Protein AF-A0A7X5DVB7-F1 (afdb_monomer_lite)

Radius of gyration: 33.0 Å; chains: 1; bounding box: 68×82×73 Å

pLDDT: mean 86.55, std 10.51, range [33.25, 97.62]

Foldseek 3Di:
DDADPVVLVVLLVVQLLDDQPDPVSLLSLLVSLLNCCVVPLVVSLVSLVSSCVNFCPVPLLCLQPSQLSSLVNNCVPDALLSSLVSCVVPPVSLLSCLQNHDDDPSNLVNLLSNLLNCLVVLHLVSNVVSLQSNQVNQPHCPNPDPVSVVSLVSSLVSLLVVCVVPVVSLVSSLVNLVVQLPDPDLLSVLVSVLSCVLSVVDDDPCLVVNLVSCLVNLVQASNLSSLLVCPVPDDLVVSLVSLLVSLVPDPDLVSRREHDPDDPPADLAPCPGSLVSVLVSPLPPPSVLLSVLLDQDHLVSLLVSVLVCLVVVVLVVLLVSLLSSQQSDDCPPVCCVVGNCSSPVLLLVQALDDPVDFDADSNRHTSVSPYPVCVLSNLLSQLSSLLSNPPGPCSVVSVVVSLLSCCSPPVDPVSNVVSVDPDDRPPDQLVRQLLVVLVVVVVVPDQADPPVDPPVSNVSSVVRNVVVQVPDPHRDLVLCVQLPDPSSLLCCQGHVQQPLQSLLSNLLSCLLVVNLVSNVVSLVSLVVNLPPPPCVVVVHSQVSSLSSLLNNLVVLQCVVCVVCNVRHDPSSLVSSVVSLVVCVVVHDPVSNVSSVLSNLLNVVPDPCNVVLLVVLVVLLVVQLPDPDDDDDPPVVSNVVNVVSNLSVLLSCLSNVVLVSVLVSLVSCLVSQVRRPDDHSLNVLLSNLVRHDLLSLVVNCVVDVSSLLSNFAQPHDLVSLLSSLLSCVVNHDPVSSVVSVVSNCVHHNDRPCSVVSSVVPPDD

Structure (mmCIF, N/CA/C/O backbone):
data_AF-A0A7X5DVB7-F1
#
_entry.id   AF-A0A7X5DVB7-F1
#
loop_
_atom_site.group_PDB
_atom_site.id
_atom_site.type_symbol
_atom_site.label_atom_id
_atom_site.label_alt_id
_atom_site.label_comp_id
_atom_site.label_asym_id
_atom_site.label_entity_id
_atom_site.label_seq_id
_atom_site.pdbx_PDB_ins_code
_atom_site.Cartn_x
_atom_site.Cartn_y
_atom_site.Cartn_z
_atom_site.occupancy
_atom_site.B_iso_or_equiv
_atom_site.auth_seq_id
_atom_site.auth_comp_id
_atom_site.auth_asym_id
_atom_site.auth_atom_id
_atom_site.pdbx_PDB_model_num
ATOM 1 N N . MET A 1 1 ? 19.157 -1.230 -26.985 1.00 79.88 1 MET A N 1
ATOM 2 C CA . MET A 1 1 ? 19.377 -2.265 -28.008 1.00 79.88 1 MET A CA 1
ATOM 3 C C . MET A 1 1 ? 20.413 -1.731 -28.970 1.00 79.88 1 MET A C 1
ATOM 5 O O . MET A 1 1 ? 20.290 -0.585 -29.392 1.00 79.88 1 MET A O 1
ATOM 9 N N . ILE A 1 2 ? 21.461 -2.508 -29.215 1.00 87.75 2 ILE A N 1
ATOM 10 C CA . ILE A 1 2 ? 22.522 -2.193 -30.176 1.00 87.75 2 ILE A CA 1
ATOM 11 C C . ILE A 1 2 ? 21.955 -2.442 -31.574 1.00 87.75 2 ILE A C 1
ATOM 13 O O . ILE A 1 2 ? 21.247 -3.423 -31.777 1.00 87.75 2 ILE A O 1
ATOM 17 N N . THR A 1 3 ? 22.216 -1.549 -32.525 1.00 88.12 3 THR A N 1
ATOM 18 C CA . THR A 1 3 ? 21.521 -1.554 -33.825 1.00 88.12 3 THR A CA 1
ATOM 19 C C . THR A 1 3 ? 22.331 -2.164 -34.966 1.00 88.12 3 THR A C 1
ATOM 21 O O . THR A 1 3 ? 21.798 -2.322 -36.060 1.00 88.12 3 THR A O 1
ATOM 24 N N . THR A 1 4 ? 23.605 -2.515 -34.749 1.00 91.69 4 THR A N 1
ATOM 25 C CA . THR A 1 4 ? 24.468 -3.081 -35.799 1.00 91.69 4 THR A CA 1
ATOM 26 C C . THR A 1 4 ? 25.260 -4.288 -35.306 1.00 91.69 4 THR A C 1
ATOM 28 O O . THR A 1 4 ? 25.781 -4.279 -34.191 1.00 91.69 4 THR A O 1
ATOM 31 N N . MET A 1 5 ? 25.406 -5.308 -36.159 1.00 94.19 5 MET A N 1
ATOM 32 C CA . MET A 1 5 ? 26.142 -6.531 -35.811 1.00 94.19 5 MET A CA 1
ATOM 33 C C . MET A 1 5 ? 27.633 -6.264 -35.551 1.00 94.19 5 MET A C 1
ATOM 35 O O . MET A 1 5 ? 28.200 -6.821 -34.619 1.00 94.19 5 MET A O 1
ATOM 39 N N . ASN A 1 6 ? 28.251 -5.343 -36.298 1.00 93.69 6 ASN A N 1
ATOM 40 C CA . ASN A 1 6 ? 29.662 -4.987 -36.108 1.00 93.69 6 ASN A CA 1
ATOM 41 C C . ASN A 1 6 ? 29.943 -4.431 -34.702 1.00 93.69 6 ASN A C 1
ATOM 43 O O . ASN A 1 6 ? 30.955 -4.775 -34.096 1.00 93.69 6 ASN A O 1
ATOM 47 N N . GLU A 1 7 ? 29.064 -3.574 -34.171 1.00 94.00 7 GLU A N 1
ATOM 48 C CA . GLU A 1 7 ? 29.222 -3.050 -32.809 1.00 94.00 7 GLU A CA 1
ATOM 49 C C . GLU A 1 7 ? 29.024 -4.157 -31.761 1.00 94.00 7 GLU A C 1
ATOM 51 O O . GLU A 1 7 ? 29.767 -4.222 -30.781 1.00 94.00 7 GLU A O 1
ATOM 56 N N . ILE A 1 8 ? 28.053 -5.050 -31.981 1.00 94.81 8 ILE A N 1
ATOM 57 C CA . ILE A 1 8 ? 27.790 -6.204 -31.109 1.00 94.81 8 ILE A CA 1
ATOM 58 C C . ILE A 1 8 ? 29.026 -7.103 -31.025 1.00 94.81 8 ILE A C 1
ATOM 60 O O . ILE A 1 8 ? 29.457 -7.431 -29.921 1.00 94.81 8 ILE A O 1
ATOM 64 N N . GLU A 1 9 ? 29.630 -7.455 -32.162 1.00 94.06 9 GLU A N 1
ATOM 65 C CA . GLU A 1 9 ? 30.827 -8.303 -32.209 1.00 94.06 9 GLU A CA 1
ATOM 66 C C . GLU A 1 9 ? 32.018 -7.656 -31.504 1.00 94.06 9 GLU A C 1
ATOM 68 O O . GLU A 1 9 ? 32.650 -8.292 -30.663 1.0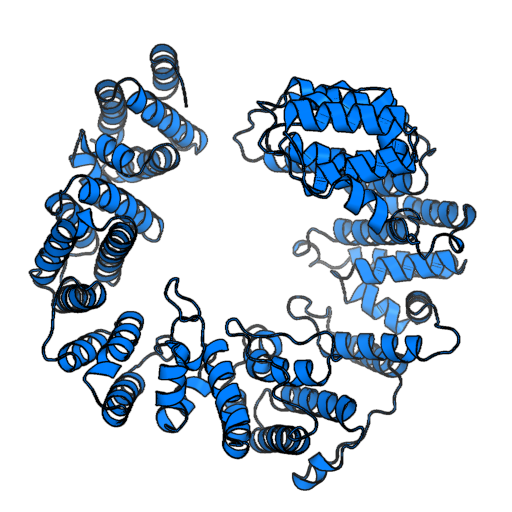0 94.06 9 GLU A O 1
ATOM 73 N N . GLN A 1 10 ? 32.272 -6.369 -31.757 1.00 94.06 10 GLN A N 1
ATOM 74 C CA . GLN A 1 10 ? 33.353 -5.639 -31.088 1.00 94.06 10 GLN A CA 1
ATOM 75 C C . GLN A 1 10 ? 33.179 -5.619 -29.565 1.00 94.06 10 GLN A C 1
ATOM 77 O O . GLN A 1 10 ? 34.141 -5.820 -28.818 1.00 94.06 10 GLN A O 1
ATOM 82 N N . ARG A 1 11 ? 31.951 -5.382 -29.088 1.00 94.25 11 ARG A N 1
ATOM 83 C CA . ARG A 1 11 ? 31.649 -5.359 -27.651 1.00 94.25 11 ARG A CA 1
ATOM 84 C C . ARG A 1 11 ? 31.726 -6.751 -27.035 1.00 94.25 11 ARG A C 1
ATOM 86 O O . ARG A 1 11 ? 32.221 -6.875 -25.916 1.00 94.25 11 ARG A O 1
ATOM 93 N N . PHE A 1 12 ? 31.297 -7.786 -27.755 1.00 93.88 12 PHE A N 1
ATOM 94 C CA . PHE A 1 12 ? 31.404 -9.173 -27.313 1.00 93.88 12 PHE A CA 1
ATOM 95 C C . PHE A 1 12 ? 32.864 -9.619 -27.195 1.00 93.88 12 PHE A C 1
ATOM 97 O O . PHE A 1 12 ? 33.272 -10.093 -26.133 1.00 93.88 12 PHE A O 1
ATOM 104 N N . ASP A 1 13 ? 33.674 -9.387 -28.229 1.00 91.12 13 ASP A N 1
ATOM 105 C CA . ASP A 1 13 ? 35.098 -9.733 -28.249 1.00 91.12 13 ASP A CA 1
ATOM 106 C C . ASP A 1 13 ? 35.882 -9.056 -27.122 1.00 91.12 13 ASP A C 1
ATOM 108 O O . ASP A 1 13 ? 36.768 -9.669 -26.528 1.00 91.12 13 ASP A O 1
ATOM 112 N N . ALA A 1 14 ? 35.511 -7.826 -26.755 1.00 88.88 14 ALA A N 1
ATOM 113 C CA . ALA A 1 14 ? 36.141 -7.112 -25.649 1.00 88.88 14 ALA A CA 1
ATOM 114 C C . ALA A 1 14 ? 35.933 -7.795 -24.285 1.00 88.88 14 ALA A C 1
ATOM 116 O O . ALA A 1 14 ? 36.736 -7.600 -23.368 1.00 88.88 14 ALA A O 1
ATOM 117 N N . ILE A 1 15 ? 34.861 -8.578 -24.116 1.00 87.25 15 ILE A N 1
ATOM 118 C CA . ILE A 1 15 ? 34.481 -9.114 -22.805 1.00 87.25 15 ILE A CA 1
ATOM 119 C C . ILE A 1 15 ? 34.456 -10.636 -22.722 1.00 87.25 15 ILE A C 1
ATOM 121 O O . ILE A 1 15 ? 34.561 -11.133 -21.600 1.00 87.25 15 ILE A O 1
ATOM 125 N N . LYS A 1 16 ? 34.334 -11.378 -23.830 1.00 82.56 16 LYS A N 1
ATOM 126 C CA . LYS A 1 16 ? 34.030 -12.822 -23.842 1.00 82.56 16 LYS A CA 1
ATOM 127 C C . LYS A 1 16 ? 34.962 -13.672 -22.962 1.00 82.56 16 LYS A C 1
ATOM 129 O O . LYS A 1 16 ? 34.457 -14.465 -22.171 1.00 82.56 16 LYS A O 1
ATOM 134 N N . ASP A 1 17 ? 36.265 -13.375 -22.931 1.00 76.81 17 ASP A N 1
ATOM 135 C CA . ASP A 1 17 ? 37.286 -14.203 -22.254 1.00 76.81 17 ASP A CA 1
ATOM 136 C C . ASP A 1 17 ? 37.539 -13.872 -20.760 1.00 76.81 17 ASP A C 1
ATOM 138 O O . ASP A 1 17 ? 38.361 -14.499 -20.092 1.00 76.81 17 ASP A O 1
ATOM 142 N N . HIS A 1 18 ? 36.836 -12.890 -20.184 1.00 68.38 18 HIS A N 1
ATOM 143 C CA . HIS A 1 18 ? 37.047 -12.465 -18.788 1.00 68.38 18 HIS A CA 1
ATOM 144 C C . HIS A 1 18 ? 36.108 -13.191 -17.795 1.00 68.38 18 HIS A C 1
ATOM 146 O O . HIS A 1 18 ? 34.897 -13.180 -17.983 1.00 68.38 18 HIS A O 1
ATOM 152 N N . LYS A 1 19 ? 36.582 -13.756 -16.671 1.00 60.69 19 LYS A N 1
ATOM 153 C CA . LYS A 1 19 ? 35.674 -14.383 -15.670 1.00 60.69 19 LYS A CA 1
ATOM 154 C C . LYS A 1 19 ? 34.659 -13.368 -15.088 1.00 60.69 19 LYS A C 1
ATOM 156 O O . LYS A 1 19 ? 35.020 -12.222 -14.820 1.00 60.69 19 LYS A O 1
ATOM 161 N N . PRO A 1 20 ? 33.390 -13.738 -14.833 1.00 57.03 20 PRO A N 1
ATOM 162 C CA . PRO A 1 20 ? 32.240 -12.845 -14.970 1.00 57.03 20 PRO A CA 1
ATOM 163 C C . PRO A 1 20 ? 31.820 -12.170 -13.657 1.00 57.03 20 PRO A C 1
ATOM 165 O O . PRO A 1 20 ? 30.684 -11.727 -13.524 1.00 57.03 20 PRO A O 1
ATOM 168 N N . LYS A 1 21 ? 32.708 -12.059 -12.662 1.00 53.62 21 LYS A N 1
ATOM 169 C CA . LYS A 1 21 ? 32.313 -11.675 -11.291 1.00 53.62 21 LYS A CA 1
ATOM 170 C C . LYS A 1 21 ? 31.827 -10.219 -11.127 1.00 53.62 21 LYS A C 1
ATOM 172 O O . LYS A 1 21 ? 31.512 -9.813 -10.013 1.00 53.62 21 LYS A O 1
ATOM 177 N N . ALA A 1 22 ? 31.711 -9.437 -12.202 1.00 66.88 22 ALA A N 1
ATOM 178 C CA . ALA A 1 22 ? 31.143 -8.092 -12.176 1.00 66.88 22 ALA A CA 1
ATOM 179 C C . ALA A 1 22 ? 29.736 -8.069 -12.803 1.00 66.88 22 ALA A C 1
ATOM 181 O O . ALA A 1 22 ? 29.586 -8.307 -13.997 1.00 66.88 22 ALA A O 1
ATOM 182 N N . SER A 1 23 ? 28.717 -7.668 -12.030 1.00 73.81 23 SER A N 1
ATOM 183 C CA . SER A 1 23 ? 27.327 -7.431 -12.491 1.00 73.81 23 SER A CA 1
ATOM 184 C C . SER A 1 23 ? 27.241 -6.593 -13.784 1.00 73.81 23 SER A C 1
ATOM 186 O O . SER A 1 23 ? 26.385 -6.824 -14.637 1.00 73.81 23 SER A O 1
ATOM 188 N N . LYS A 1 24 ? 28.200 -5.675 -13.983 1.00 80.31 24 LYS A N 1
ATOM 189 C CA . LYS A 1 24 ? 28.363 -4.889 -15.215 1.00 80.31 24 LYS A CA 1
ATOM 190 C C . LYS A 1 24 ? 28.547 -5.766 -16.462 1.00 80.31 24 LYS A C 1
ATOM 192 O O . LYS A 1 24 ? 27.927 -5.476 -17.476 1.00 80.31 24 LYS A O 1
ATOM 197 N N . LYS A 1 25 ? 29.341 -6.841 -16.380 1.00 82.81 25 LYS A N 1
ATOM 198 C CA . LYS A 1 25 ? 29.581 -7.757 -17.504 1.00 82.81 25 LYS A CA 1
ATOM 199 C C . LYS A 1 25 ? 28.330 -8.565 -17.852 1.00 82.81 25 LYS A C 1
ATOM 201 O O . LYS A 1 25 ? 28.036 -8.729 -19.023 1.00 82.81 25 LYS A O 1
ATOM 206 N N . LEU A 1 26 ? 27.571 -9.035 -16.864 1.00 85.75 26 LEU A N 1
ATOM 207 C CA . LEU A 1 26 ? 26.339 -9.791 -17.128 1.00 85.75 26 LEU A CA 1
ATOM 208 C C . LEU A 1 26 ? 25.274 -8.927 -17.811 1.00 85.75 26 LEU A C 1
ATOM 210 O O . LEU A 1 26 ? 24.639 -9.375 -18.757 1.00 85.75 26 LEU A O 1
ATOM 214 N N . ASN A 1 27 ? 25.115 -7.673 -17.373 1.00 88.00 27 ASN A N 1
ATOM 215 C CA . ASN A 1 27 ? 24.209 -6.728 -18.036 1.00 88.00 27 ASN A CA 1
ATOM 216 C C . ASN A 1 27 ? 24.640 -6.435 -19.481 1.00 88.00 27 ASN A C 1
ATOM 218 O O . ASN A 1 27 ? 23.789 -6.274 -20.350 1.00 88.00 27 ASN A O 1
ATOM 222 N N . GLU A 1 28 ? 25.950 -6.348 -19.715 1.00 91.44 28 GLU A N 1
ATOM 223 C CA . GLU A 1 28 ? 26.528 -6.152 -21.043 1.00 91.44 28 GLU A CA 1
ATOM 224 C C . GLU A 1 28 ? 26.280 -7.369 -21.942 1.00 91.44 28 GLU A C 1
ATOM 226 O O . GLU A 1 28 ? 25.793 -7.208 -23.054 1.00 91.44 28 GLU A O 1
ATOM 231 N N . LEU A 1 29 ? 26.519 -8.585 -21.437 1.00 92.69 29 LEU A N 1
ATOM 232 C CA . LEU A 1 29 ? 26.223 -9.830 -22.149 1.00 92.69 29 LEU A CA 1
ATOM 233 C C . LEU A 1 29 ? 24.738 -9.958 -22.499 1.00 92.69 29 LEU A C 1
ATOM 235 O O . LEU A 1 29 ? 24.420 -10.298 -23.632 1.00 92.69 29 LEU A O 1
ATOM 239 N N . GLY A 1 30 ? 23.836 -9.636 -21.567 1.00 93.75 30 GLY A N 1
ATOM 240 C CA . GLY A 1 30 ? 22.400 -9.633 -21.846 1.00 93.75 30 GLY A CA 1
ATOM 241 C C . GLY A 1 30 ? 22.018 -8.654 -22.959 1.00 93.75 30 GLY A C 1
ATOM 242 O O . GLY A 1 30 ? 21.260 -9.018 -23.849 1.00 93.75 30 GLY A O 1
ATOM 243 N N . GLU A 1 31 ? 22.573 -7.433 -22.951 1.00 95.38 31 GLU A N 1
ATOM 244 C CA . GLU A 1 31 ? 22.318 -6.439 -24.007 1.00 95.38 31 GLU A CA 1
ATOM 245 C C . GLU A 1 31 ? 22.895 -6.864 -25.362 1.00 95.38 31 GLU A C 1
ATOM 247 O O . GLU A 1 31 ? 22.225 -6.677 -26.377 1.00 95.38 31 GLU A O 1
ATOM 252 N N . ILE A 1 32 ? 24.093 -7.455 -25.381 1.00 96.69 32 ILE A N 1
ATOM 253 C CA . ILE A 1 32 ? 24.731 -7.993 -26.590 1.00 96.69 32 ILE A CA 1
ATOM 254 C C . ILE A 1 32 ? 23.878 -9.111 -27.183 1.00 96.69 32 ILE A C 1
ATOM 256 O O . ILE A 1 32 ? 23.490 -9.000 -28.339 1.00 96.69 32 ILE A O 1
ATOM 260 N N . LEU A 1 33 ? 23.549 -10.144 -26.404 1.00 97.50 33 LEU A N 1
ATOM 261 C CA . LEU A 1 33 ? 22.839 -11.325 -26.905 1.00 97.50 33 LEU A CA 1
ATOM 262 C C . LEU A 1 33 ? 21.404 -10.998 -27.330 1.00 97.50 33 LEU A C 1
ATOM 264 O O . LEU A 1 33 ? 20.991 -11.397 -28.413 1.00 97.50 33 LEU A O 1
ATOM 268 N N . ALA A 1 34 ? 20.675 -10.197 -26.546 1.00 96.75 34 ALA A N 1
ATOM 269 C CA . ALA A 1 34 ? 19.330 -9.754 -26.916 1.00 96.75 34 ALA A CA 1
ATOM 270 C C . ALA A 1 34 ? 19.331 -8.905 -28.201 1.00 96.75 34 ALA A C 1
ATOM 272 O O . ALA A 1 34 ? 18.467 -9.064 -29.062 1.00 96.75 34 ALA A O 1
ATOM 273 N N . SER A 1 35 ? 20.318 -8.012 -28.359 1.00 96.94 35 SER A N 1
ATOM 274 C CA . SER A 1 35 ? 20.449 -7.210 -29.584 1.00 96.94 35 SER A CA 1
ATOM 275 C C . SER A 1 35 ? 20.894 -8.064 -30.774 1.00 96.94 35 SER A C 1
ATOM 277 O O . SER A 1 35 ? 20.415 -7.845 -31.883 1.00 96.94 35 SER A O 1
ATOM 279 N N . ALA A 1 36 ? 21.785 -9.035 -30.549 1.00 96.94 36 ALA A N 1
ATOM 280 C CA . ALA A 1 36 ? 22.262 -9.954 -31.575 1.00 96.94 36 ALA A CA 1
ATOM 281 C C . ALA A 1 36 ? 21.103 -10.788 -32.106 1.00 96.94 36 ALA A C 1
ATOM 283 O O . ALA A 1 36 ? 20.919 -10.837 -33.313 1.00 96.94 36 ALA A O 1
ATOM 284 N N . TYR A 1 37 ? 20.266 -11.331 -31.220 1.00 97.31 37 TYR A N 1
ATOM 285 C CA . TYR A 1 37 ? 19.114 -12.144 -31.599 1.00 97.31 37 TYR A CA 1
ATOM 286 C C . TYR A 1 37 ? 18.162 -11.401 -32.542 1.00 97.31 37 TYR A C 1
ATOM 288 O O . TYR A 1 37 ? 17.761 -11.931 -33.571 1.00 97.31 37 TYR A O 1
ATOM 296 N N . LYS A 1 38 ? 17.888 -10.121 -32.266 1.00 95.44 38 LYS A N 1
ATOM 297 C CA . LYS A 1 38 ? 17.035 -9.283 -33.125 1.00 95.44 38 LYS A CA 1
ATOM 298 C C . LYS A 1 38 ? 17.602 -9.006 -34.522 1.00 95.44 38 LYS A C 1
ATOM 300 O O . LYS A 1 38 ? 16.842 -8.606 -35.399 1.00 95.44 38 LYS A O 1
ATOM 305 N N . ILE A 1 39 ? 18.913 -9.147 -34.722 1.00 95.50 39 ILE A N 1
ATOM 306 C CA . ILE A 1 39 ? 19.587 -8.862 -36.000 1.00 95.50 39 ILE A CA 1
ATOM 307 C C . ILE A 1 39 ? 19.934 -10.161 -36.735 1.00 95.50 39 ILE A C 1
ATOM 309 O O . ILE A 1 39 ? 19.710 -10.271 -37.938 1.00 95.50 39 ILE A O 1
ATOM 313 N N . ASN A 1 40 ? 20.516 -11.120 -36.021 1.00 95.62 40 ASN A N 1
ATOM 314 C CA . ASN A 1 40 ? 20.957 -12.418 -36.508 1.00 95.62 40 ASN A CA 1
ATOM 315 C C . ASN A 1 40 ? 20.903 -13.451 -35.352 1.00 95.62 40 ASN A C 1
ATOM 317 O O . ASN A 1 40 ? 21.853 -13.524 -34.562 1.00 95.62 40 ASN A O 1
ATOM 321 N N . PRO A 1 41 ? 19.811 -14.235 -35.253 1.00 95.56 41 PRO A N 1
ATOM 322 C CA . PRO A 1 41 ? 19.627 -15.265 -34.228 1.00 95.56 41 PRO A CA 1
ATOM 323 C C . PRO A 1 41 ? 20.760 -16.290 -34.157 1.00 95.56 41 PRO A C 1
ATOM 325 O O . PRO A 1 41 ? 21.306 -16.502 -33.077 1.00 95.56 41 PRO A O 1
ATOM 328 N N . ASP A 1 42 ? 21.181 -16.845 -35.299 1.00 95.81 42 ASP A N 1
ATOM 329 C CA . ASP A 1 42 ? 22.246 -17.859 -35.361 1.00 95.81 42 ASP A CA 1
ATOM 330 C C . ASP A 1 42 ? 23.542 -17.327 -34.749 1.00 95.81 42 ASP A C 1
ATOM 332 O O . ASP A 1 42 ? 24.223 -17.996 -33.974 1.00 95.81 42 ASP A O 1
ATOM 336 N N . ARG A 1 43 ? 23.858 -16.059 -35.029 1.00 96.12 43 ARG A N 1
ATOM 337 C CA . ARG A 1 43 ? 25.052 -15.429 -34.472 1.00 96.12 43 ARG A CA 1
ATOM 338 C C . ARG A 1 43 ? 24.946 -15.202 -32.964 1.00 96.12 43 ARG A C 1
ATOM 340 O O . ARG A 1 43 ? 25.951 -15.307 -32.262 1.00 96.12 43 ARG A O 1
ATOM 347 N N . ALA A 1 44 ? 23.759 -14.870 -32.460 1.00 96.75 44 ALA A N 1
ATOM 348 C CA . ALA A 1 44 ? 23.521 -14.742 -31.025 1.00 96.75 44 ALA A CA 1
ATOM 349 C C . ALA A 1 44 ? 23.696 -16.087 -30.309 1.00 96.75 44 ALA A C 1
ATOM 351 O O . ALA A 1 44 ? 24.322 -16.137 -29.246 1.00 96.75 44 ALA A O 1
ATOM 352 N N . ASP A 1 45 ? 23.200 -17.164 -30.918 1.00 96.44 45 ASP A N 1
ATOM 353 C CA . ASP A 1 45 ? 23.364 -18.521 -30.415 1.00 96.44 45 ASP A CA 1
ATOM 354 C C . ASP A 1 45 ? 24.838 -18.941 -30.376 1.00 96.44 45 ASP A C 1
ATOM 356 O O . ASP A 1 45 ? 25.326 -19.336 -29.319 1.00 96.44 45 ASP A O 1
ATOM 360 N N . GLU A 1 46 ? 25.589 -18.740 -31.465 1.00 95.88 46 GLU A N 1
ATOM 361 C CA . GLU A 1 46 ? 27.034 -19.007 -31.514 1.00 95.88 46 GLU A CA 1
ATOM 362 C C . GLU A 1 46 ? 27.803 -18.267 -30.405 1.00 95.88 46 GLU A C 1
ATOM 364 O O . GLU A 1 46 ? 28.687 -18.830 -29.751 1.00 95.88 46 GLU A O 1
ATOM 369 N N . MET A 1 47 ? 27.473 -16.990 -30.177 1.00 95.44 47 MET A N 1
ATOM 370 C CA . MET A 1 47 ? 28.093 -16.184 -29.124 1.00 95.44 47 MET A CA 1
ATOM 371 C C . MET A 1 47 ? 27.792 -16.737 -27.733 1.00 95.44 47 MET A C 1
ATOM 373 O O . MET A 1 47 ? 28.689 -16.798 -26.887 1.00 95.44 47 MET A O 1
ATOM 377 N N . TRP A 1 48 ? 26.546 -17.130 -27.470 1.00 95.56 48 TRP A N 1
ATOM 378 C CA . TRP A 1 48 ? 26.187 -17.704 -26.180 1.00 95.56 48 TRP A CA 1
ATOM 379 C C . TRP A 1 48 ? 26.843 -19.074 -25.998 1.00 95.56 48 TRP A C 1
ATOM 381 O O . TRP A 1 48 ? 27.453 -19.319 -24.954 1.00 95.56 48 TRP A O 1
ATOM 391 N N . GLN A 1 49 ? 26.837 -19.918 -27.032 1.00 93.88 49 GLN A N 1
ATOM 392 C CA . GLN A 1 49 ? 27.468 -21.231 -26.993 1.00 93.88 49 GLN A CA 1
ATOM 393 C C . GLN A 1 49 ? 28.956 -21.135 -26.678 1.00 93.88 49 GLN A C 1
ATOM 395 O O . GLN A 1 49 ? 29.445 -21.860 -25.814 1.00 93.88 49 GLN A O 1
ATOM 400 N N . TYR A 1 50 ? 29.660 -20.173 -27.279 1.00 93.19 50 TYR A N 1
ATOM 401 C CA . TYR A 1 50 ? 31.064 -19.917 -26.968 1.00 93.19 50 TYR A CA 1
ATOM 402 C C . TYR A 1 50 ? 31.290 -19.655 -25.470 1.00 93.19 50 TYR A C 1
ATOM 404 O O . TYR A 1 50 ? 32.231 -20.180 -24.874 1.00 93.19 50 TYR A O 1
ATOM 412 N N . LEU A 1 51 ? 30.421 -18.865 -24.823 1.00 90.44 51 LEU A N 1
ATOM 413 C CA . LEU A 1 51 ? 30.529 -18.606 -23.382 1.00 90.44 51 LEU A CA 1
ATOM 414 C C . LEU A 1 51 ? 30.309 -19.873 -22.553 1.00 90.44 51 LEU A C 1
ATOM 416 O O . LEU A 1 51 ? 30.992 -20.056 -21.541 1.00 90.44 51 LEU A O 1
ATOM 420 N N . VAL A 1 52 ? 29.359 -20.716 -22.963 1.00 90.06 52 VAL A N 1
ATOM 421 C CA . VAL A 1 52 ? 29.037 -21.981 -22.294 1.00 90.06 52 VAL A CA 1
ATOM 422 C C . VAL A 1 52 ? 30.200 -22.959 -22.423 1.00 90.06 52 VAL A C 1
ATOM 424 O O . VAL A 1 52 ? 30.692 -23.456 -21.413 1.00 90.06 52 VAL A O 1
ATOM 427 N N . GLU A 1 53 ? 30.719 -23.172 -23.629 1.00 89.44 53 GLU A N 1
ATOM 428 C CA . GLU A 1 53 ? 31.838 -24.085 -23.879 1.00 89.44 53 GLU A CA 1
ATOM 429 C C . GLU A 1 53 ? 33.114 -23.664 -23.155 1.00 89.44 53 GLU A C 1
ATOM 431 O O . GLU A 1 53 ? 33.816 -24.507 -22.599 1.00 89.44 53 GLU A O 1
ATOM 436 N N . LEU A 1 54 ? 33.391 -22.359 -23.113 1.00 87.00 54 LEU A N 1
ATOM 437 C CA . LEU A 1 54 ? 34.580 -21.822 -22.462 1.00 87.00 54 LEU A CA 1
ATOM 438 C C . LEU A 1 54 ? 34.543 -21.970 -20.933 1.00 87.00 54 LEU A C 1
ATOM 440 O O . LEU A 1 54 ? 35.598 -22.008 -20.300 1.00 87.00 54 LEU A O 1
ATOM 444 N N . ASN A 1 55 ? 33.355 -21.982 -20.318 1.00 84.44 55 ASN A N 1
ATOM 445 C CA . ASN A 1 55 ? 33.242 -21.797 -18.869 1.00 84.44 55 ASN A CA 1
ATOM 446 C C . ASN A 1 55 ? 32.442 -22.862 -18.117 1.00 84.44 55 ASN A C 1
ATOM 448 O O . ASN A 1 55 ? 32.663 -23.023 -16.918 1.00 84.44 55 ASN A O 1
ATOM 452 N N . VAL A 1 56 ? 31.489 -23.529 -18.761 1.00 84.19 56 VAL A N 1
ATOM 453 C CA . VAL A 1 56 ? 30.547 -24.458 -18.116 1.00 84.19 56 VAL A CA 1
ATOM 454 C C . VAL A 1 56 ? 30.953 -25.907 -18.347 1.00 84.19 56 VAL A C 1
ATOM 456 O O . VAL A 1 56 ? 30.811 -26.714 -17.438 1.00 84.19 56 VAL A O 1
ATOM 459 N N . ARG A 1 57 ? 31.537 -26.226 -19.510 1.00 78.44 57 ARG A N 1
ATOM 460 C CA . ARG A 1 57 ? 31.899 -27.601 -19.899 1.00 78.44 57 ARG A CA 1
ATOM 461 C C . ARG A 1 57 ? 32.732 -28.356 -18.854 1.00 78.44 57 ARG A C 1
ATOM 463 O O . ARG A 1 57 ? 32.542 -29.554 -18.686 1.00 78.44 57 ARG A O 1
ATOM 470 N N . ASP A 1 58 ? 33.641 -27.663 -18.171 1.00 80.12 58 ASP A N 1
ATOM 471 C CA . ASP A 1 58 ? 34.533 -28.266 -17.171 1.00 80.12 58 ASP A CA 1
ATOM 472 C C . ASP A 1 58 ? 33.973 -28.214 -15.733 1.00 80.12 58 ASP A C 1
ATOM 474 O O . ASP A 1 58 ? 34.493 -28.888 -14.844 1.00 80.12 58 ASP A O 1
ATOM 478 N N . ASP A 1 59 ? 32.948 -27.392 -15.479 1.00 83.50 59 ASP A N 1
ATOM 479 C CA . ASP A 1 59 ? 32.301 -27.231 -14.172 1.00 83.50 59 ASP A CA 1
ATOM 480 C C . ASP A 1 59 ? 30.867 -26.710 -14.357 1.00 83.50 59 ASP A C 1
ATOM 482 O O . ASP A 1 59 ? 30.632 -25.504 -14.507 1.00 83.50 59 ASP A O 1
ATOM 486 N N . GLU A 1 60 ? 29.902 -27.629 -14.303 1.00 82.44 60 GLU A N 1
ATOM 487 C CA . GLU A 1 60 ? 28.467 -27.367 -14.483 1.00 82.44 60 GLU A CA 1
ATOM 488 C C . GLU A 1 60 ? 27.929 -26.306 -13.513 1.00 82.44 60 GLU A C 1
ATOM 490 O O . GLU A 1 60 ? 26.983 -25.586 -13.833 1.00 82.44 60 GLU A O 1
ATOM 495 N N . LYS A 1 61 ? 28.580 -26.083 -12.360 1.00 81.38 61 LYS A N 1
ATOM 496 C CA . LYS A 1 61 ? 28.190 -25.017 -11.419 1.00 81.38 61 LYS A CA 1
ATOM 497 C C . LYS A 1 61 ? 28.320 -23.618 -12.023 1.00 81.38 61 LYS A C 1
ATOM 499 O O . LYS A 1 61 ? 27.681 -22.674 -11.547 1.00 81.38 61 LYS A O 1
ATOM 504 N N . ASN A 1 62 ? 29.118 -23.456 -13.079 1.00 85.25 62 ASN A N 1
ATOM 505 C CA . ASN A 1 62 ? 29.224 -22.195 -13.807 1.00 85.25 62 ASN A CA 1
ATOM 506 C C . ASN A 1 62 ? 27.989 -21.899 -14.677 1.00 85.25 62 ASN A C 1
ATOM 508 O O . ASN A 1 62 ? 27.810 -20.737 -15.065 1.00 85.25 62 ASN A O 1
ATOM 512 N N . ALA A 1 63 ? 27.096 -22.873 -14.914 1.00 85.12 63 ALA A N 1
ATOM 513 C CA . ALA A 1 63 ? 25.816 -22.671 -15.602 1.00 85.12 63 ALA A CA 1
ATOM 514 C C . ALA A 1 63 ? 24.990 -21.554 -14.947 1.00 85.12 63 ALA A C 1
ATOM 516 O O . ALA A 1 63 ? 24.393 -20.723 -15.635 1.00 85.12 63 ALA A O 1
ATOM 517 N N . LYS A 1 64 ? 25.057 -21.433 -13.615 1.00 86.56 64 LYS A N 1
ATOM 518 C CA . LYS A 1 64 ? 24.426 -20.339 -12.864 1.00 86.56 64 LYS A CA 1
ATOM 519 C C . LYS A 1 64 ? 24.810 -18.949 -13.376 1.00 86.56 64 LYS A C 1
ATOM 521 O O . LYS A 1 64 ? 23.970 -18.053 -13.396 1.00 86.56 64 LYS A O 1
ATOM 526 N N . PHE A 1 65 ? 26.064 -18.737 -13.772 1.00 84.88 65 PHE A N 1
ATOM 527 C CA . PHE A 1 65 ? 26.546 -17.425 -14.210 1.00 84.88 65 PHE A CA 1
ATOM 528 C C . PHE A 1 65 ? 26.401 -17.210 -15.712 1.00 84.88 65 PHE A C 1
ATOM 530 O O . PHE A 1 65 ? 26.042 -16.112 -16.127 1.00 84.88 65 PHE A O 1
ATOM 537 N N . TYR A 1 66 ? 26.699 -18.230 -16.513 1.00 87.38 66 TYR A N 1
ATOM 538 C CA . TYR A 1 66 ? 26.808 -18.086 -17.967 1.00 87.38 66 TYR A CA 1
ATOM 539 C C . TYR A 1 66 ? 25.552 -18.481 -18.732 1.00 87.38 66 TYR A C 1
ATOM 541 O O . TYR A 1 66 ? 25.411 -18.095 -19.887 1.00 87.38 66 TYR A O 1
ATOM 549 N N . ILE A 1 67 ? 24.630 -19.189 -18.086 1.00 90.62 67 ILE A N 1
ATOM 550 C CA . ILE A 1 67 ? 23.342 -19.552 -18.665 1.00 90.62 67 ILE A CA 1
ATOM 551 C C . ILE A 1 67 ? 22.242 -18.855 -17.872 1.00 90.62 67 IL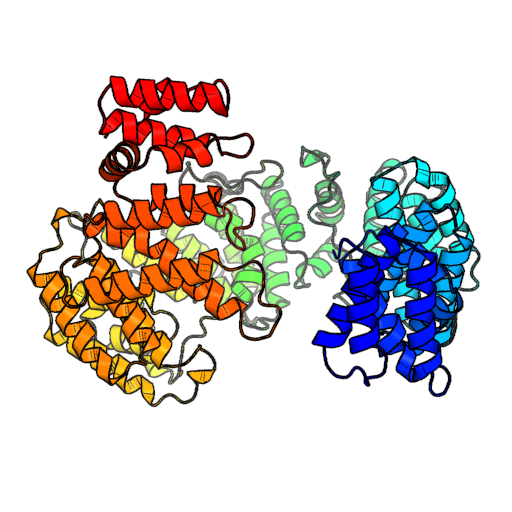E A C 1
ATOM 553 O O . ILE A 1 67 ? 21.638 -17.915 -18.375 1.00 90.62 67 ILE A O 1
ATOM 557 N N . ALA A 1 68 ? 22.069 -19.197 -16.593 1.00 90.44 68 ALA A N 1
ATOM 558 C CA . ALA A 1 68 ? 20.947 -18.705 -15.795 1.00 90.44 68 ALA A CA 1
ATOM 559 C C . ALA A 1 68 ? 20.968 -17.173 -15.622 1.00 90.44 68 ALA A C 1
ATOM 561 O O . ALA A 1 68 ? 20.003 -16.480 -15.951 1.00 90.44 68 ALA A O 1
ATOM 562 N N . GLN A 1 69 ? 22.094 -16.605 -15.170 1.00 90.00 69 GLN A N 1
ATOM 563 C CA . GLN A 1 69 ? 22.219 -15.151 -15.011 1.00 90.00 69 GLN A CA 1
ATOM 564 C C . GLN A 1 69 ? 22.206 -14.382 -16.321 1.00 90.00 69 GLN A C 1
ATOM 566 O O . GLN A 1 69 ? 21.685 -13.269 -16.331 1.00 90.00 69 GLN A O 1
ATOM 571 N N . VAL A 1 70 ? 22.733 -14.948 -17.404 1.00 92.19 70 VAL A N 1
ATOM 572 C CA . VAL A 1 70 ? 22.663 -14.320 -18.727 1.00 92.19 70 VAL A CA 1
ATOM 573 C C . VAL A 1 70 ? 21.221 -14.316 -19.231 1.00 92.19 70 VAL A C 1
ATOM 575 O O . VAL A 1 70 ? 20.724 -13.249 -19.584 1.00 92.19 70 VAL A O 1
ATOM 578 N N . PHE A 1 71 ? 20.511 -15.444 -19.148 1.00 94.75 71 PHE A N 1
ATOM 579 C CA . PHE A 1 71 ? 19.096 -15.547 -19.508 1.00 94.75 71 PHE A CA 1
ATOM 580 C C . PHE A 1 71 ? 18.240 -14.558 -18.720 1.00 94.75 71 PHE A C 1
ATOM 582 O O . PHE A 1 71 ? 17.456 -13.814 -19.302 1.00 94.75 71 PHE A O 1
ATOM 589 N N . ASN A 1 72 ? 18.477 -14.432 -17.410 1.00 92.00 72 ASN A N 1
ATOM 590 C CA . ASN A 1 72 ? 17.777 -13.454 -16.582 1.00 92.00 72 ASN A CA 1
ATOM 591 C C . ASN A 1 72 ? 18.025 -11.992 -17.015 1.00 92.00 72 ASN A C 1
ATOM 593 O O . ASN A 1 72 ? 17.208 -11.120 -16.727 1.00 92.00 72 ASN A O 1
ATOM 597 N N . LYS A 1 73 ? 19.144 -11.693 -17.693 1.00 93.25 73 LYS A N 1
ATOM 598 C CA . LYS A 1 73 ? 19.373 -10.377 -18.317 1.00 93.25 73 LYS A CA 1
ATOM 599 C C . LYS A 1 73 ? 18.707 -10.252 -19.677 1.00 93.25 73 LYS A C 1
ATOM 601 O O . LYS A 1 73 ? 18.151 -9.196 -19.952 1.00 93.25 73 LYS A O 1
ATOM 606 N N . VAL A 1 74 ? 18.756 -11.300 -20.494 1.00 94.94 74 VAL A N 1
ATOM 607 C CA . VAL A 1 74 ? 18.136 -11.335 -21.825 1.00 94.94 74 VAL A CA 1
ATOM 608 C C . VAL A 1 74 ? 16.621 -11.171 -21.724 1.00 94.94 74 VAL A C 1
ATOM 610 O O . VAL A 1 74 ? 16.073 -10.273 -22.355 1.00 94.94 74 VAL A O 1
ATOM 613 N N . LYS A 1 75 ? 15.947 -11.942 -20.864 1.00 92.88 75 LYS A N 1
ATOM 614 C CA . LYS A 1 75 ? 14.483 -11.889 -20.720 1.00 92.88 75 LYS A CA 1
ATOM 615 C C . LYS A 1 75 ? 13.936 -10.554 -20.199 1.00 92.88 75 LYS A C 1
ATOM 617 O O . LYS A 1 75 ? 12.746 -10.297 -20.274 1.00 92.88 75 LYS A O 1
ATOM 622 N N . GLY A 1 76 ? 14.797 -9.702 -19.635 1.00 91.31 76 GLY A N 1
ATOM 623 C CA . GLY A 1 76 ? 14.442 -8.331 -19.255 1.00 91.31 76 GLY A CA 1
ATOM 624 C C . GLY A 1 76 ? 14.559 -7.321 -20.404 1.00 91.31 76 GLY A C 1
ATOM 625 O O . GLY A 1 76 ? 14.342 -6.131 -20.187 1.00 91.31 76 GLY A O 1
ATOM 626 N N . LEU A 1 77 ? 14.978 -7.763 -21.593 1.00 94.25 77 LEU A N 1
ATOM 627 C CA . LEU A 1 77 ? 15.263 -6.923 -22.760 1.00 94.25 77 LEU A CA 1
ATOM 628 C C . LEU A 1 77 ? 14.468 -7.322 -24.009 1.00 94.25 77 LEU A C 1
ATOM 630 O O . LEU A 1 77 ? 14.302 -6.478 -24.889 1.00 94.25 77 LEU A O 1
ATOM 634 N N . ILE A 1 78 ? 13.998 -8.569 -24.091 1.00 94.56 78 ILE A N 1
ATOM 635 C CA . ILE A 1 78 ? 13.158 -9.090 -25.178 1.00 94.56 78 ILE A CA 1
ATOM 636 C C . ILE A 1 78 ? 11.942 -9.847 -24.611 1.00 94.56 78 ILE A C 1
ATOM 638 O O . ILE A 1 78 ? 12.005 -10.280 -23.457 1.00 94.56 78 ILE A O 1
ATOM 642 N N . PRO A 1 79 ? 10.847 -9.974 -25.388 1.00 93.75 79 PRO A N 1
ATOM 643 C CA . PRO A 1 79 ? 9.666 -10.766 -25.031 1.00 93.75 79 PRO A CA 1
ATOM 644 C C . PRO A 1 79 ? 9.970 -12.215 -24.606 1.00 93.75 79 PRO A C 1
ATOM 646 O O . PRO A 1 79 ? 11.025 -12.762 -24.922 1.00 93.75 79 PRO A O 1
ATOM 649 N N . ALA A 1 80 ? 9.048 -12.826 -23.854 1.00 91.81 80 ALA A N 1
ATOM 650 C CA . ALA A 1 80 ? 9.246 -14.139 -23.233 1.00 91.81 80 ALA A CA 1
ATOM 651 C C . ALA A 1 80 ? 9.359 -15.295 -24.242 1.00 91.81 80 ALA A C 1
ATOM 653 O O . ALA A 1 80 ? 10.196 -16.176 -24.058 1.00 91.81 80 ALA A O 1
ATOM 654 N N . ASP A 1 81 ? 8.559 -15.262 -25.306 1.00 92.06 81 ASP A N 1
ATOM 655 C CA . ASP A 1 81 ? 8.649 -16.153 -26.468 1.00 92.06 81 ASP A CA 1
ATOM 656 C C . ASP A 1 81 ? 10.026 -16.061 -27.123 1.00 92.06 81 ASP A C 1
ATOM 658 O O . ASP A 1 81 ? 10.748 -17.047 -27.186 1.00 92.06 81 ASP A O 1
ATOM 662 N N . GLU A 1 82 ? 10.471 -14.854 -27.453 1.00 95.44 82 GLU A N 1
ATOM 663 C CA . GLU A 1 82 ? 11.779 -14.643 -28.074 1.00 95.44 82 GLU A CA 1
ATOM 664 C C . GLU A 1 82 ? 12.968 -15.035 -27.185 1.00 95.44 82 GLU A C 1
ATOM 666 O O . GLU A 1 82 ? 13.974 -15.562 -27.663 1.00 95.44 82 GLU A O 1
ATOM 671 N N . ALA A 1 83 ? 12.885 -14.763 -25.880 1.00 96.25 83 ALA A N 1
ATOM 672 C CA . ALA A 1 83 ? 13.902 -15.202 -24.931 1.00 96.25 83 ALA A CA 1
ATOM 673 C C . ALA A 1 83 ? 13.968 -16.732 -24.865 1.00 96.25 83 ALA A C 1
ATOM 675 O O . ALA A 1 83 ? 15.067 -17.290 -24.801 1.00 96.25 83 ALA A O 1
ATOM 676 N N . THR A 1 84 ? 12.803 -17.386 -24.879 1.00 96.12 84 THR A N 1
ATOM 677 C CA . THR A 1 84 ? 12.671 -18.846 -24.872 1.00 96.12 84 THR A CA 1
ATOM 678 C C . THR A 1 84 ? 13.229 -19.446 -26.158 1.00 96.12 84 THR A C 1
ATOM 680 O O . THR A 1 84 ? 14.042 -20.363 -26.080 1.00 96.12 84 THR A O 1
ATOM 683 N N . ASP A 1 85 ? 12.906 -18.874 -27.317 1.00 94.81 85 ASP A N 1
ATOM 684 C CA . ASP A 1 85 ? 13.456 -19.291 -28.607 1.00 94.81 85 ASP A CA 1
ATOM 685 C C . ASP A 1 85 ? 14.989 -19.234 -28.599 1.00 94.81 85 ASP A C 1
ATOM 687 O O . ASP A 1 85 ? 15.646 -20.225 -28.915 1.00 94.81 85 ASP A O 1
ATOM 691 N N . LEU A 1 86 ? 15.578 -18.114 -28.157 1.00 96.44 86 LEU A N 1
ATOM 692 C CA . LEU A 1 86 ? 17.034 -17.945 -28.130 1.00 96.44 86 LEU A CA 1
ATOM 693 C C . LEU A 1 86 ? 17.736 -18.963 -27.219 1.00 96.44 86 LEU A C 1
ATOM 695 O O . LEU A 1 86 ? 18.773 -19.509 -27.597 1.00 96.44 86 LEU A O 1
ATOM 699 N N . ILE A 1 87 ? 17.229 -19.204 -26.004 1.00 95.00 87 ILE A N 1
ATOM 700 C CA . ILE A 1 87 ? 17.867 -20.192 -25.119 1.00 95.00 87 ILE A CA 1
ATOM 701 C C . ILE A 1 87 ? 17.706 -21.616 -25.668 1.00 95.00 87 ILE A C 1
ATOM 703 O O . ILE A 1 87 ? 18.615 -22.425 -25.495 1.00 95.00 87 ILE A O 1
ATOM 707 N N . MET A 1 88 ? 16.609 -21.888 -26.380 1.00 93.56 88 MET A N 1
ATOM 708 C CA . MET A 1 88 ? 16.287 -23.188 -26.973 1.00 93.56 88 MET A CA 1
ATOM 709 C C . MET A 1 88 ? 16.969 -23.482 -28.301 1.00 93.56 88 MET A C 1
ATOM 711 O O . MET A 1 88 ? 16.950 -24.634 -28.733 1.00 93.56 88 MET A O 1
ATOM 715 N N . MET A 1 89 ? 17.645 -22.506 -28.913 1.00 93.00 89 MET A N 1
ATOM 716 C CA . MET A 1 89 ? 18.545 -22.780 -30.040 1.00 93.00 89 MET A CA 1
ATOM 717 C C . MET A 1 89 ? 19.622 -23.818 -29.665 1.00 93.00 89 MET A C 1
ATOM 719 O O . MET A 1 89 ? 20.108 -24.538 -30.532 1.00 93.00 89 MET A O 1
ATOM 723 N N . THR A 1 90 ? 19.932 -23.961 -28.366 1.00 92.06 90 THR A N 1
ATOM 724 C CA . THR A 1 90 ? 20.684 -25.091 -27.796 1.00 92.06 90 THR A CA 1
ATOM 725 C C . THR A 1 90 ? 19.949 -25.631 -26.549 1.00 92.06 90 THR A C 1
ATOM 727 O O . THR A 1 90 ? 20.151 -25.090 -25.455 1.00 92.06 90 THR A O 1
ATOM 730 N N . PRO A 1 91 ? 19.098 -26.671 -26.672 1.00 88.06 91 PRO A N 1
ATOM 731 C CA . PRO A 1 91 ? 18.209 -27.142 -25.599 1.00 88.06 91 PRO A CA 1
ATOM 732 C C . PRO A 1 91 ? 18.903 -27.510 -24.281 1.00 88.06 91 PRO A C 1
ATOM 734 O O . PRO A 1 91 ? 18.362 -27.253 -23.206 1.00 88.06 91 PRO A O 1
ATOM 737 N N . GLU A 1 92 ? 20.136 -28.019 -24.336 1.00 89.88 92 GLU A N 1
ATOM 738 C CA . GLU A 1 92 ? 20.936 -28.393 -23.161 1.00 89.88 92 GLU A CA 1
ATOM 739 C C . GLU A 1 92 ? 21.159 -27.205 -22.205 1.00 89.88 92 GLU A C 1
ATOM 741 O O . GLU A 1 92 ? 21.429 -27.376 -21.013 1.00 89.88 92 GLU A O 1
ATOM 746 N N . ARG A 1 93 ? 21.033 -25.963 -22.696 1.00 92.56 93 ARG A N 1
ATOM 747 C CA . ARG A 1 93 ? 21.096 -24.767 -21.848 1.00 92.56 93 ARG A CA 1
ATOM 748 C C . ARG A 1 93 ? 19.919 -24.684 -20.884 1.00 92.56 93 ARG A C 1
ATOM 750 O O . ARG A 1 93 ? 20.120 -24.241 -19.754 1.00 92.56 93 ARG A O 1
ATOM 757 N N . VAL A 1 94 ? 18.719 -25.093 -21.292 1.00 92.62 94 VAL A N 1
ATOM 758 C CA . VAL A 1 94 ? 17.539 -25.079 -20.414 1.00 92.62 94 VAL A CA 1
ATOM 759 C C . VAL A 1 94 ? 17.693 -26.112 -19.304 1.00 92.62 94 VAL A C 1
ATOM 761 O O . VAL A 1 94 ? 17.555 -25.753 -18.134 1.00 92.62 94 VAL A O 1
ATOM 764 N N . GLU A 1 95 ? 18.095 -27.334 -19.652 1.00 91.81 95 GLU A N 1
ATOM 765 C CA . GLU A 1 95 ? 18.425 -28.398 -18.696 1.00 91.81 95 GLU A CA 1
ATOM 766 C C . GLU A 1 95 ? 19.443 -27.914 -17.652 1.00 91.81 95 GLU A C 1
ATOM 768 O O . GLU A 1 95 ? 19.153 -27.862 -16.453 1.00 91.81 95 GLU A O 1
ATOM 773 N N . MET A 1 96 ? 20.614 -27.444 -18.101 1.00 90.25 96 MET A N 1
ATOM 774 C CA . MET A 1 96 ? 21.668 -26.970 -17.198 1.00 90.25 96 MET A CA 1
ATOM 775 C C . MET A 1 96 ? 21.221 -25.783 -16.334 1.00 90.25 96 MET A C 1
ATOM 777 O O . MET A 1 96 ? 21.628 -25.654 -15.175 1.00 90.25 96 MET A O 1
ATOM 781 N N . MET A 1 97 ? 20.407 -24.880 -16.891 1.00 92.56 97 MET A N 1
ATOM 782 C CA . MET A 1 97 ? 19.885 -23.723 -16.169 1.00 92.56 97 MET A CA 1
ATOM 783 C C . MET A 1 97 ? 18.950 -24.137 -15.035 1.00 92.56 97 MET A C 1
ATOM 785 O O . MET A 1 97 ? 19.044 -23.568 -13.942 1.00 92.56 97 MET A O 1
ATOM 789 N N . LEU A 1 98 ? 18.053 -25.087 -15.288 1.00 92.25 98 LEU A N 1
ATOM 790 C CA . LEU A 1 98 ? 17.068 -25.521 -14.307 1.00 92.25 98 LEU A CA 1
ATOM 791 C C . LEU A 1 98 ? 17.719 -26.410 -13.243 1.00 92.25 98 LEU A C 1
ATOM 793 O O . LEU A 1 98 ? 17.565 -26.100 -12.061 1.00 92.25 98 LEU A O 1
ATOM 797 N N . LEU A 1 99 ? 18.551 -27.386 -13.631 1.00 89.81 99 LEU A N 1
ATOM 798 C CA . LEU A 1 99 ? 19.254 -28.290 -12.707 1.00 89.81 99 LEU A CA 1
ATOM 799 C C . LEU A 1 99 ? 20.290 -27.564 -11.830 1.00 89.81 99 LEU A C 1
ATOM 801 O O . LEU A 1 99 ? 20.277 -27.683 -10.602 1.00 89.81 99 LEU A O 1
ATOM 805 N N . TYR A 1 100 ? 21.168 -26.753 -12.429 1.00 86.81 100 TYR A N 1
ATOM 806 C CA . TYR A 1 100 ? 22.358 -26.220 -11.742 1.00 86.81 100 TYR A CA 1
ATOM 807 C C . TYR A 1 100 ? 22.342 -24.700 -11.524 1.00 86.81 100 TYR A C 1
ATOM 809 O O . TYR A 1 100 ? 23.250 -24.146 -10.896 1.00 86.81 100 TYR A O 1
ATOM 817 N N . GLY A 1 101 ? 21.332 -23.996 -12.041 1.00 83.00 101 GLY A N 1
ATOM 818 C CA . GLY A 1 101 ? 21.270 -22.536 -12.020 1.00 83.00 101 GLY A CA 1
ATOM 819 C C . GLY A 1 101 ? 20.666 -21.930 -10.749 1.00 83.00 101 GLY A C 1
ATOM 820 O O . GLY A 1 101 ? 21.374 -21.648 -9.776 1.00 83.00 101 GLY A O 1
ATOM 821 N N . TYR A 1 102 ? 19.377 -21.584 -10.811 1.00 81.31 102 TYR A N 1
ATOM 822 C CA . TYR A 1 102 ? 18.677 -20.790 -9.792 1.00 81.31 102 TYR A CA 1
ATOM 823 C C . TYR A 1 102 ? 17.839 -21.624 -8.825 1.00 81.31 102 TYR A C 1
ATOM 825 O O . TYR A 1 102 ? 17.313 -22.662 -9.202 1.00 81.31 102 TYR A O 1
ATOM 833 N N . ASP A 1 103 ? 17.652 -21.089 -7.616 1.00 81.50 103 ASP A N 1
ATOM 834 C CA . ASP A 1 103 ? 16.723 -21.589 -6.597 1.00 81.50 103 ASP A CA 1
ATOM 835 C C . ASP A 1 103 ? 15.774 -20.457 -6.166 1.00 81.50 103 ASP A C 1
ATOM 837 O O . ASP A 1 103 ? 16.048 -19.269 -6.407 1.00 81.50 103 ASP A O 1
ATOM 841 N N . GLY A 1 104 ? 14.678 -20.809 -5.492 1.00 84.38 104 GLY A N 1
ATOM 842 C CA . GLY A 1 104 ? 13.725 -19.848 -4.936 1.00 84.38 104 GLY A CA 1
ATOM 843 C C . GLY A 1 104 ? 13.077 -18.956 -6.002 1.00 84.38 104 GLY A C 1
ATOM 844 O O . GLY A 1 104 ? 12.886 -19.363 -7.142 1.00 84.38 104 GLY A O 1
ATOM 845 N N . GLY A 1 105 ? 12.748 -17.707 -5.652 1.00 85.56 105 GLY A N 1
ATOM 846 C CA . GLY A 1 105 ? 11.981 -16.786 -6.514 1.00 85.56 105 GLY A CA 1
ATOM 847 C C . GLY A 1 105 ? 12.501 -16.629 -7.952 1.00 85.56 105 GLY A C 1
ATOM 848 O O . GLY A 1 105 ? 11.715 -16.501 -8.888 1.00 85.56 105 GLY A O 1
ATOM 849 N N . THR A 1 106 ? 13.823 -16.680 -8.154 1.00 86.94 106 THR A N 1
ATOM 850 C CA . THR A 1 106 ? 14.409 -16.531 -9.498 1.00 86.94 106 THR A CA 1
ATOM 851 C C . THR A 1 106 ? 14.136 -17.744 -10.389 1.00 86.94 106 THR A C 1
ATOM 853 O O . THR A 1 106 ? 13.937 -17.565 -11.589 1.00 86.94 106 THR A O 1
ATOM 856 N N . LEU A 1 107 ? 14.097 -18.954 -9.816 1.00 90.62 107 LEU A N 1
ATOM 857 C CA . LEU A 1 107 ? 13.751 -20.174 -10.547 1.00 90.62 107 LEU A CA 1
ATOM 858 C C . LEU A 1 107 ? 12.338 -20.061 -11.127 1.00 90.62 107 LEU A C 1
ATOM 860 O O . LEU A 1 107 ? 12.164 -20.200 -12.331 1.00 90.62 107 LEU A O 1
ATOM 864 N N . TYR A 1 108 ? 11.361 -19.698 -10.294 1.00 92.69 108 TYR A N 1
ATOM 865 C CA . TYR A 1 108 ? 9.960 -19.541 -10.706 1.00 92.69 108 TYR A CA 1
ATOM 866 C C . TYR A 1 108 ? 9.773 -18.455 -11.761 1.00 92.69 108 TYR A C 1
ATOM 868 O O . TYR A 1 108 ? 9.029 -18.632 -12.718 1.00 92.69 108 TYR A O 1
ATOM 876 N N . SER A 1 109 ? 10.512 -17.350 -11.643 1.00 91.81 109 SER A N 1
ATOM 877 C CA . SER A 1 109 ? 10.488 -16.294 -12.653 1.00 91.81 109 SER A CA 1
ATOM 878 C C . SER A 1 109 ? 10.999 -16.783 -14.014 1.00 91.81 109 SER A C 1
ATOM 880 O O . SER A 1 109 ? 10.495 -16.360 -15.049 1.00 91.81 109 SER A O 1
ATOM 882 N N . VAL A 1 110 ? 12.038 -17.621 -14.041 1.00 92.06 110 VAL A N 1
ATOM 883 C CA . VAL A 1 110 ? 12.556 -18.227 -15.279 1.00 92.06 110 VAL A CA 1
ATOM 884 C C . VAL A 1 110 ? 11.584 -19.267 -15.826 1.00 92.06 110 VAL A C 1
ATOM 886 O O . VAL A 1 110 ? 11.322 -19.253 -17.025 1.00 92.06 110 VAL A O 1
ATOM 889 N N . LEU A 1 111 ? 11.018 -20.102 -14.954 1.00 94.94 111 LEU A N 1
ATOM 890 C CA . LEU A 1 111 ? 10.043 -21.121 -15.327 1.00 94.94 111 LEU A CA 1
ATOM 891 C C . LEU A 1 111 ? 8.800 -20.503 -15.975 1.00 94.94 111 LEU A C 1
ATOM 893 O O . LEU A 1 111 ? 8.384 -20.970 -17.028 1.00 94.94 111 LEU A O 1
ATOM 897 N N . ASN A 1 112 ? 8.276 -19.407 -15.418 1.00 94.81 112 ASN A N 1
ATOM 898 C CA . ASN A 1 112 ? 7.185 -18.636 -16.020 1.00 94.81 112 ASN A CA 1
ATOM 899 C C . ASN A 1 112 ? 7.562 -18.167 -17.444 1.00 94.81 112 ASN A C 1
ATOM 901 O O . ASN A 1 112 ? 6.842 -18.447 -18.395 1.00 94.81 112 ASN A O 1
ATOM 905 N N . THR A 1 113 ? 8.741 -17.555 -17.634 1.00 95.38 113 THR A N 1
ATOM 906 C CA . THR A 1 113 ? 9.188 -17.101 -18.969 1.00 95.38 113 THR A CA 1
ATOM 907 C C . THR A 1 113 ? 9.256 -18.239 -19.992 1.00 95.38 113 THR A C 1
ATOM 909 O O . THR A 1 113 ? 8.751 -18.072 -21.099 1.00 95.38 113 THR A O 1
ATOM 912 N N . LEU A 1 114 ? 9.847 -19.381 -19.617 1.00 96.44 114 LEU A N 1
ATOM 913 C CA . LEU A 1 114 ? 9.916 -20.568 -20.477 1.00 96.44 114 LEU A CA 1
ATOM 914 C C . LEU A 1 114 ? 8.519 -21.100 -20.808 1.00 96.44 114 LEU A C 1
ATOM 916 O O . LEU A 1 114 ? 8.227 -21.390 -21.963 1.00 96.44 114 LEU A O 1
ATOM 920 N N . THR A 1 115 ? 7.645 -21.174 -19.804 1.00 96.44 115 THR A N 1
ATOM 921 C CA . THR A 1 115 ? 6.263 -21.645 -19.956 1.00 96.44 115 THR A CA 1
ATOM 922 C C . THR A 1 115 ? 5.497 -20.778 -20.945 1.00 96.44 115 THR A C 1
ATOM 924 O O . THR A 1 115 ? 4.885 -21.316 -21.861 1.00 96.44 115 THR A O 1
ATOM 927 N N . ILE A 1 116 ? 5.599 -19.446 -20.835 1.00 94.94 116 ILE A N 1
ATOM 928 C CA . ILE A 1 116 ? 4.975 -18.530 -21.799 1.00 94.94 116 ILE A CA 1
ATOM 929 C C . ILE A 1 116 ? 5.461 -18.820 -23.217 1.00 94.94 116 ILE A C 1
ATOM 931 O O . ILE A 1 116 ? 4.647 -18.955 -24.127 1.00 94.94 116 ILE A O 1
ATOM 935 N N . GLY A 1 117 ? 6.779 -18.906 -23.417 1.00 94.56 117 GLY A N 1
ATOM 936 C CA . GLY A 1 117 ? 7.335 -19.123 -24.749 1.00 94.56 117 GLY A CA 1
ATOM 937 C C . GLY A 1 117 ? 6.938 -20.468 -25.352 1.00 94.56 117 GLY A C 1
ATOM 938 O O . GLY A 1 117 ? 6.559 -20.529 -26.517 1.00 94.56 117 GLY A O 1
ATOM 939 N N . PHE A 1 118 ? 6.959 -21.540 -24.560 1.00 96.25 118 PHE A N 1
ATOM 940 C CA . PHE A 1 118 ? 6.581 -22.866 -25.040 1.00 96.25 118 PHE A CA 1
ATOM 941 C C . PHE A 1 118 ? 5.090 -23.006 -25.325 1.00 96.25 118 PHE A C 1
ATOM 943 O O . PHE A 1 118 ? 4.741 -23.567 -26.361 1.00 96.25 118 PHE A O 1
ATOM 950 N N . LEU A 1 119 ? 4.215 -22.474 -24.468 1.00 95.06 119 LEU A N 1
ATOM 951 C CA . LEU A 1 119 ? 2.769 -22.536 -24.696 1.00 95.06 119 LEU A CA 1
ATOM 952 C C . LEU A 1 119 ? 2.346 -21.704 -25.912 1.00 95.06 119 LEU A C 1
ATOM 954 O O . LEU A 1 119 ? 1.523 -22.163 -26.698 1.00 95.06 119 LEU A O 1
ATOM 958 N N . LYS A 1 120 ? 2.966 -20.536 -26.137 1.00 92.94 120 LYS A N 1
ATOM 959 C CA . LYS A 1 120 ? 2.743 -19.737 -27.357 1.00 92.94 120 LYS A CA 1
ATOM 960 C C . LYS A 1 120 ? 3.158 -20.449 -28.644 1.00 92.94 120 LYS A C 1
ATOM 962 O O . LYS A 1 120 ? 2.603 -20.161 -29.698 1.00 92.94 120 LYS A O 1
ATOM 967 N N . ASN A 1 121 ? 4.119 -21.361 -28.541 1.00 89.69 121 ASN A N 1
ATOM 968 C CA . ASN A 1 121 ? 4.594 -22.207 -29.631 1.00 89.69 121 ASN A CA 1
ATOM 969 C C . ASN A 1 121 ? 3.901 -23.588 -29.651 1.00 89.69 121 ASN A C 1
ATOM 971 O O . ASN A 1 121 ? 4.424 -24.505 -30.284 1.00 89.69 121 ASN A O 1
ATOM 975 N N . GLU A 1 122 ? 2.777 -23.756 -28.936 1.00 90.44 122 GLU A N 1
ATOM 976 C CA . GLU A 1 122 ? 1.992 -25.002 -28.853 1.00 90.44 122 GLU A CA 1
ATOM 977 C C . GLU A 1 122 ? 2.835 -26.231 -28.446 1.00 90.44 122 GLU A C 1
ATOM 979 O O . GLU A 1 122 ? 2.645 -27.342 -28.934 1.00 90.44 122 GLU A O 1
ATOM 984 N N . ASN A 1 123 ? 3.823 -26.039 -27.564 1.00 91.06 123 ASN A N 1
ATOM 985 C CA . ASN A 1 123 ? 4.791 -27.075 -27.203 1.00 91.06 123 ASN A CA 1
ATOM 986 C C . ASN A 1 123 ? 4.718 -27.459 -25.720 1.00 91.06 123 ASN A C 1
ATOM 988 O O . ASN A 1 123 ? 5.601 -27.129 -24.923 1.00 91.06 123 ASN A O 1
ATOM 992 N N . VAL A 1 124 ? 3.671 -28.204 -25.361 1.00 94.44 124 VAL A N 1
ATOM 993 C CA . VAL A 1 124 ? 3.459 -28.726 -24.000 1.00 94.44 124 VAL A CA 1
ATOM 994 C C . VAL A 1 124 ? 4.604 -29.638 -23.553 1.00 94.44 124 VAL A C 1
ATOM 996 O O . VAL A 1 124 ? 5.060 -29.540 -22.415 1.00 94.44 124 VAL A O 1
ATOM 999 N N . ASN A 1 125 ? 5.152 -30.453 -24.457 1.00 93.06 125 ASN A N 1
ATOM 1000 C CA . ASN A 1 125 ? 6.257 -31.365 -24.146 1.00 93.06 125 ASN A CA 1
ATOM 1001 C C . ASN A 1 125 ? 7.484 -30.640 -23.573 1.00 93.06 125 ASN A C 1
ATOM 1003 O O . ASN A 1 125 ? 8.097 -31.120 -22.623 1.00 93.06 125 ASN A O 1
ATOM 1007 N N . ASN A 1 126 ? 7.832 -29.461 -24.096 1.00 93.12 126 ASN A N 1
ATOM 1008 C CA . ASN A 1 126 ? 8.954 -28.681 -23.569 1.00 93.12 126 ASN A CA 1
ATOM 1009 C C . ASN A 1 126 ? 8.644 -28.009 -22.219 1.00 93.12 126 ASN A C 1
ATOM 1011 O O . ASN A 1 126 ? 9.559 -27.799 -21.414 1.00 93.12 126 ASN A O 1
ATOM 1015 N N . VAL A 1 127 ? 7.372 -27.700 -21.939 1.00 96.06 127 VAL A N 1
ATOM 1016 C CA . VAL A 1 127 ? 6.931 -27.278 -20.598 1.00 96.06 127 VAL A CA 1
ATOM 1017 C C . VAL A 1 127 ? 7.116 -28.429 -19.610 1.00 96.06 127 VAL A C 1
ATOM 1019 O O . VAL A 1 127 ? 7.730 -28.235 -18.559 1.00 96.06 127 VAL A O 1
ATOM 1022 N N . MET A 1 128 ? 6.666 -29.632 -19.978 1.00 96.12 128 MET A N 1
ATOM 1023 C CA . MET A 1 128 ? 6.803 -30.838 -19.158 1.00 96.12 128 MET A CA 1
ATOM 1024 C C . MET A 1 128 ? 8.270 -31.201 -18.923 1.00 96.12 128 MET A C 1
ATOM 1026 O O . MET A 1 128 ? 8.664 -31.373 -17.775 1.00 96.12 128 MET A O 1
ATOM 1030 N N . ALA A 1 129 ? 9.116 -31.177 -19.956 1.00 94.25 129 ALA A N 1
ATOM 1031 C CA . ALA A 1 129 ? 10.557 -31.400 -19.811 1.00 94.25 129 ALA A CA 1
ATOM 1032 C C . ALA A 1 129 ? 11.211 -30.374 -18.865 1.00 94.25 129 ALA A C 1
ATOM 1034 O O . ALA A 1 129 ? 12.022 -30.721 -18.007 1.00 94.25 129 ALA A O 1
ATOM 1035 N N . SER A 1 130 ? 10.819 -29.097 -18.960 1.00 95.00 130 SER A N 1
ATOM 1036 C CA . SER A 1 130 ? 11.299 -28.060 -18.036 1.00 95.00 130 SER A CA 1
ATOM 1037 C C . SER A 1 130 ? 10.910 -28.365 -16.589 1.00 95.00 130 SER A C 1
ATOM 1039 O O . SER A 1 130 ? 11.710 -28.183 -15.668 1.00 95.00 130 SER A O 1
ATOM 1041 N N . LEU A 1 131 ? 9.685 -28.841 -16.378 1.00 94.75 131 LEU A N 1
ATOM 1042 C CA . LEU A 1 131 ? 9.196 -29.232 -15.065 1.00 94.75 131 LEU A CA 1
ATOM 1043 C C . LEU A 1 131 ? 9.917 -30.483 -14.534 1.00 94.75 131 LEU A C 1
ATOM 1045 O O . LEU A 1 131 ? 10.294 -30.507 -13.363 1.00 94.75 131 LEU A O 1
ATOM 1049 N N . GLU A 1 132 ? 10.197 -31.468 -15.388 1.00 94.19 132 GLU A N 1
ATOM 1050 C CA . GLU A 1 132 ? 10.973 -32.666 -15.050 1.00 94.19 132 GLU A CA 1
ATOM 1051 C C . GLU A 1 132 ? 12.380 -32.321 -14.551 1.00 94.19 132 GLU A C 1
ATOM 1053 O O . GLU A 1 132 ? 12.801 -32.850 -13.522 1.00 94.19 132 GLU A O 1
ATOM 1058 N N . TYR A 1 133 ? 13.078 -31.368 -15.181 1.00 94.06 133 TYR A N 1
ATOM 1059 C CA . TYR A 1 133 ? 14.376 -30.897 -14.680 1.00 94.06 133 TYR A CA 1
ATOM 1060 C C . TYR A 1 133 ? 14.265 -30.271 -13.284 1.00 94.06 133 TYR A C 1
ATOM 1062 O O . TYR A 1 133 ? 15.139 -30.450 -12.432 1.00 94.06 133 TYR A O 1
ATOM 1070 N N . VAL A 1 134 ? 13.180 -29.541 -13.010 1.00 94.00 134 VAL A N 1
ATOM 1071 C CA . VAL A 1 134 ? 12.922 -29.001 -11.668 1.00 94.00 134 VAL A CA 1
ATOM 1072 C C . VAL A 1 134 ? 12.632 -30.131 -10.677 1.00 94.00 134 VAL A C 1
ATOM 1074 O O . VAL A 1 134 ? 13.138 -30.099 -9.555 1.00 94.00 134 VAL A O 1
ATOM 1077 N N . PHE A 1 135 ? 11.874 -31.152 -11.078 1.00 93.94 135 PHE A N 1
ATOM 1078 C CA . PHE A 1 135 ? 11.619 -32.323 -10.243 1.00 93.94 135 PHE A CA 1
ATOM 1079 C C . PHE A 1 135 ? 12.910 -33.063 -9.915 1.00 93.94 135 PHE A C 1
ATOM 1081 O O . PHE A 1 135 ? 13.185 -33.286 -8.737 1.00 93.94 135 PHE A O 1
ATOM 1088 N N . GLU A 1 136 ? 13.732 -33.383 -10.914 1.00 93.31 136 GLU A N 1
ATOM 1089 C CA . GLU A 1 136 ? 15.020 -34.056 -10.735 1.00 93.31 136 GLU A CA 1
ATOM 1090 C C . GLU A 1 136 ? 15.909 -33.294 -9.748 1.00 93.31 136 GLU A C 1
ATOM 1092 O O . GLU A 1 136 ? 16.396 -33.866 -8.767 1.00 93.31 136 GLU A O 1
ATOM 1097 N N . LYS A 1 137 ? 16.028 -31.976 -9.932 1.00 92.19 137 LYS A N 1
ATOM 1098 C CA . LYS A 1 137 ? 16.774 -31.102 -9.024 1.00 92.19 137 LYS A CA 1
ATOM 1099 C C . LYS A 1 137 ? 16.331 -31.225 -7.566 1.00 92.19 137 LYS A C 1
ATOM 1101 O O . LYS A 1 137 ? 17.165 -31.160 -6.660 1.00 92.19 137 LYS A O 1
ATOM 1106 N N . PHE A 1 138 ? 15.031 -31.374 -7.330 1.00 93.06 138 PHE A N 1
ATOM 1107 C CA . PHE A 1 138 ? 14.439 -31.451 -5.996 1.00 93.06 138 PHE A CA 1
ATOM 1108 C C . PHE A 1 138 ? 14.128 -32.885 -5.538 1.00 93.06 138 PHE A C 1
ATOM 1110 O O . PHE A 1 138 ? 13.365 -33.076 -4.587 1.00 93.06 138 PHE A O 1
ATOM 1117 N N . GLY A 1 139 ? 14.785 -33.885 -6.137 1.00 90.44 139 GLY A N 1
ATOM 1118 C CA . GLY A 1 139 ? 14.771 -35.279 -5.681 1.00 90.44 139 GLY A CA 1
ATOM 1119 C C . GLY A 1 139 ? 13.751 -36.189 -6.369 1.00 90.44 139 GLY A C 1
ATOM 1120 O O . GLY A 1 139 ? 13.509 -37.285 -5.871 1.00 90.44 139 GLY A O 1
ATOM 1121 N N . GLY A 1 140 ? 13.172 -35.756 -7.489 1.00 91.56 140 GLY A N 1
ATOM 1122 C CA . GLY A 1 140 ? 12.164 -36.476 -8.271 1.00 91.56 140 GLY A CA 1
ATOM 1123 C C . GLY A 1 140 ? 10.727 -36.121 -7.883 1.00 91.56 140 GLY A C 1
ATOM 1124 O O . GLY A 1 140 ? 10.485 -35.606 -6.797 1.00 91.56 140 GLY A O 1
ATOM 1125 N N . VAL A 1 141 ? 9.766 -36.413 -8.766 1.00 90.94 141 VAL A N 1
ATOM 1126 C CA . VAL A 1 141 ? 8.351 -36.003 -8.634 1.00 90.94 141 VAL A CA 1
ATOM 1127 C C . VAL A 1 141 ? 7.673 -36.511 -7.349 1.00 90.94 141 VAL A C 1
ATOM 1129 O O . VAL A 1 141 ? 6.812 -35.832 -6.797 1.00 90.94 141 VAL A O 1
ATOM 1132 N N . GLU A 1 142 ? 8.104 -37.655 -6.816 1.00 89.75 142 GLU A N 1
ATOM 1133 C CA . GLU A 1 142 ? 7.564 -38.273 -5.593 1.00 89.75 142 GLU A CA 1
ATOM 1134 C C . GLU A 1 142 ? 8.271 -37.829 -4.299 1.00 89.75 142 GLU A C 1
ATOM 1136 O O . GLU A 1 142 ? 7.930 -38.296 -3.213 1.00 89.75 142 GLU A O 1
ATOM 1141 N N . SER A 1 143 ? 9.270 -36.938 -4.360 1.00 88.69 143 SER A N 1
ATOM 1142 C CA . SER A 1 143 ? 10.150 -36.665 -3.207 1.00 88.69 143 SER A CA 1
ATOM 1143 C C . SER A 1 143 ? 9.464 -35.979 -2.018 1.00 88.69 143 SER A C 1
ATOM 1145 O O . SER A 1 143 ? 10.066 -35.832 -0.952 1.00 88.69 143 SER A O 1
ATOM 1147 N N . GLY A 1 144 ? 8.225 -35.511 -2.199 1.00 84.31 144 GLY A N 1
ATOM 1148 C CA . GLY A 1 144 ? 7.488 -34.717 -1.216 1.00 84.31 144 GLY A CA 1
ATOM 1149 C C . GLY A 1 144 ? 8.058 -33.309 -1.009 1.00 84.31 144 GLY A C 1
ATOM 1150 O O . GLY A 1 144 ? 7.602 -32.592 -0.118 1.00 84.31 144 GLY A O 1
ATOM 1151 N N . ASN A 1 145 ? 9.046 -32.887 -1.808 1.00 89.56 145 ASN A N 1
ATOM 1152 C CA . ASN A 1 145 ? 9.637 -31.559 -1.703 1.00 89.56 145 ASN A CA 1
ATOM 1153 C C . ASN A 1 145 ? 8.611 -30.470 -2.095 1.00 89.56 145 ASN A C 1
ATOM 1155 O O . ASN A 1 145 ? 8.073 -30.520 -3.204 1.00 89.56 145 ASN A O 1
ATOM 1159 N N . PRO A 1 146 ? 8.356 -29.452 -1.246 1.00 89.38 146 PRO A N 1
ATOM 1160 C CA . PRO A 1 146 ? 7.388 -28.390 -1.539 1.00 89.38 146 PRO A CA 1
ATOM 1161 C C . PRO A 1 146 ? 7.640 -27.625 -2.848 1.00 89.38 146 PRO A C 1
ATOM 1163 O O . PRO A 1 146 ? 6.693 -27.111 -3.448 1.00 89.38 146 PRO A O 1
ATOM 1166 N N . GLU A 1 147 ? 8.893 -27.560 -3.312 1.00 91.75 147 GLU A N 1
ATOM 1167 C CA . GLU A 1 147 ? 9.263 -26.867 -4.553 1.00 91.75 147 GLU A CA 1
ATOM 1168 C C . GLU A 1 147 ? 8.661 -27.545 -5.803 1.00 91.75 147 GLU A C 1
ATOM 1170 O O . GLU A 1 147 ? 8.391 -26.863 -6.788 1.00 91.75 147 GLU A O 1
ATOM 1175 N N . ILE A 1 148 ? 8.362 -28.852 -5.750 1.00 93.12 148 ILE A N 1
ATOM 1176 C CA . ILE A 1 148 ? 7.731 -29.621 -6.844 1.00 93.12 148 ILE A CA 1
ATOM 1177 C C . ILE A 1 148 ? 6.323 -29.100 -7.123 1.00 93.12 148 ILE A C 1
ATOM 1179 O O . ILE A 1 148 ? 5.991 -28.708 -8.247 1.00 93.12 148 ILE A O 1
ATOM 1183 N N . LEU A 1 149 ? 5.493 -29.042 -6.079 1.00 92.69 149 LEU A N 1
ATOM 1184 C CA . LEU A 1 149 ? 4.140 -28.512 -6.204 1.00 92.69 149 LEU A CA 1
ATOM 1185 C C . LEU A 1 149 ? 4.185 -27.033 -6.580 1.00 92.69 149 LEU A C 1
ATOM 1187 O O . LEU A 1 149 ? 3.408 -26.590 -7.413 1.00 92.69 149 LEU A O 1
ATOM 1191 N N . LYS A 1 150 ? 5.108 -26.259 -6.007 1.00 93.62 150 LYS A N 1
ATOM 1192 C CA . LYS A 1 150 ? 5.219 -24.828 -6.300 1.00 93.62 150 LYS A CA 1
ATOM 1193 C C . LYS A 1 150 ? 5.615 -24.542 -7.753 1.00 93.62 150 LYS A C 1
ATOM 1195 O O . LYS A 1 150 ? 5.076 -23.610 -8.351 1.00 93.62 150 LYS A O 1
ATOM 1200 N N . ALA A 1 151 ? 6.501 -25.346 -8.338 1.00 94.62 151 ALA A N 1
ATOM 1201 C CA . ALA A 1 151 ? 6.835 -25.272 -9.760 1.00 94.62 151 ALA A CA 1
ATOM 1202 C C . ALA A 1 151 ? 5.622 -25.612 -10.637 1.00 94.62 151 ALA A C 1
ATOM 1204 O O . ALA A 1 151 ? 5.303 -24.860 -11.554 1.00 94.62 151 ALA A O 1
ATOM 1205 N N . THR A 1 152 ? 4.889 -26.669 -10.275 1.00 95.62 152 THR A N 1
ATOM 1206 C CA . THR A 1 152 ? 3.634 -27.061 -10.939 1.00 95.62 152 THR A CA 1
ATOM 1207 C C . THR A 1 152 ? 2.602 -25.931 -10.894 1.00 95.62 152 THR A C 1
ATOM 1209 O O . THR A 1 152 ? 2.090 -25.523 -11.934 1.00 95.62 152 THR A O 1
ATOM 1212 N N . LYS A 1 153 ? 2.353 -25.354 -9.707 1.00 95.12 153 LYS A N 1
ATOM 1213 C CA . LYS A 1 153 ? 1.452 -24.204 -9.529 1.00 95.12 153 LYS A CA 1
ATOM 1214 C C . LYS A 1 153 ? 1.859 -23.023 -10.406 1.00 95.12 153 LYS A C 1
ATOM 1216 O O . LYS A 1 153 ? 1.002 -22.431 -11.044 1.00 95.12 153 LYS A O 1
ATOM 1221 N N . THR A 1 154 ? 3.158 -22.721 -10.480 1.00 95.25 154 THR A N 1
ATOM 1222 C CA . THR A 1 154 ? 3.683 -21.627 -11.316 1.00 95.25 154 THR A CA 1
ATOM 1223 C C . THR A 1 154 ? 3.314 -21.827 -12.788 1.00 95.25 154 THR A C 1
ATOM 1225 O O . THR A 1 154 ? 2.827 -20.896 -13.418 1.00 95.25 154 THR A O 1
ATOM 1228 N N . ILE A 1 155 ? 3.518 -23.031 -13.329 1.00 96.31 155 ILE A N 1
ATOM 1229 C CA . ILE A 1 155 ? 3.222 -23.344 -14.735 1.00 96.31 155 ILE A CA 1
ATOM 1230 C C . ILE A 1 155 ? 1.719 -23.261 -15.015 1.00 96.31 155 ILE A C 1
ATOM 1232 O O . ILE A 1 155 ? 1.319 -22.630 -15.989 1.00 96.31 155 ILE A O 1
ATOM 1236 N N . VAL A 1 156 ? 0.888 -23.849 -14.148 1.00 96.62 156 VAL A N 1
ATOM 1237 C CA . VAL A 1 156 ? -0.577 -23.817 -14.296 1.00 96.62 156 VAL A CA 1
ATOM 1238 C C . VAL A 1 156 ? -1.106 -22.385 -14.229 1.00 96.62 156 VAL A C 1
ATOM 1240 O O . VAL A 1 156 ? -1.907 -22.000 -15.073 1.00 96.62 156 VAL A O 1
ATOM 1243 N N . GLN A 1 157 ? -0.615 -21.571 -13.289 1.00 94.62 157 GLN A N 1
ATOM 1244 C CA . GLN A 1 157 ? -0.980 -20.154 -13.180 1.00 94.62 157 GLN A CA 1
ATOM 1245 C C . GLN A 1 157 ? -0.556 -19.360 -14.420 1.00 94.62 157 GLN A C 1
ATOM 1247 O O . GLN A 1 157 ? -1.349 -18.597 -14.955 1.00 94.62 157 GLN A O 1
ATOM 1252 N N . THR A 1 158 ? 0.657 -19.584 -14.933 1.00 94.81 158 THR A N 1
ATOM 1253 C CA . THR A 1 158 ? 1.112 -18.960 -16.186 1.00 94.81 158 THR A CA 1
ATOM 1254 C C . THR A 1 158 ? 0.257 -19.384 -17.387 1.00 94.81 158 THR A C 1
ATOM 1256 O O . THR A 1 158 ? -0.038 -18.561 -18.250 1.00 94.81 158 THR A O 1
ATOM 1259 N N . GLY A 1 159 ? -0.175 -20.647 -17.442 1.00 95.44 159 GLY A N 1
ATOM 1260 C CA . GLY A 1 159 ? -1.140 -21.113 -18.439 1.00 95.44 159 GLY A CA 1
ATOM 1261 C C . GLY A 1 159 ? -2.487 -20.400 -18.305 1.00 95.44 159 GLY A C 1
ATOM 1262 O O . GLY A 1 159 ? -2.990 -19.857 -19.282 1.00 95.44 159 GLY A O 1
ATOM 1263 N N . ALA A 1 160 ? -3.038 -20.325 -17.093 1.00 93.38 160 ALA A N 1
ATOM 1264 C CA . ALA A 1 160 ? -4.291 -19.623 -16.817 1.00 93.38 160 ALA A CA 1
ATOM 1265 C C . ALA A 1 160 ? -4.248 -18.145 -17.247 1.00 93.38 160 ALA A C 1
ATOM 1267 O O . ALA A 1 160 ? -5.169 -17.675 -17.910 1.00 93.38 160 ALA A O 1
ATOM 1268 N N . GLU A 1 161 ? -3.158 -17.436 -16.936 1.00 92.56 161 GLU A N 1
ATOM 1269 C CA . GLU A 1 161 ? -2.927 -16.053 -17.375 1.00 92.56 161 GLU A CA 1
ATOM 1270 C C . GLU A 1 161 ? -2.929 -15.938 -18.909 1.00 92.56 161 GLU A C 1
ATOM 1272 O O . GLU A 1 161 ? -3.528 -15.017 -19.462 1.00 92.56 161 GLU A O 1
ATOM 1277 N N . LEU A 1 162 ? -2.312 -16.887 -19.625 1.00 91.88 162 LEU A N 1
ATOM 1278 C CA . LEU A 1 162 ? -2.352 -16.904 -21.091 1.00 91.88 162 LEU A CA 1
ATOM 1279 C C . LEU A 1 162 ? -3.766 -17.125 -21.634 1.00 91.88 162 LEU A C 1
ATOM 1281 O O . LEU A 1 162 ? -4.171 -16.395 -22.540 1.00 91.88 162 LEU A O 1
ATOM 1285 N N . LEU A 1 163 ? -4.526 -18.064 -21.063 1.00 92.94 163 LEU A N 1
ATOM 1286 C CA . LEU A 1 163 ? -5.911 -18.333 -21.467 1.00 92.94 163 LEU A CA 1
ATOM 1287 C C . LEU A 1 163 ? -6.813 -17.106 -21.301 1.00 92.94 163 LEU A C 1
ATOM 1289 O O . LEU A 1 163 ? -7.704 -16.870 -22.115 1.00 92.94 163 LEU A O 1
ATOM 1293 N N . GLN A 1 164 ? -6.582 -16.318 -20.248 1.00 88.50 164 GLN A N 1
ATOM 1294 C CA . GLN A 1 164 ? -7.303 -15.064 -20.021 1.00 88.50 164 GLN A CA 1
ATOM 1295 C C . GLN A 1 164 ? -6.988 -14.020 -21.100 1.00 88.50 164 GLN A C 1
ATOM 1297 O O . GLN A 1 164 ? -7.868 -13.247 -21.477 1.00 88.50 164 GLN A O 1
ATOM 1302 N N . THR A 1 165 ? -5.753 -13.997 -21.619 1.00 88.44 165 THR A N 1
ATOM 1303 C CA . THR A 1 165 ? -5.361 -13.055 -22.681 1.00 88.44 165 THR A CA 1
ATOM 1304 C C . THR A 1 165 ? -5.868 -13.448 -24.063 1.00 88.44 165 THR A C 1
ATOM 1306 O O . THR A 1 165 ? -6.204 -12.564 -24.852 1.00 88.44 165 THR A O 1
ATOM 1309 N N . ASP A 1 166 ? -5.923 -14.746 -24.361 1.00 88.69 166 ASP A N 1
ATOM 1310 C CA . ASP A 1 166 ? -6.354 -15.262 -25.655 1.00 88.69 166 ASP A CA 1
ATOM 1311 C C . ASP A 1 166 ? -6.945 -16.670 -25.506 1.00 88.69 166 ASP A C 1
ATOM 1313 O O . ASP A 1 166 ? -6.308 -17.583 -24.972 1.00 88.69 166 ASP A O 1
ATOM 1317 N N . LYS A 1 167 ? -8.172 -16.851 -26.006 1.00 91.00 167 LYS A N 1
ATOM 1318 C CA . LYS A 1 167 ? -8.880 -18.135 -25.940 1.00 91.00 167 LYS A CA 1
ATOM 1319 C C . LYS A 1 167 ? -8.314 -19.173 -26.901 1.00 91.00 167 LYS A C 1
ATOM 1321 O O . LYS A 1 167 ? -8.588 -20.354 -26.715 1.00 91.00 167 LYS A O 1
ATOM 1326 N N . ASP A 1 168 ? -7.504 -18.771 -27.877 1.00 92.31 168 ASP A N 1
ATOM 1327 C CA . ASP A 1 168 ? -6.885 -19.707 -28.820 1.00 92.31 168 ASP A CA 1
ATOM 1328 C C . ASP A 1 168 ? -5.919 -20.696 -28.123 1.00 92.31 168 ASP A C 1
ATOM 1330 O O . ASP A 1 168 ? -5.592 -21.738 -28.683 1.00 92.31 168 ASP A O 1
ATOM 1334 N N . TYR A 1 169 ? -5.515 -20.434 -26.871 1.00 93.50 169 TYR A N 1
ATOM 1335 C CA . TYR A 1 169 ? -4.685 -21.343 -26.069 1.00 93.50 169 TYR A CA 1
ATOM 1336 C C . TYR A 1 169 ? -5.464 -22.445 -25.318 1.00 93.50 169 TYR A C 1
ATOM 1338 O O . TYR A 1 169 ? -4.844 -23.229 -24.597 1.00 93.50 169 TYR A O 1
ATOM 1346 N N . GLU A 1 170 ? -6.793 -22.528 -25.464 1.00 94.69 170 GLU A N 1
ATOM 1347 C CA . GLU A 1 170 ? -7.660 -23.487 -24.752 1.00 94.69 170 GLU A CA 1
ATOM 1348 C C . GLU A 1 170 ? -7.199 -24.947 -24.919 1.00 94.69 170 GLU A C 1
ATOM 1350 O O . GLU A 1 170 ? -7.026 -25.662 -23.925 1.00 94.69 170 GLU A O 1
ATOM 1355 N N . ASP A 1 171 ? -6.934 -25.373 -26.158 1.00 95.62 171 ASP A N 1
ATOM 1356 C CA . ASP A 1 171 ? -6.509 -26.744 -26.472 1.00 95.62 171 ASP A CA 1
ATOM 1357 C C . ASP A 1 171 ? -5.128 -27.058 -25.871 1.00 95.62 171 ASP A C 1
ATOM 1359 O O . ASP A 1 171 ? -4.950 -28.083 -25.210 1.00 95.62 171 ASP A O 1
ATOM 1363 N N . THR A 1 172 ? -4.163 -26.145 -26.024 1.00 95.62 172 THR A N 1
ATOM 1364 C CA . THR A 1 172 ? -2.787 -26.304 -25.522 1.00 95.62 172 THR A CA 1
ATOM 1365 C C . THR A 1 172 ? -2.741 -26.387 -23.996 1.00 95.62 172 THR A C 1
ATOM 1367 O O . THR A 1 172 ? -1.989 -27.175 -23.422 1.00 95.62 172 THR A O 1
ATOM 1370 N N . ILE A 1 173 ? -3.547 -25.581 -23.303 1.00 96.56 173 ILE A N 1
ATOM 1371 C CA . ILE A 1 173 ? -3.596 -25.588 -21.835 1.00 96.56 173 ILE A CA 1
ATOM 1372 C C . ILE A 1 173 ? -4.344 -26.823 -21.330 1.00 96.56 173 ILE A C 1
ATOM 1374 O O . ILE A 1 173 ? -3.944 -27.408 -20.322 1.00 96.56 173 ILE A O 1
ATOM 1378 N N . SER A 1 174 ? -5.373 -27.271 -22.052 1.00 96.94 174 SER A N 1
ATOM 1379 C CA . SER A 1 174 ? -6.042 -28.544 -21.767 1.00 96.94 174 SER A CA 1
ATOM 1380 C C . SER A 1 174 ? -5.075 -29.724 -21.892 1.00 96.94 174 SER A C 1
ATOM 1382 O O . SER A 1 174 ? -5.050 -30.588 -21.018 1.00 96.94 174 SER A O 1
ATOM 1384 N N . GLU A 1 175 ? -4.241 -29.752 -22.935 1.00 97.19 175 GLU A N 1
ATOM 1385 C CA . GLU A 1 175 ? -3.182 -30.755 -23.096 1.00 97.19 175 GLU A CA 1
ATOM 1386 C C . GLU A 1 175 ? -2.187 -30.714 -21.926 1.00 97.19 175 GLU A C 1
ATOM 1388 O O . GLU A 1 175 ? -1.936 -31.748 -21.311 1.00 97.19 175 GLU A O 1
ATOM 1393 N N . LEU A 1 176 ? -1.704 -29.529 -21.535 1.00 97.44 176 LEU A N 1
ATOM 1394 C CA . LEU A 1 176 ? -0.818 -29.366 -20.376 1.00 97.44 176 LEU A CA 1
ATOM 1395 C C . LEU A 1 176 ? -1.418 -29.935 -19.082 1.00 97.44 176 LEU A C 1
ATOM 1397 O O . LEU A 1 176 ? -0.729 -30.630 -18.335 1.00 97.44 176 LEU A O 1
ATOM 1401 N N . LEU A 1 177 ? -2.685 -29.640 -18.790 1.00 97.62 177 LEU A N 1
ATOM 1402 C CA . LEU A 1 177 ? -3.331 -30.141 -17.577 1.00 97.62 177 LEU A CA 1
ATOM 1403 C C . LEU A 1 177 ? -3.548 -31.655 -17.623 1.00 97.62 177 LEU A C 1
ATOM 1405 O O . LEU A 1 177 ? -3.364 -32.306 -16.598 1.00 97.62 177 LEU A O 1
ATOM 1409 N N . ASN A 1 178 ? -3.862 -32.223 -18.789 1.00 96.94 178 ASN A N 1
ATOM 1410 C CA . ASN A 1 178 ? -3.967 -33.674 -18.960 1.00 96.94 178 ASN A CA 1
ATOM 1411 C C . ASN A 1 178 ? -2.617 -34.373 -18.734 1.00 96.94 178 ASN A C 1
ATOM 1413 O O . ASN A 1 178 ? -2.563 -35.407 -18.068 1.00 96.94 178 ASN A O 1
ATOM 1417 N N . GLU A 1 179 ? -1.522 -33.798 -19.240 1.00 97.25 179 GLU A N 1
ATOM 1418 C CA . GLU A 1 179 ? -0.170 -34.316 -19.004 1.00 97.25 179 GLU A CA 1
ATOM 1419 C C . GLU A 1 179 ? 0.187 -34.266 -17.511 1.00 97.25 179 GLU A C 1
ATOM 1421 O O . GLU A 1 179 ? 0.654 -35.260 -16.953 1.00 97.25 179 GLU A O 1
ATOM 1426 N N . LEU A 1 180 ? -0.122 -33.161 -16.822 1.00 96.62 180 LEU A N 1
ATOM 1427 C CA . LEU A 1 180 ? 0.053 -33.050 -15.369 1.00 96.62 180 LEU A CA 1
ATOM 1428 C C . LEU A 1 180 ? -0.831 -34.034 -14.585 1.00 96.62 180 LEU A C 1
ATOM 1430 O O . LEU A 1 180 ? -0.375 -34.590 -13.587 1.00 96.62 180 LEU A O 1
ATOM 1434 N N . GLU A 1 181 ? -2.071 -34.271 -15.024 1.00 95.12 181 GLU A N 1
ATOM 1435 C CA . GLU A 1 181 ? -2.979 -35.256 -14.421 1.00 95.12 181 GLU A CA 1
ATOM 1436 C C . GLU A 1 181 ? -2.458 -36.692 -14.566 1.00 95.12 181 GLU A C 1
ATOM 1438 O O . GLU A 1 181 ? -2.712 -37.532 -13.704 1.00 95.12 181 GLU A O 1
ATOM 1443 N N . SER A 1 182 ? -1.689 -36.969 -15.621 1.00 93.75 182 SER A N 1
ATOM 1444 C CA . SER A 1 182 ? -1.120 -38.292 -15.892 1.00 93.75 182 SER A CA 1
ATOM 1445 C C . SER A 1 182 ? 0.144 -38.627 -15.085 1.00 93.75 182 SER A C 1
ATOM 1447 O O . SER A 1 182 ? 0.593 -39.776 -15.106 1.00 93.75 182 SER A O 1
ATOM 1449 N N . LEU A 1 183 ? 0.721 -37.651 -14.373 1.00 92.25 183 LEU A N 1
ATOM 1450 C CA . LEU A 1 183 ? 1.910 -37.861 -13.547 1.00 92.25 183 LEU A CA 1
ATOM 1451 C C . LEU A 1 183 ? 1.610 -38.787 -12.360 1.00 92.25 183 LEU A C 1
ATOM 1453 O O . LEU A 1 183 ? 0.557 -38.692 -11.730 1.00 92.25 183 LEU A O 1
ATOM 1457 N N . ASP A 1 184 ? 2.586 -39.623 -11.992 1.00 88.06 184 ASP A N 1
ATOM 1458 C CA . ASP A 1 184 ? 2.522 -40.514 -10.820 1.00 88.06 184 ASP A CA 1
ATOM 1459 C C . ASP A 1 184 ? 2.737 -39.730 -9.507 1.00 88.06 184 ASP A C 1
ATOM 1461 O O . ASP A 1 184 ? 3.693 -39.914 -8.757 1.00 88.06 184 ASP A O 1
ATOM 1465 N N . ASN A 1 185 ? 1.886 -38.729 -9.281 1.00 93.06 185 ASN A N 1
ATOM 1466 C CA . ASN A 1 185 ? 1.838 -37.922 -8.072 1.00 93.06 185 ASN A CA 1
ATOM 1467 C C . ASN A 1 185 ? 0.402 -37.441 -7.849 1.00 93.06 185 ASN A C 1
ATOM 1469 O O . ASN A 1 185 ? -0.061 -36.497 -8.492 1.00 93.06 185 ASN A O 1
ATOM 1473 N N . GLU A 1 186 ? -0.283 -38.058 -6.884 1.00 93.12 186 GLU A N 1
ATOM 1474 C CA . GLU A 1 186 ? -1.698 -37.795 -6.588 1.00 93.12 186 GLU A CA 1
ATOM 1475 C C . GLU A 1 186 ? -1.986 -36.314 -6.303 1.00 93.12 186 GLU A C 1
ATOM 1477 O O . GLU A 1 186 ? -3.032 -35.801 -6.697 1.00 93.12 186 GLU A O 1
ATOM 1482 N N . LYS A 1 187 ? -1.045 -35.595 -5.677 1.00 94.38 187 LYS A N 1
ATOM 1483 C CA . LYS A 1 187 ? -1.208 -34.174 -5.355 1.00 94.38 187 LYS A CA 1
ATOM 1484 C C . LYS A 1 187 ? -1.149 -33.299 -6.606 1.00 94.38 187 LYS A C 1
ATOM 1486 O O . LYS A 1 187 ? -1.943 -32.371 -6.736 1.00 94.38 187 LYS A O 1
ATOM 1491 N N . ILE A 1 188 ? -0.219 -33.569 -7.521 1.00 95.62 188 ILE A N 1
ATOM 1492 C CA . ILE A 1 188 ? -0.130 -32.846 -8.799 1.00 95.62 188 ILE A CA 1
ATOM 1493 C C . ILE A 1 188 ? -1.340 -33.173 -9.670 1.00 95.62 188 ILE A C 1
ATOM 1495 O O . ILE A 1 188 ? -1.962 -32.255 -10.203 1.00 95.62 188 ILE A O 1
ATOM 1499 N N . ALA A 1 189 ? -1.724 -34.447 -9.736 1.00 94.75 189 ALA A N 1
ATOM 1500 C CA . ALA A 1 189 ? -2.876 -34.872 -10.511 1.00 94.75 189 ALA A CA 1
ATOM 1501 C C . ALA A 1 189 ? -4.178 -34.239 -9.999 1.00 94.75 189 ALA A C 1
ATOM 1503 O O . ALA A 1 189 ? -4.952 -33.675 -10.773 1.00 94.75 189 ALA A O 1
ATOM 1504 N N . ALA A 1 190 ? -4.386 -34.227 -8.678 1.00 95.19 190 ALA A N 1
ATOM 1505 C CA . ALA A 1 190 ? -5.508 -33.529 -8.059 1.00 95.19 190 ALA A CA 1
ATOM 1506 C C . ALA A 1 190 ? -5.485 -32.024 -8.364 1.00 95.19 190 ALA A C 1
ATOM 1508 O O . ALA A 1 190 ? -6.528 -31.443 -8.663 1.00 95.19 190 ALA A O 1
ATOM 1509 N N . TYR A 1 191 ? -4.307 -31.392 -8.326 1.00 96.06 191 TYR A N 1
ATOM 1510 C CA . TYR A 1 191 ? -4.163 -29.974 -8.647 1.00 96.06 191 TYR A CA 1
ATOM 1511 C C . TYR A 1 191 ? -4.552 -29.666 -10.099 1.00 96.06 191 TYR A C 1
ATOM 1513 O O . TYR A 1 191 ? -5.311 -28.725 -10.344 1.00 96.06 191 TYR A O 1
ATOM 1521 N N . ALA A 1 192 ? -4.076 -30.472 -11.051 1.00 95.81 192 ALA A N 1
ATOM 1522 C CA . ALA A 1 192 ? -4.397 -30.336 -12.468 1.00 95.81 192 ALA A CA 1
ATOM 1523 C C . ALA A 1 192 ? -5.895 -30.537 -12.733 1.00 95.81 192 ALA A C 1
ATOM 1525 O O . ALA A 1 192 ? -6.518 -29.733 -13.428 1.00 95.81 192 ALA A O 1
ATOM 1526 N N . LYS A 1 193 ? -6.504 -31.542 -12.097 1.00 95.00 193 LYS A N 1
ATOM 1527 C CA . LYS A 1 193 ? -7.938 -31.829 -12.204 1.00 95.00 193 LYS A CA 1
ATOM 1528 C C . LYS A 1 193 ? -8.812 -30.698 -11.659 1.00 95.00 193 LYS A C 1
ATOM 1530 O O . LYS A 1 193 ? -9.792 -30.310 -12.292 1.00 95.00 193 LYS A O 1
ATOM 1535 N N . VAL A 1 194 ? -8.454 -30.146 -10.496 1.00 95.62 194 VAL A N 1
ATOM 1536 C CA . VAL A 1 194 ? -9.153 -28.992 -9.909 1.00 95.62 194 VAL A CA 1
ATOM 1537 C C . VAL A 1 194 ? -9.066 -27.784 -10.844 1.00 95.62 194 VAL A C 1
ATOM 1539 O O . VAL A 1 194 ? -10.095 -27.199 -11.179 1.00 95.62 194 VAL A O 1
ATOM 1542 N N . ASN A 1 195 ? -7.869 -27.451 -11.333 1.00 95.94 195 ASN A N 1
ATOM 1543 C CA . ASN A 1 195 ? -7.680 -26.303 -12.222 1.00 95.94 195 ASN A CA 1
ATOM 1544 C C . ASN A 1 195 ? -8.332 -26.499 -13.597 1.00 95.94 195 ASN A C 1
ATOM 1546 O O . ASN A 1 195 ? -8.841 -25.538 -14.162 1.00 95.94 195 ASN A O 1
ATOM 1550 N N . SER A 1 196 ? -8.418 -27.733 -14.100 1.00 94.88 196 SER A N 1
ATOM 1551 C CA . SER A 1 196 ? -9.153 -28.037 -15.334 1.00 94.88 196 SER A CA 1
ATOM 1552 C C . SER A 1 196 ? -10.629 -27.660 -15.232 1.00 94.88 196 SER A C 1
ATOM 1554 O O . SER A 1 196 ? -11.223 -27.237 -16.221 1.00 94.88 196 SER A O 1
ATOM 1556 N N . LEU A 1 197 ? -11.256 -27.809 -14.059 1.00 94.00 197 LEU A N 1
ATOM 1557 C CA . LEU A 1 197 ? -12.626 -27.334 -13.854 1.00 94.00 197 LEU A CA 1
ATOM 1558 C C . LEU A 1 197 ? -12.669 -25.812 -13.683 1.00 94.00 197 LEU A C 1
ATOM 1560 O O . LEU A 1 197 ? -13.496 -25.165 -14.319 1.00 94.00 197 LEU A O 1
ATOM 1564 N N . LEU A 1 198 ? -11.794 -25.249 -12.841 1.00 92.31 198 LEU A N 1
ATOM 1565 C CA . LEU A 1 198 ? -11.786 -23.811 -12.539 1.00 92.31 198 LEU A CA 1
ATOM 1566 C C . LEU A 1 198 ? -11.568 -22.946 -13.788 1.00 92.31 198 LEU A C 1
ATOM 1568 O O . LEU A 1 198 ? -12.173 -21.886 -13.907 1.00 92.31 198 LEU A O 1
ATOM 1572 N N . LEU A 1 199 ? -10.755 -23.420 -14.734 1.00 92.12 199 LEU A N 1
ATOM 1573 C CA . LEU A 1 199 ? -10.492 -22.747 -16.009 1.00 92.12 199 LEU A CA 1
ATOM 1574 C C . LEU A 1 199 ? -11.568 -23.009 -17.077 1.00 92.12 199 LEU A C 1
ATOM 1576 O O . LEU A 1 199 ? -11.450 -22.520 -18.196 1.00 92.12 199 LEU A O 1
ATOM 1580 N N . GLY A 1 200 ? -12.611 -23.787 -16.765 1.00 91.19 200 GLY A N 1
ATOM 1581 C CA . GLY A 1 200 ? -13.692 -24.113 -17.701 1.00 91.19 200 GLY A CA 1
ATOM 1582 C C . GLY A 1 200 ? -13.318 -25.114 -18.802 1.00 91.19 200 GLY A C 1
ATOM 1583 O O . GLY A 1 200 ? -14.104 -25.311 -19.727 1.00 91.19 200 GLY A O 1
ATOM 1584 N N . LEU A 1 201 ? -12.157 -25.766 -18.694 1.00 92.50 201 LEU A N 1
ATOM 1585 C CA . LEU A 1 201 ? -11.615 -26.717 -19.678 1.00 92.50 201 LEU A CA 1
ATOM 1586 C C . LEU A 1 201 ? -12.202 -28.129 -19.531 1.00 92.50 201 LEU A C 1
ATOM 1588 O O . LEU A 1 201 ? -12.116 -28.967 -20.426 1.00 92.50 201 LEU A O 1
ATOM 1592 N N . SER A 1 202 ? -12.834 -28.407 -18.393 1.00 91.19 202 SER A N 1
ATOM 1593 C CA . SER A 1 202 ? -13.509 -29.670 -18.112 1.00 91.19 202 SER A CA 1
ATOM 1594 C C . SER A 1 202 ? -14.878 -29.439 -17.478 1.00 91.19 202 SER A C 1
ATOM 1596 O O . SER A 1 202 ? -15.204 -28.350 -17.010 1.00 91.19 202 SER A O 1
ATOM 1598 N N . LYS A 1 203 ? -15.704 -30.488 -17.459 1.00 86.06 203 LYS A N 1
ATOM 1599 C CA . LYS A 1 203 ? -16.978 -30.510 -16.731 1.00 86.06 203 LYS A CA 1
ATOM 1600 C C . LYS A 1 203 ? -16.941 -31.625 -15.700 1.00 86.06 203 LYS A C 1
ATOM 1602 O O . LYS A 1 203 ? -16.483 -32.725 -16.003 1.00 86.06 203 LYS A O 1
ATOM 1607 N N . THR A 1 204 ? -17.491 -31.371 -14.518 1.00 83.44 204 THR A N 1
ATOM 1608 C CA . THR A 1 204 ? -17.730 -32.405 -13.508 1.00 83.44 204 THR A CA 1
ATOM 1609 C C . THR A 1 204 ? -19.223 -32.560 -13.258 1.00 83.44 204 THR A C 1
ATOM 1611 O O . THR A 1 204 ? -19.961 -31.581 -13.256 1.00 83.44 204 THR A O 1
ATOM 1614 N N . ASN A 1 205 ? -19.664 -33.795 -13.020 1.00 75.38 205 ASN A N 1
ATOM 1615 C CA . ASN A 1 205 ? -21.002 -34.068 -12.483 1.00 75.38 205 ASN A CA 1
ATOM 1616 C C . ASN A 1 205 ? -20.987 -34.173 -10.948 1.00 75.38 205 ASN A C 1
ATOM 1618 O O . ASN A 1 205 ? -22.032 -34.397 -10.344 1.00 75.38 205 ASN A O 1
ATOM 1622 N N . ASN A 1 206 ? -19.806 -34.085 -10.326 1.00 86.19 206 ASN A N 1
ATOM 1623 C CA . ASN A 1 206 ? -19.632 -34.175 -8.884 1.00 86.19 206 ASN A CA 1
ATOM 1624 C C . ASN A 1 206 ? -18.546 -33.195 -8.419 1.00 86.19 206 ASN A C 1
ATOM 1626 O O . ASN A 1 206 ? -17.367 -33.538 -8.320 1.00 86.19 206 ASN A O 1
ATOM 1630 N N . ILE A 1 207 ? -18.940 -31.943 -8.183 1.00 90.88 207 ILE A N 1
ATOM 1631 C CA . ILE A 1 207 ? -18.032 -30.901 -7.684 1.00 90.88 207 ILE A CA 1
ATOM 1632 C C . ILE A 1 207 ? -17.577 -31.163 -6.241 1.00 90.88 207 ILE A C 1
ATOM 1634 O O . ILE A 1 207 ? -16.509 -30.710 -5.838 1.00 90.88 207 ILE A O 1
ATOM 1638 N N . GLU A 1 208 ? -18.333 -31.959 -5.482 1.00 90.56 208 GLU A N 1
ATOM 1639 C CA . GLU A 1 208 ? -17.994 -32.323 -4.105 1.00 90.56 208 GLU A CA 1
ATOM 1640 C C . GLU A 1 208 ? -16.717 -33.166 -4.029 1.00 90.56 208 GLU A C 1
ATOM 1642 O O . GLU A 1 208 ? -15.911 -32.962 -3.124 1.00 90.56 208 GLU A O 1
ATOM 1647 N N . ASP A 1 209 ? -16.479 -34.048 -5.007 1.00 90.94 209 ASP A N 1
ATOM 1648 C CA . ASP A 1 209 ? -15.235 -34.828 -5.076 1.00 90.94 209 ASP A CA 1
ATOM 1649 C C . ASP A 1 209 ? -14.016 -33.911 -5.259 1.00 90.94 209 ASP A C 1
ATOM 1651 O O . ASP A 1 209 ? -12.956 -34.153 -4.687 1.00 90.94 209 ASP A O 1
ATOM 1655 N N . LEU A 1 210 ? -14.159 -32.830 -6.034 1.00 93.06 210 LEU A N 1
ATOM 1656 C CA . LEU A 1 210 ? -13.078 -31.861 -6.232 1.00 93.06 210 LEU A CA 1
ATOM 1657 C C . LEU A 1 210 ? -12.867 -30.979 -5.002 1.00 93.06 210 LEU A C 1
ATOM 1659 O O . LEU A 1 210 ? -11.723 -30.692 -4.662 1.00 93.06 210 LEU A O 1
ATOM 1663 N N . LEU A 1 211 ? -13.943 -30.595 -4.308 1.00 92.62 211 LEU A N 1
ATOM 1664 C CA . LEU A 1 211 ? -13.853 -29.914 -3.013 1.00 92.62 211 LEU A CA 1
ATOM 1665 C C . LEU A 1 211 ? -13.124 -30.786 -1.984 1.00 92.62 211 LEU A C 1
ATOM 1667 O O . LEU A 1 211 ? -12.271 -30.285 -1.252 1.00 92.62 211 LEU A O 1
ATOM 1671 N N . GLN A 1 212 ? -13.403 -32.092 -1.966 1.00 90.75 212 GLN A N 1
ATOM 1672 C CA . GLN A 1 212 ? -12.715 -33.042 -1.097 1.00 90.75 212 GLN A CA 1
ATOM 1673 C C . GLN A 1 212 ? -11.226 -33.157 -1.447 1.00 90.75 212 GLN A C 1
ATOM 1675 O O . GLN A 1 212 ? -10.399 -33.095 -0.542 1.00 90.75 212 GLN A O 1
ATOM 1680 N N . LEU A 1 213 ? -10.871 -33.255 -2.734 1.00 92.12 213 LEU A N 1
ATOM 1681 C CA . LEU A 1 213 ? -9.471 -33.275 -3.178 1.00 92.12 213 LEU A CA 1
ATOM 1682 C C . LEU A 1 213 ? -8.731 -31.983 -2.809 1.00 92.12 213 LEU A C 1
ATOM 1684 O O . LEU A 1 213 ? -7.617 -32.025 -2.288 1.00 92.12 213 LEU A O 1
ATOM 1688 N N . ALA A 1 214 ? -9.354 -30.826 -3.050 1.00 91.69 214 ALA A N 1
ATOM 1689 C CA . ALA A 1 214 ? -8.785 -29.535 -2.684 1.00 91.69 214 ALA A CA 1
ATOM 1690 C C . ALA A 1 214 ? -8.574 -29.427 -1.168 1.00 91.69 214 ALA A C 1
ATOM 1692 O O . ALA A 1 214 ? -7.534 -28.935 -0.725 1.00 91.69 214 ALA A O 1
ATOM 1693 N N . SER A 1 215 ? -9.515 -29.949 -0.377 1.00 88.31 215 SER A N 1
ATOM 1694 C CA . SER A 1 215 ? -9.391 -30.013 1.076 1.00 88.31 215 SER A CA 1
ATOM 1695 C C . SER A 1 215 ? -8.269 -30.947 1.529 1.00 88.31 215 SER A C 1
ATOM 1697 O O . SER A 1 215 ? -7.478 -30.568 2.386 1.00 88.31 215 SER A O 1
ATOM 1699 N N . GLU A 1 216 ? -8.189 -32.153 0.969 1.00 88.56 216 GLU A N 1
ATOM 1700 C CA . GLU A 1 216 ? -7.201 -33.176 1.329 1.00 88.56 216 GLU A CA 1
ATOM 1701 C C . GLU A 1 216 ? -5.764 -32.703 1.080 1.00 88.56 216 GLU A C 1
ATOM 1703 O O . GLU A 1 216 ? -4.877 -32.911 1.907 1.00 88.56 216 GLU A O 1
ATOM 1708 N N . PHE A 1 217 ? -5.536 -32.006 -0.034 1.00 88.62 217 PHE A N 1
ATOM 1709 C CA . PHE A 1 217 ? -4.203 -31.556 -0.431 1.00 88.62 217 PHE A CA 1
ATOM 1710 C C . PHE A 1 217 ? -3.857 -30.115 -0.023 1.00 88.62 217 PHE A C 1
ATOM 1712 O O . PHE A 1 217 ? -2.720 -29.673 -0.258 1.00 88.62 217 PHE A O 1
ATOM 1719 N N . GLY A 1 218 ? -4.791 -29.399 0.613 1.00 86.88 218 GLY A N 1
ATOM 1720 C CA . GLY A 1 218 ? -4.601 -28.033 1.111 1.00 86.88 218 GLY A CA 1
ATOM 1721 C C . GLY A 1 218 ? -4.546 -26.971 0.006 1.00 86.88 218 GLY A C 1
ATOM 1722 O O . GLY A 1 218 ? -3.728 -26.052 0.065 1.00 86.88 218 GLY A O 1
ATOM 1723 N N . PHE A 1 219 ? -5.375 -27.098 -1.031 1.00 90.19 219 PHE A N 1
ATOM 1724 C CA . PHE A 1 219 ? -5.511 -26.117 -2.115 1.00 90.19 219 PHE A CA 1
ATOM 1725 C C . PHE A 1 219 ? -6.512 -25.029 -1.721 1.00 90.19 219 PHE A C 1
ATOM 1727 O O . PHE A 1 219 ? -7.635 -24.989 -2.206 1.00 90.19 219 PHE A O 1
ATOM 1734 N N . THR A 1 220 ? -6.129 -24.184 -0.766 1.00 88.94 220 THR A N 1
ATOM 1735 C CA . THR A 1 220 ? -7.053 -23.280 -0.062 1.00 88.94 220 THR A CA 1
ATOM 1736 C C . THR A 1 220 ? -7.702 -22.233 -0.964 1.00 88.94 220 THR A C 1
ATOM 1738 O O . THR A 1 220 ? -8.890 -21.974 -0.803 1.00 88.94 220 THR A O 1
ATOM 1741 N N . GLN A 1 221 ? -6.964 -21.667 -1.924 1.00 88.56 221 GLN A N 1
ATOM 1742 C CA . GLN A 1 221 ? -7.516 -20.709 -2.885 1.00 88.56 221 GLN A CA 1
ATOM 1743 C C . GLN A 1 221 ? -8.454 -21.407 -3.872 1.00 88.56 221 GLN A C 1
ATOM 1745 O O . GLN A 1 221 ? -9.611 -21.024 -4.020 1.00 88.56 221 GLN A O 1
ATOM 1750 N N . GLU A 1 222 ? -7.986 -22.504 -4.466 1.00 91.88 222 GLU A N 1
ATOM 1751 C CA . GLU A 1 222 ? -8.776 -23.282 -5.415 1.00 91.88 222 GLU A CA 1
ATOM 1752 C C . GLU A 1 222 ? -10.047 -23.863 -4.765 1.00 91.88 222 GLU A C 1
ATOM 1754 O O . GLU A 1 222 ? -11.092 -23.949 -5.403 1.00 91.88 222 GLU A O 1
ATOM 1759 N N . PHE A 1 223 ? -9.998 -24.204 -3.474 1.00 92.94 223 PHE A N 1
ATOM 1760 C CA . PHE A 1 223 ? -11.164 -24.610 -2.691 1.00 92.94 223 PHE A CA 1
ATOM 1761 C C . PHE A 1 223 ? -12.217 -23.498 -2.599 1.00 92.94 223 PHE A C 1
ATOM 1763 O O . PHE A 1 223 ? -13.407 -23.783 -2.733 1.00 92.94 223 PHE A O 1
ATOM 1770 N N . MET A 1 224 ? -11.808 -22.239 -2.403 1.00 92.12 224 MET A N 1
ATOM 1771 C CA . MET A 1 224 ? -12.744 -21.110 -2.375 1.00 92.12 224 MET A CA 1
ATOM 1772 C C . MET A 1 224 ? -13.404 -20.905 -3.737 1.00 92.12 224 MET A C 1
ATOM 1774 O O . MET A 1 224 ? -14.623 -20.746 -3.810 1.00 92.12 224 MET A O 1
ATOM 1778 N N . ASP A 1 225 ? -12.639 -20.985 -4.824 1.00 90.69 225 ASP A N 1
ATOM 1779 C CA . ASP A 1 225 ? -13.201 -20.872 -6.171 1.00 90.69 225 ASP A CA 1
ATOM 1780 C C . ASP A 1 225 ? -14.138 -22.042 -6.511 1.00 90.69 225 ASP A C 1
ATOM 1782 O O . ASP A 1 225 ? -15.204 -21.831 -7.095 1.00 90.69 225 ASP A O 1
ATOM 1786 N N . LEU A 1 226 ? -13.822 -23.260 -6.058 1.00 92.88 226 LEU A N 1
ATOM 1787 C CA . LEU A 1 226 ? -14.721 -24.411 -6.172 1.00 92.88 226 LEU A CA 1
ATOM 1788 C C . LEU A 1 226 ? -16.005 -24.233 -5.353 1.00 92.88 226 LEU A C 1
ATOM 1790 O O . LEU A 1 226 ? -17.077 -24.575 -5.846 1.00 92.88 226 LEU A O 1
ATOM 1794 N N . LEU A 1 227 ? -15.930 -23.692 -4.130 1.00 93.06 227 LEU A N 1
ATOM 1795 C CA . LEU A 1 227 ? -17.119 -23.395 -3.322 1.00 93.06 227 LEU A CA 1
ATOM 1796 C C . LEU A 1 227 ? -18.031 -22.395 -4.034 1.00 93.06 227 LEU A C 1
ATOM 1798 O O . LEU A 1 227 ? -19.250 -22.570 -4.039 1.00 93.06 227 LEU A O 1
ATOM 1802 N N . TRP A 1 228 ? -17.443 -21.364 -4.648 1.00 90.94 228 TRP A N 1
ATOM 1803 C CA . TRP A 1 228 ? -18.188 -20.404 -5.452 1.00 90.94 228 TRP A CA 1
ATOM 1804 C C . TRP A 1 228 ? -18.868 -21.086 -6.638 1.00 90.94 228 TRP A C 1
ATOM 1806 O O . TRP A 1 228 ? -20.064 -20.884 -6.827 1.00 90.94 228 TRP A O 1
ATOM 1816 N N . LEU A 1 229 ? -18.163 -21.912 -7.415 1.00 90.50 229 LEU A N 1
ATOM 1817 C CA . LEU A 1 229 ? -18.763 -22.647 -8.537 1.00 90.50 229 LEU A CA 1
ATOM 1818 C C . LEU A 1 229 ? -19.877 -23.601 -8.082 1.00 90.50 229 LEU A C 1
ATOM 1820 O O . LEU A 1 229 ? -20.924 -23.677 -8.718 1.00 90.50 229 LEU A O 1
ATOM 1824 N N . ALA A 1 230 ? -19.695 -24.274 -6.946 1.00 91.94 230 ALA A N 1
ATOM 1825 C CA . ALA A 1 230 ? -20.646 -25.247 -6.419 1.00 91.94 230 ALA A CA 1
ATOM 1826 C C . ALA A 1 230 ? -21.977 -24.635 -5.958 1.00 91.94 230 ALA A C 1
ATOM 1828 O O . ALA A 1 230 ? -22.932 -25.382 -5.743 1.00 91.94 230 ALA A O 1
ATOM 1829 N N . ARG A 1 231 ? -22.079 -23.302 -5.837 1.00 90.50 231 ARG A N 1
ATOM 1830 C CA . ARG A 1 231 ? -23.306 -22.603 -5.414 1.00 90.50 231 ARG A CA 1
ATOM 1831 C C . ARG A 1 231 ? -24.526 -22.902 -6.292 1.00 90.50 231 ARG A C 1
ATOM 1833 O O . ARG A 1 231 ? -25.651 -22.739 -5.831 1.00 90.50 231 ARG A O 1
ATOM 1840 N N . GLU A 1 232 ? -24.305 -23.283 -7.551 1.00 85.00 232 GLU A N 1
ATOM 1841 C CA . GLU A 1 232 ? -25.377 -23.572 -8.511 1.00 85.00 232 GLU A CA 1
ATOM 1842 C C . GLU A 1 232 ? -25.944 -24.991 -8.342 1.00 85.00 232 GLU A C 1
ATOM 1844 O O . GLU A 1 232 ? -27.137 -25.206 -8.559 1.00 85.00 232 GLU A O 1
ATOM 1849 N N . ASP A 1 233 ? -25.115 -25.935 -7.886 1.00 87.06 233 ASP A N 1
ATOM 1850 C CA . ASP A 1 233 ? -25.424 -27.370 -7.880 1.00 87.06 233 ASP A CA 1
ATOM 1851 C C . ASP A 1 233 ? -25.554 -27.976 -6.471 1.00 87.06 233 ASP A C 1
ATOM 1853 O O . ASP A 1 233 ? -26.137 -29.050 -6.299 1.00 87.06 233 ASP A O 1
ATOM 1857 N N . VAL A 1 234 ? -25.023 -27.307 -5.444 1.00 90.25 234 VAL A N 1
ATOM 1858 C CA . VAL A 1 234 ? -24.939 -27.810 -4.066 1.00 90.25 234 VAL A CA 1
ATOM 1859 C C . VAL A 1 234 ? -25.659 -26.857 -3.113 1.00 90.25 234 VAL A C 1
ATOM 1861 O O . VAL A 1 234 ? -25.537 -25.637 -3.206 1.00 90.25 234 VAL A O 1
ATOM 1864 N N . SER A 1 235 ? -26.420 -27.405 -2.160 1.00 90.69 235 SER A N 1
ATOM 1865 C CA . SER A 1 235 ? -27.139 -26.585 -1.182 1.00 90.69 235 SER A CA 1
ATOM 1866 C C . SER A 1 235 ? -26.188 -25.834 -0.246 1.00 90.69 235 SER A C 1
ATOM 1868 O O . SER A 1 235 ? -25.154 -26.356 0.170 1.00 90.69 235 SER A O 1
ATOM 1870 N N . THR A 1 236 ? -26.595 -24.632 0.165 1.00 89.88 236 THR A N 1
ATOM 1871 C CA . THR A 1 236 ? -25.855 -23.775 1.105 1.00 89.88 236 THR A CA 1
ATOM 1872 C C . THR A 1 236 ? -25.472 -24.509 2.394 1.00 89.88 236 THR A C 1
ATOM 1874 O O . THR A 1 236 ? -24.306 -24.493 2.766 1.00 89.88 236 THR A O 1
ATOM 1877 N N . GLU A 1 237 ? -26.407 -25.236 3.020 1.00 90.12 237 GLU A N 1
ATOM 1878 C CA . GLU A 1 237 ? -26.151 -26.021 4.246 1.00 90.12 237 GLU A CA 1
ATOM 1879 C C . GLU A 1 237 ? -25.037 -27.063 4.045 1.00 90.12 237 GLU A C 1
ATOM 1881 O O . GLU A 1 237 ? -24.214 -27.301 4.926 1.00 90.12 237 GLU A O 1
ATOM 1886 N N . LYS A 1 238 ? -24.972 -27.679 2.861 1.00 91.31 238 LYS A N 1
ATOM 1887 C CA . LYS A 1 238 ? -23.952 -28.683 2.562 1.00 91.31 238 LYS A CA 1
ATOM 1888 C C . LYS A 1 238 ? -22.592 -28.042 2.288 1.00 91.31 238 LYS A C 1
ATOM 1890 O O . LYS A 1 238 ? -21.585 -28.555 2.767 1.00 91.31 238 LYS A O 1
ATOM 1895 N N . LEU A 1 239 ? -22.560 -26.920 1.568 1.00 91.75 239 LEU A N 1
ATOM 1896 C CA . LEU A 1 239 ? -21.335 -26.146 1.333 1.00 91.75 239 LEU A CA 1
ATOM 1897 C C . LEU A 1 239 ? -20.735 -25.621 2.641 1.00 91.75 239 LEU A C 1
ATOM 1899 O O . LEU A 1 239 ? -19.524 -25.689 2.832 1.00 91.75 239 LEU A O 1
ATOM 1903 N N . GLU A 1 240 ? -21.585 -25.173 3.562 1.00 91.06 240 GLU A N 1
ATOM 1904 C CA . GLU A 1 240 ? -21.194 -24.734 4.899 1.00 91.06 240 GLU A CA 1
ATOM 1905 C C . GLU A 1 240 ? -20.504 -25.864 5.679 1.00 91.06 240 GLU A C 1
ATOM 1907 O O . GLU A 1 240 ? -19.410 -25.673 6.210 1.00 91.06 240 GLU A O 1
ATOM 1912 N N . ILE A 1 241 ? -21.085 -27.071 5.677 1.00 90.31 241 ILE A N 1
ATOM 1913 C CA . ILE A 1 241 ? -20.491 -28.257 6.315 1.00 90.31 241 ILE A CA 1
ATOM 1914 C C . ILE A 1 241 ? -19.145 -28.621 5.675 1.00 90.31 241 ILE A C 1
ATOM 1916 O O . ILE A 1 241 ? -18.199 -28.956 6.387 1.00 90.31 241 ILE A O 1
ATOM 1920 N N . ILE A 1 242 ? -19.036 -28.560 4.344 1.00 90.69 242 ILE A N 1
ATOM 1921 C CA . ILE A 1 242 ? -17.786 -28.861 3.628 1.00 90.69 242 ILE A CA 1
ATOM 1922 C C . ILE A 1 242 ? -16.688 -27.865 4.025 1.00 90.69 242 ILE A C 1
ATOM 1924 O O . ILE A 1 242 ? -15.575 -28.279 4.352 1.00 90.69 242 ILE A O 1
ATOM 1928 N N . TRP A 1 243 ? -17.002 -26.568 4.064 1.00 91.31 243 TRP A N 1
ATOM 1929 C CA . TRP A 1 243 ? -16.059 -25.538 4.506 1.00 91.31 243 TRP A CA 1
ATOM 1930 C C . TRP A 1 243 ? -15.652 -25.729 5.969 1.00 91.31 243 TRP A C 1
ATOM 1932 O O . TRP A 1 243 ? -14.463 -25.702 6.295 1.00 91.31 243 TRP A O 1
ATOM 1942 N N . GLN A 1 244 ? -16.617 -25.996 6.848 1.00 89.75 244 GLN A N 1
ATOM 1943 C CA . GLN A 1 244 ? -16.346 -26.261 8.256 1.00 89.75 244 GLN A CA 1
ATOM 1944 C C . GLN A 1 244 ? -15.412 -27.460 8.443 1.00 89.75 244 GLN A C 1
ATOM 1946 O O . GLN A 1 244 ? -14.439 -27.354 9.186 1.00 89.75 244 GLN A O 1
ATOM 1951 N N . ASN A 1 245 ? -15.649 -28.563 7.730 1.00 87.94 245 ASN A N 1
ATOM 1952 C CA . ASN A 1 245 ? -14.793 -29.746 7.795 1.00 87.94 245 ASN A CA 1
ATOM 1953 C C . ASN A 1 245 ? -13.360 -29.451 7.336 1.00 87.94 245 ASN A C 1
ATOM 1955 O O . ASN A 1 245 ? -12.418 -29.959 7.938 1.00 87.94 245 ASN A O 1
ATOM 1959 N N . LEU A 1 246 ? -13.170 -28.636 6.295 1.00 87.94 246 LEU A N 1
ATOM 1960 C CA . LEU A 1 246 ? -11.831 -28.213 5.878 1.00 87.94 246 LEU A CA 1
ATOM 1961 C C . LEU A 1 246 ? -11.128 -27.445 7.010 1.00 87.94 246 LEU A C 1
ATOM 1963 O O . LEU A 1 246 ? -10.001 -27.773 7.375 1.00 87.94 246 LEU A O 1
ATOM 1967 N N . VAL A 1 247 ? -11.796 -26.433 7.571 1.00 87.81 247 VAL A N 1
ATOM 1968 C CA . VAL A 1 247 ? -11.226 -25.573 8.620 1.00 87.81 247 VAL A CA 1
ATOM 1969 C C . VAL A 1 247 ? -10.899 -26.365 9.886 1.00 87.81 247 VAL A C 1
ATOM 1971 O O . VAL A 1 247 ? -9.827 -26.180 10.451 1.00 87.81 247 VAL A O 1
ATOM 1974 N N . GLU A 1 248 ? -11.771 -27.285 10.304 1.00 83.50 248 GLU A N 1
ATOM 1975 C CA . GLU A 1 248 ? -11.552 -28.126 11.490 1.00 83.50 248 GLU A CA 1
ATOM 1976 C C . GLU A 1 248 ? -10.376 -29.112 11.329 1.00 83.50 248 GLU A C 1
ATOM 1978 O O . GLU A 1 248 ? -9.804 -29.539 12.331 1.00 83.50 248 GLU A O 1
ATOM 1983 N N . ASN A 1 249 ? -9.995 -29.460 10.094 1.00 80.69 249 ASN A N 1
ATOM 1984 C CA . ASN A 1 249 ? -8.899 -30.391 9.805 1.00 80.69 249 ASN A CA 1
ATOM 1985 C C . ASN A 1 249 ? -7.566 -29.699 9.466 1.00 80.69 249 ASN A C 1
ATOM 1987 O O . ASN A 1 249 ? -6.573 -30.383 9.213 1.00 80.69 249 ASN A O 1
ATOM 1991 N N . MET A 1 250 ? -7.512 -28.365 9.446 1.00 81.19 250 MET A N 1
ATOM 1992 C CA . MET A 1 250 ? -6.267 -27.638 9.200 1.00 81.19 250 MET A CA 1
ATOM 1993 C C . MET A 1 250 ? -5.396 -27.558 10.457 1.00 81.19 250 MET A C 1
ATOM 1995 O O . MET A 1 250 ? -5.839 -27.119 11.513 1.00 81.19 250 MET A O 1
ATOM 1999 N N . GLU A 1 251 ? -4.122 -27.940 10.328 1.00 71.00 251 GLU A N 1
ATOM 2000 C CA . GLU A 1 251 ? -3.149 -27.868 11.430 1.00 71.00 251 GLU A CA 1
ATOM 2001 C C . GLU A 1 251 ? -2.545 -26.462 11.616 1.00 71.00 251 GLU A C 1
ATOM 2003 O O . GLU A 1 251 ? -2.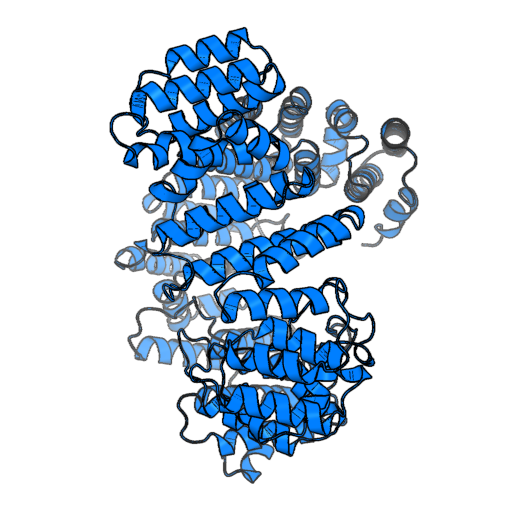142 -26.108 12.724 1.00 71.00 251 GLU A O 1
ATOM 2008 N N . ASP A 1 252 ? -2.470 -25.655 10.549 1.00 72.88 252 ASP A N 1
ATOM 2009 C CA . ASP A 1 252 ? -1.901 -24.301 10.574 1.00 72.88 252 ASP A CA 1
ATOM 2010 C C . ASP A 1 252 ? -2.969 -23.245 10.271 1.00 72.88 252 ASP A C 1
ATOM 2012 O O . ASP A 1 252 ? -3.397 -23.065 9.129 1.00 72.88 252 ASP A O 1
ATOM 2016 N N . ASN A 1 253 ? -3.334 -22.473 11.296 1.00 66.94 253 ASN A N 1
ATOM 2017 C CA . ASN A 1 253 ? -4.277 -21.360 11.183 1.00 66.94 253 ASN A CA 1
ATOM 2018 C C . ASN A 1 253 ? -3.822 -20.288 10.170 1.00 66.94 253 ASN A C 1
ATOM 2020 O O . ASN A 1 253 ? -4.644 -19.526 9.663 1.00 66.94 253 ASN A O 1
ATOM 2024 N N . ASN A 1 254 ? -2.536 -20.201 9.814 1.00 66.31 254 ASN A N 1
ATOM 2025 C CA . ASN A 1 254 ? -2.082 -19.291 8.756 1.00 66.31 254 ASN A CA 1
ATOM 2026 C C . ASN A 1 254 ? -2.565 -19.685 7.355 1.00 66.31 254 ASN A C 1
ATOM 2028 O O . ASN A 1 254 ? -2.449 -18.872 6.435 1.00 66.31 254 ASN A O 1
ATOM 2032 N N . LEU A 1 255 ? -3.074 -20.904 7.188 1.00 72.44 255 LEU A N 1
ATOM 2033 C CA . LEU A 1 255 ? -3.571 -21.434 5.924 1.00 72.44 255 LEU A CA 1
ATOM 2034 C C . LEU A 1 255 ? -5.100 -21.394 5.824 1.00 72.44 255 LEU A C 1
ATOM 2036 O O . LEU A 1 255 ? -5.634 -21.922 4.855 1.00 72.44 255 LEU A O 1
ATOM 2040 N N . LEU A 1 256 ? -5.808 -20.750 6.766 1.00 82.62 256 LEU A N 1
ATOM 2041 C CA . LEU A 1 256 ? -7.259 -20.587 6.650 1.00 82.62 256 LEU A CA 1
ATOM 2042 C C . LEU A 1 256 ? -7.624 -19.991 5.276 1.00 82.62 256 LEU A C 1
ATOM 2044 O O . LEU A 1 256 ? -7.033 -18.982 4.879 1.00 82.62 256 LEU A O 1
ATOM 2048 N N . PRO A 1 257 ? -8.585 -20.585 4.549 1.00 84.12 257 PRO A N 1
ATOM 2049 C CA . PRO A 1 257 ? -8.984 -20.112 3.237 1.00 84.12 257 PRO A CA 1
ATOM 2050 C C . PRO A 1 257 ? -9.719 -18.785 3.412 1.00 84.12 257 PRO A C 1
ATOM 2052 O O . PRO A 1 257 ? -10.680 -18.693 4.172 1.00 84.12 257 PRO A O 1
ATOM 2055 N N . ILE A 1 258 ? -9.248 -17.732 2.757 1.00 83.56 258 ILE A N 1
ATOM 2056 C CA . ILE A 1 258 ? -9.846 -16.396 2.832 1.00 83.56 258 ILE A CA 1
ATOM 2057 C C . ILE A 1 258 ? -10.323 -16.059 1.420 1.00 83.56 258 ILE A C 1
ATOM 2059 O O . ILE A 1 258 ? -9.538 -16.239 0.490 1.00 83.56 258 ILE A O 1
ATOM 2063 N N . PRO A 1 259 ? -11.571 -15.591 1.234 1.00 81.38 259 PRO A N 1
ATOM 2064 C CA . PRO A 1 259 ? -12.013 -15.129 -0.074 1.00 81.38 259 PRO A CA 1
ATOM 2065 C C . PRO A 1 259 ? -11.087 -14.026 -0.591 1.00 81.38 259 PRO A C 1
ATOM 2067 O O . PRO A 1 259 ? -10.745 -13.113 0.166 1.00 81.38 259 PRO A O 1
ATOM 2070 N N . GLU A 1 260 ? -10.706 -14.085 -1.865 1.00 72.12 260 GLU A N 1
ATOM 2071 C CA . GLU A 1 260 ? -9.952 -12.994 -2.482 1.00 72.12 260 GLU A CA 1
ATOM 2072 C C . GLU A 1 260 ? -10.751 -11.690 -2.413 1.00 72.12 260 GLU A C 1
ATOM 2074 O O . GLU A 1 260 ? -11.956 -11.656 -2.656 1.00 72.12 260 GLU A O 1
ATOM 2079 N N . GLU A 1 261 ? -10.071 -10.607 -2.036 1.00 63.16 261 GLU A N 1
ATOM 2080 C CA . GLU A 1 261 ? -10.726 -9.323 -1.785 1.00 63.16 261 GLU A CA 1
ATOM 2081 C C . GLU A 1 261 ? -11.165 -8.638 -3.098 1.00 63.16 261 GLU A C 1
ATOM 2083 O O . GLU A 1 261 ? -12.168 -7.917 -3.116 1.00 63.16 261 GLU A O 1
ATOM 2088 N N . TYR A 1 262 ? -10.423 -8.859 -4.197 1.00 59.00 262 TYR A N 1
ATOM 2089 C CA . TYR A 1 262 ? -10.658 -8.226 -5.499 1.00 59.00 262 TYR A CA 1
ATOM 2090 C C . TYR A 1 262 ? -10.167 -9.104 -6.667 1.00 59.00 262 TYR A C 1
ATOM 2092 O O . TYR A 1 262 ? -8.961 -9.230 -6.864 1.00 59.00 262 TYR A O 1
ATOM 2100 N N . GLY A 1 263 ? -11.089 -9.637 -7.478 1.00 57.44 263 GLY A N 1
ATOM 2101 C CA . GLY A 1 263 ? -10.798 -10.183 -8.814 1.00 57.44 263 GLY A CA 1
ATOM 2102 C C . GLY A 1 263 ? -11.256 -9.249 -9.946 1.00 57.44 263 GLY A C 1
ATOM 2103 O O . GLY A 1 263 ? -12.112 -8.386 -9.725 1.00 57.44 263 GLY A O 1
ATOM 2104 N N . GLU A 1 264 ? -10.708 -9.424 -11.159 1.00 50.84 264 GLU A N 1
ATOM 2105 C CA . GLU A 1 264 ? -11.127 -8.684 -12.372 1.00 50.84 264 GLU A CA 1
ATOM 2106 C C . GLU A 1 264 ? -12.601 -8.942 -12.748 1.00 50.84 264 GLU A C 1
ATOM 2108 O O . GLU A 1 264 ? -13.239 -8.083 -13.351 1.00 50.84 264 GLU A O 1
ATOM 2113 N N . GLU A 1 265 ? -13.163 -10.079 -12.323 1.00 56.72 265 GLU A N 1
ATOM 2114 C CA . GLU A 1 265 ? -14.548 -10.503 -12.589 1.00 56.72 265 GLU A CA 1
ATOM 2115 C C . GLU A 1 265 ? -15.532 -10.226 -11.434 1.00 56.72 265 GLU A C 1
ATOM 2117 O O . GLU A 1 265 ? -16.628 -10.787 -11.397 1.00 56.72 265 GLU A O 1
ATOM 2122 N N . GLU A 1 266 ? -15.166 -9.410 -10.443 1.00 68.44 266 GLU A N 1
ATOM 2123 C CA . GLU A 1 266 ? -16.081 -9.142 -9.328 1.00 68.44 266 GLU A CA 1
ATOM 2124 C C . GLU A 1 266 ? -17.329 -8.368 -9.793 1.00 68.44 266 GLU A C 1
ATOM 2126 O O . GLU A 1 266 ? -17.227 -7.395 -10.543 1.00 68.44 266 GLU A O 1
ATOM 2131 N N . ALA A 1 267 ? -18.499 -8.759 -9.284 1.00 72.00 267 ALA A N 1
ATOM 2132 C CA . ALA A 1 267 ? -19.770 -8.123 -9.615 1.00 72.00 267 ALA A CA 1
ATOM 2133 C C . ALA A 1 267 ? -19.811 -6.625 -9.248 1.00 72.00 267 ALA A C 1
ATOM 2135 O O . ALA A 1 267 ? -19.262 -6.200 -8.224 1.00 72.00 267 ALA A O 1
ATOM 2136 N N . GLU A 1 268 ? -20.524 -5.838 -10.066 1.00 78.69 268 GLU A N 1
ATOM 2137 C CA . GLU A 1 268 ? -20.783 -4.409 -9.821 1.00 78.69 268 GLU A CA 1
ATOM 2138 C C . GLU A 1 268 ? -21.631 -4.191 -8.559 1.00 78.69 268 GLU A C 1
ATOM 2140 O O . GLU A 1 268 ? -21.415 -3.231 -7.817 1.00 78.69 268 GLU A O 1
ATOM 2145 N N . GLU A 1 269 ? -22.559 -5.109 -8.275 1.00 83.81 269 GLU A N 1
ATOM 2146 C CA . GLU A 1 269 ? -23.397 -5.082 -7.079 1.00 83.81 269 GLU A CA 1
ATOM 2147 C C . GLU A 1 269 ? -22.891 -6.053 -6.009 1.00 83.81 269 GLU A C 1
ATOM 2149 O O . GLU A 1 269 ? -22.538 -7.198 -6.291 1.00 83.81 269 GLU A O 1
ATOM 2154 N N . TYR A 1 270 ? -22.930 -5.626 -4.740 1.00 85.69 270 TYR A N 1
ATOM 2155 C CA . TYR A 1 270 ? -22.540 -6.493 -3.622 1.00 85.69 270 TYR A CA 1
ATOM 2156 C C . TYR A 1 270 ? -23.394 -7.761 -3.561 1.00 85.69 270 TYR A C 1
ATOM 2158 O O . TYR A 1 270 ? -22.879 -8.819 -3.224 1.00 85.69 270 TYR A O 1
ATOM 2166 N N . SER A 1 271 ? -24.687 -7.675 -3.880 1.00 85.88 271 SER A N 1
ATOM 2167 C CA . SER A 1 271 ? -25.610 -8.807 -3.748 1.00 85.88 271 SER A CA 1
ATOM 2168 C C . SER A 1 271 ? -25.198 -10.026 -4.590 1.00 85.88 271 SER A C 1
ATOM 2170 O O . SER A 1 271 ? -25.365 -11.152 -4.122 1.00 85.88 271 SER A O 1
ATOM 2172 N N . ASP A 1 272 ? -24.554 -9.789 -5.736 1.00 85.31 272 ASP A N 1
ATOM 2173 C CA . ASP A 1 272 ? -24.083 -10.806 -6.683 1.00 85.31 272 ASP A CA 1
ATOM 2174 C C . ASP A 1 272 ? -22.581 -11.131 -6.534 1.00 85.31 272 ASP A C 1
ATOM 2176 O O . ASP A 1 272 ? -22.030 -11.945 -7.276 1.00 85.31 272 ASP A O 1
ATOM 2180 N N . SER A 1 273 ? -21.898 -10.492 -5.582 1.00 86.94 273 SER A N 1
ATOM 2181 C CA . SER A 1 273 ? -20.451 -10.626 -5.375 1.00 86.94 273 SER A CA 1
ATOM 2182 C C . SER A 1 273 ? -20.052 -11.974 -4.756 1.00 86.94 273 SER A C 1
ATOM 2184 O O . SER A 1 273 ? -20.794 -12.551 -3.946 1.00 86.94 273 SER A O 1
ATOM 2186 N N . LYS A 1 274 ? -18.828 -12.447 -5.053 1.00 89.00 274 LYS A N 1
ATOM 2187 C CA . LYS A 1 274 ? -18.264 -13.661 -4.430 1.00 89.00 274 LYS A CA 1
ATOM 2188 C C . LYS A 1 274 ? -18.210 -13.495 -2.916 1.00 89.00 274 LYS A C 1
ATOM 2190 O O . LYS A 1 274 ? -18.583 -14.391 -2.157 1.00 89.00 274 LYS A O 1
ATOM 2195 N N . ILE A 1 275 ? -17.791 -12.313 -2.465 1.00 89.56 275 ILE A N 1
ATOM 2196 C CA . ILE A 1 275 ? -17.661 -12.017 -1.041 1.00 89.56 275 ILE A CA 1
ATOM 2197 C C . ILE A 1 275 ? -19.014 -12.084 -0.314 1.00 89.56 275 ILE A C 1
ATOM 2199 O O . ILE A 1 275 ? -19.070 -12.579 0.808 1.00 89.56 275 ILE A O 1
ATOM 2203 N N . CYS A 1 276 ? -20.114 -11.636 -0.934 1.00 90.19 276 CYS A N 1
ATOM 2204 C CA . CYS A 1 276 ? -21.451 -11.672 -0.336 1.00 90.19 276 CYS A CA 1
ATOM 2205 C C . CYS A 1 276 ? -21.921 -13.108 -0.140 1.00 90.19 276 CYS A C 1
ATOM 2207 O O . CYS A 1 276 ? -22.430 -13.447 0.929 1.00 90.19 276 CYS A O 1
ATOM 2209 N N . PHE A 1 277 ? -21.676 -13.973 -1.125 1.00 91.81 277 PHE A N 1
ATOM 2210 C CA . PHE A 1 277 ? -21.931 -15.402 -0.993 1.00 91.81 277 PHE A CA 1
ATOM 2211 C C . PHE A 1 277 ? -21.188 -16.006 0.204 1.00 91.81 277 PHE A C 1
ATOM 2213 O O . PHE A 1 277 ? -21.828 -16.613 1.062 1.00 91.81 277 PHE A O 1
ATOM 2220 N N . PHE A 1 278 ? -19.876 -15.781 0.328 1.00 92.94 278 PHE A N 1
ATOM 2221 C CA . PHE A 1 278 ? -19.103 -16.323 1.451 1.00 92.94 278 PHE A CA 1
ATOM 2222 C C . PHE A 1 278 ? -19.527 -15.742 2.803 1.00 92.94 278 PHE A C 1
ATOM 2224 O O . PHE A 1 278 ? -19.605 -16.475 3.787 1.00 92.94 278 PHE A O 1
ATOM 2231 N N . VAL A 1 279 ? -19.843 -14.444 2.862 1.00 92.88 279 VAL A N 1
ATOM 2232 C CA . VAL A 1 279 ? -20.369 -13.801 4.075 1.00 92.88 279 VAL A CA 1
ATOM 2233 C C . VAL A 1 279 ? -21.700 -14.434 4.481 1.00 92.88 279 VAL A C 1
ATOM 2235 O O . VAL A 1 279 ? -21.884 -14.769 5.648 1.00 92.88 279 VAL A O 1
ATOM 2238 N N . ASN A 1 280 ? -22.619 -14.643 3.538 1.00 91.50 280 ASN A N 1
ATOM 2239 C CA . ASN A 1 280 ? -23.910 -15.269 3.821 1.00 91.50 280 ASN A CA 1
ATOM 2240 C C . ASN A 1 280 ? -23.776 -16.739 4.229 1.00 91.50 280 ASN A C 1
ATOM 2242 O O . ASN A 1 280 ? -24.551 -17.197 5.063 1.00 91.50 280 ASN A O 1
ATOM 2246 N N . LEU A 1 281 ? -22.789 -17.453 3.682 1.00 91.31 281 LEU A N 1
ATOM 2247 C CA . LEU A 1 281 ? -22.510 -18.846 4.021 1.00 91.31 281 LEU A CA 1
ATOM 2248 C C . LEU A 1 281 ? -22.000 -19.006 5.464 1.00 91.31 281 LEU A C 1
ATOM 2250 O O . LEU A 1 281 ? -22.286 -20.012 6.100 1.00 91.31 281 LEU A O 1
ATOM 2254 N N . ILE A 1 282 ? -21.264 -18.018 5.991 1.00 91.56 282 ILE A N 1
ATOM 2255 C CA . ILE A 1 282 ? -20.603 -18.114 7.304 1.00 91.56 282 ILE A CA 1
ATOM 2256 C C . ILE A 1 282 ? -21.294 -17.326 8.425 1.00 91.56 282 ILE A C 1
ATOM 2258 O O . ILE A 1 282 ? -21.080 -17.635 9.592 1.00 91.56 282 ILE A O 1
ATOM 2262 N N . ALA A 1 283 ? -22.103 -16.304 8.120 1.00 88.75 283 ALA A N 1
ATOM 2263 C CA . ALA A 1 283 ? -22.597 -15.330 9.111 1.00 88.75 283 ALA A CA 1
ATOM 2264 C C . ALA A 1 283 ? -23.398 -15.937 10.281 1.00 88.75 283 ALA A C 1
ATOM 2266 O O . ALA A 1 283 ? -23.542 -15.300 11.332 1.00 88.75 283 ALA A O 1
ATOM 2267 N N . GLU A 1 284 ? -23.895 -17.162 10.113 1.00 88.81 284 GLU A N 1
ATOM 2268 C CA . GLU A 1 284 ? -24.630 -17.927 11.120 1.00 88.81 284 GLU A CA 1
ATOM 2269 C C . GLU A 1 284 ? -23.862 -19.149 11.665 1.00 88.81 284 GLU A C 1
ATOM 2271 O O . GLU A 1 284 ? -24.315 -19.765 12.627 1.00 88.81 284 GLU A O 1
ATOM 2276 N N . ASN A 1 285 ? -22.682 -19.479 11.122 1.00 91.25 285 ASN A N 1
ATOM 2277 C CA . ASN A 1 285 ? -21.890 -20.633 11.550 1.00 91.25 285 ASN A CA 1
ATOM 2278 C C . ASN A 1 285 ? -20.880 -20.253 12.642 1.00 91.25 285 ASN A C 1
ATOM 2280 O O . ASN A 1 285 ? -19.745 -19.864 12.359 1.00 91.25 285 ASN A O 1
ATOM 2284 N N . ASP A 1 286 ? -21.258 -20.422 13.910 1.00 90.31 286 ASP A N 1
ATOM 2285 C CA . ASP A 1 286 ? -20.404 -20.021 15.036 1.00 90.31 286 ASP A CA 1
ATOM 2286 C C . ASP A 1 286 ? -19.050 -20.744 15.104 1.00 90.31 286 ASP A C 1
ATOM 2288 O O . ASP A 1 286 ? -18.073 -20.194 15.625 1.00 90.31 286 ASP A O 1
ATOM 2292 N N . ARG A 1 287 ? -18.961 -21.972 14.581 1.00 89.00 287 ARG A N 1
ATOM 2293 C CA . ARG A 1 287 ? -17.711 -22.745 14.588 1.00 89.00 287 ARG A CA 1
ATOM 2294 C C . ARG A 1 287 ? -16.702 -22.149 13.621 1.00 89.00 287 ARG A C 1
ATOM 2296 O O . ARG A 1 287 ? -15.569 -21.882 14.014 1.00 89.00 287 ARG A O 1
ATOM 2303 N N . LEU A 1 288 ? -17.136 -21.889 12.390 1.00 89.44 288 LEU A N 1
ATOM 2304 C CA . LEU A 1 288 ? -16.332 -21.209 11.385 1.00 89.44 288 LEU A CA 1
ATOM 2305 C C . LEU A 1 288 ? -15.994 -19.786 11.839 1.00 89.44 288 LEU A C 1
ATOM 2307 O O . LEU A 1 288 ? -14.822 -19.417 11.870 1.00 89.44 288 LEU A O 1
ATOM 2311 N N . LEU A 1 289 ? -16.987 -19.001 12.265 1.00 91.88 289 LEU A N 1
ATOM 2312 C CA . LEU A 1 289 ? -16.776 -17.624 12.718 1.00 91.88 289 LEU A CA 1
ATOM 2313 C C . LEU A 1 289 ? -15.733 -17.537 13.835 1.00 91.88 289 LEU A C 1
ATOM 2315 O O . LEU A 1 289 ? -14.871 -16.664 13.792 1.00 91.88 289 LEU A O 1
ATOM 2319 N N . THR A 1 290 ? -15.763 -18.454 14.806 1.00 90.25 290 THR A N 1
ATOM 2320 C CA . THR A 1 290 ? -14.772 -18.478 15.892 1.00 90.25 290 THR A CA 1
ATOM 2321 C C . THR A 1 290 ? -13.353 -18.630 15.333 1.00 90.25 290 THR A C 1
ATOM 2323 O O . THR A 1 290 ? -12.495 -17.813 15.652 1.00 90.25 290 THR A O 1
ATOM 2326 N N . GLN A 1 291 ? -13.132 -19.565 14.406 1.00 88.25 291 GLN A N 1
ATOM 2327 C CA . GLN A 1 291 ? -11.824 -19.777 13.769 1.00 88.25 291 GLN A CA 1
ATOM 2328 C C . GLN A 1 291 ? -11.331 -18.544 12.996 1.00 88.25 291 GLN A C 1
ATOM 2330 O O . GLN A 1 291 ? -10.163 -18.170 13.093 1.00 88.25 291 GLN A O 1
ATOM 2335 N N . TYR A 1 292 ? -12.215 -17.864 12.257 1.00 88.75 292 TYR A N 1
ATOM 2336 C CA . TYR A 1 292 ? -11.831 -16.664 11.506 1.00 88.75 292 TYR A CA 1
ATOM 2337 C C . TYR A 1 292 ? -11.553 -15.464 12.409 1.00 88.75 292 TYR A C 1
ATOM 2339 O O . TYR A 1 292 ? -10.586 -14.735 12.179 1.00 88.75 292 TYR A O 1
ATOM 2347 N N . PHE A 1 293 ? -12.381 -15.225 13.425 1.00 89.56 293 PHE A N 1
ATOM 2348 C CA . PHE A 1 293 ? -12.222 -14.071 14.310 1.00 89.56 293 PHE A CA 1
ATOM 2349 C C . PHE A 1 293 ? -11.054 -14.228 15.285 1.00 89.56 293 PHE A C 1
ATOM 2351 O O . PHE A 1 293 ? -10.426 -13.221 15.609 1.00 89.56 293 PHE A O 1
ATOM 2358 N N . GLU A 1 294 ? -10.702 -15.455 15.671 1.00 86.88 294 GLU A N 1
ATOM 2359 C CA . GLU A 1 294 ? -9.491 -15.753 16.450 1.00 86.88 294 GLU A CA 1
ATOM 2360 C C . GLU A 1 294 ? -8.201 -15.718 15.606 1.00 86.88 294 GLU A C 1
ATOM 2362 O O . GLU A 1 294 ? -7.095 -15.734 16.143 1.00 86.88 294 GLU A O 1
ATOM 2367 N N . ASN A 1 295 ? -8.314 -15.621 14.279 1.00 82.25 295 ASN A N 1
ATOM 2368 C CA . ASN A 1 295 ? -7.182 -15.427 13.379 1.00 82.25 295 ASN A CA 1
ATOM 2369 C C . ASN A 1 295 ? -6.852 -13.936 13.199 1.00 82.25 295 ASN A C 1
ATOM 2371 O O . ASN A 1 295 ? -7.752 -13.106 13.171 1.00 82.25 295 ASN A O 1
ATOM 2375 N N . ASN A 1 296 ? -5.591 -13.568 12.957 1.00 76.25 296 ASN A N 1
ATOM 2376 C CA . ASN A 1 296 ? -5.192 -12.170 12.712 1.00 76.25 296 ASN A CA 1
ATOM 2377 C C . ASN A 1 296 ? -5.304 -11.714 11.238 1.00 76.25 296 ASN A C 1
ATOM 2379 O O . ASN A 1 296 ? -4.998 -10.564 10.929 1.00 76.25 296 ASN A O 1
ATOM 2383 N N . ARG A 1 297 ? -5.715 -12.590 10.312 1.00 77.88 297 ARG A N 1
ATOM 2384 C CA . ARG A 1 297 ? -5.848 -12.304 8.870 1.00 77.88 297 ARG A CA 1
ATOM 2385 C C . ARG A 1 297 ? -7.304 -12.040 8.460 1.00 77.88 297 ARG A C 1
ATOM 2387 O O . ARG A 1 297 ? -8.230 -12.226 9.249 1.00 77.88 297 ARG A O 1
ATOM 2394 N N . GLY A 1 298 ? -7.499 -11.599 7.214 1.00 80.75 298 GLY A N 1
ATOM 2395 C CA . GLY A 1 298 ? -8.825 -11.480 6.591 1.00 80.75 298 GLY A CA 1
ATOM 2396 C C . GLY A 1 298 ? -9.674 -10.314 7.107 1.00 80.75 298 GLY A C 1
ATOM 2397 O O . GLY A 1 298 ? -10.890 -10.448 7.225 1.00 80.75 298 GLY A O 1
ATOM 2398 N N . ASN A 1 299 ? -9.053 -9.175 7.435 1.00 83.44 299 ASN A N 1
ATOM 2399 C CA . ASN A 1 299 ? -9.754 -8.010 7.988 1.00 83.44 299 ASN A CA 1
ATOM 2400 C C . ASN A 1 299 ? -10.905 -7.522 7.104 1.00 83.44 299 ASN A C 1
ATOM 2402 O O . ASN A 1 299 ? -11.970 -7.204 7.626 1.00 83.44 299 ASN A O 1
ATOM 2406 N N . PHE A 1 300 ? -10.726 -7.506 5.782 1.00 84.62 300 PHE A N 1
ATOM 2407 C CA . PHE A 1 300 ? -11.781 -7.108 4.854 1.00 84.62 300 PHE A CA 1
ATOM 2408 C C . PHE A 1 300 ? -12.989 -8.056 4.895 1.00 84.62 300 PHE A C 1
ATOM 2410 O O . PHE A 1 300 ? -14.134 -7.609 4.985 1.00 84.62 300 PHE A O 1
ATOM 2417 N N . PHE A 1 301 ? -12.745 -9.370 4.911 1.00 88.06 301 PHE A N 1
ATOM 2418 C CA . PHE A 1 301 ? -13.813 -10.365 5.023 1.00 88.06 301 PHE A CA 1
ATOM 2419 C C . PHE A 1 301 ? -14.597 -10.196 6.333 1.00 88.06 301 PHE A C 1
ATOM 2421 O O . PHE A 1 301 ? -15.826 -10.139 6.319 1.00 88.06 301 PHE A O 1
ATOM 2428 N N . LYS A 1 302 ? -13.899 -9.987 7.457 1.00 89.56 302 LYS A N 1
ATOM 2429 C CA . LYS A 1 302 ? -14.525 -9.696 8.760 1.00 89.56 302 LYS A CA 1
ATOM 2430 C C . LYS A 1 302 ? -15.317 -8.395 8.763 1.00 89.56 302 LYS A C 1
ATOM 2432 O O . LYS A 1 302 ? -16.409 -8.353 9.322 1.00 89.56 302 LYS A O 1
ATOM 2437 N N . GLN A 1 303 ? -14.803 -7.340 8.126 1.00 89.19 303 GLN A N 1
ATOM 2438 C CA . GLN A 1 303 ? -15.547 -6.091 7.955 1.00 89.19 303 GLN A CA 1
ATOM 2439 C C . GLN A 1 303 ? -16.851 -6.336 7.191 1.00 89.19 303 GLN A C 1
ATOM 2441 O O . GLN A 1 303 ? -17.884 -5.826 7.611 1.00 89.19 303 GLN A O 1
ATOM 2446 N N . CYS A 1 304 ? -16.841 -7.154 6.133 1.00 89.69 304 CYS A N 1
ATOM 2447 C CA . CYS A 1 304 ? -18.059 -7.495 5.398 1.00 89.69 304 CYS A CA 1
ATOM 2448 C C . CYS A 1 304 ? -19.063 -8.294 6.250 1.00 89.69 304 CYS A C 1
ATOM 2450 O O . CYS A 1 304 ? -20.264 -8.043 6.154 1.00 89.69 304 CYS A O 1
ATOM 2452 N N . ILE A 1 305 ? -18.588 -9.194 7.120 1.00 93.25 305 ILE A N 1
ATOM 2453 C CA . ILE A 1 305 ? -19.434 -9.896 8.101 1.00 93.25 305 ILE A CA 1
ATOM 2454 C C . ILE A 1 305 ? -20.056 -8.899 9.091 1.00 93.25 305 ILE A C 1
ATOM 2456 O O . ILE A 1 305 ? -21.266 -8.934 9.310 1.00 93.25 305 ILE A O 1
ATOM 2460 N N . PHE A 1 306 ? -19.273 -7.959 9.637 1.00 92.75 306 PHE A N 1
ATOM 2461 C CA . PHE A 1 306 ? -19.815 -6.899 10.495 1.00 92.75 306 PHE A CA 1
ATOM 2462 C C . PHE A 1 306 ? -20.860 -6.055 9.785 1.00 92.75 306 PHE A C 1
ATOM 2464 O O . PHE A 1 306 ? -21.893 -5.763 10.379 1.00 92.75 306 PHE A O 1
ATOM 2471 N N . TYR A 1 307 ? -20.618 -5.691 8.525 1.00 92.62 307 TYR A N 1
ATOM 2472 C CA . TYR A 1 307 ? -21.570 -4.920 7.734 1.00 92.62 307 TYR A CA 1
ATOM 2473 C C . TYR A 1 307 ? -22.926 -5.626 7.688 1.00 92.62 307 TYR A C 1
ATOM 2475 O O . TYR A 1 307 ? -23.950 -5.024 8.008 1.00 92.62 307 TYR A O 1
ATOM 2483 N N . LYS A 1 308 ? -22.920 -6.929 7.375 1.00 93.31 308 LYS A N 1
ATOM 2484 C CA . LYS A 1 308 ? -24.120 -7.768 7.379 1.00 93.31 308 LYS A CA 1
ATOM 2485 C C . LYS A 1 308 ? -24.784 -7.810 8.756 1.00 93.31 308 LYS A C 1
ATOM 2487 O O . LYS A 1 308 ? -25.981 -7.573 8.855 1.00 93.31 308 LYS A O 1
ATOM 2492 N N . TRP A 1 309 ? -24.033 -8.050 9.829 1.00 95.81 309 TRP A N 1
ATOM 2493 C CA . TRP A 1 309 ? -24.606 -8.084 11.180 1.00 95.81 309 TRP A CA 1
ATOM 2494 C C . TRP A 1 309 ? -25.181 -6.743 11.637 1.00 95.81 309 TRP A C 1
ATOM 2496 O O . TRP A 1 309 ? -26.150 -6.734 12.392 1.00 95.81 309 TRP A O 1
ATOM 2506 N N . ILE A 1 310 ? -24.636 -5.617 11.175 1.00 94.31 310 ILE A N 1
ATOM 2507 C CA . ILE A 1 310 ? -25.226 -4.298 11.419 1.00 94.31 310 ILE A CA 1
ATOM 2508 C C . ILE A 1 310 ? -26.569 -4.178 10.681 1.00 94.31 310 ILE A C 1
ATOM 2510 O O . ILE A 1 310 ? -27.539 -3.710 11.276 1.00 94.31 310 ILE A O 1
ATOM 2514 N N . GLN A 1 311 ? -26.651 -4.624 9.419 1.00 92.56 311 GLN A N 1
ATOM 2515 C CA . GLN A 1 311 ? -27.908 -4.640 8.651 1.00 92.56 311 GLN A CA 1
ATOM 2516 C C . GLN A 1 311 ? -28.968 -5.538 9.298 1.00 92.56 311 GLN A C 1
ATOM 2518 O O . GLN A 1 311 ? -30.131 -5.149 9.387 1.00 92.56 311 GLN A O 1
ATOM 2523 N N . ASP A 1 312 ? -28.551 -6.705 9.784 1.00 94.94 312 ASP A N 1
ATOM 2524 C CA . ASP A 1 312 ? -29.419 -7.710 10.402 1.00 94.94 312 ASP A CA 1
ATOM 2525 C C . ASP A 1 312 ? -29.736 -7.402 11.884 1.00 94.94 312 ASP A C 1
ATOM 2527 O O . ASP A 1 312 ? -30.408 -8.184 12.555 1.00 94.94 312 ASP A O 1
ATOM 2531 N N . GLU A 1 313 ? -29.251 -6.274 12.418 1.00 95.44 313 GLU A N 1
ATOM 2532 C CA . GLU A 1 313 ? -29.339 -5.895 13.836 1.00 95.44 313 GLU A CA 1
ATOM 2533 C C . GLU A 1 313 ? -28.820 -6.974 14.819 1.00 95.44 313 GLU A C 1
ATOM 2535 O O . GLU A 1 313 ? -29.277 -7.084 15.961 1.00 95.44 313 GLU A O 1
ATOM 2540 N N . ALA A 1 314 ? -27.819 -7.757 14.415 1.00 96.75 314 ALA A N 1
ATOM 2541 C CA . ALA A 1 314 ? -27.216 -8.835 15.199 1.00 96.75 314 ALA A CA 1
ATOM 2542 C C . ALA A 1 314 ? -26.151 -8.326 16.201 1.00 96.75 314 ALA A C 1
ATOM 2544 O O . ALA A 1 314 ? -25.038 -8.847 16.282 1.00 96.75 314 ALA A O 1
ATOM 2545 N N . TRP A 1 315 ? -26.492 -7.308 16.997 1.00 96.81 315 TRP A N 1
ATOM 2546 C CA . TRP A 1 315 ? -25.579 -6.602 17.920 1.00 96.81 315 TRP A CA 1
ATOM 2547 C C . TRP A 1 315 ? -24.889 -7.507 18.947 1.00 96.81 315 TRP A C 1
ATOM 2549 O O . TRP A 1 315 ? -23.749 -7.265 19.338 1.00 96.81 315 TRP A O 1
ATOM 2559 N N . GLU A 1 316 ? -25.569 -8.573 19.359 1.00 96.38 316 GLU A N 1
ATOM 2560 C CA . GLU A 1 316 ? -25.041 -9.576 20.284 1.00 96.38 316 GLU A CA 1
ATOM 2561 C C . GLU A 1 316 ? -23.846 -10.336 19.694 1.00 96.38 316 GLU A C 1
ATOM 2563 O O . GLU A 1 316 ? -22.809 -10.461 20.347 1.00 96.38 316 GLU A O 1
ATOM 2568 N N . LYS A 1 317 ? -23.944 -10.742 18.420 1.00 95.69 317 LYS A N 1
ATOM 2569 C CA . LYS A 1 317 ? -22.828 -11.360 17.693 1.00 95.69 317 LYS A CA 1
ATOM 2570 C C . LYS A 1 317 ? -21.679 -10.380 17.518 1.00 95.69 317 LYS A C 1
ATOM 2572 O O . LYS A 1 317 ? -20.523 -10.752 17.698 1.00 95.69 317 LYS A O 1
ATOM 2577 N N . ILE A 1 318 ? -21.993 -9.117 17.221 1.00 96.62 318 ILE A N 1
ATOM 2578 C CA . ILE A 1 318 ? -20.976 -8.070 17.089 1.00 96.62 318 ILE A CA 1
ATOM 2579 C C . ILE A 1 318 ? -20.148 -7.982 18.376 1.00 96.62 318 ILE A C 1
ATOM 2581 O O . ILE A 1 318 ? -18.922 -8.052 18.317 1.00 96.62 318 ILE A O 1
ATOM 2585 N N . ALA A 1 319 ? -20.802 -7.897 19.537 1.00 97.19 319 ALA A N 1
ATOM 2586 C CA . ALA A 1 319 ? -20.111 -7.838 20.822 1.00 97.19 319 ALA A CA 1
ATOM 2587 C C . ALA A 1 319 ? -19.245 -9.085 21.086 1.00 97.19 319 ALA A C 1
ATOM 2589 O O . ALA A 1 319 ? -18.086 -8.968 21.490 1.00 97.19 319 ALA A O 1
ATOM 2590 N N . GLU A 1 320 ? -19.794 -10.275 20.829 1.00 96.38 320 GLU A N 1
ATOM 2591 C CA . GLU A 1 320 ? -19.105 -11.547 21.046 1.00 96.38 320 GLU A CA 1
ATOM 2592 C C . GLU A 1 320 ? -17.847 -11.689 20.185 1.00 96.38 320 GLU A C 1
ATOM 2594 O O . GLU A 1 320 ? -16.777 -12.007 20.708 1.00 96.38 320 GLU A O 1
ATOM 2599 N N . TYR A 1 321 ? -17.947 -11.432 18.881 1.00 95.62 321 TYR A N 1
ATOM 2600 C CA . TYR A 1 321 ? -16.847 -11.668 17.946 1.00 95.62 321 TYR A CA 1
ATOM 2601 C C . TYR A 1 321 ? -15.769 -10.585 17.988 1.00 95.62 321 TYR A C 1
ATOM 2603 O O . TYR A 1 321 ? -14.595 -10.891 17.769 1.00 95.62 321 TYR A O 1
ATOM 2611 N N . ILE A 1 322 ? -16.119 -9.353 18.375 1.00 95.44 322 ILE A N 1
ATOM 2612 C CA . ILE A 1 322 ? -15.128 -8.348 18.782 1.00 95.44 322 ILE A CA 1
ATOM 2613 C C . ILE A 1 322 ? -14.325 -8.877 19.978 1.00 95.44 322 ILE A C 1
ATOM 2615 O O . ILE A 1 322 ? -13.097 -8.897 19.933 1.00 95.44 322 ILE A O 1
ATOM 2619 N N . ALA A 1 323 ? -14.998 -9.358 21.029 1.00 94.75 323 ALA A N 1
ATOM 2620 C CA . ALA A 1 323 ? -14.321 -9.853 22.224 1.00 94.75 323 ALA A CA 1
ATOM 2621 C C . ALA A 1 323 ? -13.457 -11.093 21.944 1.00 94.75 323 ALA A C 1
ATOM 2623 O O . ALA A 1 323 ? -12.305 -11.123 22.371 1.00 94.75 323 ALA A O 1
ATOM 2624 N N . LYS A 1 324 ? -13.968 -12.090 21.204 1.00 92.25 324 LYS A N 1
ATOM 2625 C CA . LYS A 1 324 ? -13.195 -13.282 20.801 1.00 92.25 324 LYS A CA 1
ATOM 2626 C C . LYS A 1 324 ? -11.940 -12.898 20.028 1.00 92.25 324 LYS A C 1
ATOM 2628 O O . LYS A 1 324 ? -10.848 -13.340 20.376 1.00 92.25 324 LYS A O 1
ATOM 2633 N N . SER A 1 325 ? -12.088 -12.016 19.040 1.00 91.88 325 SER A N 1
ATOM 2634 C CA . SER A 1 325 ? -10.954 -11.548 18.251 1.00 91.88 325 SER A CA 1
ATOM 2635 C C . SER A 1 325 ? -9.926 -10.816 19.111 1.00 91.88 325 SER A C 1
ATOM 2637 O O . SER A 1 325 ? -8.737 -11.091 19.003 1.00 91.88 325 SER A O 1
ATOM 2639 N N . LEU A 1 326 ? -10.367 -9.969 20.045 1.00 92.12 326 LEU A N 1
ATOM 2640 C CA . LEU A 1 326 ? -9.474 -9.264 20.965 1.00 92.12 326 LEU A CA 1
ATOM 2641 C C . LEU A 1 326 ? -8.717 -10.202 21.912 1.00 92.12 326 LEU A C 1
ATOM 2643 O O . LEU A 1 326 ? -7.548 -9.963 22.206 1.00 92.12 326 LEU A O 1
ATOM 2647 N N . MET A 1 327 ? -9.386 -11.247 22.407 1.00 90.69 327 MET A N 1
ATOM 2648 C CA . MET A 1 327 ? -8.795 -12.228 23.320 1.00 90.69 327 MET A CA 1
ATOM 2649 C C . MET A 1 327 ? -7.738 -13.102 22.636 1.00 90.69 327 MET A C 1
ATOM 2651 O O . MET A 1 327 ? -6.782 -13.502 23.296 1.00 90.69 327 MET A O 1
ATOM 2655 N N . ALA A 1 328 ? -7.894 -13.371 21.338 1.00 87.81 328 ALA A N 1
ATOM 2656 C CA . ALA A 1 328 ? -6.926 -14.112 20.529 1.00 87.81 328 ALA A CA 1
ATOM 2657 C C . ALA A 1 328 ? -5.846 -13.219 19.887 1.00 87.81 328 ALA A C 1
ATOM 2659 O O . ALA A 1 328 ? -4.828 -13.722 19.410 1.00 87.81 328 ALA A O 1
ATOM 2660 N N . PHE A 1 329 ? -6.046 -11.898 19.866 1.00 87.00 329 PHE A N 1
ATOM 2661 C CA . PHE A 1 329 ? -5.136 -10.966 19.210 1.00 87.00 329 PHE A CA 1
ATOM 2662 C C . PHE A 1 329 ? -3.817 -10.812 19.976 1.00 87.00 329 PHE A C 1
ATOM 2664 O O . PHE A 1 329 ? -3.736 -10.131 21.003 1.00 87.00 329 PHE A O 1
ATOM 2671 N N . GLU A 1 330 ? -2.754 -11.380 19.414 1.00 81.81 330 GLU A N 1
ATOM 2672 C CA . GLU A 1 330 ? -1.377 -11.101 19.815 1.00 81.81 330 GLU A CA 1
ATOM 2673 C C . GLU A 1 330 ? -0.881 -9.803 19.163 1.00 81.81 330 GLU A C 1
ATOM 2675 O O . GLU A 1 330 ? -0.763 -9.717 17.937 1.00 81.81 330 GLU A O 1
ATOM 2680 N N . ASP A 1 331 ? -0.538 -8.797 19.975 1.00 73.50 331 ASP A N 1
ATOM 2681 C CA . ASP A 1 331 ? -0.072 -7.490 19.487 1.00 73.50 331 ASP A CA 1
ATOM 2682 C C . ASP A 1 331 ? 1.400 -7.532 19.044 1.00 73.50 331 ASP A C 1
ATOM 2684 O O . ASP A 1 331 ? 2.292 -6.899 19.618 1.00 73.50 331 ASP A O 1
ATOM 2688 N N . GLN A 1 332 ? 1.673 -8.317 18.004 1.00 69.81 332 GLN A N 1
ATOM 2689 C CA . GLN A 1 332 ? 2.989 -8.387 17.388 1.00 69.81 332 GLN A CA 1
ATOM 2690 C C . GLN A 1 332 ? 3.262 -7.087 16.622 1.00 69.81 332 GLN A C 1
ATOM 2692 O O . GLN A 1 332 ? 2.485 -6.676 15.763 1.00 69.81 332 GLN A O 1
ATOM 2697 N N . ASN A 1 333 ? 4.395 -6.442 16.913 1.00 65.12 333 ASN A N 1
ATOM 2698 C CA . ASN A 1 333 ? 4.821 -5.184 16.286 1.00 65.12 333 ASN A CA 1
ATOM 2699 C C . ASN A 1 333 ? 3.845 -4.000 16.466 1.00 65.12 333 ASN A C 1
ATOM 2701 O O . ASN A 1 333 ? 3.795 -3.134 15.595 1.00 65.12 333 ASN A O 1
ATOM 2705 N N . ASN A 1 334 ? 3.112 -3.923 17.590 1.00 67.12 334 ASN A N 1
ATOM 2706 C CA . ASN A 1 334 ? 2.170 -2.827 17.886 1.00 67.12 334 ASN A CA 1
ATOM 2707 C C . ASN A 1 334 ? 1.075 -2.660 16.798 1.00 67.12 334 ASN A C 1
ATOM 2709 O O . ASN A 1 334 ? 0.612 -1.554 16.508 1.00 67.12 334 ASN A O 1
ATOM 2713 N N . MET A 1 335 ? 0.655 -3.764 16.177 1.00 74.62 335 MET A N 1
ATOM 2714 C CA . MET A 1 335 ? -0.364 -3.806 15.127 1.00 74.62 335 MET A CA 1
ATOM 2715 C C . MET A 1 335 ? -1.797 -3.687 15.664 1.00 74.62 335 MET A C 1
ATOM 2717 O O . MET A 1 335 ? -2.734 -3.828 14.890 1.00 74.62 335 MET A O 1
ATOM 2721 N N . PHE A 1 336 ? -2.017 -3.414 16.952 1.00 85.12 336 PHE A N 1
ATOM 2722 C CA . PHE A 1 336 ? -3.364 -3.242 17.511 1.00 85.12 336 PHE A CA 1
ATOM 2723 C C . PHE A 1 336 ? -4.243 -2.271 16.703 1.00 85.12 336 PHE A C 1
ATOM 2725 O O . PHE A 1 336 ? -5.398 -2.573 16.407 1.00 85.12 336 PHE A O 1
ATOM 2732 N N . ASP A 1 337 ? -3.692 -1.126 16.298 1.00 78.06 337 ASP A N 1
ATOM 2733 C CA . ASP A 1 337 ? -4.438 -0.114 15.546 1.00 78.06 337 ASP A CA 1
ATOM 2734 C C . ASP A 1 337 ? -4.685 -0.502 14.084 1.00 78.06 337 ASP A C 1
ATOM 2736 O O . ASP A 1 337 ? -5.818 -0.469 13.607 1.00 78.06 337 ASP A O 1
ATOM 2740 N N . TYR A 1 338 ? -3.627 -0.903 13.378 1.00 73.19 338 TYR A N 1
ATOM 2741 C CA . TYR A 1 338 ? -3.681 -1.221 11.945 1.00 73.19 338 TYR A CA 1
ATOM 2742 C C . TYR A 1 338 ? -4.173 -2.640 11.633 1.00 73.19 338 TYR A C 1
ATOM 2744 O O . TYR A 1 338 ? -4.573 -2.941 10.510 1.00 73.19 338 TYR A O 1
ATOM 2752 N N . GLY A 1 339 ? -4.115 -3.533 12.606 1.00 77.75 339 GLY A N 1
ATOM 2753 C CA . GLY A 1 339 ? -4.565 -4.911 12.509 1.00 77.75 339 GLY A CA 1
ATOM 2754 C C . GLY A 1 339 ? -5.970 -5.029 13.069 1.00 77.75 339 GLY A C 1
ATOM 2755 O O . GLY A 1 339 ? -6.931 -5.091 12.308 1.00 77.75 339 GLY A O 1
ATOM 2756 N N . TYR A 1 340 ? -6.084 -5.027 14.396 1.00 87.56 340 TYR A N 1
ATOM 2757 C CA . TYR A 1 340 ? -7.336 -5.320 15.089 1.00 87.56 340 TYR A CA 1
ATOM 2758 C C . TYR A 1 340 ? -8.377 -4.196 14.959 1.00 87.56 340 TYR A C 1
ATOM 2760 O O . TYR A 1 340 ? -9.486 -4.431 14.480 1.00 87.56 340 TYR A O 1
ATOM 2768 N N . MET A 1 341 ? -8.034 -2.956 15.332 1.00 88.56 341 MET A N 1
ATOM 2769 C CA . MET A 1 341 ? -9.005 -1.852 15.333 1.00 88.56 341 MET A CA 1
ATOM 2770 C C . MET A 1 341 ? -9.501 -1.506 13.931 1.00 88.56 341 MET A C 1
ATOM 2772 O O . MET A 1 341 ? -10.649 -1.096 13.791 1.00 88.56 341 MET A O 1
ATOM 2776 N N . ASN A 1 342 ? -8.704 -1.739 12.885 1.00 84.50 342 ASN A N 1
ATOM 2777 C CA . ASN A 1 342 ? -9.123 -1.557 11.493 1.00 84.50 342 ASN A CA 1
ATOM 2778 C C . ASN A 1 342 ? -10.397 -2.330 11.122 1.00 84.50 342 ASN A C 1
ATOM 2780 O O . ASN A 1 342 ? -11.089 -1.947 10.186 1.00 84.50 342 ASN A O 1
ATOM 2784 N N . MET A 1 343 ? -10.749 -3.381 11.855 1.00 87.94 343 MET A N 1
ATOM 2785 C CA . MET A 1 343 ? -11.991 -4.125 11.669 1.00 87.94 343 MET A CA 1
ATOM 2786 C C . MET A 1 343 ? -13.253 -3.334 12.083 1.00 87.94 343 MET A C 1
ATOM 2788 O O . MET A 1 343 ? -14.329 -3.573 11.543 1.00 87.94 343 MET A O 1
ATOM 2792 N N . ILE A 1 344 ? -13.124 -2.387 13.023 1.00 90.19 344 ILE A N 1
ATOM 2793 C CA . ILE A 1 344 ? -14.242 -1.680 13.683 1.00 90.19 344 ILE A CA 1
ATOM 2794 C C . ILE A 1 344 ? -14.183 -0.164 13.426 1.00 90.19 344 ILE A C 1
ATOM 2796 O O . ILE A 1 344 ? -15.217 0.477 13.236 1.00 90.19 344 ILE A O 1
ATOM 2800 N N . SER A 1 345 ? -12.977 0.413 13.384 1.00 88.44 345 SER A N 1
ATOM 2801 C CA . SER A 1 345 ? -12.730 1.849 13.206 1.00 88.44 345 SER A CA 1
ATOM 2802 C C . SER A 1 345 ? -13.451 2.474 12.009 1.00 88.44 345 SER A C 1
ATOM 2804 O O . SER A 1 345 ? -13.946 3.583 12.189 1.00 88.44 345 SER A O 1
ATOM 2806 N N . PRO A 1 346 ? -13.596 1.822 10.833 1.00 86.56 346 PRO A N 1
ATOM 2807 C CA . PRO A 1 346 ? -14.355 2.406 9.726 1.00 86.56 346 PRO A CA 1
ATOM 2808 C C . PRO A 1 346 ? -15.785 2.805 10.114 1.00 86.56 346 PRO A C 1
ATOM 2810 O O . PRO A 1 346 ? -16.248 3.869 9.719 1.00 86.56 346 PRO A O 1
ATOM 2813 N N . TYR A 1 347 ? -16.462 2.013 10.947 1.00 90.12 347 TYR A N 1
ATOM 2814 C CA . TYR A 1 347 ? -17.827 2.300 11.399 1.00 90.12 347 TYR A CA 1
ATOM 2815 C C . TYR A 1 347 ? -17.875 3.431 12.435 1.00 90.12 347 TYR A C 1
ATOM 2817 O O . TYR A 1 347 ? -18.759 4.285 12.391 1.00 90.12 347 TYR A O 1
ATOM 2825 N N . MET A 1 348 ? -16.895 3.468 13.344 1.00 91.19 348 MET A N 1
ATOM 2826 C CA . MET A 1 348 ? -16.760 4.534 14.345 1.00 91.19 348 MET A CA 1
ATOM 2827 C C . MET A 1 348 ? -16.428 5.879 13.680 1.00 91.19 348 MET A C 1
ATOM 2829 O O . MET A 1 348 ? -17.055 6.896 13.965 1.00 91.19 348 MET A O 1
ATOM 2833 N N . GLU A 1 349 ? -15.456 5.887 12.766 1.00 86.25 349 GLU A N 1
ATOM 2834 C CA . GLU A 1 349 ? -15.060 7.073 12.003 1.00 86.25 349 GLU A CA 1
ATOM 2835 C C . GLU A 1 349 ? -16.174 7.535 11.064 1.00 86.25 349 GLU A C 1
ATOM 2837 O O . GLU A 1 349 ? -16.427 8.734 10.983 1.00 86.25 349 GLU A O 1
ATOM 2842 N N . GLY A 1 350 ? -16.866 6.601 10.400 1.00 84.19 350 GLY A N 1
ATOM 2843 C CA . GLY A 1 350 ? -17.987 6.895 9.510 1.00 84.19 350 GLY A CA 1
ATOM 2844 C C . GLY A 1 350 ? -19.059 7.745 10.189 1.00 84.19 350 GLY A C 1
ATOM 2845 O O . GLY A 1 350 ? -19.464 8.765 9.635 1.00 84.19 350 GLY A O 1
ATOM 2846 N N . TYR A 1 351 ? -19.447 7.391 11.418 1.00 87.44 351 TYR A N 1
ATOM 2847 C CA . TYR A 1 351 ? -20.413 8.169 12.197 1.00 87.44 351 TYR A CA 1
ATOM 2848 C C . TYR A 1 351 ? -19.894 9.568 12.580 1.00 87.44 351 TYR A C 1
ATOM 2850 O O . TYR A 1 351 ? -20.643 10.540 12.545 1.00 87.44 351 TYR A O 1
ATOM 2858 N N . LEU A 1 352 ? -18.608 9.691 12.929 1.00 84.50 352 LEU A N 1
ATOM 2859 C CA . LEU A 1 352 ? -18.012 10.962 13.365 1.00 84.50 352 LEU A CA 1
ATOM 2860 C C . LEU A 1 352 ? -17.729 11.946 12.212 1.00 84.50 352 LEU A C 1
ATOM 2862 O O . LEU A 1 352 ? -17.516 13.134 12.462 1.00 84.50 352 LEU A O 1
ATOM 2866 N N . MET A 1 353 ? -17.683 11.487 10.958 1.00 78.31 353 MET A N 1
ATOM 2867 C CA . MET A 1 353 ? -17.418 12.347 9.800 1.00 78.31 353 MET A CA 1
ATOM 2868 C C . MET A 1 353 ? -18.680 13.082 9.316 1.00 78.31 353 MET A C 1
ATOM 2870 O O . MET A 1 353 ? -19.768 12.514 9.222 1.00 78.31 353 MET A O 1
ATOM 2874 N N . GLY A 1 354 ? -18.524 14.355 8.926 1.00 65.06 354 GLY A N 1
ATOM 2875 C CA . GLY A 1 354 ? -19.619 15.184 8.398 1.00 65.06 354 GLY A CA 1
ATOM 2876 C C . GLY A 1 354 ? -20.280 14.599 7.141 1.00 65.06 354 GLY A C 1
ATOM 2877 O O . GLY A 1 354 ? -19.695 13.766 6.452 1.00 65.06 354 GLY A O 1
ATOM 2878 N N . GLU A 1 355 ? -21.515 15.014 6.832 1.00 60.72 355 GLU A N 1
ATOM 2879 C CA . GLU A 1 355 ? -22.346 14.471 5.731 1.00 60.72 355 GLU A CA 1
ATOM 2880 C C . GLU A 1 355 ? -21.654 14.444 4.357 1.00 60.72 355 GLU A C 1
ATOM 2882 O O . GLU A 1 355 ? -21.906 13.544 3.567 1.00 60.72 355 GLU A O 1
ATOM 2887 N N . TYR A 1 356 ? -20.729 15.371 4.106 1.00 56.19 356 TYR A N 1
ATOM 2888 C CA . TYR A 1 356 ? -19.978 15.505 2.854 1.00 56.19 356 TYR A CA 1
ATOM 2889 C C . TYR A 1 356 ? -18.825 14.495 2.685 1.00 56.19 356 TYR A C 1
ATOM 2891 O O . TYR A 1 356 ? -18.202 14.464 1.626 1.00 56.19 356 TYR A O 1
ATOM 2899 N N . ILE A 1 357 ? -18.524 13.679 3.703 1.00 62.59 357 ILE A N 1
ATOM 2900 C CA . ILE A 1 357 ? -17.514 12.613 3.647 1.00 62.59 357 ILE A CA 1
ATOM 2901 C C . ILE A 1 357 ? -18.204 11.295 3.999 1.00 62.59 357 ILE A C 1
ATOM 2903 O O . ILE A 1 357 ? -18.130 10.824 5.133 1.00 62.59 357 ILE A O 1
ATOM 2907 N N . ASP A 1 358 ? -18.913 10.711 3.036 1.00 72.69 358 ASP A N 1
ATOM 2908 C CA . ASP A 1 358 ? -19.295 9.302 3.106 1.00 72.69 358 ASP A CA 1
ATOM 2909 C C . ASP A 1 358 ? -18.278 8.481 2.314 1.00 72.69 358 ASP A C 1
ATOM 2911 O O . ASP A 1 358 ? -18.076 8.709 1.120 1.00 72.69 358 ASP A O 1
ATOM 2915 N N . ARG A 1 359 ? -17.595 7.556 2.991 1.00 74.06 359 ARG A N 1
ATOM 2916 C CA . ARG A 1 359 ? -16.737 6.597 2.299 1.00 74.06 359 ARG A CA 1
ATOM 2917 C C . ARG A 1 359 ? -17.590 5.387 1.977 1.00 74.06 359 ARG A C 1
ATOM 2919 O O . ARG A 1 359 ? -18.153 4.756 2.866 1.00 74.06 359 ARG A O 1
ATOM 2926 N N . THR A 1 360 ? -17.639 5.034 0.711 1.00 79.12 360 THR A N 1
ATOM 2927 C CA . THR A 1 360 ? -18.237 3.777 0.295 1.00 79.12 360 THR A CA 1
ATOM 2928 C C . THR A 1 360 ? -17.151 2.735 0.097 1.00 79.12 360 THR A C 1
ATOM 2930 O O . THR A 1 360 ? -16.018 3.068 -0.262 1.00 79.12 360 THR A O 1
ATOM 2933 N N . ASP A 1 361 ? -17.489 1.468 0.304 1.00 77.12 361 ASP A N 1
ATOM 2934 C CA . ASP A 1 361 ? -16.674 0.394 -0.257 1.00 77.12 361 ASP A CA 1
ATOM 2935 C C . ASP A 1 361 ? -16.799 0.348 -1.795 1.00 77.12 361 ASP A C 1
ATOM 2937 O O . ASP A 1 361 ? -17.463 1.190 -2.414 1.00 77.12 361 ASP A O 1
ATOM 2941 N N . ARG A 1 362 ? -16.155 -0.639 -2.431 1.00 77.50 362 ARG A N 1
ATOM 2942 C CA . ARG A 1 362 ? -16.163 -0.789 -3.896 1.00 77.50 362 ARG A CA 1
ATOM 2943 C C . ARG A 1 362 ? -17.560 -0.977 -4.502 1.00 77.50 362 ARG A C 1
ATOM 2945 O O . ARG A 1 362 ? -17.723 -0.710 -5.685 1.00 77.50 362 ARG A O 1
ATOM 2952 N N . TRP A 1 363 ? -18.537 -1.432 -3.715 1.00 83.81 363 TRP A N 1
ATOM 2953 C CA . TRP A 1 363 ? -19.917 -1.672 -4.150 1.00 83.81 363 TRP A CA 1
ATOM 2954 C C . TRP A 1 363 ? -20.853 -0.518 -3.774 1.00 83.81 363 TRP A C 1
ATOM 2956 O O . TRP A 1 363 ? -22.073 -0.669 -3.801 1.00 83.81 363 TRP A O 1
ATOM 2966 N N . GLY A 1 364 ? -20.311 0.634 -3.366 1.00 81.44 364 GLY A N 1
ATOM 2967 C CA . GLY A 1 364 ? -21.124 1.786 -2.987 1.00 81.44 364 GLY A CA 1
ATOM 2968 C C . GLY A 1 364 ? -21.774 1.657 -1.605 1.00 81.44 364 GLY A C 1
ATOM 2969 O O . GLY A 1 364 ? -22.589 2.504 -1.239 1.00 81.44 364 GLY A O 1
ATOM 2970 N N . ARG A 1 365 ? -21.438 0.629 -0.808 1.00 85.88 365 ARG A N 1
ATOM 2971 C CA . ARG A 1 365 ? -22.012 0.466 0.532 1.00 85.88 365 ARG A CA 1
ATOM 2972 C C . ARG A 1 365 ? -21.392 1.481 1.481 1.00 85.88 365 ARG A C 1
ATOM 2974 O O . ARG A 1 365 ? -20.179 1.504 1.686 1.00 85.88 365 ARG A O 1
ATOM 2981 N N . SER A 1 366 ? -22.244 2.316 2.060 1.00 85.69 366 SER A N 1
ATOM 2982 C CA . SER A 1 366 ? -21.852 3.397 2.963 1.00 85.69 366 SER A CA 1
ATOM 2983 C C . SER A 1 366 ? -21.303 2.859 4.283 1.00 85.69 366 SER A C 1
ATOM 2985 O O . SER A 1 366 ? -21.968 2.047 4.937 1.00 85.69 366 SER A O 1
ATOM 2987 N N . ILE A 1 367 ? -20.139 3.353 4.723 1.00 78.69 367 ILE A N 1
ATOM 2988 C CA . ILE A 1 367 ? -19.645 3.095 6.088 1.00 78.69 367 ILE A CA 1
ATOM 2989 C C . ILE A 1 367 ? -20.452 3.856 7.154 1.00 78.69 367 ILE A C 1
ATOM 2991 O O . ILE A 1 367 ? -20.364 3.517 8.333 1.00 78.69 367 ILE A O 1
ATOM 2995 N N . LYS A 1 368 ? -21.306 4.814 6.755 1.00 86.19 368 LYS A N 1
ATOM 2996 C CA . LYS A 1 368 ? -22.326 5.454 7.613 1.00 86.19 368 LYS A CA 1
ATOM 2997 C C . LYS A 1 368 ? -23.571 4.591 7.825 1.00 86.19 368 LYS A C 1
ATOM 2999 O O . LYS A 1 368 ? -24.647 5.077 8.172 1.00 86.19 368 LYS A O 1
ATOM 3004 N N . ILE A 1 369 ? -23.426 3.279 7.655 1.00 89.56 369 ILE A N 1
ATOM 3005 C CA . ILE A 1 369 ? -24.422 2.310 8.103 1.00 89.56 369 ILE A CA 1
ATOM 3006 C C . ILE A 1 369 ? -24.705 2.446 9.610 1.00 89.56 369 ILE A C 1
ATOM 3008 O O . ILE A 1 369 ? -25.835 2.216 10.043 1.00 89.56 369 ILE A O 1
ATOM 3012 N N . ILE A 1 370 ? -23.716 2.891 10.396 1.00 91.75 370 ILE A N 1
ATOM 3013 C CA . ILE A 1 370 ? -23.947 3.410 11.746 1.00 91.75 370 ILE A CA 1
ATOM 3014 C C . ILE A 1 370 ? -24.428 4.859 11.644 1.00 91.75 370 ILE A C 1
ATOM 3016 O O . ILE A 1 370 ? -23.726 5.720 11.117 1.00 91.75 370 ILE A O 1
ATOM 3020 N N . ASN A 1 371 ? -25.629 5.118 12.152 1.00 90.06 371 ASN A N 1
ATOM 3021 C CA . ASN A 1 371 ? -26.322 6.403 12.097 1.00 90.06 371 ASN A CA 1
ATOM 3022 C C . ASN A 1 371 ? -27.169 6.621 13.363 1.00 90.06 371 ASN A C 1
ATOM 3024 O O . ASN A 1 371 ? -27.186 5.791 14.272 1.00 90.06 371 ASN A O 1
ATOM 3028 N N . GLU A 1 372 ? -27.893 7.739 13.424 1.00 89.31 372 GLU A N 1
ATOM 3029 C CA . GLU A 1 372 ? -28.701 8.127 14.589 1.00 89.31 372 GLU A CA 1
ATOM 3030 C C . GLU A 1 372 ? -29.714 7.052 15.029 1.00 89.31 372 GLU A C 1
ATOM 3032 O O . GLU A 1 372 ? -30.039 6.967 16.210 1.00 89.31 372 GLU A O 1
ATOM 3037 N N . ASN A 1 373 ? -30.179 6.185 14.121 1.00 91.31 373 ASN A N 1
ATOM 3038 C CA . ASN A 1 373 ? -31.168 5.155 14.450 1.00 91.31 373 ASN A CA 1
ATOM 3039 C C . ASN A 1 373 ? -30.579 3.943 15.187 1.00 91.31 373 ASN A C 1
ATOM 3041 O O . ASN A 1 373 ? -31.322 3.201 15.830 1.00 91.31 373 ASN A O 1
ATOM 3045 N N . ASN A 1 374 ? -29.274 3.686 15.058 1.00 94.50 374 ASN A N 1
ATOM 3046 C CA . ASN A 1 374 ? -28.644 2.468 15.582 1.00 94.50 374 ASN A CA 1
ATOM 3047 C C . ASN A 1 374 ? -27.381 2.715 16.423 1.00 94.50 374 ASN A C 1
ATOM 3049 O O . ASN A 1 374 ? -26.856 1.767 17.009 1.00 94.50 374 ASN A O 1
ATOM 3053 N N . ILE A 1 375 ? -26.935 3.967 16.558 1.00 94.81 375 ILE A N 1
ATOM 3054 C CA . ILE A 1 375 ? -25.732 4.330 17.312 1.00 94.81 375 ILE A CA 1
ATOM 3055 C C . ILE A 1 375 ? -25.765 3.859 18.772 1.00 94.81 375 ILE A C 1
ATOM 3057 O O . ILE A 1 375 ? -24.766 3.340 19.266 1.00 94.81 375 ILE A O 1
ATOM 3061 N N . GLU A 1 376 ? -26.909 3.952 19.454 1.00 95.06 376 GLU A N 1
ATOM 3062 C CA . GLU A 1 376 ? -27.039 3.481 20.841 1.00 95.06 376 GLU A CA 1
ATOM 3063 C C . GLU A 1 376 ? -26.805 1.967 20.956 1.00 95.06 376 GLU A C 1
ATOM 3065 O O . GLU A 1 376 ? -26.108 1.513 21.864 1.00 95.06 376 GLU A O 1
ATOM 3070 N N . LYS A 1 377 ? -27.336 1.183 20.005 1.00 96.31 377 LYS A N 1
ATOM 3071 C CA . LYS A 1 377 ? -27.151 -0.277 19.959 1.00 96.31 377 LYS A CA 1
ATOM 3072 C C . LYS A 1 377 ? -25.696 -0.635 19.649 1.00 96.31 377 LYS A C 1
ATOM 3074 O O . LYS A 1 377 ? -25.144 -1.552 20.254 1.00 96.31 377 LYS A O 1
ATOM 3079 N N . PHE A 1 378 ? -25.062 0.112 18.745 1.00 96.44 378 PHE A N 1
ATOM 3080 C CA . PHE A 1 378 ? -23.650 -0.067 18.417 1.00 96.44 378 PHE A CA 1
ATOM 3081 C C . PHE A 1 378 ? -22.743 0.239 19.615 1.00 96.44 378 PHE A C 1
ATOM 3083 O O . PHE A 1 378 ? -21.872 -0.564 19.941 1.00 96.44 378 PHE A O 1
ATOM 3090 N N . ILE A 1 379 ? -22.987 1.345 20.327 1.00 96.38 379 ILE A N 1
ATOM 3091 C CA . ILE A 1 379 ? -22.267 1.686 21.561 1.00 96.38 379 ILE A CA 1
ATOM 3092 C C . ILE A 1 379 ? -22.452 0.597 22.621 1.00 96.38 379 ILE A C 1
ATOM 3094 O O . ILE A 1 379 ? -21.463 0.155 23.206 1.00 96.38 379 ILE A O 1
ATOM 3098 N N . ASP A 1 380 ? -23.682 0.118 22.841 1.00 96.25 380 ASP A N 1
ATOM 3099 C CA . ASP A 1 380 ? -23.947 -0.960 23.800 1.00 96.25 380 ASP A CA 1
ATOM 3100 C C . ASP A 1 380 ? -23.160 -2.235 23.448 1.00 96.25 380 ASP A C 1
ATOM 3102 O O . ASP A 1 380 ? -22.557 -2.836 24.338 1.00 96.25 380 ASP A O 1
ATOM 3106 N N . ALA A 1 381 ? -23.079 -2.598 22.161 1.00 97.38 381 ALA A N 1
ATOM 3107 C CA . ALA A 1 381 ? -22.293 -3.737 21.685 1.00 97.38 381 ALA A CA 1
ATOM 3108 C C . ALA A 1 381 ? -20.781 -3.561 21.928 1.00 97.38 381 ALA A C 1
ATOM 3110 O O . ALA A 1 381 ? -20.124 -4.492 22.397 1.00 97.38 381 ALA A O 1
ATOM 3111 N N . LEU A 1 382 ? -20.225 -2.369 21.677 1.00 97.19 382 LEU A N 1
ATOM 3112 C CA . LEU A 1 382 ? -18.813 -2.067 21.950 1.00 97.19 382 LEU A CA 1
ATOM 3113 C C . LEU A 1 382 ? -18.499 -2.104 23.456 1.00 97.19 382 LEU A C 1
ATOM 3115 O O . LEU A 1 382 ? -17.509 -2.702 23.883 1.00 97.19 382 LEU A O 1
ATOM 3119 N N . CYS A 1 383 ? -19.359 -1.510 24.289 1.00 96.31 383 CYS A N 1
ATOM 3120 C CA . CYS A 1 383 ? -19.230 -1.570 25.747 1.00 96.31 383 CYS A CA 1
ATOM 3121 C C . CYS A 1 383 ? -19.329 -3.015 26.260 1.00 96.31 383 CYS A C 1
ATOM 3123 O O . CYS A 1 383 ? -18.557 -3.419 27.135 1.00 96.31 383 CYS A O 1
ATOM 3125 N N . LYS A 1 384 ? -20.226 -3.819 25.679 1.00 97.19 384 LYS A N 1
ATOM 3126 C CA . LYS A 1 384 ? -20.374 -5.237 26.009 1.00 97.19 384 LYS A CA 1
ATOM 3127 C C . LYS A 1 384 ? -19.135 -6.051 25.629 1.00 97.19 384 LYS A C 1
ATOM 3129 O O . LYS A 1 384 ? -18.620 -6.796 26.460 1.00 97.19 384 LYS A O 1
ATOM 3134 N N . ALA A 1 385 ? -18.593 -5.861 24.427 1.00 96.88 385 ALA A N 1
ATOM 3135 C CA . ALA A 1 385 ? -17.329 -6.484 24.030 1.00 96.88 385 ALA A CA 1
ATOM 3136 C C . ALA A 1 385 ? -16.180 -6.088 24.971 1.00 96.88 385 ALA A C 1
ATOM 3138 O O . ALA A 1 385 ? -15.306 -6.894 25.303 1.00 96.88 385 ALA A O 1
ATOM 3139 N N . SER A 1 386 ? -16.207 -4.846 25.463 1.00 96.00 386 SER A N 1
ATOM 3140 C CA . SER A 1 386 ? -15.230 -4.376 26.432 1.00 96.00 386 SER A CA 1
ATOM 3141 C C . SER A 1 386 ? -15.323 -5.136 27.753 1.00 96.00 386 SER A C 1
ATOM 3143 O O . SER A 1 386 ? -14.286 -5.545 28.259 1.00 96.00 386 SER A O 1
ATOM 3145 N N . VAL A 1 387 ? -16.516 -5.379 28.310 1.00 96.25 387 VAL A N 1
ATOM 3146 C CA . VAL A 1 387 ? -16.626 -6.167 29.555 1.00 96.25 387 VAL A CA 1
ATOM 3147 C C . VAL A 1 387 ? -16.256 -7.635 29.344 1.00 96.25 387 VAL A C 1
ATOM 3149 O O . VAL A 1 387 ? -15.625 -8.240 30.206 1.00 96.25 387 VAL A O 1
ATOM 3152 N N . MET A 1 388 ? -16.585 -8.200 28.179 1.00 96.06 388 MET A N 1
ATOM 3153 C CA . MET A 1 388 ? -16.264 -9.590 27.836 1.00 96.06 388 MET A CA 1
ATOM 3154 C C . MET A 1 388 ? -14.758 -9.842 27.701 1.00 96.06 388 MET A C 1
ATOM 3156 O O . MET A 1 388 ? -14.308 -10.960 27.921 1.00 96.06 388 MET A O 1
ATOM 3160 N N . SER A 1 389 ? -13.985 -8.811 27.361 1.00 94.62 389 SER A N 1
ATOM 3161 C CA . SER A 1 389 ? -12.535 -8.894 27.166 1.00 94.62 389 SER A CA 1
ATOM 3162 C C . SER A 1 389 ? -11.714 -8.544 28.412 1.00 94.62 389 SER A C 1
ATOM 3164 O O . SER A 1 389 ? -10.486 -8.529 28.348 1.00 94.62 389 SER A O 1
ATOM 3166 N N . VAL A 1 390 ? -12.344 -8.257 29.558 1.00 93.94 390 VAL A N 1
ATOM 3167 C CA . VAL A 1 390 ? -11.619 -7.901 30.791 1.00 93.94 390 VAL A CA 1
ATOM 3168 C C . VAL A 1 390 ? -10.611 -8.993 31.155 1.00 93.94 390 VAL A C 1
ATOM 3170 O O . VAL A 1 390 ? -10.956 -10.162 31.308 1.00 93.94 390 VAL A O 1
ATOM 3173 N N . GLY A 1 391 ? -9.354 -8.587 31.340 1.00 88.56 391 GLY A N 1
ATOM 3174 C CA . GLY A 1 391 ? -8.249 -9.481 31.686 1.00 88.56 391 GLY A CA 1
ATOM 3175 C C . GLY A 1 391 ? -7.410 -9.958 30.498 1.00 88.56 391 GLY A C 1
ATOM 3176 O O . GLY A 1 391 ? -6.351 -10.537 30.735 1.00 88.56 391 GLY A O 1
ATOM 3177 N N . CYS A 1 392 ? -7.810 -9.689 29.248 1.00 90.31 392 CYS A N 1
ATOM 3178 C CA . CYS A 1 392 ? -6.929 -9.908 28.099 1.00 90.31 392 CYS A CA 1
ATOM 3179 C C . CYS A 1 392 ? -5.887 -8.783 27.965 1.00 90.31 392 CYS A C 1
ATOM 3181 O O . CYS A 1 392 ? -6.117 -7.647 28.386 1.00 90.31 392 CYS A O 1
ATOM 3183 N N . GLU A 1 393 ? -4.747 -9.078 27.332 1.00 88.25 393 GLU A N 1
ATOM 3184 C CA . GLU A 1 393 ? -3.601 -8.157 27.214 1.00 88.25 393 GLU A CA 1
ATOM 3185 C C . GLU A 1 393 ? -3.981 -6.793 26.615 1.00 88.25 393 GLU A C 1
ATOM 3187 O O . GLU A 1 393 ? -3.561 -5.744 27.103 1.00 88.25 393 GLU A O 1
ATOM 3192 N N . ASN A 1 394 ? -4.824 -6.803 25.581 1.00 89.38 394 ASN A N 1
ATOM 3193 C CA . ASN A 1 394 ? -5.192 -5.607 24.826 1.00 89.38 394 ASN A CA 1
ATOM 3194 C C . ASN A 1 394 ? -6.508 -4.951 25.283 1.00 89.38 394 ASN A C 1
ATOM 3196 O O . ASN A 1 394 ? -6.970 -4.001 24.645 1.00 89.38 394 ASN A O 1
ATOM 3200 N N . HIS A 1 395 ? -7.089 -5.403 26.402 1.00 92.75 395 HIS A N 1
ATOM 3201 C CA . HIS A 1 395 ? -8.358 -4.887 26.926 1.00 92.75 395 HIS A CA 1
ATOM 3202 C C . HIS A 1 395 ? -8.318 -3.372 27.146 1.00 92.75 395 HIS A C 1
ATOM 3204 O O . HIS A 1 395 ? -9.155 -2.649 26.616 1.00 92.75 395 HIS A O 1
ATOM 3210 N N . GLU A 1 396 ? -7.312 -2.878 27.871 1.00 90.56 396 GLU A N 1
ATOM 3211 C CA . GLU A 1 396 ? -7.193 -1.455 28.221 1.00 90.56 396 GLU A CA 1
ATOM 3212 C C . GLU A 1 396 ? -7.081 -0.561 26.977 1.00 90.56 396 GLU A C 1
ATOM 3214 O O . GLU A 1 396 ? -7.647 0.534 26.927 1.00 90.56 396 GLU A O 1
ATOM 3219 N N . LYS A 1 397 ? -6.383 -1.039 25.936 1.00 89.75 397 LYS A N 1
ATOM 3220 C CA . LYS A 1 397 ? -6.272 -0.324 24.658 1.00 89.75 397 LYS A CA 1
ATOM 3221 C C . LYS A 1 397 ? -7.634 -0.238 23.976 1.00 89.75 397 LYS A C 1
ATOM 3223 O O . LYS A 1 397 ? -8.030 0.855 23.577 1.00 89.75 397 LYS A O 1
ATOM 3228 N N . TYR A 1 398 ? -8.350 -1.359 23.873 1.00 93.56 398 TYR A N 1
ATOM 3229 C CA . TYR A 1 398 ? -9.687 -1.407 23.284 1.00 93.56 398 TYR A CA 1
ATOM 3230 C C . TYR A 1 398 ? -10.686 -0.540 24.058 1.00 93.56 398 TYR A C 1
ATOM 3232 O O . TYR A 1 398 ? -11.324 0.334 23.471 1.00 93.56 398 TYR A O 1
ATOM 3240 N N . HIS A 1 399 ? -10.764 -0.723 25.379 1.00 94.31 399 HIS A N 1
ATOM 3241 C CA . HIS A 1 399 ? -11.668 0.010 26.262 1.00 94.31 399 HIS A CA 1
ATOM 3242 C C . HIS A 1 399 ? -11.480 1.523 26.119 1.00 94.31 399 HIS A C 1
ATOM 3244 O O . HIS A 1 399 ? -12.449 2.264 25.951 1.00 94.31 399 HIS A O 1
ATOM 3250 N N . LYS A 1 400 ? -10.222 1.983 26.072 1.00 90.19 400 LYS A N 1
ATOM 3251 C CA . LYS A 1 400 ? -9.893 3.390 25.830 1.00 90.19 400 LYS A CA 1
ATOM 3252 C C . LYS A 1 400 ? -10.448 3.909 24.497 1.00 90.19 400 LYS A C 1
ATOM 3254 O O . LYS A 1 400 ? -10.976 5.016 24.468 1.00 90.19 400 LYS A O 1
ATOM 3259 N N . ARG A 1 401 ? -10.389 3.130 23.407 1.00 90.56 401 ARG A N 1
ATOM 3260 C CA . ARG A 1 401 ? -10.945 3.545 22.099 1.00 90.56 401 ARG A CA 1
ATOM 3261 C C . ARG A 1 401 ? -12.456 3.638 22.102 1.00 90.56 401 ARG A C 1
ATOM 3263 O O . ARG A 1 401 ? -12.999 4.604 21.572 1.00 90.56 401 ARG A O 1
ATOM 3270 N N . VAL A 1 402 ? -13.123 2.670 22.724 1.00 94.06 402 VAL A N 1
ATOM 3271 C CA . VAL A 1 402 ? -14.579 2.710 22.882 1.00 94.06 402 VAL A CA 1
ATOM 3272 C C . VAL A 1 402 ? -14.974 3.935 23.700 1.00 94.06 402 VAL A C 1
ATOM 3274 O O . VAL A 1 402 ? -15.846 4.690 23.280 1.00 94.06 402 VAL A O 1
ATOM 3277 N N . LYS A 1 403 ? -14.281 4.200 24.812 1.00 92.00 403 LYS A N 1
ATOM 3278 C CA . LYS A 1 403 ? -14.516 5.387 25.638 1.00 92.00 403 LYS A CA 1
ATOM 3279 C C . LYS A 1 403 ? -14.371 6.685 24.846 1.00 92.00 403 LYS A C 1
ATOM 3281 O O . LYS A 1 403 ? -15.253 7.532 24.917 1.00 92.00 403 LYS A O 1
ATOM 3286 N N . GLU A 1 404 ? -13.286 6.848 24.091 1.00 89.00 404 GLU A N 1
ATOM 3287 C CA . GLU A 1 404 ? -13.058 8.055 23.284 1.00 89.00 404 GLU A CA 1
ATOM 3288 C C . GLU A 1 404 ? -14.153 8.263 22.226 1.00 89.00 404 GLU A C 1
ATOM 3290 O O . GLU A 1 404 ? -14.585 9.392 21.995 1.00 89.00 404 GLU A O 1
ATOM 3295 N N . PHE A 1 405 ? -14.637 7.185 21.609 1.00 92.06 405 PHE A N 1
ATOM 3296 C CA . PHE A 1 405 ? -15.742 7.245 20.655 1.00 92.06 405 PHE A CA 1
ATOM 3297 C C . PHE A 1 405 ? -17.071 7.619 21.309 1.00 92.06 405 PHE A C 1
ATOM 3299 O O . PHE A 1 405 ? -17.766 8.499 20.804 1.00 92.06 405 PHE A O 1
ATOM 3306 N N . VAL A 1 406 ? -17.400 7.009 22.449 1.00 93.19 406 VAL A N 1
ATOM 3307 C CA . VAL A 1 406 ? -18.600 7.349 23.226 1.00 93.19 406 VAL A CA 1
ATOM 3308 C C . VAL A 1 406 ? -18.546 8.810 23.678 1.00 93.19 406 VAL A C 1
ATOM 3310 O O . VAL A 1 406 ? -19.523 9.530 23.503 1.00 93.19 406 VAL A O 1
ATOM 3313 N N . GLU A 1 407 ? -17.392 9.287 24.163 1.00 89.31 407 GLU A N 1
ATOM 3314 C CA . GLU A 1 407 ? -17.196 10.688 24.572 1.00 89.31 407 GLU A CA 1
ATOM 3315 C C . GLU A 1 407 ? -17.560 11.654 23.445 1.00 89.31 407 GLU A C 1
ATOM 3317 O O . GLU A 1 407 ? -18.323 12.592 23.663 1.00 89.31 407 GLU A O 1
ATOM 3322 N N . LYS A 1 408 ? -17.039 11.400 22.239 1.00 87.00 408 LYS A N 1
ATOM 3323 C CA . LYS A 1 408 ? -17.275 12.238 21.057 1.00 87.00 408 LYS A CA 1
ATOM 3324 C C . LYS A 1 408 ? -18.701 12.129 20.521 1.00 87.00 408 LYS A C 1
ATOM 3326 O O . LYS A 1 408 ? -19.196 13.082 19.933 1.00 87.00 408 LYS A O 1
ATOM 3331 N N . THR A 1 409 ? -19.340 10.978 20.704 1.00 88.88 409 THR A N 1
ATOM 3332 C CA . THR A 1 409 ? -20.649 10.686 20.111 1.00 88.88 409 THR A CA 1
ATOM 3333 C C . THR A 1 409 ? -21.805 11.158 20.984 1.00 88.88 409 THR A C 1
ATOM 3335 O O . THR A 1 409 ? -22.730 11.791 20.485 1.00 88.88 409 THR A O 1
ATOM 3338 N N . THR A 1 410 ? -21.776 10.840 22.279 1.00 87.81 410 THR A N 1
ATOM 3339 C CA . THR A 1 410 ? -22.912 11.069 23.188 1.00 87.81 410 THR A CA 1
ATOM 3340 C C . THR A 1 410 ? -22.619 12.136 24.234 1.00 87.81 410 THR A C 1
ATOM 3342 O O . THR A 1 410 ? -23.547 12.750 24.757 1.00 87.81 410 THR A O 1
ATOM 3345 N N . GLY A 1 411 ? -21.345 12.339 24.588 1.00 84.88 411 GLY A N 1
ATOM 3346 C CA . GLY A 1 411 ? -20.971 13.131 25.759 1.00 84.88 411 GLY A CA 1
ATOM 3347 C C . GLY A 1 411 ? -21.484 12.549 27.085 1.00 84.88 411 GLY A C 1
ATOM 3348 O O . GLY A 1 411 ? -21.452 13.247 28.095 1.00 84.88 411 GLY A O 1
ATOM 3349 N N . ASP A 1 412 ? -21.945 11.294 27.106 1.00 87.06 412 ASP A N 1
ATOM 3350 C CA . ASP A 1 412 ? -22.457 10.599 28.289 1.00 87.06 412 ASP A CA 1
ATOM 3351 C C . ASP A 1 412 ? -21.785 9.226 28.442 1.00 87.06 412 ASP A C 1
ATOM 3353 O O . ASP A 1 412 ? -21.804 8.398 27.534 1.00 87.06 412 ASP A O 1
ATOM 3357 N N . MET A 1 413 ? -21.201 8.990 29.619 1.00 90.25 413 MET A N 1
ATOM 3358 C CA . MET A 1 413 ? -20.486 7.759 29.974 1.00 90.25 413 MET A CA 1
ATOM 3359 C C . MET A 1 413 ? -21.370 6.733 30.695 1.00 90.25 413 MET A C 1
ATOM 3361 O O . MET A 1 413 ? -20.890 5.653 31.035 1.00 90.25 413 MET A O 1
ATOM 3365 N N . SER A 1 414 ? -22.652 7.035 30.928 1.00 88.88 414 SER A N 1
ATOM 3366 C CA . SER A 1 414 ? -23.580 6.166 31.665 1.00 88.88 414 SER A CA 1
ATOM 3367 C C . SER A 1 414 ? -23.743 4.767 31.049 1.00 88.88 414 SER A C 1
ATOM 3369 O O . SER A 1 414 ? -23.994 3.797 31.767 1.00 88.88 414 SER A O 1
ATOM 3371 N N . CYS A 1 415 ? -23.512 4.614 29.738 1.00 89.06 415 CYS A N 1
ATOM 3372 C CA . CYS A 1 415 ? -23.565 3.322 29.046 1.00 89.06 415 CYS A CA 1
ATOM 3373 C C . CYS A 1 415 ? -22.562 2.290 29.600 1.00 89.06 415 CYS A C 1
ATOM 3375 O O . CYS A 1 415 ? -22.808 1.086 29.539 1.00 89.06 415 CYS A O 1
ATOM 3377 N N . PHE A 1 416 ? -21.459 2.748 30.196 1.00 92.12 416 PHE A N 1
ATOM 3378 C CA . PHE A 1 416 ? -20.454 1.903 30.838 1.00 92.12 416 PHE A CA 1
ATOM 3379 C C . PHE A 1 416 ? -20.907 1.370 32.210 1.00 92.12 416 PHE A C 1
ATOM 3381 O O . PHE A 1 416 ? -20.532 0.256 32.589 1.00 92.12 416 PHE A O 1
ATOM 3388 N N . GLU A 1 417 ? -21.766 2.104 32.928 1.00 91.06 417 GLU A N 1
ATOM 3389 C CA . GLU A 1 417 ? -22.231 1.732 34.275 1.00 91.06 417 GLU A CA 1
ATOM 3390 C C . GLU A 1 417 ? -23.047 0.435 34.264 1.00 91.06 417 GLU A C 1
ATOM 3392 O O . GLU A 1 417 ? -22.914 -0.394 35.167 1.00 91.06 417 GLU A O 1
ATOM 3397 N N . LYS A 1 418 ? -23.829 0.208 33.197 1.00 90.56 418 LYS A N 1
ATOM 3398 C CA . LYS A 1 418 ? -24.581 -1.038 32.960 1.00 90.56 418 LYS A CA 1
ATOM 3399 C C . LYS A 1 418 ? -23.681 -2.280 33.006 1.00 90.56 418 LYS A C 1
ATOM 3401 O O . LYS A 1 418 ? -24.138 -3.351 33.400 1.00 90.56 418 LYS A O 1
ATOM 3406 N N . TYR A 1 419 ? -22.414 -2.130 32.626 1.00 91.88 419 TYR A N 1
ATOM 3407 C CA . TYR A 1 419 ? -21.421 -3.202 32.579 1.00 91.88 419 TYR A CA 1
ATOM 3408 C C . TYR A 1 419 ? -20.424 -3.158 33.747 1.00 91.88 419 TYR A C 1
ATOM 3410 O O . TYR A 1 419 ? -19.443 -3.896 33.751 1.00 91.88 419 TYR A O 1
ATOM 3418 N N . GLY A 1 420 ? -20.685 -2.331 34.766 1.00 88.50 420 GLY A N 1
ATOM 3419 C CA . GLY A 1 420 ? -19.874 -2.254 35.983 1.00 88.50 420 GLY A CA 1
ATOM 3420 C C . GLY A 1 420 ? -18.627 -1.374 35.877 1.00 88.50 420 GLY A C 1
ATOM 3421 O O . GLY A 1 420 ? -17.833 -1.339 36.817 1.00 88.50 420 GLY A O 1
ATOM 3422 N N . PHE A 1 421 ? -18.455 -0.639 34.778 1.00 90.88 421 PHE A N 1
ATOM 3423 C CA . PHE A 1 421 ? -17.371 0.327 34.622 1.00 90.88 421 PHE A CA 1
ATOM 3424 C C . PHE A 1 421 ? -17.791 1.694 35.175 1.00 90.88 421 PHE A C 1
ATOM 3426 O O . PHE A 1 421 ? -18.904 2.161 34.950 1.00 90.88 421 PHE A O 1
ATOM 3433 N N . SER A 1 422 ? -16.895 2.349 35.916 1.00 88.38 422 SER A N 1
ATOM 3434 C CA . SER A 1 422 ? -17.129 3.681 36.496 1.00 88.38 422 SER A CA 1
ATOM 3435 C C . SER A 1 422 ? -16.403 4.752 35.688 1.00 88.38 422 SER A C 1
ATOM 3437 O O . SER A 1 422 ? -15.484 5.410 36.187 1.00 88.38 422 SER A O 1
ATOM 3439 N N . GLU A 1 423 ? -16.806 4.906 34.428 1.00 88.25 423 GLU A N 1
ATOM 3440 C CA . GLU A 1 423 ? -16.186 5.860 33.517 1.00 88.25 423 GLU A CA 1
ATOM 3441 C C . GLU A 1 423 ? -16.653 7.292 33.766 1.00 88.25 423 GLU A C 1
ATOM 3443 O O . GLU A 1 423 ? -17.798 7.573 34.111 1.00 88.25 423 GLU A O 1
ATOM 3448 N N . LYS A 1 424 ? -15.725 8.231 33.588 1.00 85.44 424 LYS A N 1
ATOM 3449 C CA . LYS A 1 424 ? -15.988 9.668 33.681 1.00 85.44 424 LYS A CA 1
ATOM 3450 C C . LYS A 1 424 ? -15.466 10.362 32.439 1.00 85.44 424 LYS A C 1
ATOM 3452 O O . LYS A 1 424 ? -14.403 9.989 31.927 1.00 85.44 424 LYS A O 1
ATOM 3457 N N . LEU A 1 425 ? -16.199 11.392 32.016 1.00 83.31 425 LEU A N 1
ATOM 3458 C CA . LEU A 1 425 ? -15.746 12.327 30.994 1.00 83.31 425 LEU A CA 1
ATOM 3459 C C . LEU A 1 425 ? -14.417 12.934 31.425 1.00 83.31 425 LEU A C 1
ATOM 3461 O O . LEU A 1 425 ? -14.262 13.392 32.562 1.00 83.31 425 LEU A O 1
ATOM 3465 N N . ASP A 1 426 ? -13.461 12.944 30.507 1.00 81.38 426 ASP A N 1
ATOM 3466 C CA . ASP A 1 426 ? -12.207 13.634 30.731 1.00 81.38 426 ASP A CA 1
ATOM 3467 C C . ASP A 1 426 ? -12.389 15.117 30.410 1.00 81.38 426 ASP A C 1
ATOM 3469 O O . ASP A 1 426 ? -12.257 15.566 29.272 1.00 81.38 426 ASP A O 1
ATOM 3473 N N . THR A 1 427 ? -12.708 15.891 31.444 1.00 84.75 427 THR A N 1
ATOM 3474 C CA . THR A 1 427 ? -12.977 17.330 31.328 1.00 84.75 427 THR A CA 1
ATOM 3475 C C . THR A 1 427 ? -11.718 18.168 31.108 1.00 84.75 427 THR A C 1
ATOM 3477 O O . THR A 1 427 ? -11.814 19.391 31.045 1.00 84.75 427 THR A O 1
ATOM 3480 N N . ARG A 1 428 ? -10.532 17.548 31.056 1.00 89.50 428 ARG A N 1
ATOM 3481 C CA . ARG A 1 428 ? -9.286 18.257 30.757 1.00 89.50 428 ARG A CA 1
ATOM 3482 C C . ARG A 1 428 ? -9.305 18.735 29.308 1.00 89.50 428 ARG A C 1
ATOM 3484 O O . ARG A 1 428 ? -9.650 17.976 28.399 1.00 89.50 428 ARG A O 1
ATOM 3491 N N . SER A 1 429 ? -8.862 19.970 29.103 1.00 90.19 429 SER A N 1
ATOM 3492 C CA . SER A 1 429 ? -8.583 20.517 27.773 1.00 90.19 429 SER A CA 1
ATOM 3493 C C . SER A 1 429 ? -7.529 19.686 27.041 1.00 90.19 429 SER A C 1
ATOM 3495 O O . SER A 1 429 ? -6.704 19.005 27.666 1.00 90.19 429 SER A O 1
ATOM 3497 N N . GLY A 1 430 ? -7.494 19.775 25.713 1.00 89.88 430 GLY A N 1
ATOM 3498 C CA . GLY A 1 430 ? -6.462 19.130 24.903 1.00 89.88 430 GLY A CA 1
ATOM 3499 C C . GLY A 1 430 ? -5.043 19.490 25.368 1.00 89.88 430 GLY A C 1
ATOM 3500 O O . GLY A 1 430 ? -4.181 18.618 25.484 1.00 89.88 430 GLY A O 1
ATOM 3501 N N . LEU A 1 431 ? -4.811 20.751 25.754 1.00 90.94 431 LEU A N 1
ATOM 3502 C CA . LEU A 1 431 ? -3.519 21.211 26.281 1.00 90.94 431 LEU A CA 1
ATOM 3503 C C . LEU A 1 431 ? -3.171 20.593 27.644 1.00 90.94 431 LEU A C 1
ATOM 3505 O O . LEU A 1 431 ? -2.013 20.253 27.890 1.00 90.94 431 LEU A O 1
ATOM 3509 N N . GLU A 1 432 ? -4.142 20.440 28.545 1.00 92.81 432 GLU A N 1
ATOM 3510 C CA . GLU A 1 432 ? -3.930 19.764 29.833 1.00 92.81 432 GLU A CA 1
ATOM 3511 C C . GLU A 1 432 ? -3.655 18.271 29.649 1.00 92.81 432 GLU A C 1
ATOM 3513 O O . GLU A 1 432 ? -2.795 17.715 30.338 1.00 92.81 432 GLU A O 1
ATOM 3518 N N . ARG A 1 433 ? -4.339 17.627 28.695 1.00 91.06 433 ARG A N 1
ATOM 3519 C CA . ARG A 1 433 ? -4.082 16.230 28.323 1.00 91.06 433 ARG A CA 1
ATOM 3520 C C . ARG A 1 433 ? -2.676 16.059 27.764 1.00 91.06 433 ARG A C 1
ATOM 3522 O O . ARG A 1 433 ? -1.970 15.161 28.216 1.00 91.06 433 ARG A O 1
ATOM 3529 N N . LEU A 1 434 ? -2.242 16.946 26.866 1.00 92.06 434 LEU A N 1
ATOM 3530 C CA . LEU A 1 434 ? -0.884 16.919 26.326 1.00 92.06 434 LEU A CA 1
ATOM 3531 C C . LEU A 1 434 ? 0.159 17.081 27.433 1.00 92.06 434 LEU A C 1
ATOM 3533 O O . LEU A 1 434 ? 1.068 16.266 27.516 1.00 92.06 434 LEU A O 1
ATOM 3537 N N . LYS A 1 435 ? -0.002 18.059 28.333 1.00 91.12 435 LYS A N 1
ATOM 3538 C CA . LYS A 1 435 ? 0.911 18.243 29.477 1.00 91.12 435 LYS A CA 1
ATOM 3539 C C . LYS A 1 435 ? 0.986 17.003 30.368 1.00 91.12 435 LYS A C 1
ATOM 3541 O O . LYS A 1 435 ? 2.067 16.601 30.782 1.00 91.12 435 LYS A O 1
ATOM 3546 N N . ALA A 1 436 ? -0.153 16.381 30.668 1.00 90.19 436 ALA A N 1
ATOM 3547 C CA . ALA A 1 436 ? -0.172 15.155 31.460 1.00 90.19 436 ALA A CA 1
ATOM 3548 C C . ALA A 1 436 ? 0.521 13.995 30.726 1.00 90.19 436 ALA A C 1
ATOM 3550 O O . ALA A 1 436 ? 1.287 13.249 31.338 1.00 90.19 436 ALA A O 1
ATOM 3551 N N . PHE A 1 437 ? 0.281 13.860 29.419 1.00 90.06 437 PHE A N 1
ATOM 3552 C CA . PHE A 1 437 ? 0.916 12.855 28.573 1.00 90.06 437 PHE A CA 1
ATOM 3553 C C . PHE A 1 437 ? 2.438 13.030 28.539 1.00 90.06 437 PHE A C 1
ATOM 3555 O O . PHE A 1 437 ? 3.163 12.077 28.829 1.00 90.06 437 PHE A O 1
ATOM 3562 N N . THR A 1 438 ? 2.929 14.244 28.269 1.00 90.81 438 THR A N 1
ATOM 3563 C CA . THR A 1 438 ? 4.368 14.530 28.208 1.00 90.81 438 THR A CA 1
ATOM 3564 C C . THR A 1 438 ? 5.034 14.293 29.558 1.00 90.81 438 THR A C 1
ATOM 3566 O O . THR A 1 438 ? 6.033 13.585 29.625 1.00 90.81 438 THR A O 1
ATOM 3569 N N . GLN A 1 439 ? 4.441 14.755 30.661 1.00 90.56 439 GLN A N 1
ATOM 3570 C CA . GLN A 1 439 ? 4.974 14.507 32.005 1.00 90.56 439 GLN A CA 1
ATOM 3571 C C . GLN A 1 439 ? 5.030 13.021 32.363 1.00 90.56 439 GLN A C 1
ATOM 3573 O O . GLN A 1 439 ? 6.007 12.564 32.957 1.00 90.56 439 GLN A O 1
ATOM 3578 N N . ASN A 1 440 ? 3.995 12.252 32.022 1.00 89.00 440 ASN A N 1
ATOM 3579 C CA . ASN A 1 440 ? 3.983 10.810 32.257 1.00 89.00 440 ASN A CA 1
ATOM 3580 C C . ASN A 1 440 ? 5.035 10.097 31.404 1.00 89.00 440 ASN A C 1
ATOM 3582 O O . ASN A 1 440 ? 5.723 9.204 31.902 1.00 89.00 440 ASN A O 1
ATOM 3586 N N . PHE A 1 441 ? 5.200 10.517 30.148 1.00 89.06 441 PHE A N 1
ATOM 3587 C CA . PHE A 1 441 ? 6.237 9.993 29.270 1.00 89.06 441 PHE A CA 1
ATOM 3588 C C . PHE A 1 441 ? 7.634 10.271 29.838 1.00 89.06 441 PHE A C 1
ATOM 3590 O O . PHE A 1 441 ? 8.409 9.333 30.018 1.00 89.06 441 PHE A O 1
ATOM 3597 N N . LEU A 1 442 ? 7.932 11.519 30.209 1.00 88.50 442 LEU A N 1
ATOM 3598 C CA . LEU A 1 442 ? 9.225 11.909 30.781 1.00 88.50 442 LEU A CA 1
ATOM 3599 C C . LEU A 1 442 ? 9.525 11.137 32.078 1.00 88.50 442 LEU A C 1
ATOM 3601 O O . LEU A 1 442 ? 10.633 10.635 32.266 1.00 88.50 442 LEU A O 1
ATOM 3605 N N . LYS A 1 443 ? 8.519 10.934 32.941 1.00 90.19 443 LYS A N 1
ATOM 3606 C CA . LYS A 1 443 ? 8.645 10.118 34.166 1.00 90.19 443 LYS A CA 1
ATOM 3607 C C . LYS A 1 443 ? 8.871 8.632 33.899 1.00 90.19 443 LYS A C 1
ATOM 3609 O O . LYS A 1 443 ? 9.451 7.956 34.743 1.00 90.19 443 LYS A O 1
ATOM 3614 N N . SER A 1 444 ? 8.414 8.109 32.760 1.00 85.56 444 SER A N 1
ATOM 3615 C CA . SER A 1 444 ? 8.565 6.688 32.425 1.00 85.56 444 SER A CA 1
ATOM 3616 C C . SER A 1 444 ? 10.017 6.278 32.159 1.00 85.56 444 SER A C 1
ATOM 3618 O O . SER A 1 444 ? 10.325 5.088 32.162 1.00 85.56 444 SER A O 1
ATOM 3620 N N . GLY A 1 445 ? 10.906 7.244 31.892 1.00 82.00 445 GLY A N 1
ATOM 3621 C CA . GLY A 1 445 ? 12.298 6.988 31.517 1.00 82.00 445 GLY A CA 1
ATOM 3622 C C . GLY A 1 445 ? 12.465 6.364 30.127 1.00 82.00 445 GLY A C 1
ATOM 3623 O O . GLY A 1 445 ? 13.581 5.994 29.752 1.00 82.00 445 GLY A O 1
ATOM 3624 N N . LYS A 1 446 ? 11.381 6.235 29.346 1.00 82.31 446 LYS A N 1
ATOM 3625 C CA . LYS A 1 446 ? 11.453 5.799 27.950 1.00 82.31 446 LYS A CA 1
ATOM 3626 C C . LYS A 1 446 ? 12.263 6.809 27.142 1.00 82.31 446 LYS A C 1
ATOM 3628 O O . LYS A 1 446 ? 12.072 8.015 27.249 1.00 82.31 446 LYS A O 1
ATOM 3633 N N . ARG A 1 447 ? 13.177 6.296 26.315 1.00 77.94 447 ARG A N 1
ATOM 3634 C CA . ARG A 1 447 ? 14.079 7.137 25.515 1.00 77.94 447 ARG A CA 1
ATOM 3635 C C . ARG A 1 447 ? 13.364 7.836 24.364 1.00 77.94 447 ARG A C 1
ATOM 3637 O O . ARG A 1 447 ? 13.706 8.969 24.056 1.00 77.94 447 ARG A O 1
ATOM 3644 N N . GLU A 1 448 ? 12.400 7.177 23.734 1.00 78.81 448 GLU A N 1
ATOM 3645 C CA . GLU A 1 448 ? 11.694 7.687 22.558 1.00 78.81 448 GLU A CA 1
ATOM 3646 C C . GLU A 1 448 ? 10.294 7.072 22.475 1.00 78.81 448 GLU A C 1
ATOM 3648 O O . GLU A 1 448 ? 10.066 5.977 23.002 1.00 78.81 448 GLU A O 1
ATOM 3653 N N . ILE A 1 449 ? 9.359 7.781 21.845 1.00 76.25 449 ILE A N 1
ATOM 3654 C CA . ILE A 1 449 ? 8.083 7.199 21.425 1.00 76.25 449 ILE A CA 1
ATOM 3655 C C . ILE A 1 449 ? 8.298 6.435 20.106 1.00 76.25 449 ILE A C 1
ATOM 3657 O O . ILE A 1 449 ? 9.036 6.885 19.232 1.00 76.25 449 ILE A O 1
ATOM 3661 N N . ASP A 1 450 ? 7.714 5.245 19.966 1.00 64.94 450 ASP A N 1
ATOM 3662 C CA . ASP A 1 450 ? 7.908 4.418 18.768 1.00 64.94 450 ASP A CA 1
ATOM 3663 C C . ASP A 1 450 ? 7.063 4.957 17.603 1.00 64.94 450 ASP A C 1
ATOM 3665 O O . ASP A 1 450 ? 5.877 4.663 17.514 1.00 64.94 450 ASP A O 1
ATOM 3669 N N . PHE A 1 451 ? 7.656 5.754 16.706 1.00 55.25 451 PHE A N 1
ATOM 3670 C CA . PHE A 1 451 ? 6.956 6.338 15.545 1.00 55.25 451 PHE A CA 1
ATOM 3671 C C . PHE A 1 451 ? 6.549 5.333 14.475 1.00 55.25 451 PHE A C 1
ATOM 3673 O O . PHE A 1 451 ? 5.765 5.680 13.593 1.00 55.25 451 PHE A O 1
ATOM 3680 N N . ARG A 1 452 ? 7.046 4.090 14.535 1.00 52.22 452 ARG A N 1
ATOM 3681 C CA . ARG A 1 452 ? 6.604 3.042 13.604 1.00 52.22 452 ARG A CA 1
ATOM 3682 C C . ARG A 1 452 ? 5.134 2.685 13.809 1.00 52.22 452 ARG A C 1
ATOM 3684 O O . ARG A 1 452 ? 4.529 2.132 12.898 1.00 52.22 452 ARG A O 1
ATOM 3691 N N . VAL A 1 453 ? 4.563 3.059 14.955 1.00 51.97 453 VAL A N 1
ATOM 3692 C CA . VAL A 1 453 ? 3.129 3.001 15.229 1.00 51.97 453 VAL A CA 1
ATOM 3693 C C . VAL A 1 453 ? 2.686 4.364 15.758 1.00 51.97 453 VAL A C 1
ATOM 3695 O O . VAL A 1 453 ? 3.035 4.720 16.884 1.00 51.97 453 VAL A O 1
ATOM 3698 N N . PRO A 1 454 ? 1.944 5.171 14.974 1.00 55.31 454 PRO A N 1
ATOM 3699 C CA . PRO A 1 454 ? 1.462 6.463 15.432 1.00 55.31 454 PRO A CA 1
ATOM 3700 C C . PRO A 1 454 ? 0.697 6.286 16.735 1.00 55.31 454 PRO A C 1
ATOM 3702 O O . PRO A 1 454 ? -0.270 5.529 16.799 1.00 55.31 454 PRO A O 1
ATOM 3705 N N . SER A 1 455 ? 1.128 6.984 17.784 1.00 67.88 455 SER A N 1
ATOM 3706 C CA . SER A 1 455 ? 0.387 6.992 19.038 1.00 67.88 455 SER A CA 1
ATOM 3707 C C . SER A 1 455 ? -0.980 7.613 18.779 1.00 67.88 455 SER A C 1
ATOM 3709 O O . SER A 1 455 ? -1.105 8.835 18.664 1.00 67.88 455 SER A O 1
ATOM 3711 N N . HIS A 1 456 ? -2.014 6.778 18.682 1.00 73.25 456 HIS A N 1
ATOM 3712 C CA . HIS A 1 456 ? -3.385 7.260 18.560 1.00 73.25 456 HIS A CA 1
ATOM 3713 C C . HIS A 1 456 ? -3.750 8.197 19.708 1.00 73.25 456 HIS A C 1
ATOM 3715 O O . HIS A 1 456 ? -4.477 9.156 19.499 1.00 73.25 456 HIS A O 1
ATOM 3721 N N . GLU A 1 457 ? -3.212 7.958 20.906 1.00 78.50 457 GLU A N 1
ATOM 3722 C CA . GLU A 1 457 ? -3.407 8.849 22.046 1.00 78.50 457 GLU A CA 1
ATOM 3723 C C . GLU A 1 457 ? -2.875 10.255 21.757 1.00 78.50 457 GLU A C 1
ATOM 3725 O O . GLU A 1 457 ? -3.596 11.227 21.965 1.00 78.50 457 GLU A O 1
ATOM 3730 N N . LEU A 1 458 ? -1.653 10.382 21.227 1.00 82.12 458 LEU A N 1
ATOM 3731 C CA . LEU A 1 458 ? -1.102 11.692 20.874 1.00 82.12 458 LEU A CA 1
ATOM 3732 C C . LEU A 1 458 ? -1.919 12.347 19.753 1.00 82.12 458 LEU A C 1
ATOM 3734 O O . LEU A 1 458 ? -2.225 13.533 19.842 1.00 82.12 458 LEU A O 1
ATOM 3738 N N . LYS A 1 459 ? -2.338 11.572 18.743 1.00 82.06 459 LYS A N 1
ATOM 3739 C CA . LYS A 1 459 ? -3.218 12.057 17.670 1.00 82.06 459 LYS A CA 1
ATOM 3740 C C . LYS A 1 459 ? -4.549 12.582 18.225 1.00 82.06 459 LYS A C 1
ATOM 3742 O O . LYS A 1 459 ? -4.914 13.714 17.944 1.00 82.06 459 LYS A O 1
ATOM 3747 N N . SER A 1 460 ? -5.217 11.804 19.076 1.00 82.25 460 SER A N 1
ATOM 3748 C CA . SER A 1 460 ? -6.493 12.147 19.721 1.00 82.25 460 SER A CA 1
ATOM 3749 C C . SER A 1 460 ? -6.373 13.406 20.593 1.00 82.25 460 SER A C 1
ATOM 3751 O O . SER A 1 460 ? -7.252 14.269 20.574 1.00 82.25 460 SER A O 1
ATOM 3753 N N . ILE A 1 461 ? -5.247 13.571 21.302 1.00 88.06 461 ILE A N 1
ATOM 3754 C CA . ILE A 1 461 ? -4.930 14.795 22.053 1.00 88.06 461 ILE A CA 1
ATOM 3755 C C . ILE A 1 461 ? -4.788 16.000 21.111 1.00 88.06 461 ILE A C 1
ATOM 3757 O O . ILE A 1 461 ? -5.380 17.046 21.378 1.00 88.06 461 ILE A O 1
ATOM 3761 N N . MET A 1 462 ? -4.031 15.866 20.018 1.00 88.19 462 MET A N 1
ATOM 3762 C CA . MET A 1 462 ? -3.819 16.951 19.052 1.00 88.19 462 MET A CA 1
ATOM 3763 C C . MET A 1 462 ? -5.107 17.333 18.311 1.00 88.19 462 MET A C 1
ATOM 3765 O O . MET A 1 462 ? -5.368 18.521 18.124 1.00 88.19 462 MET A O 1
ATOM 3769 N N . ASP A 1 463 ? -5.945 16.358 17.954 1.00 85.31 463 ASP A N 1
ATOM 3770 C CA . ASP A 1 463 ? -7.258 16.595 17.349 1.00 85.31 463 ASP A CA 1
ATOM 3771 C C . ASP A 1 463 ? -8.148 17.423 18.288 1.00 85.31 463 ASP A C 1
ATOM 3773 O O . ASP A 1 463 ? -8.715 18.430 17.864 1.00 85.31 463 ASP A O 1
AT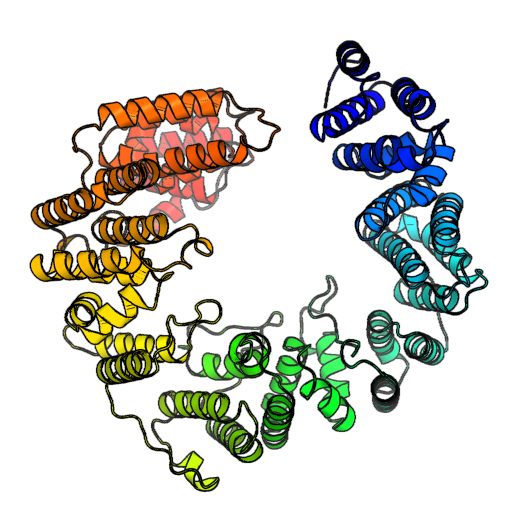OM 3777 N N . LYS A 1 464 ? -8.180 17.076 19.586 1.00 87.44 464 LYS A N 1
ATOM 3778 C CA . LYS A 1 464 ? -8.918 17.841 20.605 1.00 87.44 464 LYS A CA 1
ATOM 3779 C C . LYS A 1 464 ? -8.384 19.268 20.763 1.00 87.44 464 LYS A C 1
ATOM 3781 O O . LYS A 1 464 ? -9.179 20.197 20.844 1.00 87.44 464 LYS A O 1
ATOM 3786 N N . ILE A 1 465 ? -7.060 19.468 20.763 1.00 90.25 465 ILE A N 1
ATOM 3787 C CA . ILE A 1 465 ? -6.458 20.817 20.798 1.00 90.25 465 ILE A CA 1
ATOM 3788 C C . ILE A 1 465 ? -6.935 21.649 19.601 1.00 90.25 465 ILE A C 1
ATOM 3790 O O . ILE A 1 465 ? -7.326 22.803 19.769 1.00 90.25 465 ILE A O 1
ATOM 3794 N N . ASN A 1 466 ? -6.918 21.070 18.400 1.00 86.62 466 ASN A N 1
ATOM 3795 C CA . ASN A 1 466 ? -7.326 21.764 17.182 1.00 86.62 466 ASN A CA 1
ATOM 3796 C C . ASN A 1 466 ? -8.820 22.110 17.185 1.00 86.62 466 ASN A C 1
ATOM 3798 O O . ASN A 1 466 ? -9.191 23.212 16.782 1.00 86.62 466 ASN A O 1
ATOM 3802 N N . GLU A 1 467 ? -9.671 21.193 17.642 1.00 85.69 467 GLU A N 1
ATOM 3803 C CA . GLU A 1 467 ? -11.113 21.407 17.766 1.00 85.69 467 GLU A CA 1
ATOM 3804 C C . GLU A 1 467 ? -11.437 22.513 18.780 1.00 85.69 467 GLU A C 1
ATOM 3806 O O . GLU A 1 467 ? -12.126 23.478 18.444 1.00 85.69 467 GLU A O 1
ATOM 3811 N N . GLU A 1 468 ? -10.860 22.436 19.984 1.00 88.81 468 GLU A N 1
ATOM 3812 C CA . GLU A 1 468 ? -11.015 23.459 21.024 1.00 88.81 468 GLU A CA 1
ATOM 3813 C C . GLU A 1 468 ? -10.534 24.832 20.540 1.00 88.81 468 GLU A C 1
ATOM 3815 O O . GLU A 1 468 ? -11.187 25.840 20.803 1.00 88.81 468 GLU A O 1
ATOM 3820 N N . ASN A 1 469 ? -9.422 24.885 19.798 1.00 86.69 469 ASN A N 1
ATOM 3821 C CA . ASN A 1 469 ? -8.885 26.135 19.267 1.00 86.69 469 ASN A CA 1
ATOM 3822 C C . ASN A 1 469 ? -9.782 26.752 18.185 1.00 86.69 469 ASN A C 1
ATOM 3824 O O . ASN A 1 469 ? -9.982 27.965 18.179 1.00 86.69 469 ASN A O 1
ATOM 3828 N N . ARG A 1 470 ? -10.351 25.931 17.291 1.00 84.88 470 ARG A N 1
ATOM 3829 C CA . ARG A 1 470 ? -11.304 26.383 16.258 1.00 84.88 470 ARG A CA 1
ATOM 3830 C C . ARG A 1 470 ? -12.606 26.916 16.853 1.00 84.88 470 ARG A C 1
ATOM 3832 O O . ARG A 1 470 ? -13.241 27.766 16.239 1.00 84.88 470 ARG A O 1
ATOM 3839 N N . ALA A 1 471 ? -13.002 26.429 18.028 1.00 85.06 471 ALA A N 1
ATOM 3840 C CA . ALA A 1 471 ? -14.192 26.898 18.732 1.00 85.06 471 ALA A CA 1
ATOM 3841 C C . ALA A 1 471 ? -14.002 28.268 19.418 1.00 85.06 471 ALA A C 1
ATOM 3843 O O . ALA A 1 471 ? -14.979 28.882 19.859 1.00 85.06 471 ALA A O 1
ATOM 3844 N N . LEU A 1 472 ? -12.765 28.770 19.532 1.00 81.56 472 LEU A N 1
ATOM 3845 C CA . LEU A 1 472 ? -12.496 30.095 20.086 1.00 81.56 472 LEU A CA 1
ATOM 3846 C C . LEU A 1 472 ? -12.921 31.193 19.103 1.00 81.56 472 LEU A C 1
ATOM 3848 O O . LEU A 1 472 ? -12.725 31.080 17.898 1.00 81.56 472 LEU A O 1
ATOM 3852 N N . LYS A 1 473 ? -13.440 32.309 19.636 1.00 81.81 473 LYS A N 1
ATOM 3853 C CA . LYS A 1 473 ? -13.741 33.513 18.833 1.00 81.81 473 LYS A CA 1
ATOM 3854 C C . LYS A 1 473 ? -12.507 34.049 18.105 1.00 81.81 473 LYS A C 1
ATOM 3856 O O . LYS A 1 473 ? -12.627 34.564 17.002 1.00 81.81 473 LYS A O 1
ATOM 3861 N N . GLU A 1 474 ? -11.354 33.928 18.754 1.00 79.94 474 GLU A N 1
ATOM 3862 C CA . GLU A 1 474 ? -10.036 34.259 18.225 1.00 79.94 474 GLU A CA 1
ATOM 3863 C C . GLU A 1 474 ? -9.136 33.038 18.470 1.00 79.94 474 GLU A C 1
ATOM 3865 O O . GLU A 1 474 ? -8.729 32.802 19.617 1.00 79.94 474 GLU A O 1
ATOM 3870 N N . PRO A 1 475 ? -8.900 32.204 17.440 1.00 82.38 475 PRO A N 1
ATOM 3871 C CA . PRO A 1 475 ? -7.997 31.066 17.537 1.00 82.38 475 PRO A CA 1
ATOM 3872 C C . PRO A 1 475 ? -6.593 31.506 17.953 1.00 82.38 475 PRO A C 1
ATOM 3874 O O . PRO A 1 475 ? -6.090 32.541 17.521 1.00 82.38 475 PRO A O 1
ATOM 3877 N N . ARG A 1 476 ? -5.948 30.707 18.802 1.00 84.69 476 ARG A N 1
ATOM 3878 C CA . ARG A 1 476 ? -4.564 30.928 19.229 1.00 84.69 476 ARG A CA 1
ATOM 3879 C C . ARG A 1 476 ? -3.599 30.271 18.250 1.00 84.69 476 ARG A C 1
ATOM 3881 O O . ARG A 1 476 ? -3.932 29.256 17.636 1.00 84.69 476 ARG A O 1
ATOM 3888 N N . ASP A 1 477 ? -2.381 30.797 18.193 1.00 87.56 477 ASP A N 1
ATOM 3889 C CA . ASP A 1 477 ? -1.234 30.101 17.611 1.00 87.56 477 ASP A CA 1
ATOM 3890 C C . ASP A 1 477 ? -0.850 28.931 18.531 1.00 87.56 477 ASP A C 1
ATOM 3892 O O . ASP A 1 477 ? -0.216 29.109 19.577 1.00 87.56 477 ASP A O 1
ATOM 3896 N N . ILE A 1 478 ? -1.342 27.735 18.200 1.00 89.56 478 ILE A N 1
ATOM 3897 C CA . ILE A 1 478 ? -1.151 26.542 19.027 1.00 89.56 478 ILE A CA 1
ATOM 3898 C C . ILE A 1 478 ? 0.318 26.165 19.067 1.00 89.56 478 ILE A C 1
ATOM 3900 O O . ILE A 1 478 ? 0.829 25.856 20.139 1.00 89.56 478 ILE A O 1
ATOM 3904 N N . GLU A 1 479 ? 1.015 26.231 17.941 1.00 91.56 479 GLU A N 1
ATOM 3905 C CA . GLU A 1 479 ? 2.430 25.915 17.863 1.00 91.56 479 GLU A CA 1
ATOM 3906 C C . GLU A 1 479 ? 3.266 26.808 18.787 1.00 91.56 479 GLU A C 1
ATOM 3908 O O . GLU A 1 479 ? 4.121 26.278 19.503 1.00 91.56 479 GLU A O 1
ATOM 3913 N N . TYR A 1 480 ? 2.954 28.105 18.887 1.00 93.00 480 TYR A N 1
ATOM 3914 C CA . TYR A 1 480 ? 3.583 28.991 19.873 1.00 93.00 480 TYR A CA 1
ATOM 3915 C C . TYR A 1 480 ? 3.229 28.606 21.318 1.00 93.00 480 TYR A C 1
ATOM 3917 O O . TYR A 1 480 ? 4.114 28.459 22.164 1.00 93.00 480 TYR A O 1
ATOM 3925 N N . VAL A 1 481 ? 1.945 28.355 21.614 1.00 91.31 481 VAL A N 1
ATOM 3926 C CA . VAL A 1 481 ? 1.495 27.930 22.957 1.00 91.31 481 VAL A CA 1
ATOM 3927 C C . VAL A 1 481 ? 2.215 26.660 23.419 1.00 91.31 481 VAL A C 1
ATOM 3929 O O . VAL A 1 481 ? 2.596 26.550 24.590 1.00 91.31 481 VAL A O 1
ATOM 3932 N N . LEU A 1 482 ? 2.403 25.699 22.514 1.00 92.69 482 LEU A N 1
ATOM 3933 C CA . LEU A 1 482 ? 3.140 24.475 22.796 1.00 92.69 482 LEU A CA 1
ATOM 3934 C C . LEU A 1 482 ? 4.635 24.754 22.981 1.00 92.69 482 LEU A C 1
ATOM 3936 O O . LEU A 1 482 ? 5.242 24.214 23.909 1.00 92.69 482 LEU A O 1
ATOM 3940 N N . ALA A 1 483 ? 5.216 25.617 22.143 1.00 93.50 483 ALA A N 1
ATOM 3941 C CA . ALA A 1 483 ? 6.622 25.989 22.221 1.00 93.50 483 ALA A CA 1
ATOM 3942 C C . ALA A 1 483 ? 6.968 26.653 23.560 1.00 93.50 483 ALA A C 1
ATOM 3944 O O . ALA A 1 483 ? 8.048 26.406 24.091 1.00 93.50 483 ALA A O 1
ATOM 3945 N N . CYS A 1 484 ? 6.056 27.412 24.174 1.00 93.00 484 CYS A N 1
ATOM 3946 C CA . CYS A 1 484 ? 6.263 28.050 25.480 1.00 93.00 484 CYS A CA 1
ATOM 3947 C C . CYS A 1 484 ? 6.296 27.080 26.681 1.00 93.00 484 CYS A C 1
ATOM 3949 O O . CYS A 1 484 ? 6.633 27.502 27.789 1.00 93.00 484 CYS A O 1
ATOM 3951 N N . ASN A 1 485 ? 5.950 25.795 26.522 1.00 94.06 485 ASN A N 1
ATOM 3952 C CA . ASN A 1 485 ? 5.935 24.833 27.628 1.00 94.06 485 ASN A CA 1
ATOM 3953 C C . ASN A 1 485 ? 7.189 23.940 27.645 1.00 94.06 485 ASN A C 1
ATOM 3955 O O . ASN A 1 485 ? 7.442 23.216 26.689 1.00 94.06 485 ASN A O 1
ATOM 3959 N N . ASP A 1 486 ? 7.948 23.970 28.746 1.00 93.00 486 ASP A N 1
ATOM 3960 C CA . ASP A 1 486 ? 9.227 23.251 28.887 1.00 93.00 486 ASP A CA 1
ATOM 3961 C C . ASP A 1 486 ? 9.099 21.726 28.756 1.00 93.00 486 ASP A C 1
ATOM 3963 O O . ASP A 1 486 ? 9.840 21.134 27.976 1.00 93.00 486 ASP A O 1
ATOM 3967 N N . ASP A 1 487 ? 8.124 21.103 29.424 1.00 91.56 487 ASP A N 1
ATOM 3968 C CA . ASP A 1 487 ? 7.907 19.650 29.340 1.00 91.56 487 ASP A CA 1
ATOM 3969 C C . ASP A 1 487 ? 7.509 19.222 27.915 1.00 91.56 487 ASP A C 1
ATOM 3971 O O . ASP A 1 487 ? 7.877 18.145 27.445 1.00 91.56 487 ASP A O 1
ATOM 3975 N N . VAL A 1 488 ? 6.733 20.059 27.215 1.00 92.25 488 VAL A N 1
ATOM 3976 C CA . VAL A 1 488 ? 6.285 19.787 25.842 1.00 92.25 488 VAL A CA 1
ATOM 3977 C C . VAL A 1 488 ? 7.435 19.926 24.850 1.00 92.25 488 VAL A C 1
ATOM 3979 O O . VAL A 1 488 ? 7.607 19.032 24.020 1.00 92.25 488 VAL A O 1
ATOM 3982 N N . ILE A 1 489 ? 8.250 20.986 24.933 1.00 93.06 489 ILE A N 1
ATOM 3983 C CA . ILE A 1 489 ? 9.423 21.092 24.056 1.00 93.06 489 ILE A CA 1
ATOM 3984 C C . ILE A 1 489 ? 10.457 20.017 24.385 1.00 93.06 489 ILE A C 1
ATOM 3986 O O . ILE A 1 489 ? 11.032 19.455 23.463 1.00 93.06 489 ILE A O 1
ATOM 3990 N N . GLU A 1 490 ? 10.649 19.644 25.652 1.00 91.44 490 GLU A N 1
ATOM 3991 C CA . GLU A 1 490 ? 11.529 18.530 26.005 1.00 91.44 490 GLU A CA 1
ATOM 3992 C C . GLU A 1 490 ? 11.036 17.218 25.380 1.00 91.44 490 GLU A C 1
ATOM 3994 O O . GLU A 1 490 ? 11.809 16.524 24.715 1.00 91.44 490 GLU A O 1
ATOM 3999 N N . PHE A 1 491 ? 9.737 16.921 25.506 1.00 91.12 491 PHE A N 1
ATOM 4000 C CA . PHE A 1 491 ? 9.107 15.768 24.867 1.00 91.12 491 PHE A CA 1
ATOM 4001 C C . PHE A 1 491 ? 9.330 15.752 23.350 1.00 91.12 491 PHE A C 1
ATOM 4003 O O . PHE A 1 491 ? 9.919 14.803 22.830 1.00 91.12 491 PHE A O 1
ATOM 4010 N N . TYR A 1 492 ? 8.909 16.798 22.634 1.00 89.75 492 TYR A N 1
ATOM 4011 C CA . TYR A 1 492 ? 9.020 16.804 21.178 1.00 89.75 492 TYR A CA 1
ATOM 4012 C C . TYR A 1 492 ? 10.491 16.780 20.736 1.00 89.75 492 TYR A C 1
ATOM 4014 O O . TYR A 1 492 ? 10.910 15.930 19.946 1.00 89.75 492 TYR A O 1
ATOM 4022 N N . TYR A 1 493 ? 11.337 17.641 21.285 1.00 90.19 493 TYR A N 1
ATOM 4023 C CA . TYR A 1 493 ? 12.692 17.797 20.774 1.00 90.19 493 TYR A CA 1
ATOM 4024 C C . TYR A 1 493 ? 13.641 16.655 21.151 1.00 90.19 493 TYR A C 1
ATOM 4026 O O . TYR A 1 493 ? 14.474 16.294 20.318 1.00 90.19 493 TYR A O 1
ATOM 4034 N N . LYS A 1 494 ? 13.483 16.022 22.324 1.00 87.56 494 LYS A N 1
ATOM 4035 C CA . LYS A 1 494 ? 14.350 14.907 22.755 1.00 87.56 494 LYS A CA 1
ATOM 4036 C C . LYS A 1 494 ? 13.775 13.521 22.482 1.00 87.56 494 LYS A C 1
ATOM 4038 O O . LYS A 1 494 ? 14.544 12.588 22.242 1.00 87.56 494 LYS A O 1
ATOM 4043 N N . HIS A 1 495 ? 12.451 13.379 22.487 1.00 86.25 495 HIS A N 1
ATOM 4044 C CA . HIS A 1 495 ? 11.786 12.074 22.477 1.00 86.25 495 HIS A CA 1
ATOM 4045 C C . HIS A 1 495 ? 10.935 11.811 21.230 1.00 86.25 495 HIS A C 1
ATOM 4047 O O . HIS A 1 495 ? 10.360 10.725 21.126 1.00 86.25 495 HIS A O 1
ATOM 4053 N N . THR A 1 496 ? 10.891 12.755 20.274 1.00 83.25 496 THR A N 1
ATOM 4054 C CA . THR A 1 496 ? 10.196 12.591 18.985 1.00 83.25 496 THR A CA 1
ATOM 4055 C C . THR A 1 496 ? 11.096 12.778 17.760 1.00 83.25 496 THR A C 1
ATOM 4057 O O . THR A 1 496 ? 10.957 13.735 17.007 1.00 83.25 496 THR A O 1
ATOM 4060 N N . ARG A 1 497 ? 12.117 11.936 17.545 1.00 79.50 497 ARG A N 1
ATOM 4061 C CA . ARG A 1 497 ? 13.229 12.290 16.629 1.00 79.50 497 ARG A CA 1
ATOM 4062 C C . ARG A 1 497 ? 12.799 12.522 15.181 1.00 79.50 497 ARG A C 1
ATOM 4064 O O . ARG A 1 497 ? 13.314 13.453 14.573 1.00 79.50 497 ARG A O 1
ATOM 4071 N N . GLN A 1 498 ? 11.837 11.745 14.685 1.00 78.44 498 GLN A N 1
ATOM 4072 C CA . GLN A 1 498 ? 11.320 11.844 13.315 1.00 78.44 498 GLN A CA 1
ATOM 4073 C C . GLN A 1 498 ? 10.293 12.972 13.101 1.00 78.44 498 GLN A C 1
ATOM 4075 O O . GLN A 1 498 ? 9.947 13.253 11.957 1.00 78.44 498 GLN A O 1
ATOM 4080 N N . ASP A 1 499 ? 9.810 13.641 14.154 1.00 83.94 499 ASP A N 1
ATOM 4081 C CA . ASP A 1 499 ? 8.755 14.659 14.037 1.00 83.94 499 ASP A CA 1
ATOM 4082 C C . ASP A 1 499 ? 9.317 16.061 13.719 1.00 83.94 499 ASP A C 1
ATOM 4084 O O . ASP A 1 499 ? 9.081 17.049 14.416 1.00 83.94 499 ASP A O 1
ATOM 4088 N N . PHE A 1 500 ? 10.140 16.149 12.669 1.00 87.56 500 PHE A N 1
ATOM 4089 C CA . PHE A 1 500 ? 10.773 17.403 12.234 1.00 87.56 500 PHE A CA 1
ATOM 4090 C C . PHE A 1 500 ? 9.753 18.463 11.787 1.00 87.56 500 PHE A C 1
ATOM 4092 O O . PHE A 1 500 ? 10.049 19.655 11.842 1.00 87.56 500 PHE A O 1
ATOM 4099 N N . MET A 1 501 ? 8.549 18.050 11.370 1.00 88.38 501 MET A N 1
ATOM 4100 C CA . MET A 1 501 ? 7.494 18.964 10.926 1.00 88.38 501 MET A CA 1
ATOM 4101 C C . MET A 1 501 ? 6.902 19.747 12.096 1.00 88.38 501 MET A C 1
ATOM 4103 O O . MET A 1 501 ? 6.858 20.974 12.036 1.00 88.38 501 MET A O 1
ATOM 4107 N N . VAL A 1 502 ? 6.474 19.066 13.169 1.00 88.31 502 VAL A N 1
ATOM 4108 C CA . VAL A 1 502 ? 5.917 19.742 14.353 1.00 88.31 502 VAL A CA 1
ATOM 4109 C C . VAL A 1 502 ? 6.980 20.618 15.011 1.00 88.31 502 VAL A C 1
ATOM 4111 O O . VAL A 1 502 ? 6.705 21.773 15.333 1.00 88.31 502 VAL A O 1
ATOM 4114 N N . LYS A 1 503 ? 8.222 20.124 15.115 1.00 92.12 503 LYS A N 1
ATOM 4115 C CA . LYS A 1 503 ? 9.358 20.912 15.616 1.00 92.12 503 LYS A CA 1
ATOM 4116 C C . LYS A 1 503 ? 9.573 22.185 14.796 1.00 92.12 503 LYS A C 1
ATOM 4118 O O . LYS A 1 503 ? 9.572 23.278 15.355 1.00 92.12 503 LYS A O 1
ATOM 4123 N N . GLY A 1 504 ? 9.683 22.063 13.471 1.00 92.94 504 GLY A N 1
ATOM 4124 C CA . GLY A 1 504 ? 9.890 23.210 12.585 1.00 92.94 504 GLY A CA 1
ATOM 4125 C C . GLY A 1 504 ? 8.815 24.283 12.762 1.00 92.94 504 GLY A C 1
ATOM 4126 O O . GLY A 1 504 ? 9.142 25.463 12.867 1.00 92.94 504 GLY A O 1
ATOM 4127 N N . LYS A 1 505 ? 7.545 23.882 12.903 1.00 92.00 505 LYS A N 1
ATOM 4128 C CA . LYS A 1 505 ? 6.442 24.821 13.149 1.00 92.00 505 LYS A CA 1
ATOM 4129 C C . LYS A 1 505 ? 6.507 25.501 14.514 1.00 92.00 505 LYS A C 1
ATOM 4131 O O . LYS A 1 505 ? 6.275 26.700 14.585 1.00 92.00 505 LYS A O 1
ATOM 4136 N N . MET A 1 506 ? 6.850 24.774 15.582 1.00 94.19 506 MET A N 1
ATOM 4137 C CA . MET A 1 506 ? 7.045 25.369 16.914 1.00 94.19 506 MET A CA 1
ATOM 4138 C C . MET A 1 506 ? 8.166 26.413 16.904 1.00 94.19 506 MET A C 1
ATOM 4140 O O . MET A 1 506 ? 8.012 27.486 17.479 1.00 94.19 506 MET A O 1
ATOM 4144 N N . LEU A 1 507 ? 9.281 26.110 16.228 1.00 94.94 507 LEU A N 1
ATOM 4145 C CA . LEU A 1 507 ? 10.402 27.040 16.087 1.00 94.94 507 LEU A CA 1
ATOM 4146 C C . LEU A 1 507 ? 9.995 28.287 15.286 1.00 94.94 507 LEU A C 1
ATOM 4148 O O . LEU A 1 507 ? 10.259 29.409 15.717 1.00 94.94 507 LEU A O 1
ATOM 4152 N N . ALA A 1 508 ? 9.296 28.096 14.164 1.00 93.06 508 ALA A N 1
ATOM 4153 C CA . ALA A 1 508 ? 8.779 29.192 13.351 1.00 93.06 508 ALA A CA 1
ATOM 4154 C C . ALA A 1 508 ? 7.783 30.065 14.124 1.00 93.06 508 ALA A C 1
ATOM 4156 O O . ALA A 1 508 ? 7.816 31.286 13.998 1.00 93.06 508 ALA A O 1
ATOM 4157 N N . ALA A 1 509 ? 6.922 29.460 14.945 1.00 92.44 509 ALA A N 1
ATOM 4158 C CA . ALA A 1 509 ? 5.961 30.179 15.768 1.00 92.44 509 ALA A CA 1
ATOM 4159 C C . ALA A 1 509 ? 6.665 31.083 16.796 1.00 92.44 509 ALA A C 1
ATOM 4161 O O . ALA A 1 509 ? 6.303 32.247 16.921 1.00 92.44 509 ALA A O 1
ATOM 4162 N N . CYS A 1 510 ? 7.739 30.625 17.452 1.00 94.62 510 CYS A N 1
ATOM 4163 C CA . CYS A 1 510 ? 8.545 31.495 18.322 1.00 94.62 510 CYS A CA 1
ATOM 4164 C C . CYS A 1 510 ? 9.081 32.733 17.587 1.00 94.62 510 CYS A C 1
ATOM 4166 O O . CYS A 1 510 ? 8.967 33.841 18.101 1.00 94.62 510 CYS A O 1
ATOM 4168 N N . ILE A 1 511 ? 9.607 32.563 16.370 1.00 93.50 511 ILE A N 1
ATOM 4169 C CA . ILE A 1 511 ? 10.116 33.679 15.555 1.00 93.50 511 ILE A CA 1
ATOM 4170 C C . ILE A 1 511 ? 8.980 34.640 15.162 1.00 93.50 511 ILE A C 1
ATOM 4172 O O . ILE A 1 511 ? 9.137 35.853 15.265 1.00 93.50 511 ILE A O 1
ATOM 4176 N N . LYS A 1 512 ? 7.811 34.123 14.761 1.00 89.81 512 LYS A N 1
ATOM 4177 C CA . LYS A 1 512 ? 6.639 34.945 14.392 1.00 89.81 512 LYS A CA 1
ATOM 4178 C C . LYS A 1 512 ? 6.089 35.771 15.559 1.00 89.81 512 LYS A C 1
ATOM 4180 O O . LYS A 1 512 ? 5.509 36.826 15.327 1.00 89.81 512 LYS A O 1
ATOM 4185 N N . HIS A 1 513 ? 6.287 35.318 16.797 1.00 90.69 513 HIS A N 1
ATOM 4186 C CA . HIS A 1 513 ? 5.914 36.050 18.016 1.00 90.69 513 HIS A CA 1
ATOM 4187 C C . HIS A 1 513 ? 7.058 36.902 18.596 1.00 90.69 513 HIS A C 1
ATOM 4189 O O . HIS A 1 513 ? 6.906 37.424 19.698 1.00 90.69 513 HIS A O 1
ATOM 4195 N N . ASP A 1 514 ? 8.176 37.068 17.873 1.00 90.25 514 ASP A N 1
ATOM 4196 C CA . ASP A 1 514 ? 9.372 37.816 18.310 1.00 90.25 514 ASP A CA 1
ATOM 4197 C C . ASP A 1 514 ? 10.016 37.262 19.607 1.00 90.25 514 ASP A C 1
ATOM 4199 O O . ASP A 1 514 ? 10.731 37.957 20.328 1.00 90.25 514 ASP A O 1
ATOM 4203 N N . ASP A 1 515 ? 9.795 35.976 19.914 1.00 93.75 515 ASP A N 1
ATOM 4204 C CA . ASP A 1 515 ? 10.373 35.276 21.070 1.00 93.75 515 ASP A CA 1
ATOM 4205 C C . ASP A 1 515 ? 11.654 34.524 20.668 1.00 93.75 515 ASP A C 1
ATOM 4207 O O . ASP A 1 515 ? 11.736 33.289 20.626 1.00 93.75 515 ASP A O 1
ATOM 4211 N N . ILE A 1 516 ? 12.678 35.305 20.315 1.00 94.12 516 ILE A N 1
ATOM 4212 C CA . ILE A 1 516 ? 13.966 34.791 19.826 1.00 94.12 516 ILE A CA 1
ATOM 4213 C C . ILE A 1 516 ? 14.726 34.029 20.917 1.00 94.12 516 ILE A C 1
ATOM 4215 O O . ILE A 1 516 ? 15.372 33.021 20.632 1.00 94.12 516 ILE A O 1
ATOM 4219 N N . GLU A 1 517 ? 14.610 34.448 22.180 1.00 94.38 517 GLU A N 1
ATOM 4220 C CA . GLU A 1 517 ? 15.212 33.732 23.311 1.00 94.38 517 GLU A CA 1
ATOM 4221 C C . GLU A 1 517 ? 14.660 32.304 23.409 1.00 94.38 517 GLU A C 1
ATOM 4223 O O . GLU A 1 517 ? 15.420 31.341 23.572 1.00 94.38 517 GLU A O 1
ATOM 4228 N N . ARG A 1 518 ? 13.342 32.132 23.228 1.00 94.62 518 ARG A N 1
ATOM 4229 C CA . ARG A 1 518 ? 12.729 30.805 23.224 1.00 94.62 518 ARG A CA 1
ATOM 4230 C C . ARG A 1 518 ? 13.157 29.960 22.034 1.00 94.62 518 ARG A C 1
ATOM 4232 O O . ARG A 1 518 ? 13.413 28.766 22.210 1.00 94.62 518 ARG A O 1
ATOM 4239 N N . ALA A 1 519 ? 13.266 30.564 20.855 1.00 94.44 519 ALA A N 1
ATOM 4240 C CA . ALA A 1 519 ? 13.752 29.884 19.661 1.00 94.44 519 ALA A CA 1
ATOM 4241 C C . ALA A 1 519 ? 15.193 29.364 19.850 1.00 94.44 519 ALA A C 1
ATOM 4243 O O . ALA A 1 519 ? 15.475 28.205 19.541 1.00 94.44 519 ALA A O 1
ATOM 4244 N N . ILE A 1 520 ? 16.078 30.162 20.460 1.00 94.25 520 ILE A N 1
ATOM 4245 C CA . ILE A 1 520 ? 17.450 29.749 20.800 1.00 94.25 520 ILE A CA 1
ATOM 4246 C C . ILE A 1 520 ? 17.444 28.580 21.793 1.00 94.25 520 ILE A C 1
ATOM 4248 O O . ILE A 1 520 ? 18.113 27.575 21.551 1.00 94.25 520 ILE A O 1
ATOM 4252 N N . LYS A 1 521 ? 16.636 28.645 22.861 1.00 93.31 521 LYS A N 1
ATOM 4253 C CA . LYS A 1 521 ? 16.504 27.540 23.832 1.00 93.31 521 LYS A CA 1
ATOM 4254 C C . LYS A 1 521 ? 16.082 26.227 23.159 1.00 93.31 521 LYS A C 1
ATOM 4256 O O . LYS A 1 521 ? 16.571 25.155 23.508 1.00 93.31 521 LYS A O 1
ATOM 4261 N N . ILE A 1 522 ? 15.171 26.293 22.192 1.00 92.75 522 ILE A N 1
ATOM 4262 C CA . ILE A 1 522 ? 14.725 25.126 21.423 1.00 92.75 522 ILE A CA 1
ATOM 4263 C C . ILE A 1 522 ? 15.870 24.531 20.581 1.00 92.75 522 ILE A C 1
ATOM 4265 O O . ILE A 1 522 ? 16.029 23.309 20.527 1.00 92.75 522 ILE A O 1
ATOM 4269 N N . ILE A 1 523 ? 16.695 25.375 19.960 1.00 92.31 523 ILE A N 1
ATOM 4270 C CA . ILE A 1 523 ? 17.865 24.946 19.177 1.00 92.31 523 ILE A CA 1
ATOM 4271 C C . ILE A 1 523 ? 18.914 24.280 20.072 1.00 92.31 523 ILE A C 1
ATOM 4273 O O . ILE A 1 523 ? 19.488 23.258 19.693 1.00 92.31 523 ILE A O 1
ATOM 4277 N N . GLU A 1 524 ? 19.131 24.798 21.282 1.00 91.50 524 GLU A N 1
ATOM 4278 C CA . GLU A 1 524 ? 20.007 24.161 22.270 1.00 91.50 524 GLU A CA 1
ATOM 4279 C C . GLU A 1 524 ? 19.510 22.756 22.647 1.00 91.50 524 GLU A C 1
ATOM 4281 O O . GLU A 1 524 ? 20.303 21.816 22.705 1.00 91.50 524 GLU A O 1
ATOM 4286 N N . LEU A 1 525 ? 18.194 22.562 22.798 1.00 90.12 525 LEU A N 1
ATOM 4287 C CA . LEU A 1 525 ? 17.633 21.228 23.036 1.00 90.12 525 LEU A CA 1
ATOM 4288 C C . LEU A 1 525 ? 17.867 20.278 21.856 1.00 90.12 525 LEU A C 1
ATOM 4290 O O . LEU A 1 525 ? 18.190 19.114 22.087 1.00 90.12 525 LEU A O 1
ATOM 4294 N N . LEU A 1 526 ? 17.731 20.744 20.606 1.00 87.75 526 LEU A N 1
ATOM 4295 C CA . LEU A 1 526 ? 18.088 19.944 19.425 1.00 87.75 526 LEU A CA 1
ATOM 4296 C C . LEU A 1 526 ? 19.563 19.541 19.456 1.00 87.75 526 LEU A C 1
ATOM 4298 O O . LEU A 1 526 ? 19.882 18.373 19.210 1.00 87.75 526 LEU A O 1
ATOM 4302 N N . LYS A 1 527 ? 20.444 20.492 19.787 1.00 88.75 527 LYS A N 1
ATOM 4303 C CA . LYS A 1 527 ? 21.891 20.288 19.909 1.00 88.75 527 LYS A CA 1
ATOM 4304 C C . LYS A 1 527 ? 22.231 19.200 20.921 1.00 88.75 527 LYS A C 1
ATOM 4306 O O . LYS A 1 527 ? 22.981 18.282 20.596 1.00 88.75 527 LYS A O 1
ATOM 4311 N N . ASP A 1 528 ? 21.627 19.244 22.103 1.00 87.44 528 ASP A N 1
ATOM 4312 C CA . ASP A 1 528 ? 21.860 18.262 23.167 1.00 87.44 528 ASP A CA 1
ATOM 4313 C C . ASP A 1 528 ? 21.560 16.819 22.732 1.00 87.44 528 ASP A C 1
ATOM 4315 O O . ASP A 1 528 ? 22.157 15.867 23.244 1.00 87.44 528 ASP A O 1
ATOM 4319 N N . THR A 1 529 ? 20.662 16.627 21.758 1.00 85.75 529 THR A N 1
ATOM 4320 C CA . THR A 1 529 ? 20.337 15.284 21.256 1.00 85.75 529 THR A CA 1
ATOM 4321 C C . THR A 1 529 ? 21.426 14.666 20.376 1.00 85.75 529 THR A C 1
ATOM 4323 O O . THR A 1 529 ? 21.352 13.470 20.100 1.00 85.75 529 THR A O 1
ATOM 4326 N N . GLN A 1 530 ? 22.468 15.415 19.990 1.00 85.00 530 GLN A N 1
ATOM 4327 C CA . GLN A 1 530 ? 23.602 14.891 19.215 1.00 85.00 530 GLN A CA 1
ATOM 4328 C C . GLN A 1 530 ? 24.285 13.706 19.911 1.00 85.00 530 GLN A C 1
ATOM 4330 O O . GLN A 1 530 ? 24.788 12.798 19.254 1.00 85.00 530 GLN A O 1
ATOM 4335 N N . ALA A 1 531 ? 24.275 13.689 21.247 1.00 80.69 531 ALA A N 1
ATOM 4336 C CA . ALA A 1 531 ? 24.881 12.636 22.056 1.00 80.69 531 ALA A CA 1
ATOM 4337 C C . ALA A 1 531 ? 24.136 11.284 21.995 1.00 80.69 531 ALA A C 1
ATOM 4339 O O . ALA A 1 531 ? 24.570 10.318 22.622 1.00 80.69 531 ALA A O 1
ATOM 4340 N N . TYR A 1 532 ? 22.999 11.189 21.298 1.00 80.69 532 TYR A N 1
ATOM 4341 C CA . TYR A 1 532 ? 22.192 9.969 21.262 1.00 80.69 532 TYR A CA 1
ATOM 4342 C C . TYR A 1 532 ? 22.716 8.988 20.197 1.00 80.69 532 TYR A C 1
ATOM 4344 O O . TYR A 1 532 ? 22.649 9.246 18.999 1.00 80.69 532 TYR A O 1
ATOM 4352 N N . GLU A 1 533 ? 23.203 7.824 20.640 1.00 64.94 533 GLU A N 1
ATOM 4353 C CA . GLU A 1 533 ? 23.923 6.830 19.815 1.00 64.94 533 GLU A CA 1
ATOM 4354 C C . GLU A 1 533 ? 23.104 6.213 18.660 1.00 64.94 533 GLU A C 1
ATOM 4356 O O . GLU A 1 533 ? 23.664 5.685 17.702 1.00 64.94 533 GLU A O 1
ATOM 4361 N N . ASN A 1 534 ? 21.775 6.275 18.728 1.00 65.44 534 ASN A N 1
ATOM 4362 C CA . ASN A 1 534 ? 20.847 5.551 17.855 1.00 65.44 534 ASN A CA 1
ATOM 4363 C C . ASN A 1 534 ? 20.204 6.409 16.746 1.00 65.44 534 ASN A C 1
ATOM 4365 O O . ASN A 1 534 ? 19.244 5.988 16.107 1.00 65.44 534 ASN A O 1
ATOM 4369 N N . TYR A 1 535 ? 20.741 7.599 16.468 1.00 67.88 535 TYR A N 1
ATOM 4370 C CA . TYR A 1 535 ? 20.348 8.381 15.287 1.00 67.88 535 TYR A CA 1
ATOM 4371 C C . TYR A 1 535 ? 20.823 7.775 13.954 1.00 67.88 535 TYR A C 1
ATOM 4373 O O . TYR A 1 535 ? 20.303 8.142 12.899 1.00 67.88 535 TYR A O 1
ATOM 4381 N N . ASN A 1 536 ? 21.780 6.841 13.981 1.00 61.31 536 ASN A N 1
ATOM 4382 C CA . ASN A 1 536 ? 22.287 6.167 12.779 1.00 61.31 536 ASN A CA 1
ATOM 4383 C C . ASN A 1 536 ? 21.189 5.395 12.026 1.00 61.31 536 ASN A C 1
ATOM 4385 O O . ASN A 1 536 ? 21.242 5.309 10.802 1.00 61.31 536 ASN A O 1
ATOM 4389 N N . ASP A 1 537 ? 20.156 4.932 12.735 1.00 59.66 537 ASP A N 1
ATOM 4390 C CA . ASP A 1 537 ? 19.008 4.223 12.156 1.00 59.66 537 ASP A CA 1
ATOM 4391 C C . ASP A 1 537 ? 17.983 5.175 11.494 1.00 59.66 537 ASP A C 1
ATOM 4393 O O . ASP A 1 537 ? 17.023 4.727 10.871 1.00 59.66 537 ASP A O 1
ATOM 4397 N N . LEU A 1 538 ? 18.175 6.499 11.614 1.00 58.34 538 LEU A N 1
ATOM 4398 C CA . LEU A 1 538 ? 17.234 7.560 11.216 1.00 58.34 538 LEU A CA 1
ATOM 4399 C C . LEU A 1 538 ? 17.822 8.550 10.194 1.00 58.34 538 LEU A C 1
ATOM 4401 O O . LEU A 1 538 ? 17.470 9.733 10.192 1.00 58.34 538 LEU A O 1
ATOM 4405 N N . ASN A 1 539 ? 18.726 8.077 9.331 1.00 69.19 539 ASN A N 1
ATOM 4406 C CA . ASN A 1 539 ? 19.532 8.895 8.409 1.00 69.19 539 ASN A CA 1
ATOM 4407 C C . ASN A 1 539 ? 20.452 9.919 9.111 1.00 69.19 539 ASN A C 1
ATOM 4409 O O . ASN A 1 539 ? 20.896 10.877 8.483 1.00 69.19 539 ASN A O 1
ATOM 4413 N N . GLY A 1 540 ? 20.767 9.705 10.394 1.00 80.19 540 GLY A N 1
ATOM 4414 C CA . GLY A 1 540 ? 21.681 10.539 11.173 1.00 80.19 540 GLY A CA 1
ATOM 4415 C C . GLY A 1 540 ? 21.011 11.729 11.869 1.00 80.19 540 GLY A C 1
ATOM 4416 O O . GLY A 1 540 ? 20.001 12.269 11.421 1.00 80.19 540 GLY A O 1
ATOM 4417 N N . TRP A 1 541 ? 21.607 12.153 12.986 1.00 87.00 541 TRP A N 1
ATOM 4418 C CA . TRP A 1 541 ? 21.141 13.285 13.800 1.00 87.00 541 TRP A CA 1
ATOM 4419 C C . TRP A 1 541 ? 21.134 14.585 12.998 1.00 87.00 541 TRP A C 1
ATOM 4421 O O . TRP A 1 541 ? 20.152 15.324 12.998 1.00 87.00 541 TRP A O 1
ATOM 4431 N N . GLU A 1 542 ? 22.216 14.804 12.256 1.00 87.31 542 GLU A N 1
ATOM 4432 C CA . GLU A 1 542 ? 22.437 15.992 11.440 1.00 87.31 542 GLU A CA 1
ATOM 4433 C C . GLU A 1 542 ? 21.317 16.186 10.406 1.00 87.31 542 GLU A C 1
ATOM 4435 O O . GLU A 1 542 ? 20.815 17.298 10.248 1.00 87.31 542 GLU A O 1
ATOM 4440 N N . ARG A 1 543 ? 20.832 15.102 9.782 1.00 86.62 543 ARG A N 1
ATOM 4441 C CA . ARG A 1 543 ? 19.736 15.183 8.812 1.00 86.62 543 ARG A CA 1
ATOM 4442 C C . ARG A 1 543 ? 18.421 15.593 9.465 1.00 86.62 543 ARG A C 1
ATOM 4444 O O . ARG A 1 543 ? 17.700 16.409 8.895 1.00 86.62 543 ARG A O 1
ATOM 4451 N N . GLN A 1 544 ? 18.100 15.038 10.634 1.00 87.44 544 GLN A N 1
ATOM 4452 C CA . GLN A 1 544 ? 16.876 15.378 11.374 1.00 87.44 544 GLN A CA 1
ATOM 4453 C C . GLN A 1 544 ? 16.911 16.822 11.888 1.00 87.44 544 GLN A C 1
ATOM 4455 O O . GLN A 1 544 ? 15.901 17.530 11.841 1.00 87.44 544 GLN A O 1
ATOM 4460 N N . PHE A 1 545 ? 18.090 17.279 12.319 1.00 90.94 545 PHE A N 1
ATOM 4461 C CA . PHE A 1 545 ? 18.324 18.676 12.660 1.00 90.94 545 PHE A CA 1
ATOM 4462 C C . PHE A 1 545 ? 18.084 19.564 11.436 1.00 90.94 545 PHE A C 1
ATOM 4464 O O . PHE A 1 545 ? 17.246 20.462 11.487 1.00 90.94 545 PHE A O 1
ATOM 4471 N N . GLY A 1 546 ? 18.753 19.275 10.315 1.00 91.31 546 GLY A N 1
ATOM 4472 C CA . GLY A 1 546 ? 18.615 20.035 9.074 1.00 91.31 546 GLY A CA 1
ATOM 4473 C C . GLY A 1 546 ? 17.166 20.107 8.588 1.00 91.31 546 GLY A C 1
ATOM 4474 O O . GLY A 1 546 ? 16.679 21.191 8.288 1.00 91.31 546 GLY A O 1
ATOM 4475 N N . LEU A 1 547 ? 16.435 18.986 8.611 1.00 90.81 547 LEU A N 1
ATOM 4476 C CA . LEU A 1 547 ? 15.009 18.940 8.264 1.00 90.81 547 LEU A CA 1
ATOM 4477 C C . LEU A 1 547 ? 14.152 19.841 9.161 1.00 90.81 547 LEU A C 1
ATOM 4479 O O . LEU A 1 547 ? 13.241 20.497 8.665 1.00 90.81 547 LEU A O 1
ATOM 4483 N N . THR A 1 548 ? 14.439 19.903 10.461 1.00 93.00 548 THR A N 1
ATOM 4484 C CA . THR A 1 548 ? 13.704 20.781 11.385 1.00 93.00 548 THR A CA 1
ATOM 4485 C C . THR A 1 548 ? 13.875 22.253 10.996 1.00 93.00 548 THR A C 1
ATOM 4487 O O . THR A 1 548 ? 12.895 22.997 10.960 1.00 93.00 548 THR A O 1
ATOM 4490 N N . ILE A 1 549 ? 15.096 22.657 10.628 1.00 95.31 549 ILE A N 1
ATOM 4491 C CA . ILE A 1 549 ? 15.389 24.020 10.160 1.00 95.31 549 ILE A CA 1
ATOM 4492 C C . ILE A 1 549 ? 14.753 24.287 8.788 1.00 95.31 549 ILE A C 1
ATOM 4494 O O . ILE A 1 549 ? 14.110 25.318 8.608 1.00 95.31 549 ILE A O 1
ATOM 4498 N N . GLU A 1 550 ? 14.841 23.342 7.844 1.00 91.88 550 GLU A N 1
ATOM 4499 C CA . GLU A 1 550 ? 14.171 23.437 6.537 1.00 91.88 550 GLU A CA 1
ATOM 4500 C C . GLU A 1 550 ? 12.653 23.663 6.694 1.00 91.88 550 GLU A C 1
ATOM 4502 O O . GLU A 1 550 ? 12.074 24.500 6.004 1.00 91.88 550 GLU A O 1
ATOM 4507 N N . TYR A 1 551 ? 11.991 22.934 7.601 1.00 90.38 551 TYR A N 1
ATOM 4508 C CA . TYR A 1 551 ? 10.555 23.097 7.857 1.00 90.38 551 TYR A CA 1
ATOM 4509 C C . TYR A 1 551 ? 10.212 24.386 8.605 1.00 90.38 551 TYR A C 1
ATOM 4511 O O . TYR A 1 551 ? 9.158 24.955 8.338 1.00 90.38 551 TYR A O 1
ATOM 4519 N N . CYS A 1 552 ? 11.094 24.877 9.479 1.00 93.75 552 CYS A N 1
ATOM 4520 C CA . CYS A 1 552 ? 10.944 26.198 10.085 1.00 93.75 552 CYS A CA 1
ATOM 4521 C C . CYS A 1 552 ? 10.909 27.297 9.013 1.00 93.75 552 CYS A C 1
ATOM 4523 O O . CYS A 1 552 ? 10.009 28.130 9.014 1.00 93.75 552 CYS A O 1
ATOM 4525 N N . ILE A 1 553 ? 11.840 27.266 8.055 1.00 91.69 553 ILE A N 1
ATOM 4526 C CA . ILE A 1 553 ? 11.937 28.270 6.980 1.00 91.69 553 ILE A CA 1
ATOM 4527 C C . ILE A 1 553 ? 10.699 28.241 6.074 1.00 91.69 553 ILE A C 1
ATOM 4529 O O . ILE A 1 553 ? 10.166 29.290 5.717 1.00 91.69 553 ILE A O 1
ATOM 4533 N N . LYS A 1 554 ? 10.184 27.046 5.756 1.00 87.75 554 LYS A N 1
ATOM 4534 C CA . LYS A 1 554 ? 8.979 26.866 4.924 1.00 87.75 554 LYS A CA 1
ATOM 4535 C C . LYS A 1 554 ? 7.724 27.536 5.486 1.00 87.75 554 LYS A C 1
ATOM 4537 O O . LYS A 1 554 ? 6.818 27.841 4.720 1.00 87.75 554 LYS A O 1
ATOM 4542 N N . GLU A 1 555 ? 7.651 27.778 6.793 1.00 87.00 555 GLU A N 1
ATOM 4543 C CA 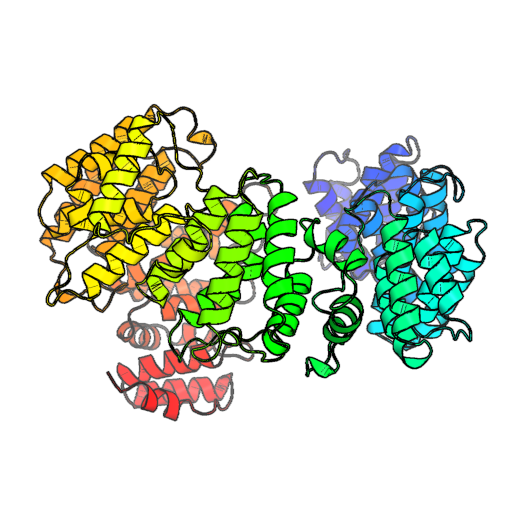. GLU A 1 555 ? 6.525 28.491 7.414 1.00 87.00 555 GLU A CA 1
ATOM 4544 C C . GLU A 1 555 ? 6.539 30.009 7.148 1.00 87.00 555 GLU A C 1
ATOM 4546 O O . GLU A 1 555 ? 5.560 30.683 7.479 1.00 87.00 555 GLU A O 1
ATOM 4551 N N . PHE A 1 556 ? 7.616 30.544 6.562 1.00 86.75 556 PHE A N 1
ATOM 4552 C CA . PHE A 1 556 ? 7.753 31.942 6.129 1.00 86.75 556 PHE A CA 1
ATOM 4553 C C . PHE A 1 556 ? 7.563 32.118 4.614 1.00 86.75 556 PHE A C 1
ATOM 4555 O O . PHE A 1 556 ? 7.659 33.234 4.106 1.00 86.75 556 PHE A O 1
ATOM 4562 N N . ASP A 1 557 ? 7.281 31.032 3.891 1.00 78.94 557 ASP A N 1
ATOM 4563 C CA . ASP A 1 557 ? 7.007 31.062 2.458 1.00 78.94 557 ASP A CA 1
ATOM 4564 C C . ASP A 1 557 ? 5.574 31.540 2.179 1.00 78.94 557 ASP A C 1
ATOM 4566 O O . ASP A 1 557 ? 4.588 30.809 2.325 1.00 78.94 557 ASP A O 1
ATOM 4570 N N . THR A 1 558 ? 5.472 32.801 1.769 1.00 66.94 558 THR A N 1
ATOM 4571 C CA . THR A 1 558 ? 4.220 33.502 1.463 1.00 66.94 558 THR A CA 1
ATOM 4572 C C . THR A 1 558 ? 3.560 33.042 0.159 1.00 66.94 558 THR A C 1
ATOM 4574 O O . THR A 1 558 ? 2.381 33.336 -0.057 1.00 66.94 558 THR A O 1
ATOM 4577 N N . GLY A 1 559 ? 4.273 32.307 -0.705 1.00 58.22 559 GLY A N 1
ATOM 4578 C CA . GLY A 1 559 ? 3.722 31.702 -1.923 1.00 58.22 559 GLY A CA 1
ATOM 4579 C C . GLY A 1 559 ? 2.997 30.382 -1.651 1.00 58.22 559 GLY A C 1
ATOM 4580 O O . GLY A 1 559 ? 1.982 30.079 -2.276 1.00 58.22 559 GLY A O 1
ATOM 4581 N N . ARG A 1 560 ? 3.472 29.620 -0.660 1.00 56.38 560 ARG A N 1
ATOM 4582 C CA . ARG A 1 560 ? 2.958 28.285 -0.322 1.00 56.38 560 ARG A CA 1
ATOM 4583 C C . ARG A 1 560 ? 1.673 28.295 0.511 1.00 56.38 560 ARG A C 1
ATOM 4585 O O . ARG A 1 560 ? 0.877 27.360 0.425 1.00 56.38 560 ARG A O 1
ATOM 4592 N N . PHE A 1 561 ? 1.457 29.342 1.307 1.00 52.25 561 PHE A N 1
ATOM 4593 C CA . PHE A 1 561 ? 0.278 29.506 2.162 1.00 52.25 561 PHE A CA 1
ATOM 4594 C C . PHE A 1 561 ? -0.373 30.871 1.917 1.00 52.25 561 PHE A C 1
ATOM 4596 O O . PHE A 1 561 ? -0.287 31.769 2.750 1.00 52.25 561 PHE A O 1
ATOM 4603 N N . ALA A 1 562 ? -1.039 31.022 0.767 1.00 41.91 562 ALA A N 1
ATOM 4604 C CA . ALA A 1 562 ? -1.634 32.287 0.313 1.00 41.91 562 ALA A CA 1
ATOM 4605 C C . ALA A 1 562 ? -2.573 32.964 1.338 1.00 41.91 562 ALA A C 1
ATOM 4607 O O . ALA A 1 562 ? -2.696 34.182 1.347 1.00 41.91 562 ALA A O 1
ATOM 4608 N N . TRP A 1 563 ? -3.182 32.199 2.250 1.00 44.56 563 TRP A N 1
ATOM 4609 C CA . TRP A 1 563 ? -4.053 32.706 3.319 1.00 44.56 563 TRP A CA 1
ATOM 4610 C C . TRP A 1 563 ? -3.309 33.270 4.551 1.00 44.56 563 TRP A C 1
ATOM 4612 O O . TRP A 1 563 ? -3.962 33.801 5.442 1.00 44.56 563 TRP A O 1
ATOM 4622 N N . LYS A 1 564 ? -1.970 33.164 4.620 1.00 53.78 564 LYS A N 1
ATOM 4623 C CA . LYS A 1 564 ? -1.111 33.711 5.697 1.00 53.78 564 LYS A CA 1
ATOM 4624 C C . LYS A 1 564 ? -0.269 34.928 5.261 1.00 53.78 564 LYS A C 1
ATOM 4626 O O . LYS A 1 564 ? 0.618 35.349 6.003 1.00 53.78 564 LYS A O 1
ATOM 4631 N N . GLN A 1 565 ? -0.491 35.476 4.059 1.00 49.59 565 GLN A N 1
ATOM 4632 C CA . GLN A 1 565 ? 0.375 36.517 3.474 1.00 49.59 565 GLN A CA 1
ATOM 4633 C C . GLN A 1 565 ? 0.495 37.792 4.322 1.00 49.59 565 GLN A C 1
ATOM 4635 O O . GLN A 1 565 ? 1.574 38.381 4.364 1.00 49.59 565 GLN A O 1
ATOM 4640 N N . ASP A 1 566 ? -0.561 38.178 5.038 1.00 50.47 566 ASP A N 1
ATOM 4641 C CA . ASP A 1 566 ? -0.611 39.443 5.782 1.00 50.47 566 ASP A CA 1
ATOM 4642 C C . ASP A 1 566 ? 0.125 39.413 7.143 1.00 50.47 566 ASP A C 1
ATOM 4644 O O . ASP A 1 566 ? 0.273 40.454 7.783 1.00 50.47 566 ASP A O 1
ATOM 4648 N N . GLU A 1 567 ? 0.620 38.249 7.593 1.00 68.88 567 GLU A N 1
ATOM 4649 C CA . GLU A 1 567 ? 1.229 38.074 8.928 1.00 68.88 567 GLU A CA 1
ATOM 4650 C C . GLU A 1 567 ? 2.770 38.044 8.930 1.00 68.88 567 GLU A C 1
ATOM 4652 O O . GLU A 1 567 ? 3.387 38.230 9.980 1.00 68.88 567 GLU A O 1
ATOM 4657 N N . ILE A 1 568 ? 3.419 37.821 7.780 1.00 81.88 568 ILE A N 1
ATOM 4658 C CA . ILE A 1 568 ? 4.879 37.636 7.704 1.00 81.88 568 ILE A CA 1
ATOM 4659 C C . ILE A 1 568 ? 5.583 38.937 7.311 1.00 81.88 568 ILE A C 1
ATOM 4661 O O . ILE A 1 568 ? 5.383 39.469 6.220 1.00 81.88 568 ILE A O 1
ATOM 4665 N N . THR A 1 569 ? 6.467 39.435 8.180 1.00 84.19 569 THR A N 1
ATOM 4666 C CA . THR A 1 569 ? 7.227 40.675 7.938 1.00 84.19 569 THR A CA 1
ATOM 4667 C C . THR A 1 569 ? 8.668 40.407 7.473 1.00 84.19 569 THR A C 1
ATOM 4669 O O . THR A 1 569 ? 9.248 39.378 7.828 1.00 84.19 569 THR A O 1
ATOM 4672 N N . PRO A 1 570 ? 9.320 41.349 6.756 1.00 83.94 570 PRO A N 1
ATOM 4673 C CA . PRO A 1 570 ? 10.741 41.232 6.412 1.00 83.94 570 PRO A CA 1
ATOM 4674 C C . PRO A 1 570 ? 11.662 41.064 7.630 1.00 83.94 570 PRO A C 1
ATOM 4676 O O . PRO A 1 570 ? 12.671 40.373 7.540 1.00 83.94 570 PRO A O 1
ATOM 4679 N N . GLY A 1 571 ? 11.305 41.660 8.775 1.00 85.94 571 GLY A N 1
ATOM 4680 C CA . GLY A 1 571 ? 12.057 41.500 10.024 1.00 85.94 571 GLY A CA 1
ATOM 4681 C C . GLY A 1 571 ? 12.039 40.059 10.538 1.00 85.94 571 GLY A C 1
ATOM 4682 O O . GLY A 1 571 ? 13.081 39.536 10.917 1.00 85.94 571 GLY A O 1
ATOM 4683 N N . MET A 1 572 ? 10.886 39.389 10.460 1.00 90.12 572 MET A N 1
ATOM 4684 C CA . MET A 1 572 ? 10.759 37.974 10.830 1.00 90.12 572 MET A CA 1
ATOM 4685 C C . MET A 1 572 ? 11.563 37.057 9.899 1.00 90.12 572 MET A C 1
ATOM 4687 O O . MET A 1 572 ? 12.150 36.078 10.354 1.00 90.12 572 MET A O 1
ATOM 4691 N N . ILE A 1 573 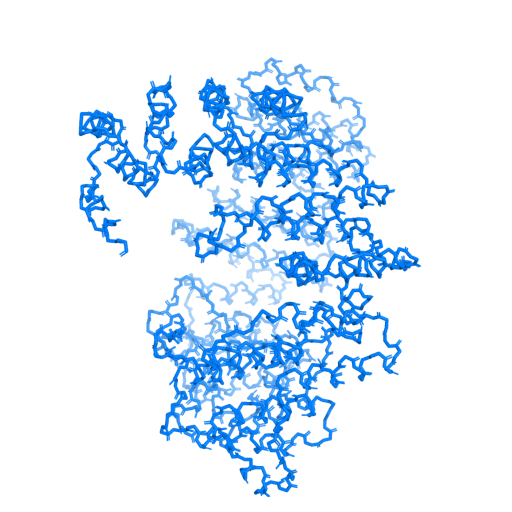? 11.617 37.377 8.600 1.00 88.44 573 ILE A N 1
ATOM 4692 C CA . ILE A 1 573 ? 12.451 36.650 7.630 1.00 88.44 573 ILE A CA 1
ATOM 4693 C C . ILE A 1 573 ? 13.930 36.788 8.001 1.00 88.44 573 ILE A C 1
ATOM 4695 O O . ILE A 1 573 ? 14.649 35.789 8.000 1.00 88.44 573 ILE A O 1
ATOM 4699 N N . GLU A 1 574 ? 14.382 37.990 8.369 1.00 89.88 574 GLU A N 1
ATOM 4700 C CA . GLU A 1 574 ? 15.770 38.199 8.789 1.00 89.88 574 GLU A CA 1
ATOM 4701 C C . GLU A 1 574 ? 16.097 37.441 10.082 1.00 89.88 574 GLU A C 1
ATOM 4703 O O . GLU A 1 574 ? 17.097 36.733 10.136 1.00 89.88 574 GLU A O 1
ATOM 4708 N N . GLN A 1 575 ? 15.211 37.468 11.079 1.00 92.00 575 GLN A N 1
ATOM 4709 C CA . GLN A 1 575 ? 15.372 36.677 12.306 1.00 92.00 575 GLN A CA 1
ATOM 4710 C C . GLN A 1 575 ? 15.412 35.166 12.027 1.00 92.00 575 GLN A C 1
ATOM 4712 O O . GLN A 1 575 ? 16.244 34.446 12.581 1.00 92.00 575 GLN A O 1
ATOM 4717 N N . CYS A 1 576 ? 14.553 34.667 11.132 1.00 92.31 576 CYS A N 1
ATOM 4718 C CA . CYS A 1 576 ? 14.578 33.268 10.708 1.00 92.31 576 CYS A CA 1
ATOM 4719 C C . CYS A 1 576 ? 15.909 32.906 10.034 1.00 92.31 576 CYS A C 1
ATOM 4721 O O . CYS A 1 576 ? 16.448 31.822 10.275 1.00 92.31 576 CYS A O 1
ATOM 4723 N N . LYS A 1 577 ? 16.459 33.806 9.209 1.00 91.69 577 LYS A N 1
ATOM 4724 C CA . LYS A 1 577 ? 17.775 33.628 8.589 1.00 91.69 577 LYS A CA 1
ATOM 4725 C C . LYS A 1 577 ? 18.879 33.591 9.632 1.00 91.69 577 LYS A C 1
ATOM 4727 O O . LYS A 1 577 ? 19.704 32.685 9.572 1.00 91.69 577 LYS A O 1
ATOM 4732 N N . GLU A 1 578 ? 18.910 34.537 10.566 1.00 92.00 578 GLU A N 1
ATOM 4733 C CA . GLU A 1 578 ? 19.908 34.573 11.640 1.00 92.00 578 GLU A CA 1
ATOM 4734 C C . GLU A 1 578 ? 19.906 33.254 12.423 1.00 92.00 578 GLU A C 1
ATOM 4736 O O . GLU A 1 578 ? 20.953 32.624 12.587 1.00 92.00 578 GLU A O 1
ATOM 4741 N N . ILE A 1 579 ? 18.718 32.768 12.792 1.00 92.38 579 ILE A N 1
ATOM 4742 C CA . ILE A 1 579 ? 18.546 31.477 13.461 1.00 92.38 579 ILE A CA 1
ATOM 4743 C C . ILE A 1 579 ? 19.043 30.301 12.608 1.00 92.38 579 ILE A C 1
ATOM 4745 O O . ILE A 1 579 ? 19.751 29.425 13.115 1.00 92.38 579 ILE A O 1
ATOM 4749 N N . ALA A 1 580 ? 18.724 30.266 11.314 1.00 92.38 580 ALA A N 1
ATOM 4750 C CA . ALA A 1 580 ? 19.213 29.214 10.426 1.00 92.38 580 ALA A CA 1
ATOM 4751 C C . ALA A 1 580 ? 20.750 29.233 10.308 1.00 92.38 580 ALA A C 1
ATOM 4753 O O . ALA A 1 580 ? 21.383 28.178 10.376 1.00 92.38 580 ALA A O 1
ATOM 4754 N N . HIS A 1 581 ? 21.357 30.419 10.206 1.00 91.56 581 HIS A N 1
ATOM 4755 C CA . HIS A 1 581 ? 22.809 30.593 10.117 1.00 91.56 581 HIS A CA 1
ATOM 4756 C C . HIS A 1 581 ? 23.534 30.151 11.392 1.00 91.56 581 HIS A C 1
ATOM 4758 O O . HIS A 1 581 ? 24.587 29.519 11.299 1.00 91.56 581 HIS A O 1
ATOM 4764 N N . MET A 1 582 ? 22.958 30.402 12.574 1.00 91.19 582 MET A N 1
ATOM 4765 C CA . MET A 1 582 ? 23.486 29.885 13.846 1.00 91.19 582 MET A CA 1
ATOM 4766 C C . MET A 1 582 ? 23.592 28.355 13.858 1.00 91.19 582 MET A C 1
ATOM 4768 O O . MET A 1 582 ? 24.437 27.795 14.551 1.00 91.19 582 MET A O 1
ATOM 4772 N N . CYS A 1 583 ? 22.757 27.666 13.079 1.00 92.25 583 CYS A N 1
ATOM 4773 C CA . CYS A 1 583 ? 22.750 26.211 13.024 1.00 92.25 583 CYS A CA 1
ATOM 4774 C C . CYS A 1 583 ? 23.824 25.626 12.089 1.00 92.25 583 CYS A C 1
ATOM 4776 O O . CYS A 1 583 ? 24.111 24.433 12.180 1.00 92.25 583 CYS A O 1
ATOM 4778 N N . PHE A 1 584 ? 24.431 26.420 11.197 1.00 92.00 584 PHE A N 1
ATOM 4779 C CA . PHE A 1 584 ? 25.331 25.908 10.152 1.00 92.00 584 PHE A CA 1
ATOM 4780 C C . PHE A 1 584 ? 26.584 25.223 10.695 1.00 92.00 584 PHE A C 1
ATOM 4782 O O . PHE A 1 584 ? 27.050 24.263 10.091 1.00 92.00 584 PHE A O 1
ATOM 4789 N N . GLU A 1 585 ? 27.107 25.642 11.849 1.00 89.06 585 GLU A N 1
ATOM 4790 C CA . GLU A 1 585 ? 28.286 24.999 12.450 1.00 89.06 585 GLU A CA 1
ATOM 4791 C C . GLU A 1 585 ? 28.047 23.534 12.867 1.00 89.06 585 GLU A C 1
ATOM 4793 O O . GLU A 1 585 ? 29.001 22.790 13.093 1.00 89.06 585 GLU A O 1
ATOM 4798 N N . TYR A 1 586 ? 26.782 23.107 12.941 1.00 86.00 586 TYR A N 1
ATOM 4799 C CA . TYR A 1 586 ? 26.374 21.757 13.332 1.00 86.00 586 TYR A CA 1
ATOM 4800 C C . TYR A 1 586 ? 25.941 20.876 12.159 1.00 86.00 586 TYR A C 1
ATOM 4802 O O . TYR A 1 586 ? 25.623 19.701 12.358 1.00 86.00 586 TYR A O 1
ATOM 4810 N N . LEU A 1 587 ? 25.893 21.439 10.953 1.00 87.69 587 LEU A N 1
ATOM 4811 C CA . LEU A 1 587 ? 25.309 20.806 9.783 1.00 87.69 587 LEU A CA 1
ATOM 4812 C C . LEU A 1 587 ? 26.380 20.465 8.749 1.00 87.69 587 LEU A C 1
ATOM 4814 O O . LEU A 1 587 ? 27.427 21.100 8.650 1.00 87.69 587 LEU A O 1
ATOM 4818 N N . SER A 1 588 ? 26.108 19.428 7.966 1.00 86.38 588 SER A N 1
ATOM 4819 C CA . SER A 1 588 ? 26.913 19.081 6.801 1.00 86.38 588 SER A CA 1
ATOM 4820 C C . SER A 1 588 ? 26.743 20.134 5.706 1.00 86.38 588 SER A C 1
ATOM 4822 O O . SER A 1 588 ? 25.693 20.774 5.609 1.00 86.38 588 SER A O 1
ATOM 4824 N N . GLU A 1 589 ? 27.735 20.263 4.821 1.00 83.94 589 GLU A N 1
ATOM 4825 C CA . GLU A 1 589 ? 27.626 21.128 3.635 1.00 83.94 589 GLU A CA 1
ATOM 4826 C C . GLU A 1 589 ? 26.366 20.814 2.812 1.00 83.94 589 GLU A C 1
ATOM 4828 O O . GLU A 1 589 ? 25.705 21.724 2.321 1.00 83.94 589 GLU A O 1
ATOM 4833 N N . GLU A 1 590 ? 25.971 19.540 2.737 1.00 81.44 590 GLU A N 1
ATOM 4834 C CA . GLU A 1 590 ? 24.771 19.107 2.018 1.00 81.44 590 GLU A CA 1
ATOM 4835 C C . GLU A 1 590 ? 23.473 19.655 2.642 1.00 81.44 590 GLU A C 1
ATOM 4837 O O . GLU A 1 590 ? 22.583 20.113 1.923 1.00 81.44 590 GLU A O 1
ATOM 4842 N N . SER A 1 591 ? 23.334 19.633 3.973 1.00 84.81 591 SER A N 1
ATOM 4843 C CA . SER A 1 591 ? 22.165 20.226 4.641 1.00 84.81 591 SER A CA 1
ATOM 4844 C C . SER A 1 591 ? 22.195 21.748 4.624 1.00 84.81 591 SER A C 1
ATOM 4846 O O . SER A 1 591 ? 21.140 22.362 4.478 1.00 84.81 591 SER A O 1
ATOM 4848 N N . ILE A 1 592 ? 23.378 22.361 4.728 1.00 88.81 592 ILE A N 1
ATOM 4849 C CA . ILE A 1 592 ? 23.537 23.814 4.596 1.00 88.81 592 ILE A CA 1
ATOM 4850 C C . ILE A 1 592 ? 23.077 24.267 3.207 1.00 88.81 592 ILE A C 1
ATOM 4852 O O . ILE A 1 592 ? 22.320 25.229 3.103 1.00 88.81 592 ILE A O 1
ATOM 4856 N N . ASP A 1 593 ? 23.477 23.560 2.148 1.00 82.69 593 ASP A N 1
ATOM 4857 C CA . ASP A 1 593 ? 23.063 23.857 0.774 1.00 82.69 593 ASP A CA 1
ATOM 4858 C C . ASP A 1 593 ? 21.536 23.803 0.615 1.00 82.69 593 ASP A C 1
ATOM 4860 O O . ASP A 1 593 ? 20.947 24.718 0.033 1.00 82.69 593 ASP A O 1
ATOM 4864 N N . ARG A 1 594 ? 20.882 22.784 1.192 1.00 82.75 594 ARG A N 1
ATOM 4865 C CA . ARG A 1 594 ? 19.412 22.675 1.197 1.00 82.75 594 ARG A CA 1
ATOM 4866 C C . ARG A 1 594 ? 18.745 23.812 1.958 1.00 82.75 594 ARG A C 1
ATOM 4868 O O . ARG A 1 594 ? 17.789 24.397 1.459 1.00 82.75 594 ARG A O 1
ATOM 4875 N N . ILE A 1 595 ? 19.247 24.146 3.144 1.00 88.94 595 ILE A N 1
ATOM 4876 C CA . ILE A 1 595 ? 18.705 25.244 3.949 1.00 88.94 595 ILE A CA 1
ATOM 4877 C C . ILE A 1 595 ? 18.847 26.572 3.204 1.00 88.94 595 ILE A C 1
ATOM 4879 O O . ILE A 1 595 ? 17.876 27.314 3.109 1.00 88.94 595 ILE A O 1
ATOM 4883 N N . LYS A 1 596 ? 20.007 26.846 2.598 1.00 86.75 596 LYS A N 1
ATOM 4884 C CA . LYS A 1 596 ? 20.210 28.032 1.754 1.00 86.75 596 LYS A CA 1
ATOM 4885 C C . LYS A 1 596 ? 19.238 28.074 0.575 1.00 86.75 596 LYS A C 1
ATOM 4887 O O . LYS A 1 596 ? 18.758 29.144 0.225 1.00 86.75 596 LYS A O 1
ATOM 4892 N N . ALA A 1 597 ? 18.921 26.936 -0.043 1.00 80.25 597 ALA A N 1
ATOM 4893 C CA . ALA A 1 597 ? 17.910 26.887 -1.099 1.00 80.25 597 ALA A CA 1
ATOM 4894 C C . ALA A 1 597 ? 16.508 27.271 -0.584 1.00 80.25 597 ALA A C 1
ATOM 4896 O O . ALA A 1 597 ? 15.810 28.037 -1.246 1.00 80.25 597 ALA A O 1
ATOM 4897 N N . GLU A 1 598 ? 16.115 26.808 0.607 1.00 85.44 598 GLU A N 1
ATOM 4898 C CA . GLU A 1 598 ? 14.852 27.218 1.239 1.00 85.44 598 GLU A CA 1
ATOM 4899 C C . GLU A 1 598 ? 14.867 28.705 1.647 1.00 85.44 598 GLU A C 1
ATOM 4901 O O . GLU A 1 598 ? 13.867 29.392 1.453 1.00 85.44 598 GLU A O 1
ATOM 4906 N N . ILE A 1 599 ? 15.995 29.247 2.130 1.00 87.50 599 ILE A N 1
ATOM 4907 C CA . ILE A 1 599 ? 16.121 30.688 2.421 1.00 87.50 599 ILE A CA 1
ATOM 4908 C C . ILE A 1 599 ? 15.928 31.513 1.144 1.00 87.50 599 ILE A C 1
ATOM 4910 O O . ILE A 1 599 ? 15.176 32.486 1.155 1.00 87.50 599 ILE A O 1
ATOM 4914 N N . ARG A 1 600 ? 16.522 31.102 0.018 1.00 82.69 600 ARG A N 1
ATOM 4915 C CA . ARG A 1 600 ? 16.357 31.796 -1.272 1.00 82.69 600 ARG A CA 1
ATOM 4916 C C . ARG A 1 600 ? 14.911 31.828 -1.766 1.00 82.69 600 ARG A C 1
ATOM 4918 O O . ARG A 1 600 ? 14.559 32.751 -2.495 1.00 82.69 600 ARG A O 1
ATOM 4925 N N . ARG A 1 601 ? 14.057 30.874 -1.372 1.00 79.12 601 ARG A N 1
ATOM 4926 C CA . ARG A 1 601 ? 12.619 30.944 -1.691 1.00 79.12 601 ARG A CA 1
ATOM 4927 C C . ARG A 1 601 ? 11.942 32.134 -1.027 1.00 79.12 601 ARG A C 1
ATOM 4929 O O . ARG A 1 601 ? 11.164 32.819 -1.687 1.00 79.12 601 ARG A O 1
ATOM 4936 N N . ILE A 1 602 ? 12.245 32.366 0.250 1.00 81.94 602 ILE A N 1
ATOM 4937 C CA . ILE A 1 602 ? 11.612 33.410 1.069 1.00 81.94 602 ILE A CA 1
ATOM 4938 C C . ILE A 1 602 ? 12.352 34.755 0.992 1.00 81.94 602 ILE A C 1
ATOM 4940 O O . ILE A 1 602 ? 11.762 35.805 1.228 1.00 81.94 602 ILE A O 1
ATOM 4944 N N . CYS A 1 603 ? 13.637 34.736 0.625 1.00 82.06 603 CYS A N 1
ATOM 4945 C CA . CYS A 1 603 ? 14.506 35.899 0.465 1.00 82.06 603 CYS A CA 1
ATOM 4946 C C . CYS A 1 603 ? 15.315 35.801 -0.850 1.00 82.06 603 CYS A C 1
ATOM 4948 O O . CYS A 1 603 ? 16.506 35.487 -0.834 1.00 82.06 603 CYS A O 1
ATOM 4950 N N . PRO A 1 604 ? 14.699 36.105 -2.007 1.00 71.38 604 PRO A N 1
ATOM 4951 C CA . PRO A 1 604 ? 15.292 35.858 -3.329 1.00 71.38 604 PRO A CA 1
ATOM 4952 C C . PRO A 1 604 ? 16.552 36.678 -3.650 1.00 71.38 604 PRO A C 1
ATOM 4954 O O . PRO A 1 604 ? 17.339 36.294 -4.510 1.00 71.38 604 PRO A O 1
ATOM 4957 N N . ASN A 1 605 ? 16.759 37.801 -2.956 1.00 70.56 605 ASN A N 1
ATOM 4958 C CA . ASN A 1 605 ? 17.882 38.722 -3.173 1.00 70.56 605 ASN A CA 1
ATOM 4959 C C . ASN A 1 605 ? 19.083 38.453 -2.244 1.00 70.56 605 ASN A C 1
ATOM 4961 O O . ASN A 1 605 ? 19.872 39.359 -1.990 1.00 70.56 605 ASN A O 1
ATOM 4965 N N . GLU A 1 606 ? 19.190 37.253 -1.673 1.00 71.25 606 GLU A N 1
ATOM 4966 C CA . GLU A 1 606 ? 20.291 36.893 -0.775 1.00 71.25 606 GLU A CA 1
ATOM 4967 C C . GLU A 1 606 ? 21.645 36.787 -1.509 1.00 71.25 606 GLU A C 1
ATOM 4969 O O . GLU A 1 606 ? 21.719 36.394 -2.680 1.00 71.25 606 GLU A O 1
ATOM 4974 N N . ASP A 1 607 ? 22.731 37.113 -0.801 1.00 66.44 607 ASP A N 1
ATOM 4975 C CA . ASP A 1 607 ? 24.102 36.969 -1.295 1.00 66.44 607 ASP A CA 1
ATOM 4976 C C . ASP A 1 607 ? 24.383 35.528 -1.778 1.00 66.44 607 ASP A C 1
ATOM 4978 O O . ASP A 1 607 ? 24.013 34.537 -1.144 1.00 66.44 607 ASP A O 1
ATOM 4982 N N . GLY A 1 608 ? 25.052 35.395 -2.930 1.00 71.44 608 GLY A N 1
ATOM 4983 C CA . GLY A 1 608 ? 25.330 34.096 -3.565 1.00 71.44 608 GLY A CA 1
ATOM 4984 C C . GLY A 1 608 ? 24.232 33.592 -4.515 1.00 71.44 608 GLY A C 1
ATOM 4985 O O . GLY A 1 608 ? 24.282 32.440 -4.953 1.00 71.44 608 GLY A O 1
ATOM 4986 N N . ALA A 1 609 ? 23.256 34.436 -4.864 1.00 75.88 609 ALA A N 1
ATOM 4987 C CA . ALA A 1 609 ? 22.265 34.177 -5.913 1.00 75.88 609 ALA A CA 1
ATOM 4988 C C . ALA A 1 609 ? 22.901 33.794 -7.265 1.00 75.88 609 ALA A C 1
ATOM 4990 O O . ALA A 1 609 ? 22.494 32.811 -7.887 1.00 75.88 609 ALA A O 1
ATOM 4991 N N . ASP A 1 610 ? 23.936 34.521 -7.695 1.00 81.50 610 ASP A N 1
ATOM 4992 C CA . ASP A 1 610 ? 24.628 34.252 -8.962 1.00 81.50 610 ASP A CA 1
ATOM 4993 C C . ASP A 1 610 ? 25.398 32.923 -8.935 1.00 81.50 610 ASP A C 1
ATOM 4995 O O . ASP A 1 610 ? 25.387 32.181 -9.916 1.00 81.50 610 ASP A O 1
ATOM 4999 N N . GLU A 1 611 ? 26.014 32.575 -7.800 1.00 83.25 611 GLU A N 1
ATOM 5000 C CA . GLU A 1 611 ? 26.695 31.286 -7.618 1.00 83.25 611 GLU A CA 1
ATOM 5001 C C . GLU A 1 611 ? 25.703 30.115 -7.674 1.00 83.25 611 GLU A C 1
ATOM 5003 O O . GLU A 1 611 ? 25.988 29.085 -8.287 1.00 83.25 611 GLU A O 1
ATOM 5008 N N . TYR A 1 612 ? 24.515 30.285 -7.085 1.00 83.06 612 TYR A N 1
ATOM 5009 C CA . TYR A 1 612 ? 23.431 29.308 -7.161 1.00 83.06 612 TYR A CA 1
ATOM 5010 C C . TYR A 1 612 ? 22.925 29.124 -8.595 1.00 83.06 612 TYR A C 1
ATOM 5012 O O . TYR A 1 612 ? 22.842 27.989 -9.062 1.00 83.06 612 TYR A O 1
ATOM 5020 N N . ILE A 1 613 ? 22.641 30.218 -9.311 1.00 87.81 613 ILE A N 1
ATOM 5021 C CA . ILE A 1 613 ? 22.208 30.162 -10.715 1.00 87.81 613 ILE A CA 1
ATOM 5022 C C . ILE A 1 613 ? 23.283 29.483 -11.567 1.00 87.81 613 ILE A C 1
ATOM 5024 O O . ILE A 1 613 ? 22.964 28.617 -12.378 1.00 87.81 613 ILE A O 1
ATOM 5028 N N . GLN A 1 614 ? 24.557 29.811 -11.354 1.00 88.38 614 GLN A N 1
ATOM 5029 C CA . GLN A 1 614 ? 25.649 29.183 -12.086 1.00 88.38 614 GLN A CA 1
ATOM 5030 C C . GLN A 1 614 ? 25.719 27.669 -11.820 1.00 88.38 614 GLN A C 1
ATOM 5032 O O . GLN A 1 614 ? 25.765 26.891 -12.773 1.00 88.38 614 GLN A O 1
ATOM 5037 N N . LYS A 1 615 ? 25.640 27.240 -10.550 1.00 87.25 615 LYS A N 1
ATOM 5038 C CA . LYS A 1 615 ? 25.590 25.815 -10.167 1.00 87.25 615 LYS A CA 1
ATOM 5039 C C . LYS A 1 615 ? 24.384 25.104 -10.788 1.00 87.25 615 LYS A C 1
ATOM 5041 O O . LYS A 1 615 ? 24.539 24.012 -11.324 1.00 87.25 615 LYS A O 1
ATOM 5046 N N . LEU A 1 616 ? 23.208 25.732 -10.759 1.00 90.06 616 LEU A N 1
ATOM 5047 C CA . LEU A 1 616 ? 21.975 25.209 -11.348 1.00 90.06 616 LEU A CA 1
ATOM 5048 C C . LEU A 1 616 ? 22.101 25.031 -12.864 1.00 90.06 616 LEU A C 1
ATOM 5050 O O . LEU A 1 616 ? 21.749 23.981 -13.392 1.00 90.06 616 LEU A O 1
ATOM 5054 N N . LEU A 1 617 ? 22.624 26.032 -13.574 1.00 92.00 617 LEU A N 1
ATOM 5055 C CA . LEU A 1 617 ? 22.838 25.949 -15.018 1.00 92.00 617 LEU A CA 1
ATOM 5056 C C . LEU A 1 617 ? 23.860 24.868 -15.379 1.00 92.00 617 LEU A C 1
ATOM 5058 O O . LEU A 1 617 ? 23.710 24.206 -16.406 1.00 92.00 617 LEU A O 1
ATOM 5062 N N . ASP A 1 618 ? 24.885 24.667 -14.554 1.00 89.00 618 ASP A N 1
ATOM 5063 C CA . ASP A 1 618 ? 25.852 23.591 -14.755 1.00 89.00 618 ASP A CA 1
ATOM 5064 C C . ASP A 1 618 ? 25.235 22.209 -14.475 1.00 89.00 618 ASP A C 1
ATOM 5066 O O . ASP A 1 618 ? 25.436 21.289 -15.273 1.00 89.00 618 ASP A O 1
ATOM 5070 N N . ASP A 1 619 ? 24.397 22.079 -13.440 1.00 87.69 619 ASP A N 1
ATOM 5071 C CA . ASP A 1 619 ? 23.588 20.880 -13.187 1.00 87.69 619 ASP A CA 1
ATOM 5072 C C . ASP A 1 619 ? 22.630 20.597 -14.361 1.00 87.69 619 ASP A C 1
ATOM 5074 O O . ASP A 1 619 ? 22.540 19.454 -14.802 1.00 87.69 619 ASP A O 1
ATOM 5078 N N . VAL A 1 620 ? 21.977 21.615 -14.938 1.00 89.94 620 VAL A N 1
ATOM 5079 C CA . VAL A 1 620 ? 21.097 21.479 -16.117 1.00 89.94 620 VAL A CA 1
ATOM 5080 C C . VAL A 1 620 ? 21.876 21.041 -17.353 1.00 89.94 620 VAL A C 1
ATOM 5082 O O . VAL A 1 620 ? 21.433 20.131 -18.051 1.00 89.94 620 VAL A O 1
ATOM 5085 N N . LYS A 1 621 ? 23.058 21.612 -17.616 1.00 88.12 621 LYS A N 1
ATOM 5086 C CA . LYS A 1 621 ? 23.916 21.159 -18.727 1.00 88.12 621 LYS A CA 1
ATOM 5087 C C . LYS A 1 621 ? 24.258 19.683 -18.577 1.00 88.12 621 LYS A C 1
ATOM 5089 O O . LYS A 1 621 ? 24.129 18.928 -19.537 1.00 88.12 621 LYS A O 1
ATOM 5094 N N . ILE A 1 622 ? 24.671 19.271 -17.376 1.00 83.94 622 ILE A N 1
ATOM 5095 C CA . ILE A 1 622 ? 24.950 17.866 -17.068 1.00 83.94 622 ILE A CA 1
ATOM 5096 C C . ILE A 1 622 ? 23.674 17.034 -17.258 1.00 83.94 622 ILE A C 1
ATOM 5098 O O . ILE A 1 622 ? 23.727 15.991 -17.911 1.00 83.94 622 ILE A O 1
ATOM 5102 N N . TYR A 1 623 ? 22.525 17.521 -16.782 1.00 84.62 623 TYR A N 1
ATOM 5103 C CA . TYR A 1 623 ? 21.227 16.859 -16.898 1.00 84.62 623 TYR A CA 1
ATOM 5104 C C . TYR A 1 623 ? 20.830 16.576 -18.353 1.00 84.62 623 TYR A C 1
ATOM 5106 O O . TYR A 1 623 ? 20.468 15.453 -18.702 1.00 84.62 623 TYR A O 1
ATOM 5114 N N . CYS A 1 624 ? 20.989 17.569 -19.227 1.00 82.44 624 CYS A N 1
ATOM 5115 C CA . CYS A 1 624 ? 20.709 17.472 -20.659 1.00 82.44 624 CYS A CA 1
ATOM 5116 C C . CYS A 1 624 ? 21.647 16.511 -21.405 1.00 82.44 624 CYS A C 1
ATOM 5118 O O . CYS A 1 624 ? 21.348 16.115 -22.530 1.00 82.44 624 CYS A O 1
ATOM 5120 N N . THR A 1 625 ? 22.779 16.123 -20.806 1.00 75.25 625 THR A N 1
ATOM 5121 C CA . THR A 1 625 ? 23.717 15.161 -21.409 1.00 75.25 625 THR A CA 1
ATOM 5122 C C . THR A 1 625 ? 23.408 13.699 -21.077 1.00 75.25 625 THR A C 1
ATOM 5124 O O . THR A 1 625 ? 24.108 12.812 -21.569 1.00 75.25 625 THR A O 1
ATOM 5127 N N . PHE A 1 626 ? 22.387 13.402 -20.261 1.00 67.69 626 PHE A N 1
ATOM 5128 C CA . PHE A 1 626 ? 22.062 12.024 -19.885 1.00 67.69 626 PHE A CA 1
ATOM 5129 C C . PHE A 1 626 ? 21.266 11.284 -20.969 1.00 67.69 626 PHE A C 1
ATOM 5131 O O . PHE A 1 626 ? 20.119 11.619 -21.242 1.00 67.69 626 PHE A O 1
ATOM 5138 N N . PRO A 1 627 ? 21.811 10.158 -21.471 1.00 57.84 627 PRO A N 1
ATOM 5139 C CA . PRO A 1 627 ? 20.985 8.957 -21.632 1.00 57.84 627 PRO A CA 1
ATOM 5140 C C . PRO A 1 627 ? 21.384 7.790 -20.701 1.00 57.84 627 PRO A C 1
ATOM 5142 O O . PRO A 1 627 ? 20.700 6.768 -20.698 1.00 57.84 627 PRO A O 1
ATOM 5145 N N . LYS A 1 628 ? 22.480 7.878 -19.919 1.00 46.66 628 LYS A N 1
ATOM 5146 C CA . LYS A 1 628 ? 23.007 6.786 -19.055 1.00 46.66 628 LYS A CA 1
ATOM 5147 C C . LYS A 1 628 ? 23.850 7.317 -17.872 1.00 46.66 628 LYS A C 1
ATOM 5149 O O . LYS A 1 628 ? 24.824 8.024 -18.102 1.00 46.66 628 LYS A O 1
ATOM 5154 N N . PRO A 1 629 ? 23.611 6.828 -16.638 1.00 43.78 629 PRO A N 1
ATOM 5155 C CA . PRO A 1 629 ? 24.656 6.085 -15.931 1.00 43.78 629 PRO A CA 1
ATOM 5156 C C . PRO A 1 629 ? 24.107 4.758 -15.395 1.00 43.78 629 PRO A C 1
ATOM 5158 O O . PRO A 1 629 ? 23.374 4.702 -14.409 1.00 43.78 629 PRO A O 1
ATOM 5161 N N . ARG A 1 630 ? 24.522 3.652 -16.023 1.00 39.41 630 ARG A N 1
ATOM 5162 C CA . ARG A 1 630 ? 24.425 2.318 -15.418 1.00 39.41 630 ARG A CA 1
ATOM 5163 C C . ARG A 1 630 ? 25.570 2.166 -14.410 1.00 39.41 630 ARG A C 1
ATOM 5165 O O . ARG A 1 630 ? 26.725 2.026 -14.806 1.00 39.41 630 ARG A O 1
ATOM 5172 N N . GLY A 1 631 ? 25.249 2.174 -13.117 1.00 46.38 631 GLY A N 1
ATOM 5173 C CA . GLY A 1 631 ? 26.191 1.911 -12.022 1.00 46.38 631 GLY A CA 1
ATOM 5174 C C . GLY A 1 631 ? 25.667 2.380 -10.660 1.00 46.38 631 GLY A C 1
ATOM 5175 O O . GLY A 1 631 ? 24.887 3.330 -10.588 1.00 46.38 631 GLY A O 1
ATOM 5176 N N . LYS A 1 632 ? 26.095 1.722 -9.570 1.00 36.84 632 LYS A N 1
ATOM 5177 C CA . LYS A 1 632 ? 25.834 2.179 -8.192 1.00 36.84 632 LYS A CA 1
ATOM 5178 C C . LYS A 1 632 ? 26.548 3.525 -7.986 1.00 36.84 632 LYS A C 1
ATOM 5180 O O . LYS A 1 632 ? 27.767 3.544 -7.870 1.00 36.84 632 LYS A O 1
ATOM 5185 N N . GLY A 1 633 ? 25.787 4.622 -8.026 1.00 47.22 633 GLY A N 1
ATOM 5186 C CA . GLY A 1 633 ? 26.269 6.000 -7.839 1.00 47.22 633 GLY A CA 1
ATOM 5187 C C . GLY A 1 633 ? 25.576 7.060 -8.713 1.00 47.22 633 GLY A C 1
ATOM 5188 O O . GLY A 1 633 ? 25.559 8.225 -8.340 1.00 47.22 633 GLY A O 1
ATOM 5189 N N . GLY A 1 634 ? 24.959 6.675 -9.842 1.00 56.00 634 GLY A N 1
ATOM 5190 C CA . GLY A 1 634 ? 24.351 7.626 -10.792 1.00 56.00 634 GLY A CA 1
ATOM 5191 C C . GLY A 1 634 ? 22.934 8.097 -10.438 1.00 56.00 634 GLY A C 1
ATOM 5192 O O . GLY A 1 634 ? 22.633 9.281 -10.555 1.00 56.00 634 GLY A O 1
ATOM 5193 N N . ALA A 1 635 ? 22.074 7.188 -9.966 1.00 59.56 635 ALA A N 1
ATOM 5194 C CA . ALA A 1 635 ? 20.684 7.507 -9.625 1.00 59.56 635 ALA A CA 1
ATOM 5195 C C . ALA A 1 635 ? 20.543 8.539 -8.485 1.00 59.56 635 ALA A C 1
ATOM 5197 O O . ALA A 1 635 ? 19.747 9.457 -8.646 1.00 59.56 635 ALA A O 1
ATOM 5198 N N . PRO A 1 636 ? 21.332 8.486 -7.388 1.00 61.44 636 PRO A N 1
ATOM 5199 C CA . PRO A 1 636 ? 21.267 9.514 -6.347 1.00 61.44 636 PRO A CA 1
ATOM 5200 C C . PRO A 1 636 ? 21.605 10.917 -6.863 1.00 61.44 636 PRO A C 1
ATOM 5202 O O . PRO A 1 636 ? 20.924 11.870 -6.507 1.00 61.44 636 PRO A O 1
ATOM 5205 N N . ASN A 1 637 ? 22.601 11.051 -7.749 1.00 70.12 637 ASN A N 1
ATOM 5206 C CA . ASN A 1 637 ? 22.982 12.357 -8.289 1.00 70.12 637 ASN A CA 1
ATOM 5207 C C . ASN A 1 637 ? 21.955 12.886 -9.307 1.00 70.12 637 ASN A C 1
ATOM 5209 O O . ASN A 1 637 ? 21.657 14.073 -9.313 1.00 70.12 637 ASN A O 1
ATOM 5213 N N . ILE A 1 638 ? 21.366 12.013 -10.133 1.00 72.88 638 ILE A N 1
ATOM 5214 C CA . ILE A 1 638 ? 20.275 12.391 -11.050 1.00 72.88 638 ILE A CA 1
ATOM 5215 C C . ILE A 1 638 ? 19.020 12.795 -10.280 1.00 72.88 638 ILE A C 1
ATOM 5217 O O . ILE A 1 638 ? 18.380 13.780 -10.640 1.00 72.88 638 ILE A O 1
ATOM 5221 N N . ASN A 1 639 ? 18.678 12.064 -9.218 1.00 72.62 639 ASN A N 1
ATOM 5222 C CA . ASN A 1 639 ? 17.553 12.411 -8.355 1.00 72.62 639 ASN A CA 1
ATOM 5223 C C . ASN A 1 639 ? 17.809 13.744 -7.646 1.00 72.62 639 ASN A C 1
ATOM 5225 O O . ASN A 1 639 ? 16.920 14.584 -7.640 1.00 72.62 639 ASN A O 1
ATOM 5229 N N . ARG A 1 640 ? 19.034 13.971 -7.144 1.00 81.00 640 ARG A N 1
ATOM 5230 C CA . ARG A 1 640 ? 19.459 15.265 -6.591 1.00 81.00 640 ARG A CA 1
ATOM 5231 C C . ARG A 1 640 ? 19.282 16.391 -7.612 1.00 81.00 640 ARG A C 1
ATOM 5233 O O . ARG A 1 640 ? 18.599 17.355 -7.311 1.00 81.00 640 ARG A O 1
ATOM 5240 N N . MET A 1 641 ? 19.848 16.269 -8.817 1.00 83.56 641 MET A N 1
ATOM 5241 C CA . MET A 1 641 ? 19.720 17.300 -9.860 1.00 83.56 641 MET A CA 1
ATOM 5242 C C . MET A 1 641 ? 18.264 17.526 -10.272 1.00 83.56 641 MET A C 1
ATOM 5244 O O . MET A 1 641 ? 17.851 18.668 -10.414 1.00 83.56 641 MET A O 1
ATOM 5248 N N . SER A 1 642 ? 17.473 16.458 -10.427 1.00 84.50 642 SER A N 1
ATOM 5249 C CA . SER A 1 642 ? 16.047 16.582 -10.762 1.00 84.50 642 SER A CA 1
ATOM 5250 C C . SER A 1 642 ? 15.294 17.351 -9.675 1.00 84.50 642 SER A C 1
ATOM 5252 O O . SER A 1 642 ? 14.503 18.230 -9.993 1.00 84.50 642 SER A O 1
ATOM 5254 N N . ASP A 1 643 ? 15.554 17.041 -8.403 1.00 81.25 643 ASP A N 1
ATOM 5255 C CA . ASP A 1 643 ? 14.932 17.717 -7.264 1.00 81.25 643 ASP A CA 1
ATOM 5256 C C . ASP A 1 643 ? 15.345 19.196 -7.191 1.00 81.25 643 ASP A C 1
ATOM 5258 O O . ASP A 1 643 ? 14.483 20.061 -7.059 1.00 81.25 643 ASP A O 1
ATOM 5262 N N . GLU A 1 644 ? 16.630 19.511 -7.375 1.00 83.25 644 GLU A N 1
ATOM 5263 C CA . GLU A 1 644 ? 17.131 20.894 -7.410 1.00 83.25 644 GLU A CA 1
ATOM 5264 C C . GLU A 1 644 ? 16.525 21.704 -8.568 1.00 83.25 644 GLU A C 1
ATOM 5266 O O . GLU A 1 644 ? 16.014 22.804 -8.360 1.00 83.25 644 GLU A O 1
ATOM 5271 N N . ILE A 1 645 ? 16.502 21.151 -9.785 1.00 89.44 645 ILE A N 1
ATOM 5272 C CA . ILE A 1 645 ? 15.943 21.820 -10.971 1.00 89.44 645 ILE A CA 1
ATOM 5273 C C . ILE A 1 645 ? 14.443 22.069 -10.790 1.00 89.44 645 ILE A C 1
ATOM 5275 O O . ILE A 1 645 ? 13.968 23.179 -11.018 1.00 89.44 645 ILE A O 1
ATOM 5279 N N . TRP A 1 646 ? 13.695 21.063 -10.340 1.00 87.12 646 TRP A N 1
ATOM 5280 C CA . TRP A 1 646 ? 12.260 21.167 -10.061 1.00 87.12 646 TRP A CA 1
ATOM 5281 C C . TRP A 1 646 ? 11.949 22.287 -9.073 1.00 87.12 646 TRP A C 1
ATOM 5283 O O . TRP A 1 646 ? 11.108 23.146 -9.338 1.00 87.12 646 TRP A O 1
ATOM 5293 N N . LYS A 1 647 ? 12.684 22.310 -7.960 1.00 83.50 647 LYS A N 1
ATOM 5294 C CA . LYS A 1 647 ? 12.567 23.327 -6.916 1.00 83.50 647 LYS A CA 1
ATOM 5295 C C . LYS A 1 647 ? 12.987 24.719 -7.389 1.00 83.50 647 LYS A C 1
ATOM 5297 O O . LYS A 1 647 ? 12.489 25.708 -6.855 1.00 83.50 647 LYS A O 1
ATOM 5302 N N . SER A 1 648 ? 13.877 24.802 -8.377 1.00 88.62 648 SER A N 1
ATOM 5303 C CA . SER A 1 648 ? 14.423 26.069 -8.850 1.00 88.62 648 SER A CA 1
ATOM 5304 C C . SER A 1 648 ? 13.418 26.958 -9.577 1.00 88.62 648 SER A C 1
ATOM 5306 O O . SER A 1 648 ? 13.584 28.170 -9.521 1.00 88.62 648 SER A O 1
ATOM 5308 N N . PHE A 1 649 ? 12.373 26.414 -10.215 1.00 91.81 649 PHE A N 1
ATOM 5309 C CA . PHE A 1 649 ? 11.413 27.238 -10.968 1.00 91.81 649 PHE A CA 1
ATOM 5310 C C . PHE A 1 649 ? 10.708 28.267 -10.083 1.00 91.81 649 PHE A C 1
ATOM 5312 O O . PHE A 1 649 ? 10.597 29.432 -10.459 1.00 91.81 649 PHE A O 1
ATOM 5319 N N . GLU A 1 650 ? 10.302 27.850 -8.887 1.00 87.00 650 GLU A N 1
ATOM 5320 C CA . GLU A 1 650 ? 9.706 28.723 -7.876 1.00 87.00 650 GLU A CA 1
ATOM 5321 C C . GLU A 1 650 ? 10.710 29.768 -7.376 1.00 87.00 650 GLU A C 1
ATOM 5323 O O . GLU A 1 650 ? 10.407 30.959 -7.349 1.00 87.00 650 GLU A O 1
ATOM 5328 N N . ILE A 1 651 ? 11.942 29.345 -7.063 1.00 85.75 651 ILE A N 1
ATOM 5329 C CA . ILE A 1 651 ? 13.017 30.245 -6.617 1.00 85.75 651 ILE A CA 1
ATOM 5330 C C . ILE A 1 651 ? 13.296 31.309 -7.685 1.00 85.75 651 ILE A C 1
ATOM 5332 O O . ILE A 1 651 ? 13.278 32.500 -7.393 1.00 85.75 651 ILE A O 1
ATOM 5336 N N . LEU A 1 652 ? 13.506 30.901 -8.937 1.00 89.38 652 LEU A N 1
ATOM 5337 C CA . LEU A 1 652 ? 13.809 31.801 -10.048 1.00 89.38 652 LEU A CA 1
ATOM 5338 C C . LEU A 1 652 ? 12.644 32.752 -10.355 1.00 89.38 652 LEU A C 1
ATOM 5340 O O . LEU A 1 652 ? 12.881 33.925 -10.637 1.00 89.38 652 LEU A O 1
ATOM 5344 N N . SER A 1 653 ? 11.398 32.281 -10.249 1.00 89.31 653 SER A N 1
ATOM 5345 C CA . SER A 1 653 ? 10.192 33.112 -10.375 1.00 89.31 653 SER A CA 1
ATOM 5346 C C . SER A 1 653 ? 10.113 34.147 -9.246 1.00 89.31 653 SER A C 1
ATOM 5348 O O . SER A 1 653 ? 9.892 35.334 -9.497 1.00 89.31 653 SER A O 1
ATOM 5350 N N . ASN A 1 654 ? 10.419 33.759 -8.004 1.00 83.88 654 ASN A N 1
ATOM 5351 C CA . ASN A 1 654 ? 10.508 34.690 -6.877 1.00 83.88 654 ASN A CA 1
ATOM 5352 C C . ASN A 1 654 ? 11.650 35.708 -7.033 1.00 83.88 654 ASN A C 1
ATOM 5354 O O . ASN A 1 654 ? 11.476 36.866 -6.655 1.00 83.88 654 ASN A O 1
ATOM 5358 N N . MET A 1 655 ? 12.771 35.312 -7.645 1.00 84.94 655 MET A N 1
ATOM 5359 C CA . MET A 1 655 ? 13.892 36.194 -8.003 1.00 84.94 655 MET A CA 1
ATOM 5360 C C . MET A 1 655 ? 13.604 37.094 -9.219 1.00 84.94 655 MET A C 1
ATOM 5362 O O . MET A 1 655 ? 14.398 37.984 -9.519 1.00 84.94 655 MET A O 1
ATOM 5366 N N . GLY A 1 656 ? 12.517 36.856 -9.962 1.00 86.62 656 GLY A N 1
ATOM 5367 C CA . GLY A 1 656 ? 12.230 37.541 -11.226 1.00 86.62 656 GLY A CA 1
ATOM 5368 C C . GLY A 1 656 ? 13.177 37.166 -12.376 1.00 86.62 656 GLY A C 1
ATOM 5369 O O . GLY A 1 656 ? 13.265 37.897 -13.361 1.00 86.62 656 GLY A O 1
ATOM 5370 N N . ARG A 1 657 ? 13.890 36.037 -12.271 1.00 90.25 657 ARG A N 1
ATOM 5371 C CA . ARG A 1 657 ? 14.860 35.534 -13.261 1.00 90.25 657 ARG A CA 1
ATOM 5372 C C . ARG A 1 657 ? 14.193 34.652 -14.315 1.00 90.25 657 ARG A C 1
ATOM 5374 O O . ARG A 1 657 ? 14.526 33.477 -14.478 1.00 90.25 657 ARG A O 1
ATOM 5381 N N . ILE A 1 658 ? 13.226 35.239 -15.018 1.00 94.19 658 ILE A N 1
ATOM 5382 C CA . ILE A 1 658 ? 12.478 34.580 -16.102 1.00 94.19 658 ILE A CA 1
ATOM 5383 C C . ILE A 1 658 ? 13.413 34.160 -17.239 1.00 94.19 658 ILE A C 1
ATOM 5385 O O . ILE A 1 658 ? 13.264 33.066 -17.782 1.00 94.19 658 ILE A O 1
ATOM 5389 N N . ASP A 1 659 ? 14.448 34.962 -17.490 1.00 93.06 659 ASP A N 1
ATOM 5390 C CA . ASP A 1 659 ? 15.523 34.689 -18.442 1.00 93.06 659 ASP A CA 1
ATOM 5391 C C . ASP A 1 659 ? 16.183 33.323 -18.198 1.00 93.06 659 ASP A C 1
ATOM 5393 O O . ASP A 1 659 ? 16.410 32.549 -19.129 1.00 93.06 659 ASP A O 1
ATOM 5397 N N . ILE A 1 660 ? 16.427 32.979 -16.931 1.00 94.62 660 ILE A N 1
ATOM 5398 C CA . ILE A 1 660 ? 17.047 31.707 -16.548 1.00 94.62 660 ILE A CA 1
ATOM 5399 C C . ILE A 1 660 ? 16.058 30.550 -16.676 1.00 94.62 660 ILE A C 1
ATOM 5401 O O . ILE A 1 660 ? 16.442 29.476 -17.137 1.00 94.62 660 ILE A O 1
ATOM 5405 N N . ILE A 1 661 ? 14.783 30.752 -16.326 1.00 95.44 661 ILE A N 1
ATOM 5406 C CA . ILE A 1 661 ? 13.750 29.721 -16.515 1.00 95.44 661 ILE A CA 1
ATOM 5407 C C . ILE A 1 661 ? 13.621 29.371 -18.002 1.00 95.44 661 ILE A C 1
ATOM 5409 O O . ILE A 1 661 ? 13.646 28.189 -18.356 1.00 95.44 661 ILE A O 1
ATOM 5413 N N . CYS A 1 662 ? 13.564 30.386 -18.870 1.00 95.31 662 CYS A N 1
ATOM 5414 C CA . CYS A 1 662 ? 13.582 30.213 -20.320 1.00 95.31 662 CYS A CA 1
ATOM 5415 C C . CYS A 1 662 ? 14.834 29.443 -20.758 1.00 95.31 662 CYS A C 1
ATOM 5417 O O . CYS A 1 662 ? 14.716 28.411 -21.415 1.00 95.31 662 CYS A O 1
ATOM 5419 N N . GLN A 1 663 ? 16.024 29.852 -20.307 1.00 95.38 663 GLN A N 1
ATOM 5420 C CA . GLN A 1 663 ? 17.284 29.183 -20.645 1.00 95.38 663 GLN A CA 1
ATOM 5421 C C . GLN A 1 663 ? 17.321 27.695 -20.242 1.00 95.38 663 GLN A C 1
ATOM 5423 O O . GLN A 1 663 ? 17.909 26.874 -20.953 1.00 95.38 663 GLN A O 1
ATOM 5428 N N . ILE A 1 664 ? 16.729 27.326 -19.103 1.00 95.81 664 ILE A N 1
ATOM 5429 C CA . ILE A 1 664 ? 16.634 25.929 -18.650 1.00 95.81 664 ILE A CA 1
ATOM 5430 C C . ILE A 1 664 ? 15.674 25.147 -19.551 1.00 95.81 664 ILE A C 1
ATOM 5432 O O . ILE A 1 664 ? 16.023 24.084 -20.070 1.00 95.81 664 ILE A O 1
ATOM 5436 N N . MET A 1 665 ? 14.474 25.683 -19.775 1.00 95.38 665 MET A N 1
ATOM 5437 C CA . MET A 1 665 ? 13.433 24.993 -20.534 1.00 95.38 665 MET A CA 1
ATOM 5438 C C . MET A 1 665 ? 13.765 24.860 -22.015 1.00 95.38 665 MET A C 1
ATOM 5440 O O . MET A 1 665 ? 13.419 23.846 -22.618 1.00 95.38 665 MET A O 1
ATOM 5444 N N . GLU A 1 666 ? 14.476 25.822 -22.598 1.00 94.00 666 GLU A N 1
ATOM 5445 C CA . GLU A 1 666 ? 14.998 25.729 -23.961 1.00 94.00 666 GLU A CA 1
ATOM 5446 C C . GLU A 1 666 ? 16.049 24.624 -24.096 1.00 94.00 666 GLU A C 1
ATOM 5448 O O . GLU A 1 666 ? 16.026 23.869 -25.071 1.00 94.00 666 GLU A O 1
ATOM 5453 N N . GLN A 1 667 ? 16.932 24.470 -23.102 1.00 93.00 667 GLN A N 1
ATOM 5454 C CA . GLN A 1 667 ? 17.896 23.369 -23.080 1.00 93.00 667 GLN A CA 1
ATOM 5455 C C . GLN A 1 667 ? 17.196 22.010 -22.998 1.00 93.00 667 GLN A C 1
ATOM 5457 O O . GLN A 1 667 ? 17.570 21.101 -23.736 1.00 93.00 667 GLN A O 1
ATOM 5462 N N . PHE A 1 668 ? 16.151 21.872 -22.176 1.00 93.06 668 PHE A N 1
ATOM 5463 C CA . PHE A 1 668 ? 15.344 20.648 -22.145 1.00 93.06 668 PHE A CA 1
ATOM 5464 C C . PHE A 1 668 ? 14.589 20.408 -23.448 1.00 93.06 668 PHE A C 1
ATOM 5466 O O . PHE A 1 668 ? 14.551 19.275 -23.926 1.00 93.06 668 PHE A O 1
ATOM 5473 N N . ALA A 1 669 ? 14.037 21.459 -24.055 1.00 89.69 669 ALA A N 1
ATOM 5474 C CA . ALA A 1 669 ? 13.319 21.355 -25.318 1.00 89.69 669 ALA A CA 1
ATOM 5475 C C . ALA A 1 669 ? 14.233 20.860 -26.451 1.00 89.69 669 ALA A C 1
ATOM 5477 O O . ALA A 1 669 ? 13.821 20.029 -27.260 1.00 89.69 669 ALA A O 1
ATOM 5478 N N . ALA A 1 670 ? 15.493 21.313 -26.468 1.00 89.12 670 ALA A N 1
ATOM 5479 C CA . ALA A 1 670 ? 16.500 20.914 -27.451 1.00 89.12 670 ALA A CA 1
ATOM 5480 C C . ALA A 1 670 ? 16.863 19.419 -27.395 1.00 89.12 670 ALA A C 1
ATOM 5482 O O . ALA A 1 670 ? 17.316 18.863 -28.394 1.00 89.12 670 ALA A O 1
ATOM 5483 N N . VAL A 1 671 ? 16.654 18.759 -26.250 1.00 87.12 671 VAL A N 1
ATOM 5484 C CA . VAL A 1 671 ? 16.940 17.327 -26.052 1.00 87.12 671 VAL A CA 1
ATOM 5485 C C . VAL A 1 671 ? 15.694 16.518 -25.673 1.00 87.12 671 VAL A C 1
ATOM 5487 O O . VAL A 1 671 ? 15.819 15.408 -25.155 1.00 87.12 671 VAL A O 1
ATOM 5490 N N . LYS A 1 672 ? 14.485 17.037 -25.936 1.00 85.19 672 LYS A N 1
ATOM 5491 C CA . LYS A 1 672 ? 13.222 16.477 -25.420 1.00 85.19 672 LYS A CA 1
ATOM 5492 C C . LYS A 1 672 ? 13.009 14.990 -25.724 1.00 85.19 672 LYS A C 1
ATOM 5494 O O . LYS A 1 672 ? 12.481 14.272 -24.882 1.00 85.19 672 LYS A O 1
ATOM 5499 N N . ASP A 1 673 ? 13.471 14.520 -26.885 1.00 82.25 673 ASP A N 1
ATOM 5500 C CA . ASP A 1 673 ? 13.278 13.136 -27.344 1.00 82.25 673 ASP A CA 1
ATOM 5501 C C . ASP A 1 673 ? 14.183 12.131 -26.607 1.00 82.25 673 ASP A C 1
ATOM 5503 O O . ASP A 1 673 ? 13.923 10.926 -26.603 1.00 82.25 673 ASP A O 1
ATOM 5507 N N . ILE A 1 674 ? 15.254 12.617 -25.973 1.00 78.38 674 ILE A N 1
ATOM 5508 C CA . ILE A 1 674 ? 16.223 11.803 -25.226 1.00 78.38 674 ILE A CA 1
ATOM 5509 C C . ILE A 1 674 ? 16.264 12.142 -23.730 1.00 78.38 674 ILE A C 1
ATOM 5511 O O . ILE A 1 674 ? 16.974 11.468 -22.983 1.00 78.38 674 ILE A O 1
ATOM 5515 N N . LEU A 1 675 ? 15.488 13.138 -23.286 1.00 77.19 675 LEU A N 1
ATOM 5516 C CA . LEU A 1 675 ? 15.426 13.598 -21.902 1.00 77.19 675 LEU A CA 1
ATOM 5517 C C . LEU A 1 675 ? 14.843 12.500 -20.996 1.00 77.19 675 LEU A C 1
ATOM 5519 O O . LEU A 1 675 ? 13.650 12.197 -21.021 1.00 77.19 675 LEU A O 1
ATOM 5523 N N . LYS A 1 676 ? 15.709 11.875 -20.196 1.00 68.75 676 LYS A N 1
ATOM 5524 C CA . LYS A 1 676 ? 15.365 10.870 -19.178 1.00 68.75 676 LYS A CA 1
ATOM 5525 C C . LYS A 1 676 ? 16.160 11.175 -17.905 1.00 68.75 676 LYS A C 1
ATOM 5527 O O . LYS A 1 676 ? 17.322 11.561 -18.025 1.00 68.75 676 LYS A O 1
ATOM 5532 N N . PRO A 1 677 ? 15.614 10.962 -16.690 1.00 67.44 677 PRO A N 1
ATOM 5533 C CA . PRO A 1 677 ? 14.416 10.180 -16.345 1.00 67.44 677 PRO A CA 1
ATOM 5534 C C . PRO A 1 677 ? 13.071 10.923 -16.383 1.00 67.44 677 PRO A C 1
ATOM 5536 O O . PRO A 1 677 ? 12.041 10.255 -16.421 1.00 67.44 677 PRO A O 1
ATOM 5539 N N . VAL A 1 678 ? 13.052 12.259 -16.368 1.00 79.69 678 VAL A N 1
ATOM 5540 C CA . VAL A 1 678 ? 11.813 13.057 -16.381 1.00 79.69 678 VAL A CA 1
ATOM 5541 C C . VAL A 1 678 ? 11.579 13.605 -17.788 1.00 79.69 678 VAL A C 1
ATOM 5543 O O . VAL A 1 678 ? 12.439 14.295 -18.329 1.00 79.69 678 VAL A O 1
ATOM 5546 N N . ALA A 1 679 ? 10.430 13.277 -18.383 1.00 86.19 679 ALA A N 1
ATOM 5547 C CA . ALA A 1 679 ? 10.068 13.720 -19.727 1.00 86.19 679 ALA A CA 1
ATOM 5548 C C . ALA A 1 679 ? 9.787 15.230 -19.776 1.00 86.19 679 ALA A C 1
ATOM 5550 O O . ALA A 1 679 ? 9.413 15.841 -18.772 1.00 86.19 679 ALA A O 1
ATOM 5551 N N . TYR A 1 680 ? 9.918 15.821 -20.965 1.00 89.25 680 TYR A N 1
ATOM 5552 C CA . TYR A 1 680 ? 9.696 17.253 -21.179 1.00 89.25 680 TYR A CA 1
ATOM 5553 C C . TYR A 1 680 ? 8.296 17.719 -20.744 1.00 89.25 680 TYR A C 1
ATOM 5555 O O . TYR A 1 680 ? 8.170 18.756 -20.098 1.00 89.25 680 TYR A O 1
ATOM 5563 N N . ASP A 1 681 ? 7.258 16.914 -20.993 1.00 87.12 681 ASP A N 1
ATOM 5564 C CA . ASP A 1 681 ? 5.883 17.218 -20.571 1.00 87.12 681 ASP A CA 1
ATOM 5565 C C . ASP A 1 681 ? 5.755 17.344 -19.050 1.00 87.12 681 ASP A C 1
ATOM 5567 O O . ASP A 1 681 ? 5.070 18.232 -18.538 1.00 87.12 681 ASP A O 1
ATOM 5571 N N . THR A 1 682 ? 6.462 16.484 -18.315 1.00 87.81 682 THR A N 1
ATOM 5572 C CA . THR A 1 682 ? 6.500 16.545 -16.856 1.00 87.81 682 THR A CA 1
ATOM 5573 C C . THR A 1 682 ? 7.225 17.804 -16.392 1.00 87.81 682 THR A C 1
ATOM 5575 O O . THR A 1 682 ? 6.722 18.472 -15.497 1.00 87.81 682 THR A O 1
ATOM 5578 N N . TRP A 1 683 ? 8.340 18.183 -17.030 1.00 91.69 683 TRP A N 1
ATOM 5579 C CA . TRP A 1 683 ? 9.036 19.445 -16.745 1.00 91.69 683 TRP A CA 1
ATOM 5580 C C . TRP A 1 683 ? 8.186 20.684 -17.032 1.00 91.69 683 TRP A C 1
ATOM 5582 O O . TRP A 1 683 ? 8.265 21.660 -16.293 1.00 91.69 683 TRP A O 1
ATOM 5592 N N . MET A 1 684 ? 7.334 20.636 -18.054 1.00 91.50 684 MET A N 1
ATOM 5593 C CA . MET A 1 684 ? 6.379 21.702 -18.358 1.00 91.50 684 MET A CA 1
ATOM 5594 C C . MET A 1 684 ? 5.285 21.823 -17.300 1.00 91.50 684 MET A C 1
ATOM 5596 O O . MET A 1 684 ? 4.995 22.931 -16.848 1.00 91.50 684 MET A O 1
ATOM 5600 N N . SER A 1 685 ? 4.695 20.702 -16.870 1.00 88.38 685 SER A N 1
ATOM 5601 C CA . SER A 1 685 ? 3.732 20.703 -15.756 1.00 88.38 685 SER A CA 1
ATOM 5602 C C . SER A 1 685 ? 4.402 21.214 -14.482 1.00 88.38 685 SER A C 1
ATOM 5604 O O . SER A 1 685 ? 3.842 22.013 -13.734 1.00 88.38 685 SER A O 1
ATOM 5606 N N . PHE A 1 686 ? 5.654 20.813 -14.285 1.00 90.06 686 PHE A N 1
ATOM 5607 C CA . PHE A 1 686 ? 6.472 21.248 -13.183 1.00 90.06 686 PHE A CA 1
ATOM 5608 C C . PHE A 1 686 ? 6.705 22.772 -13.185 1.00 90.06 686 PHE A C 1
ATOM 5610 O O . PHE A 1 686 ? 6.254 23.469 -12.274 1.00 90.06 686 PHE A O 1
ATOM 5617 N N . MET A 1 687 ? 7.315 23.320 -14.231 1.00 93.31 687 MET A N 1
ATOM 5618 C CA . MET A 1 687 ? 7.520 24.762 -14.366 1.00 93.31 687 MET A CA 1
ATOM 5619 C C . MET A 1 687 ? 6.211 25.537 -14.146 1.00 93.31 687 MET A C 1
ATOM 5621 O O . MET A 1 687 ? 6.170 26.424 -13.300 1.00 93.31 687 MET A O 1
ATOM 5625 N N . ASN A 1 688 ? 5.122 25.168 -14.830 1.00 88.88 688 ASN A N 1
ATOM 5626 C CA . ASN A 1 688 ? 3.853 25.899 -14.744 1.00 88.88 688 ASN A CA 1
ATOM 5627 C C . ASN A 1 688 ? 3.191 25.854 -13.359 1.00 88.88 688 ASN A C 1
ATOM 5629 O O . ASN A 1 688 ? 2.434 26.769 -13.029 1.00 88.88 688 ASN A O 1
ATOM 5633 N N . ARG A 1 689 ? 3.452 24.817 -12.553 1.00 85.62 689 ARG A N 1
ATOM 5634 C CA . ARG A 1 689 ? 2.997 24.736 -11.155 1.00 85.62 689 ARG A CA 1
ATOM 5635 C C . ARG A 1 689 ? 3.891 25.517 -10.194 1.00 85.62 689 ARG A C 1
ATOM 5637 O O . ARG A 1 689 ? 3.384 25.989 -9.186 1.00 85.62 689 ARG A O 1
ATOM 5644 N N . GLY A 1 690 ? 5.191 25.600 -10.479 1.00 84.69 690 GLY A N 1
ATOM 5645 C CA . GLY A 1 690 ? 6.173 26.235 -9.597 1.00 84.69 690 GLY A CA 1
ATOM 5646 C C . GLY A 1 690 ? 6.278 27.753 -9.752 1.00 84.69 690 GLY A C 1
ATOM 5647 O O . GLY A 1 690 ? 6.605 28.434 -8.790 1.00 84.69 690 GLY A O 1
ATOM 5648 N N . ILE A 1 691 ? 6.016 28.295 -10.943 1.00 90.31 691 ILE A N 1
ATOM 5649 C CA . ILE A 1 691 ? 6.082 29.744 -11.193 1.00 90.31 691 ILE A CA 1
ATOM 5650 C C . ILE A 1 691 ? 4.811 30.473 -10.735 1.00 90.31 691 ILE A C 1
ATOM 5652 O O . ILE A 1 691 ? 3.714 29.909 -10.755 1.00 90.31 691 ILE A O 1
ATOM 5656 N N . LYS A 1 692 ? 4.938 31.770 -10.426 1.00 87.69 692 LYS A N 1
ATOM 5657 C CA . LYS A 1 692 ? 3.786 32.668 -10.239 1.00 87.69 692 LYS A CA 1
ATOM 5658 C C . LYS A 1 692 ? 2.914 32.689 -11.494 1.00 87.69 692 LYS A C 1
ATOM 5660 O O . LYS A 1 692 ? 3.425 32.686 -12.614 1.00 87.69 692 LYS A O 1
ATOM 5665 N N . ASP A 1 693 ? 1.596 32.797 -11.322 1.00 88.31 693 ASP A N 1
ATOM 5666 C CA . ASP A 1 693 ? 0.665 32.795 -12.459 1.00 88.31 693 ASP A CA 1
ATOM 5667 C C . ASP A 1 693 ? 0.973 33.905 -13.485 1.00 88.31 693 ASP A C 1
ATOM 5669 O O . ASP A 1 693 ? 0.909 33.667 -14.691 1.00 88.31 693 ASP A O 1
ATOM 5673 N N . GLU A 1 694 ? 1.386 35.089 -13.020 1.00 90.00 694 GLU A N 1
ATOM 5674 C CA . GLU A 1 694 ? 1.785 36.215 -13.876 1.00 90.00 694 GLU A CA 1
ATOM 5675 C C . GLU A 1 694 ? 3.109 36.007 -14.632 1.00 90.00 694 GLU A C 1
ATOM 5677 O O . GLU A 1 694 ? 3.373 36.700 -15.615 1.00 90.00 694 GLU A O 1
ATOM 5682 N N . ASP A 1 695 ? 3.953 35.067 -14.204 1.00 93.00 695 ASP A N 1
ATOM 5683 C CA . ASP A 1 695 ? 5.228 34.773 -14.863 1.00 93.00 695 ASP A CA 1
ATOM 5684 C C . ASP A 1 695 ? 5.045 33.828 -16.056 1.00 93.00 695 ASP A C 1
ATOM 5686 O O . ASP A 1 695 ? 5.840 33.861 -16.995 1.00 93.00 695 ASP A O 1
ATOM 5690 N N . CYS A 1 696 ? 3.952 33.059 -16.086 1.00 93.31 696 CYS A N 1
ATOM 5691 C CA . CYS A 1 696 ? 3.613 32.169 -17.199 1.00 93.31 696 CYS A CA 1
ATOM 5692 C C . CYS A 1 696 ? 3.548 32.930 -18.537 1.00 93.31 696 CYS A C 1
ATOM 5694 O O . CYS A 1 696 ? 4.160 32.515 -19.527 1.00 93.31 696 CYS A O 1
ATOM 5696 N N . ILE A 1 697 ? 2.896 34.101 -18.551 1.00 93.44 697 ILE A N 1
ATOM 5697 C CA . ILE A 1 697 ? 2.826 34.956 -19.745 1.00 93.44 697 ILE A CA 1
ATOM 5698 C C . ILE A 1 697 ? 4.181 35.588 -20.093 1.00 93.44 697 ILE A C 1
ATOM 5700 O O . ILE A 1 697 ? 4.493 35.759 -21.271 1.00 93.44 697 ILE A O 1
ATOM 5704 N N . LYS A 1 698 ? 5.022 35.904 -19.100 1.00 94.88 698 LYS A N 1
ATOM 5705 C CA . LYS A 1 698 ? 6.371 36.444 -19.341 1.00 94.88 698 LYS A CA 1
ATOM 5706 C C . LYS A 1 698 ? 7.237 35.406 -20.064 1.00 94.88 698 LYS A C 1
ATOM 5708 O O . LYS A 1 698 ? 7.854 35.742 -21.069 1.00 94.88 698 LYS A O 1
ATOM 5713 N N . ILE A 1 699 ? 7.169 34.139 -19.649 1.00 94.19 699 ILE A N 1
ATOM 5714 C CA . ILE A 1 699 ? 7.849 33.020 -20.325 1.00 94.19 699 ILE A CA 1
ATOM 5715 C C . ILE A 1 699 ? 7.307 32.823 -21.744 1.00 94.19 699 ILE A C 1
ATOM 5717 O O . ILE A 1 699 ? 8.085 32.632 -22.671 1.00 94.19 699 ILE A O 1
ATOM 5721 N N . PHE A 1 700 ? 5.986 32.910 -21.949 1.00 93.56 700 PHE A N 1
ATOM 5722 C CA . PHE A 1 700 ? 5.392 32.787 -23.289 1.00 93.56 700 PHE A CA 1
ATOM 5723 C C . PHE A 1 700 ? 5.880 33.882 -24.253 1.00 93.56 700 PHE A C 1
ATOM 5725 O O . PHE A 1 700 ? 6.148 33.599 -25.422 1.00 93.56 700 PHE A O 1
ATOM 5732 N N . ARG A 1 701 ? 6.043 35.117 -23.758 1.00 93.12 701 ARG A N 1
ATOM 5733 C CA . ARG A 1 701 ? 6.604 36.245 -24.522 1.00 93.12 701 ARG A CA 1
ATOM 5734 C C . ARG A 1 701 ? 8.085 36.059 -24.832 1.00 93.12 701 ARG A C 1
ATOM 5736 O O . ARG A 1 701 ? 8.520 36.387 -25.932 1.00 93.12 701 ARG A O 1
ATOM 5743 N N . GLU A 1 702 ? 8.849 35.589 -23.853 1.00 93.56 702 GLU A N 1
ATOM 5744 C CA . GLU A 1 702 ? 10.305 35.495 -23.945 1.00 93.56 702 GLU A CA 1
ATOM 5745 C C . GLU A 1 702 ? 10.759 34.275 -24.756 1.00 93.56 702 GLU A C 1
ATOM 5747 O O . GLU A 1 702 ? 11.656 34.397 -25.587 1.00 93.56 702 GLU A O 1
ATOM 5752 N N . SER A 1 703 ? 10.091 33.128 -24.599 1.00 91.50 703 SER A N 1
ATOM 5753 C CA . SER A 1 703 ? 10.376 31.912 -25.359 1.00 91.50 703 SER A CA 1
ATOM 5754 C C . SER A 1 703 ? 9.107 31.151 -25.746 1.00 91.50 703 SER A C 1
ATOM 5756 O O . SER A 1 703 ? 8.675 30.187 -25.108 1.00 91.50 703 SER A O 1
ATOM 5758 N N . ARG A 1 704 ? 8.532 31.538 -26.890 1.00 88.88 704 ARG A N 1
ATOM 5759 C CA . ARG A 1 704 ? 7.399 30.833 -27.515 1.00 88.88 704 ARG A CA 1
ATOM 5760 C C . ARG A 1 704 ? 7.713 29.355 -27.791 1.00 88.88 704 ARG A C 1
ATOM 5762 O O . ARG A 1 704 ? 6.842 28.496 -27.659 1.00 88.88 704 ARG A O 1
ATOM 5769 N N . MET A 1 705 ? 8.971 29.056 -28.129 1.00 89.44 705 MET A N 1
ATOM 5770 C CA . MET A 1 705 ? 9.455 27.718 -28.484 1.00 89.44 705 MET A CA 1
ATOM 5771 C C . MET A 1 705 ? 9.184 26.671 -27.393 1.00 89.44 705 MET A C 1
ATOM 5773 O O . MET A 1 705 ? 8.871 25.526 -27.721 1.00 89.44 705 MET A O 1
ATOM 5777 N N . VAL A 1 706 ? 9.262 27.058 -26.114 1.00 91.69 706 VAL A N 1
ATOM 5778 C CA . VAL A 1 706 ? 9.003 26.168 -24.968 1.00 91.69 706 VAL A CA 1
ATOM 5779 C C . VAL A 1 706 ? 7.602 25.548 -25.062 1.00 91.69 706 VAL A C 1
ATOM 5781 O O . VAL A 1 706 ? 7.436 24.332 -24.976 1.00 91.69 706 VAL A O 1
ATOM 5784 N N . TYR A 1 707 ? 6.589 26.364 -25.351 1.00 92.25 707 TYR A N 1
ATOM 5785 C CA . TYR A 1 707 ? 5.208 25.898 -25.488 1.00 92.25 707 TYR A CA 1
ATOM 5786 C C . TYR A 1 707 ? 4.960 25.191 -26.827 1.00 92.25 707 TYR A C 1
ATOM 5788 O O . TYR A 1 707 ? 4.233 24.200 -26.881 1.00 92.25 707 TYR A O 1
ATOM 5796 N N . GLU A 1 708 ? 5.596 25.642 -27.911 1.00 90.25 708 GLU A N 1
ATOM 5797 C CA . GLU A 1 708 ? 5.470 25.004 -29.229 1.00 90.25 708 GLU A CA 1
ATOM 5798 C C . GLU A 1 708 ? 6.024 23.578 -29.268 1.00 90.25 708 GLU A C 1
ATOM 5800 O O . GLU A 1 708 ? 5.512 22.740 -30.013 1.00 90.25 708 GLU A O 1
ATOM 5805 N N . LEU A 1 709 ? 7.093 23.298 -28.520 1.00 87.75 709 LEU A N 1
ATOM 5806 C CA . LEU A 1 709 ? 7.707 21.972 -28.466 1.00 87.75 709 LEU A CA 1
ATOM 5807 C C . LEU A 1 709 ? 7.027 21.032 -27.470 1.00 87.75 709 LEU A C 1
ATOM 5809 O O . LEU A 1 709 ? 7.176 19.816 -27.633 1.00 87.75 709 LEU A O 1
ATOM 5813 N N . TRP A 1 710 ? 6.295 21.588 -26.504 1.00 91.00 710 TRP A N 1
ATOM 5814 C CA . TRP A 1 710 ? 5.492 20.872 -25.514 1.00 91.00 710 TRP A CA 1
ATOM 5815 C C . TRP A 1 710 ? 4.161 20.368 -26.078 1.00 91.00 710 TRP A C 1
ATOM 5817 O O . TRP A 1 710 ? 3.783 19.227 -25.836 1.00 91.00 710 TRP A O 1
ATOM 5827 N N . LEU A 1 711 ? 3.455 21.203 -26.847 1.00 89.56 711 LEU A N 1
ATOM 5828 C CA . LEU A 1 711 ? 2.134 20.865 -27.377 1.00 89.56 711 LEU A CA 1
ATOM 5829 C C . LEU A 1 711 ? 2.214 19.745 -28.430 1.00 89.56 711 LEU A C 1
ATOM 5831 O O . LEU A 1 711 ? 2.830 19.905 -29.490 1.00 89.56 711 LEU A O 1
ATOM 5835 N N . GLY A 1 712 ? 1.549 18.622 -28.148 1.00 82.19 712 GLY A N 1
ATOM 5836 C CA . GLY A 1 712 ? 1.451 17.456 -29.025 1.00 82.19 712 GLY A CA 1
ATOM 5837 C C . GLY A 1 712 ? 0.441 16.413 -28.530 1.00 82.19 712 GLY A C 1
ATOM 5838 O O . GLY A 1 712 ? -0.396 16.697 -27.678 1.00 82.19 712 GLY A O 1
ATOM 5839 N N . ALA A 1 713 ? 0.516 15.191 -29.069 1.00 65.00 713 ALA A N 1
ATOM 5840 C CA . ALA A 1 713 ? -0.474 14.132 -28.827 1.00 65.00 713 ALA A CA 1
ATOM 5841 C C . ALA A 1 713 ? -0.525 13.606 -27.376 1.00 65.00 713 ALA A C 1
ATOM 5843 O O . ALA A 1 713 ? -1.545 13.064 -26.967 1.00 65.00 713 ALA A O 1
ATOM 5844 N N . ASN A 1 714 ? 0.555 13.765 -26.604 1.00 72.81 714 ASN A N 1
ATOM 5845 C CA . ASN A 1 714 ? 0.661 13.253 -25.230 1.00 72.81 714 ASN A CA 1
ATOM 5846 C C . ASN A 1 714 ? 0.457 14.337 -24.157 1.00 72.81 714 ASN A C 1
ATOM 5848 O O . ASN A 1 714 ? 0.544 14.051 -22.961 1.00 72.81 714 ASN A O 1
ATOM 5852 N N . THR A 1 715 ? 0.199 15.584 -24.561 1.00 81.12 715 THR A N 1
ATOM 5853 C CA . THR A 1 715 ? 0.003 16.694 -23.628 1.00 81.12 715 THR A CA 1
ATOM 5854 C C . THR A 1 715 ? -1.338 16.548 -22.909 1.00 81.12 715 THR A C 1
ATOM 5856 O O . THR A 1 715 ? -2.380 16.395 -23.543 1.00 81.12 715 THR A O 1
ATOM 5859 N N . ARG A 1 716 ? -1.340 16.624 -21.574 1.00 83.44 716 ARG A N 1
ATOM 5860 C CA . ARG A 1 716 ? -2.572 16.508 -20.781 1.00 83.44 716 ARG A CA 1
ATOM 5861 C C . ARG A 1 716 ? -3.441 17.748 -20.967 1.00 83.44 716 ARG A C 1
ATOM 5863 O O . ARG A 1 716 ? -2.978 18.868 -20.758 1.00 83.44 716 ARG A O 1
ATOM 5870 N N . GLU A 1 717 ? -4.723 17.544 -21.263 1.00 86.69 717 GLU A N 1
ATOM 5871 C CA . GLU A 1 717 ? -5.675 18.646 -21.455 1.00 86.69 717 GLU A CA 1
ATOM 5872 C C . GLU A 1 717 ? -5.760 19.582 -20.246 1.00 86.69 717 GLU A C 1
ATOM 5874 O O . GLU A 1 717 ? -5.895 20.792 -20.413 1.00 86.69 717 GLU A O 1
ATOM 5879 N N . TRP A 1 718 ? -5.649 19.037 -19.029 1.00 84.62 718 TRP A N 1
ATOM 5880 C CA . TRP A 1 718 ? -5.663 19.830 -17.799 1.00 84.62 718 TRP A CA 1
ATOM 5881 C C . TRP A 1 718 ? -4.502 20.835 -17.742 1.00 84.62 718 TRP A C 1
ATOM 5883 O O . TRP A 1 718 ? -4.730 22.002 -17.436 1.00 84.62 718 TRP A O 1
ATOM 5893 N N . ASP A 1 719 ? -3.279 20.426 -18.104 1.00 85.69 719 ASP A N 1
ATOM 5894 C CA . ASP A 1 719 ? -2.121 21.331 -18.095 1.00 85.69 719 ASP A CA 1
ATOM 5895 C C . ASP A 1 719 ? -2.276 22.431 -19.171 1.00 85.69 719 ASP A C 1
ATOM 5897 O O . ASP A 1 719 ? -1.917 23.584 -18.935 1.00 85.69 719 ASP A O 1
ATOM 5901 N N . ILE A 1 720 ? -2.873 22.114 -20.332 1.00 90.00 720 ILE A N 1
ATOM 5902 C CA . ILE A 1 720 ? -3.189 23.101 -21.386 1.00 90.00 720 ILE A CA 1
ATOM 5903 C C . ILE A 1 720 ? -4.208 24.126 -20.882 1.00 90.00 720 ILE A C 1
ATOM 5905 O O . ILE A 1 720 ? -4.008 25.329 -21.060 1.00 90.00 720 ILE A O 1
ATOM 5909 N N . LYS A 1 721 ? -5.290 23.658 -20.249 1.00 89.56 721 LYS A N 1
ATOM 5910 C CA . LYS A 1 721 ? -6.339 24.512 -19.673 1.00 89.56 721 LYS A CA 1
ATOM 5911 C C . LYS A 1 721 ? -5.777 25.432 -18.591 1.00 89.56 721 LYS A C 1
ATOM 5913 O O . LYS A 1 721 ? -6.134 26.606 -18.544 1.00 89.56 721 LYS A O 1
ATOM 5918 N N . GLU A 1 722 ? -4.853 24.935 -17.776 1.00 88.69 722 GLU A N 1
ATOM 5919 C CA . GLU A 1 722 ? -4.229 25.718 -16.713 1.00 88.69 722 GLU A CA 1
ATOM 5920 C C . GLU A 1 722 ? -3.298 26.817 -17.253 1.00 88.69 722 GLU A C 1
ATOM 5922 O O . GLU A 1 722 ? -3.388 27.966 -16.823 1.00 88.69 722 GLU A O 1
ATOM 5927 N N . VAL A 1 723 ? -2.469 26.519 -18.261 1.00 91.19 723 VAL A N 1
ATOM 5928 C CA . VAL A 1 723 ? -1.661 27.543 -18.955 1.00 91.19 723 VAL A CA 1
ATOM 5929 C C . VAL A 1 723 ? -2.556 28.570 -19.652 1.00 91.19 723 VAL A C 1
ATOM 5931 O O . VAL A 1 723 ? -2.330 29.774 -19.528 1.00 91.19 723 VAL A O 1
ATOM 5934 N N . ALA A 1 724 ? -3.612 28.115 -20.332 1.00 91.62 724 ALA A N 1
ATOM 5935 C CA . ALA A 1 724 ? -4.582 28.988 -20.986 1.00 91.62 724 ALA A CA 1
ATOM 5936 C C . ALA A 1 724 ? -5.256 29.938 -19.982 1.00 91.62 724 ALA A C 1
ATOM 5938 O O . ALA A 1 724 ? -5.358 31.132 -20.254 1.00 91.62 724 ALA A O 1
ATOM 5939 N N . ARG A 1 725 ? -5.641 29.441 -18.797 1.00 91.81 725 ARG A N 1
ATOM 5940 C CA . ARG A 1 725 ? -6.190 30.248 -17.695 1.00 91.81 725 ARG A CA 1
ATOM 5941 C C . ARG A 1 725 ? -5.211 31.331 -17.245 1.00 91.81 725 ARG A C 1
ATOM 5943 O O . ARG A 1 725 ? -5.611 32.487 -17.121 1.00 91.81 725 ARG A O 1
ATOM 5950 N N . LYS A 1 726 ? -3.936 30.987 -17.033 1.00 91.69 726 LYS A N 1
ATOM 5951 C CA . LYS A 1 726 ? -2.899 31.942 -16.601 1.00 91.69 726 LYS A CA 1
ATOM 5952 C C . LYS A 1 726 ? -2.633 33.015 -17.662 1.00 91.69 726 LYS A C 1
ATOM 5954 O O . LYS A 1 726 ? -2.607 34.201 -17.336 1.00 91.69 726 LYS A O 1
ATOM 5959 N N . ILE A 1 727 ? -2.518 32.624 -18.933 1.00 92.44 727 ILE A N 1
ATOM 5960 C CA . ILE A 1 727 ? -2.353 33.557 -20.061 1.00 92.44 727 ILE A CA 1
ATOM 5961 C C . ILE A 1 727 ? -3.585 34.456 -20.218 1.00 92.44 727 ILE A C 1
ATOM 5963 O O . ILE A 1 727 ? -3.423 35.654 -20.419 1.00 92.44 727 ILE A O 1
ATOM 5967 N N . ASN A 1 728 ? -4.800 33.922 -20.077 1.00 91.69 728 ASN A N 1
ATOM 5968 C CA . ASN A 1 728 ? -6.028 34.719 -20.136 1.00 91.69 728 ASN A CA 1
ATOM 5969 C C . ASN A 1 728 ? -6.107 35.745 -18.995 1.00 91.69 728 ASN A C 1
ATOM 5971 O O . ASN A 1 728 ? -6.527 36.877 -19.205 1.00 91.69 728 ASN A O 1
ATOM 5975 N N . LYS A 1 729 ? -5.695 35.354 -17.781 1.00 90.12 729 LYS A N 1
ATOM 5976 C CA . LYS A 1 729 ? -5.773 36.209 -16.589 1.00 90.12 729 LYS A CA 1
ATOM 5977 C C . LYS A 1 729 ? -4.749 37.350 -16.601 1.00 90.12 729 LYS A C 1
ATOM 5979 O O . LYS A 1 729 ? -5.078 38.453 -16.173 1.00 90.12 729 LYS A O 1
ATOM 5984 N N . TYR A 1 730 ? -3.520 37.097 -17.060 1.00 91.25 730 TYR A N 1
ATOM 5985 C CA . TYR A 1 730 ? -2.401 38.052 -16.947 1.00 91.25 730 TYR A CA 1
ATOM 5986 C C . TYR A 1 730 ? -1.869 38.584 -18.288 1.00 91.25 730 TYR A C 1
ATOM 5988 O O . TYR A 1 730 ? -1.072 39.526 -18.312 1.00 91.25 730 TYR A O 1
ATOM 5996 N N . GLY A 1 731 ? -2.270 37.984 -19.407 1.00 88.81 731 GLY A N 1
ATOM 5997 C CA . GLY A 1 731 ? -1.925 38.417 -20.757 1.00 88.81 731 GLY A CA 1
ATOM 5998 C C . GLY A 1 731 ? -2.984 39.311 -21.392 1.00 88.81 731 GLY A C 1
ATOM 5999 O O . GLY A 1 731 ? -3.979 39.697 -20.786 1.00 88.81 731 GLY A O 1
ATOM 6000 N N . THR A 1 732 ? -2.746 39.670 -22.647 1.00 91.19 732 THR A N 1
ATOM 6001 C CA . THR A 1 732 ? -3.733 40.345 -23.493 1.00 91.19 732 THR A CA 1
ATOM 6002 C C . THR A 1 732 ? -4.630 39.327 -24.196 1.00 91.19 732 THR A C 1
ATOM 6004 O O . THR A 1 732 ? -4.222 38.193 -24.452 1.00 91.19 732 THR A O 1
ATOM 6007 N N . ASN A 1 733 ? -5.831 39.750 -24.607 1.00 89.62 733 ASN A N 1
ATOM 6008 C CA . ASN A 1 733 ? -6.722 38.905 -25.413 1.00 89.62 733 ASN A CA 1
ATOM 6009 C C . ASN A 1 733 ? -6.044 38.390 -26.695 1.00 89.62 733 ASN A C 1
ATOM 6011 O O . ASN A 1 733 ? -6.327 37.283 -27.138 1.00 89.62 733 ASN A O 1
ATOM 6015 N N . GLU A 1 734 ? -5.145 39.177 -27.296 1.00 92.75 734 GLU A N 1
ATOM 6016 C CA . GLU A 1 734 ? -4.406 38.759 -28.491 1.00 92.75 734 GLU A CA 1
ATOM 6017 C C . GLU A 1 734 ? -3.429 37.615 -28.191 1.00 92.75 734 GLU A C 1
ATOM 6019 O O . GLU A 1 734 ? -3.349 36.670 -28.972 1.00 92.75 734 GLU A O 1
ATOM 6024 N N . GLU A 1 735 ? -2.737 37.663 -27.052 1.00 93.25 735 GLU A N 1
ATOM 6025 C CA . GLU A 1 735 ? -1.814 36.610 -26.609 1.00 93.25 735 GLU A CA 1
ATOM 6026 C C . GLU A 1 735 ? -2.554 35.327 -26.219 1.00 93.25 735 GLU A C 1
ATOM 6028 O O . GLU A 1 735 ? -2.098 34.230 -26.542 1.00 93.25 735 GLU A O 1
ATOM 6033 N N . TYR A 1 736 ? -3.725 35.451 -25.590 1.00 93.19 736 TYR A N 1
ATOM 6034 C CA . TYR A 1 736 ? -4.598 34.312 -25.310 1.00 93.19 736 TYR A CA 1
ATOM 6035 C C . TYR A 1 736 ? -5.089 33.638 -26.595 1.00 93.19 736 TYR A C 1
ATOM 6037 O O . TYR A 1 736 ? -4.966 32.422 -26.754 1.00 93.19 736 TYR A O 1
ATOM 6045 N N . GLU A 1 737 ? -5.581 34.425 -27.554 1.00 92.50 737 GLU A N 1
ATOM 6046 C CA . GLU A 1 737 ? -6.009 33.907 -28.853 1.00 92.50 737 GLU A CA 1
ATOM 6047 C C . GLU A 1 737 ? -4.837 33.330 -29.664 1.00 92.50 737 GLU A C 1
ATOM 6049 O O . GLU A 1 737 ? -5.005 32.351 -30.392 1.00 92.50 737 GLU A O 1
ATOM 6054 N N . ASP A 1 738 ? -3.630 33.879 -29.524 1.00 93.44 738 ASP A N 1
ATOM 6055 C CA . ASP A 1 738 ? -2.423 33.313 -30.126 1.00 93.44 738 ASP A CA 1
ATOM 6056 C C . ASP A 1 738 ? -2.051 31.953 -29.519 1.00 93.44 738 ASP A C 1
ATOM 6058 O O . ASP A 1 738 ? -1.804 30.994 -30.258 1.00 93.44 738 ASP A O 1
ATOM 6062 N N . PHE A 1 739 ? -2.106 31.818 -28.192 1.00 93.69 739 PHE A N 1
ATOM 6063 C CA . PHE A 1 739 ? -1.916 30.532 -27.523 1.00 93.69 739 PHE A CA 1
ATOM 6064 C C . PHE A 1 739 ? -2.997 29.514 -27.923 1.00 93.69 739 PHE A C 1
ATOM 6066 O O . PHE A 1 739 ? -2.674 28.374 -28.259 1.00 93.69 739 PHE A O 1
ATOM 6073 N N . LYS A 1 740 ? -4.273 29.916 -27.998 1.00 92.62 740 LYS A N 1
ATOM 6074 C CA . LYS A 1 740 ? -5.368 29.051 -28.480 1.00 92.62 740 LYS A CA 1
ATOM 6075 C C . LYS A 1 740 ? -5.141 28.567 -29.905 1.00 92.62 740 LYS A C 1
ATOM 6077 O O . LYS A 1 740 ? -5.305 27.378 -30.181 1.00 92.62 740 LYS A O 1
ATOM 6082 N N . ARG A 1 741 ? -4.731 29.456 -30.817 1.00 92.81 741 ARG A N 1
ATOM 6083 C CA . ARG A 1 741 ? -4.367 29.066 -32.190 1.00 92.81 741 ARG A CA 1
ATOM 6084 C C . ARG A 1 741 ? -3.232 28.048 -32.193 1.00 92.81 741 ARG A C 1
ATOM 6086 O O . ARG A 1 741 ? -3.287 27.086 -32.960 1.00 92.81 741 ARG A O 1
ATOM 6093 N N . LEU A 1 742 ? -2.240 28.229 -31.322 1.00 92.00 742 LEU A N 1
ATOM 6094 C CA . LEU A 1 742 ? -1.135 27.291 -31.183 1.00 92.00 742 LEU A CA 1
ATOM 6095 C C . LEU A 1 742 ? -1.616 25.909 -30.702 1.00 92.00 742 LEU A C 1
ATOM 6097 O O . LEU A 1 742 ? -1.288 24.911 -31.345 1.00 92.00 742 LEU A O 1
ATOM 6101 N N . VAL A 1 743 ? -2.455 25.848 -29.663 1.00 91.25 743 VAL A N 1
ATOM 6102 C CA . VAL A 1 743 ? -3.073 24.604 -29.162 1.00 91.25 743 VAL A CA 1
ATOM 6103 C C . VAL A 1 743 ? -3.871 23.905 -30.262 1.00 91.25 743 VAL A C 1
ATOM 6105 O O . VAL A 1 743 ? -3.634 22.730 -30.531 1.00 91.25 743 VAL A O 1
ATOM 6108 N N . ILE A 1 744 ? -4.745 24.631 -30.967 1.00 88.44 744 ILE A N 1
ATOM 6109 C CA . ILE A 1 744 ? -5.555 24.069 -32.061 1.00 88.44 744 ILE A CA 1
ATOM 6110 C C . ILE A 1 744 ? -4.662 23.475 -33.153 1.00 88.44 744 ILE A C 1
ATOM 6112 O O . ILE A 1 744 ? -4.945 22.392 -33.661 1.00 88.44 744 ILE A O 1
ATOM 6116 N N . SER A 1 745 ? -3.568 24.159 -33.497 1.00 90.06 745 SER A N 1
ATOM 6117 C CA . SER A 1 745 ? -2.658 23.707 -34.552 1.00 90.06 745 SER A CA 1
ATOM 6118 C C . SER A 1 745 ? -1.869 22.439 -34.202 1.00 90.06 745 SER A C 1
ATOM 6120 O O . SER A 1 745 ? -1.462 21.719 -35.112 1.00 90.06 745 SER A O 1
ATOM 6122 N N . ARG A 1 746 ? -1.634 22.166 -32.910 1.00 85.88 746 ARG A N 1
ATOM 6123 C CA . ARG A 1 746 ? -0.751 21.080 -32.444 1.00 85.88 746 ARG A CA 1
ATOM 6124 C C . ARG A 1 746 ? -1.480 19.919 -31.766 1.00 85.88 746 ARG A C 1
ATOM 6126 O O . ARG A 1 746 ? -1.035 18.784 -31.902 1.00 85.88 746 ARG A O 1
ATOM 6133 N N . CYS A 1 747 ? -2.580 20.194 -31.072 1.00 84.62 747 CYS A N 1
ATOM 6134 C CA . CYS A 1 747 ? -3.347 19.222 -30.285 1.00 84.62 747 CYS A CA 1
ATOM 6135 C C . CYS A 1 747 ? -4.783 19.031 -30.803 1.00 84.62 747 CYS A C 1
ATOM 6137 O O . CYS A 1 747 ? -5.460 18.096 -30.391 1.00 84.62 747 CYS A O 1
ATOM 6139 N N . GLY A 1 748 ? -5.261 19.893 -31.706 1.00 83.88 748 GLY A N 1
ATOM 6140 C CA . GLY A 1 748 ? -6.665 19.920 -32.116 1.00 83.88 748 GLY A CA 1
ATOM 6141 C C . GLY A 1 748 ? -7.548 20.722 -31.153 1.00 83.88 748 GLY A C 1
ATOM 6142 O O . GLY A 1 748 ? -7.068 21.508 -30.336 1.00 83.88 748 GLY A O 1
ATOM 6143 N N . LYS A 1 749 ? -8.871 20.585 -31.292 1.00 80.31 749 LYS A N 1
ATOM 6144 C CA . LYS A 1 749 ? -9.839 21.335 -30.478 1.00 80.31 749 LYS A CA 1
ATOM 6145 C C . LYS A 1 749 ? -9.939 20.714 -29.080 1.00 80.31 749 LYS A C 1
ATOM 6147 O O . LYS A 1 749 ? -10.329 19.561 -28.969 1.00 80.31 749 LYS A O 1
ATOM 6152 N N . ILE A 1 750 ? -9.660 21.503 -28.042 1.00 82.25 750 ILE A N 1
ATOM 6153 C CA . ILE A 1 750 ? -9.858 21.117 -26.636 1.00 82.25 750 ILE A CA 1
ATOM 6154 C C . ILE A 1 750 ? -11.214 21.649 -26.160 1.00 82.25 750 ILE A C 1
ATOM 6156 O O . ILE A 1 750 ? -11.458 22.858 -26.208 1.00 82.25 750 ILE A O 1
ATOM 6160 N N . GLU A 1 751 ? -12.113 20.764 -25.725 1.00 80.94 751 GLU A N 1
ATOM 6161 C CA . GLU A 1 751 ? -13.447 21.153 -25.249 1.00 80.94 751 GLU A CA 1
ATOM 6162 C C . GLU A 1 751 ? -13.393 21.866 -23.887 1.00 80.94 751 GLU A C 1
ATOM 6164 O O . GLU A 1 751 ? -12.628 21.495 -22.990 1.00 80.94 751 GLU A O 1
ATOM 6169 N N . GLY A 1 752 ? -14.211 22.914 -23.737 1.00 79.81 752 GLY A N 1
ATOM 6170 C CA . GLY A 1 752 ? -14.363 23.663 -22.487 1.00 79.81 752 GLY A CA 1
ATOM 6171 C C . GLY A 1 752 ? -13.156 24.516 -22.076 1.00 79.81 752 GLY A C 1
ATOM 6172 O O . GLY A 1 752 ? -13.038 24.846 -20.902 1.00 79.81 752 GLY A O 1
ATOM 6173 N N . ILE A 1 753 ? -12.230 24.856 -22.987 1.00 84.12 753 ILE A N 1
ATOM 6174 C CA . ILE A 1 753 ? -11.072 25.711 -22.649 1.00 84.12 753 ILE A CA 1
ATOM 6175 C C . ILE A 1 753 ? -11.495 27.135 -22.257 1.00 84.12 753 ILE A C 1
ATOM 6177 O O . ILE A 1 753 ? -11.004 27.655 -21.261 1.00 84.12 753 ILE A O 1
ATOM 6181 N N . ASP A 1 754 ? -12.442 27.726 -22.992 1.00 84.50 754 ASP A N 1
ATOM 6182 C CA . ASP A 1 754 ? -12.987 29.057 -22.701 1.00 84.50 754 ASP A CA 1
ATOM 6183 C C . ASP A 1 754 ? -13.838 29.015 -21.415 1.00 84.50 754 ASP A C 1
ATOM 6185 O O . ASP A 1 754 ? -13.632 29.810 -20.502 1.00 84.50 754 ASP A O 1
ATOM 6189 N N . GLU A 1 755 ? -14.706 28.004 -21.281 1.00 81.75 755 GLU A N 1
ATOM 6190 C CA . GLU A 1 755 ? -15.554 27.789 -20.097 1.00 81.75 755 GLU A CA 1
ATOM 6191 C C . GLU A 1 755 ? -14.732 27.600 -18.809 1.00 81.75 755 GLU A C 1
ATOM 6193 O O . GLU A 1 755 ? -15.076 28.159 -17.771 1.00 81.75 755 GLU A O 1
ATOM 6198 N N . TYR A 1 756 ? -13.611 26.870 -18.869 1.00 77.25 756 TYR A N 1
ATOM 6199 C CA . TYR A 1 756 ? -12.696 26.681 -17.735 1.00 77.25 756 TYR A CA 1
ATOM 6200 C C . TYR A 1 756 ? -12.005 27.985 -17.308 1.00 77.25 756 TYR A C 1
ATOM 6202 O O . TYR A 1 756 ? -11.753 28.210 -16.118 1.00 77.25 756 TYR A O 1
ATOM 6210 N N . CYS A 1 757 ? -11.682 28.850 -18.274 1.00 77.06 757 CYS A N 1
ATOM 6211 C CA . CYS A 1 757 ? -11.137 30.178 -18.007 1.00 77.06 757 CYS A CA 1
ATOM 6212 C C . CYS A 1 757 ? -12.188 31.111 -17.381 1.00 77.06 757 CYS A C 1
ATOM 6214 O O . CYS A 1 757 ? -11.828 31.963 -16.572 1.00 77.06 757 CYS A O 1
ATOM 6216 N N . GLU A 1 758 ? -13.468 30.943 -17.721 1.00 73.06 758 GLU A N 1
ATOM 6217 C CA . GLU A 1 758 ? -14.584 31.729 -17.182 1.00 73.06 758 GLU A CA 1
ATOM 6218 C C . GLU A 1 758 ? -15.044 31.250 -15.791 1.00 73.06 758 GLU A C 1
ATOM 6220 O O . GLU A 1 758 ? -15.343 32.077 -14.928 1.00 73.06 758 GLU A O 1
ATOM 6225 N N . SER A 1 759 ? -15.060 29.936 -15.532 1.00 59.09 759 SER A N 1
ATOM 6226 C CA . SER A 1 759 ? -15.547 29.349 -14.272 1.00 59.09 759 SER A CA 1
ATOM 6227 C C . SER A 1 759 ? -14.638 29.617 -13.069 1.00 59.09 759 SER A C 1
ATOM 6229 O O . SER A 1 759 ? -15.118 29.683 -11.942 1.00 59.09 759 SER A O 1
ATOM 6231 N N . ASN A 1 760 ? -13.334 29.794 -13.298 1.00 54.19 760 ASN A N 1
ATOM 6232 C CA . ASN A 1 760 ? -12.320 30.010 -12.257 1.00 54.19 760 ASN A CA 1
ATOM 6233 C C . ASN A 1 760 ? -11.976 31.499 -12.021 1.00 54.19 760 ASN A C 1
ATOM 6235 O O . ASN A 1 760 ? -10.949 31.803 -11.416 1.00 54.19 760 ASN A O 1
ATOM 6239 N N . ASN A 1 761 ? -12.813 32.428 -12.502 1.00 46.09 761 ASN A N 1
ATOM 6240 C CA . ASN A 1 761 ? -12.694 33.875 -12.248 1.00 46.09 761 ASN A CA 1
ATOM 6241 C C . ASN A 1 761 ? -13.442 34.352 -10.982 1.00 46.09 761 ASN A C 1
ATOM 6243 O O . ASN A 1 761 ? -13.573 35.557 -10.772 1.00 46.09 761 ASN A O 1
ATOM 6247 N N . TRP A 1 762 ? -13.944 33.436 -10.151 1.00 35.91 762 TRP A N 1
ATOM 6248 C CA . TRP A 1 762 ? -14.543 33.760 -8.854 1.00 35.91 762 TRP A CA 1
ATOM 6249 C C . TRP A 1 762 ? -13.467 33.618 -7.772 1.00 35.91 762 TRP A C 1
ATOM 6251 O O . TRP A 1 762 ? -13.025 32.503 -7.500 1.00 35.91 762 TRP A O 1
ATOM 6261 N N . GLU A 1 763 ? -13.010 34.751 -7.231 1.00 33.25 763 GLU A N 1
ATOM 6262 C CA . GLU A 1 763 ? -12.185 34.819 -6.010 1.00 33.25 763 GLU A CA 1
ATOM 6263 C C . GLU A 1 763 ? -12.988 34.441 -4.763 1.00 33.25 763 GLU A C 1
ATOM 6265 O O . GLU A 1 763 ? -14.141 34.924 -4.630 1.00 33.25 763 GLU A O 1
#

Sequence (763 aa):
MITTMNEIEQRFDAIKDHKPKASKKLNELGEILASAYKINPDRADEMWQYLVELNVRDDEKNAKFYIAQVFNKVKGLIPADEATDLIMMTPERVEMMLLYGYDGGTLYSVLNTLTIGFLKNENVNNVMASLEYVFEKFGGVESGNPEILKATKTIVQTGAELLQTDKDYEDTISELLNELESLDNEKIAAYAKVNSLLLGLSKTNNIEDLLQLASEFGFTQEFMDLLWLAREDVSTEKLEIIWQNLVENMEDNNLLPIPEEYGEEEAEEYSDSKICFFVNLIAENDRLLTQYFENNRGNFFKQCIFYKWIQDEAWEKIAEYIAKSLMAFEDQNNMFDYGYMNMISPYMEGYLMGEYIDRTDRWGRSIKIINENNIEKFIDALCKASVMSVGCENHEKYHKRVKEFVEKTTGDMSCFEKYGFSEKLDTRSGLERLKAFTQNFLKSGKREIDFRVPSHELKSIMDKINEENRALKEPRDIEYVLACNDDVIEFYYKHTRQDFMVKGKMLAACIKHDDIERAIKIIELLKDTQAYENYNDLNGWERQFGLTIEYCIKEFDTGRFAWKQDEITPGMIEQCKEIAHMCFEYLSEESIDRIKAEIRRICPNEDGADEYIQKLLDDVKIYCTFPKPRGKGGAPNINRMSDEIWKSFEILSNMGRIDIICQIMEQFAAVKDILKPVAYDTWMSFMNRGIKDEDCIKIFRESRMVYELWLGANTREWDIKEVARKINKYGTNEEYEDFKRLVISRCGKIEGIDEYCESNNWE

Secondary structure (DSSP, 8-state):
----HHHHHHHHHHHTTS---SHHHHHHHHHHHHHHHHH-HHHHHHHHHHHHHHHTTT-GGGHIIIIIHHHHHHTTTS-HHHHHHHHHTSTHHHHHHHHHT--THHHHHHHHHHHHHHHHTT-HHHHHHHHHHHHHHTT-TTS--HHHHHHHHHHHHHHHHHHHH-GGGHHHHHHHHHHHHTSS-HHHHHHHHHHHHHTTSS--S-HHHHHHHHHHHT-HHHHHHHHHHHTTTS-HHHHHHHHHHHHHT-S-GGG-----S--TT--SSGGGSHHHHHHHHHTT-HHHHHHHHTSS--HHHHHHHHHHHHHTT-HHHHHHHHHHHHHH---GGGTIIIIIGGGTHHHHHHHHS-TT-PPB-TT--BGGGS-TTTHHHHHHHHHHHHHHTTTSTTHHHHHHHHHHHHHHHHS--HHHHTTT-------S-HHHHHHHHHHHHHHHT-S---TTS--HHHHHHHHHHHHHHHTSSS---HHHHHHT-HHHHHHHHHH-TT-HHHHHHHHHHHHHTT-HHHHHHHHHHHHHGGG-GGGGGGT-HHHHHHHHHHHHHHTT-TTT-GGGGGG--HHHHHHHHHHHHHTGGGS-HHHHHHHHHHHHHH-TT-TTHHHHHHHHHHHHHHHHT-S---STTHHHHHHHHHHHHHHHHHHHHHTT-HHHHHHHHHHHHHTTTT--SS-HHHHHHHHHHHS-HHHHHHHHHH-HHHHHHH-STT--HHHHHHHHHHHHHHS-HHHHHHHHHHHHHHH-PPTTHHHHHHHT---